Protein AF-0000000078951665 (afdb_homodimer)

Secondary structure (DSSP, 8-state):
-PPPPPHHHHHHHHHHH-TTTEE--HHHHHHHHB-TTS--B---SEEE--SSHHHHHHHHHHHHHHT--EEEESS---SS-TTPPPTTS-SEEEE-TT---EEEEETTTTEEEEETT-BHHHHHHHHHTTTEE-----TTTTT-BHHHHHHTT---TTHHHH-SGGGGEEEEEEE-TTS-EEEE----S---SSS-HHHHHTT-TTSS-EEEEEEEE-EEPPSEEEEEEEEES-HHHHHHHHHHHHHHHTT-EEEEEEEEHHHHHHHHHHSTT---SSSS--SEEEEEEEEE--TT--HHHHHHHHHHHHHHTTS-SEEEE--SHHHHHHHHHHHHTHHHHHHHH---B--EEE--GGGHHHIIIIIHHHHHHHSTT-EEEEEEEGGGTEEEEEEEPPTT-S-HHHHHHHHHHHHHHHHHHHHHHTT-BS-SSS--TTTTHHHHHHHS-HHHHHHHHHHHHHH-TT--BSTTSSS------/-PPPPPHHHHHHHHHHH-TTTEE--HHHHHHHHB-TTS--B---SEEE--SSHHHHHHHHHHHHHHT--EEEESS---SS-TTPPPTTS-SEEEE-TT---EEEEETTTTEEEEETT-BHHHHHHHHHTTTEE-----TTTTT-BHHHHHHTT---TTHHHH-SGGGGEEEEEEE-TTS-EEEE----S---SSS-HHHHHTT-TTSS-EEEEEEEE-EEPPSEEEEEEEEES-HHHHHHHHHHHHHHHTT-EEEEEEEEHHHHHHHHHHSTT---SSSS--SEEEEEEEEE--TT--HHHHHHHHHHHHHHTTS-SEEEE--SHHHHHHHHHHHHTHHHHHHHH---B--EEE--GGGHHHIIIIIHHHHHHHSTT-EEEEEEEGGGTEEEEEEEPPTT-S-HHHHHHHHHHHHHHHHHHHHHHTT-BS-SSS--TTTTHHHHHHHS-HHHHHHHHHHHHHH-TT--BSTTSSS------

Solvent-accessible surface area (backbone atoms only — not comparable to full-atom values): 47412 Å² total; per-residue (Å²): 116,63,32,68,70,49,69,69,57,55,51,51,48,37,67,72,44,34,79,86,12,34,44,71,51,63,79,77,44,47,73,64,22,35,26,57,80,66,82,47,70,29,31,50,57,30,46,35,33,40,71,45,65,67,51,47,26,53,49,28,34,54,28,46,75,63,39,23,22,37,30,52,29,43,44,58,66,45,82,25,40,47,49,39,45,58,69,80,27,34,29,37,34,36,36,35,54,57,26,43,50,73,78,44,75,36,78,79,58,31,31,33,33,30,22,12,19,26,32,42,46,57,50,40,57,58,30,45,78,69,54,25,29,56,75,79,49,53,93,55,27,85,48,33,8,45,33,40,36,34,18,26,27,30,53,42,60,30,28,57,62,59,44,37,40,56,66,34,56,42,16,36,23,34,29,32,43,73,24,52,63,36,84,39,50,49,57,39,75,31,67,17,78,36,60,38,61,65,47,35,47,25,18,33,51,37,35,63,36,48,56,45,28,33,11,31,50,38,42,72,47,59,63,42,76,46,38,35,43,30,28,19,81,40,57,58,31,46,51,52,44,52,53,51,45,40,52,48,53,38,79,27,55,33,31,44,34,37,35,37,34,70,54,51,51,37,25,50,72,66,37,82,98,52,75,77,88,57,96,64,90,46,62,19,38,34,44,35,33,34,47,36,35,24,84,84,53,64,59,64,60,52,50,51,53,52,51,52,51,33,41,74,70,64,36,39,73,47,78,46,71,43,86,46,68,67,50,31,49,53,57,47,46,58,62,71,39,30,67,59,20,48,54,71,75,46,59,56,38,75,37,50,24,14,26,26,46,62,46,38,36,59,44,56,57,53,48,42,50,50,50,31,67,77,40,70,62,34,46,70,50,54,34,32,37,54,69,35,13,32,36,38,49,27,40,27,62,33,81,82,51,83,59,46,64,60,42,41,70,53,59,25,52,60,50,48,52,51,50,46,51,52,35,51,73,59,52,29,35,78,19,26,36,66,30,32,13,44,73,36,30,68,58,43,70,69,71,44,60,65,54,53,53,52,50,50,50,35,42,41,43,49,60,28,72,77,55,26,38,24,66,44,32,66,45,76,61,70,70,80,126,117,65,32,68,71,49,70,68,57,53,51,50,48,37,67,72,46,35,81,87,12,32,45,74,50,64,79,78,44,47,76,63,22,36,26,57,80,66,81,47,69,28,32,52,56,31,44,36,34,40,71,43,66,67,51,48,26,52,50,28,34,53,27,47,75,63,40,22,21,36,29,53,28,44,44,58,68,44,83,24,41,47,50,39,45,57,72,81,26,34,28,37,33,36,35,34,55,57,26,43,52,75,76,43,75,35,79,79,59,32,31,34,34,32,21,14,19,26,34,44,47,58,52,41,55,59,31,44,77,69,55,25,30,54,74,80,49,54,93,54,29,84,46,33,9,45,33,39,36,34,18,25,28,30,53,41,61,32,27,58,62,60,43,38,39,56,67,35,55,41,17,36,23,34,29,32,42,71,24,52,63,38,84,39,49,49,58,39,75,31,66,17,77,36,59,38,61,64,46,36,46,26,18,32,51,37,34,64,36,47,56,45,29,34,12,32,53,38,43,72,48,60,64,42,76,45,37,34,44,31,30,19,80,37,57,58,30,47,52,52,44,51,53,50,46,40,52,50,53,37,78,27,54,34,31,45,35,38,37,37,36,70,54,52,52,38,24,50,71,66,38,83,97,53,74,77,87,57,97,63,91,48,63,20,37,35,44,36,33,34,48,35,34,24,84,86,55,61,57,65,63,51,50,52,52,51,50,51,51,33,41,74,70,63,36,38,75,47,76,46,70,42,86,46,68,67,51,33,49,53,57,47,47,58,63,71,39,32,65,58,20,48,54,72,74,45,61,55,39,76,37,50,24,14,26,25,46,61,47,37,36,58,45,56,59,52,48,44,51,51,49,31,67,75,42,72,62,35,45,71,51,52,33,32,36,54,70,36,13,32,36,37,48,27,40,27,62,32,81,83,52,82,58,44,62,62,41,39,71,52,58,26,51,60,50,50,52,52,50,45,50,52,33,51,75,58,52,30,34,80,18,24,39,68,29,30,13,43,73,36,29,67,57,43,71,70,70,43,60,65,56,54,52,53,49,51,51,35,42,42,42,47,60,29,73,77,55,26,37,22,65,44,32,66,44,76,63,70,70,80,125

Sequence (962 aa):
MSRQPEKALLDALKALLGPKGFTQDPVVMAPYLEDWRGKLKGEAAALLSPASTQEVVAIMKMASEAKVAVVPQGGNSSTVGGATPSKDGAALLLSTKRLNAIRAISPEESCATVEAGVILSALHEAADKYNLRFPLNIASKDMATIGGLISTNAGGSHVLRFGQMRASVLGIEVVFPDGSLLENLRPLRKDNQGYDLRQLLAGAEGSLGVITAASLRLIPKPHSKIVIWVGVESPSAALALLRHLEKESGEAVEVFELMESSLIELVLKHIPDTEIPTEKAYPWYVLIEATAFSEDFDLEALMVNILADATEKKEILEAVIAQNETQAGKLWRLRETIPLAERSEGFAVKHDISVPVSAMPSFIEQESRAIQEKFPGTTVLAFGHLGDGNVHFNVCPPKEVTDQLGWVENEGIAVSHFVYERVMANGGAISAEHGIGQTKLADFMRFGNKTKIQTLKAIKKAIDPQSIMNPGKLLPVEQAEMSRQPEKALLDALKALLGPKGFTQDPVVMAPYLEDWRGKLKGEAAALLSPASTQEVVAIMKMASEAKVAVVPQGGNSSTVGGATPSKDGAALLLSTKRLNAIRAISPEESCATVEAGVILSALHEAADKYNLRFPLNIASKDMATIGGLISTNAGGSHVLRFGQMRASVLGIEVVFPDGSLLENLRPLRKDNQGYDLRQLLAGAEGSLGVITAASLRLIPKPHSKIVIWVGVESPSAALALLRHLEKESGEAVEVFELMESSLIELVLKHIPDTEIPTEKAYPWYVLIEATAFSEDFDLEALMVNILADATEKKEILEAVIAQNETQAGKLWRLRETIPLAERSEGFAVKHDISVPVSAMPSFIEQESRAIQEKFPGTTVLAFGHLGDGNVHFNVCPPKEVTDQLGWVENEGIAVSHFVYERVMANGGAISAEHGIGQTKLADFMRFGNKTKIQTLKAIKKAIDPQSIMNPGKLLPVEQAE

InterPro domains:
  IPR004113 FAD-binding oxidoreductase/transferase, type 4, C-terminal [PF02913] (222-474)
  IPR006094 FAD linked oxidase, N-terminal [PF01565] (45-183)
  IPR016164 FAD-linked oxidase-like, C-terminal [SSF55103] (225-476)
  IPR016166 FAD-binding domain, PCMH-type [PS51387] (40-221)
  IPR016167 FAD-binding, type PCMH, subdomain 1 [G3DSA:3.30.43.10] (1-98)
  IPR016169 FAD-binding, type PCMH, subdomain 2 [G3DSA:3.30.465.10] (101-221)
  IPR016171 Vanillyl-alcohol oxidase, C-terminal subdomain 2 [G3DSA:1.10.45.10] (435-474)
  IPR036318 FAD-binding, type PCMH-like superfamily [SSF56176] (8-222)
  IPR051264 FAD-binding Oxidoreductase/Transferase Type 4 [PTHR43716] (6-477)

Radius of gyration: 28.36 Å; Cα contacts (8 Å, |Δi|>4): 2301; chains: 2; bounding box: 69×92×73 Å

Nearest PDB structures (foldseek):
  3pm9-assembly3_F  TM=9.786E-01  e=6.378E-61  Rhodopseudomonas palustris
  7qh2-assembly1_F  TM=9.419E-01  e=6.951E-43  Acetobacterium woodii
  5adz-assembly1_A  TM=8.041E-01  e=5.682E-31  Cavia porcellus
  5ae2-assembly1_A  TM=8.094E-01  e=3.726E-29  Cavia porcellus
  4bc9-assembly2_A  TM=8.095E-01  e=3.509E-29  Cavia porcellus

Structure (mmCIF, N/CA/C/O backbone):
data_AF-0000000078951665-model_v1
#
loop_
_entity.id
_entity.type
_entity.pdbx_description
1 polymer 'FAD linked oxidase domain protein'
#
loop_
_atom_site.group_PDB
_atom_site.id
_atom_site.type_symbol
_atom_site.label_atom_id
_atom_site.label_alt_id
_atom_site.label_comp_id
_atom_site.label_asym_id
_atom_site.label_entity_id
_atom_site.label_seq_id
_atom_site.pdbx_PDB_ins_code
_atom_site.Cartn_x
_atom_site.Cartn_y
_atom_site.Cartn_z
_atom_site.occupancy
_atom_site.B_iso_or_equiv
_atom_site.auth_seq_id
_atom_site.auth_comp_id
_atom_site.auth_asym_id
_atom_site.auth_atom_id
_atom_site.pdbx_PDB_model_num
ATOM 1 N N . MET A 1 1 ? -28.406 -16.109 -9.641 1 57.12 1 MET A N 1
ATOM 2 C CA . MET A 1 1 ? -27.828 -16.531 -10.906 1 57.12 1 MET A CA 1
ATOM 3 C C . MET A 1 1 ? -28.031 -15.469 -11.984 1 57.12 1 MET A C 1
ATOM 5 O O . MET A 1 1 ? -29.016 -14.727 -11.953 1 57.12 1 MET A O 1
ATOM 9 N N . SER A 1 2 ? -26.875 -15.172 -12.664 1 72.44 2 SER A N 1
ATOM 10 C CA . SER A 1 2 ? -26.938 -14.156 -13.711 1 72.44 2 SER A CA 1
ATOM 11 C C . SER A 1 2 ? -27.938 -14.531 -14.789 1 72.44 2 SER A C 1
ATOM 13 O O . SER A 1 2 ? -28.188 -15.711 -15.039 1 72.44 2 SER A O 1
ATOM 15 N N . ARG A 1 3 ? -28.75 -13.555 -15.219 1 87.06 3 ARG A N 1
ATOM 16 C CA . ARG A 1 3 ? -29.766 -13.719 -16.25 1 87.06 3 ARG A CA 1
ATOM 17 C C . ARG A 1 3 ? -29.141 -13.875 -17.625 1 87.06 3 ARG A C 1
ATOM 19 O O . ARG A 1 3 ? -28.062 -13.328 -17.891 1 87.06 3 ARG A O 1
ATOM 26 N N . GLN A 1 4 ? -29.766 -14.68 -18.375 1 93.69 4 GLN A N 1
ATOM 27 C CA . GLN A 1 4 ? -29.406 -14.727 -19.797 1 93.69 4 GLN A CA 1
ATOM 28 C C . GLN A 1 4 ? -29.688 -13.398 -20.484 1 93.69 4 GLN A C 1
ATOM 30 O O . GLN A 1 4 ? -30.766 -12.812 -20.297 1 93.69 4 GLN A O 1
ATOM 35 N N . PRO A 1 5 ? -28.734 -12.898 -21.219 1 96.62 5 PRO A N 1
ATOM 36 C CA . PRO A 1 5 ? -29 -11.633 -21.906 1 96.62 5 PRO A CA 1
ATOM 37 C C . PRO A 1 5 ? -30.094 -11.75 -22.953 1 96.62 5 PRO A C 1
ATOM 39 O O . PRO A 1 5 ? -30.062 -12.664 -23.781 1 96.62 5 PRO A O 1
ATOM 42 N N . GLU A 1 6 ? -30.984 -10.828 -22.906 1 96.69 6 GLU A N 1
ATOM 43 C CA . GLU A 1 6 ? -32.031 -10.75 -23.938 1 96.69 6 GLU A CA 1
ATOM 44 C C . GLU A 1 6 ? -31.469 -10.203 -25.25 1 96.69 6 GLU A C 1
ATOM 46 O O . GLU A 1 6 ? -30.438 -9.539 -25.266 1 96.69 6 GLU A O 1
ATOM 51 N N . LYS A 1 7 ? -32.219 -10.516 -26.281 1 97.25 7 LYS A N 1
ATOM 52 C CA . LYS A 1 7 ? -31.812 -10.062 -27.609 1 97.25 7 LYS A CA 1
ATOM 53 C C . LYS A 1 7 ? -31.672 -8.547 -27.656 1 97.25 7 LYS A C 1
ATOM 55 O O . LYS A 1 7 ? -30.766 -8.023 -28.312 1 97.25 7 LYS A O 1
ATOM 60 N N . ALA A 1 8 ? -32.531 -7.875 -26.922 1 97.69 8 ALA A N 1
ATOM 61 C CA . ALA A 1 8 ? -32.531 -6.414 -26.906 1 97.69 8 ALA A CA 1
ATOM 62 C C . ALA A 1 8 ? -31.203 -5.883 -26.344 1 97.69 8 ALA A C 1
ATOM 64 O O . ALA A 1 8 ? -30.672 -4.891 -26.844 1 97.69 8 ALA A O 1
ATOM 65 N N . LEU A 1 9 ? -30.75 -6.496 -25.297 1 98.25 9 LEU A N 1
ATOM 66 C CA . LEU A 1 9 ? -29.469 -6.094 -24.703 1 98.25 9 LEU A CA 1
ATOM 67 C C . LEU A 1 9 ? -28.328 -6.336 -25.672 1 98.25 9 LEU A C 1
ATOM 69 O O . LEU A 1 9 ? -27.484 -5.457 -25.859 1 98.25 9 LEU A O 1
ATOM 73 N N . LEU A 1 10 ? -28.281 -7.512 -26.297 1 98.5 10 LEU A N 1
ATOM 74 C CA . LEU A 1 10 ? -27.219 -7.863 -27.234 1 98.5 10 LEU A CA 1
ATOM 75 C C . LEU A 1 10 ? -27.203 -6.926 -28.438 1 98.5 10 LEU A C 1
ATOM 77 O O . LEU A 1 10 ? -26.141 -6.496 -28.891 1 98.5 10 LEU A O 1
ATOM 81 N N . ASP A 1 11 ? -28.422 -6.586 -28.906 1 98.5 11 ASP A N 1
ATOM 82 C CA . ASP A 1 11 ? -28.531 -5.652 -30.016 1 98.5 11 ASP A CA 1
ATOM 83 C C . ASP A 1 11 ? -28.016 -4.27 -29.625 1 98.5 11 ASP A C 1
ATOM 85 O O . ASP A 1 11 ? -27.328 -3.615 -30.422 1 98.5 11 ASP A O 1
ATOM 89 N N . ALA A 1 12 ? -28.344 -3.848 -28.453 1 98.62 12 ALA A N 1
ATOM 90 C CA . ALA A 1 12 ? -27.906 -2.543 -27.969 1 98.62 12 ALA A CA 1
ATOM 91 C C . ALA A 1 12 ? -26.391 -2.498 -27.828 1 98.62 12 ALA A C 1
ATOM 93 O O . ALA A 1 12 ? -25.75 -1.493 -28.172 1 98.62 12 ALA A O 1
ATOM 94 N N . LEU A 1 13 ? -25.828 -3.551 -27.344 1 98.81 13 LEU A N 1
ATOM 95 C CA . LEU A 1 13 ? -24.391 -3.631 -27.172 1 98.81 13 LEU A CA 1
ATOM 96 C C . LEU A 1 13 ? -23.688 -3.662 -28.531 1 98.81 13 LEU A C 1
ATOM 98 O O . LEU A 1 13 ? -22.641 -3.025 -28.703 1 98.81 13 LEU A O 1
ATOM 102 N N . LYS A 1 14 ? -24.234 -4.434 -29.438 1 98.56 14 LYS A N 1
ATOM 103 C CA . LYS A 1 14 ? -23.703 -4.48 -30.797 1 98.56 14 LYS A CA 1
ATOM 104 C C . LYS A 1 14 ? -23.719 -3.098 -31.438 1 98.56 14 LYS A C 1
ATOM 106 O O . LYS A 1 14 ? -22.75 -2.705 -32.094 1 98.56 14 LYS A O 1
ATOM 111 N N . ALA A 1 15 ? -24.781 -2.371 -31.234 1 98.56 15 ALA A N 1
ATOM 112 C CA . ALA A 1 15 ? -24.906 -1.022 -31.781 1 98.56 15 ALA A CA 1
ATOM 113 C C . ALA A 1 15 ? -23.906 -0.072 -31.125 1 98.56 15 ALA A C 1
ATOM 115 O O . ALA A 1 15 ? -23.328 0.781 -31.797 1 98.56 15 ALA A O 1
ATOM 116 N N . LEU A 1 16 ? -23.703 -0.204 -29.844 1 98.5 16 LEU A N 1
ATOM 117 C CA . LEU A 1 16 ? -22.812 0.656 -29.078 1 98.5 16 LEU A CA 1
ATOM 118 C C . LEU A 1 16 ? -21.359 0.459 -29.5 1 98.5 16 LEU A C 1
ATOM 120 O O . LEU A 1 16 ? -20.625 1.432 -29.672 1 98.5 16 LEU A O 1
ATOM 124 N N . LEU A 1 17 ? -20.891 -0.776 -29.703 1 98.62 17 LEU A N 1
ATOM 125 C CA . LEU A 1 17 ? -19.484 -1.095 -29.797 1 98.62 17 LEU A CA 1
ATOM 126 C C . LEU A 1 17 ? -19.047 -1.255 -31.25 1 98.62 17 LEU A C 1
ATOM 128 O O . LEU A 1 17 ? -17.859 -1.155 -31.578 1 98.62 17 LEU A O 1
ATOM 132 N N . GLY A 1 18 ? -20.031 -1.587 -32.156 1 98.19 18 GLY A N 1
ATOM 133 C CA . GLY A 1 18 ? -19.688 -1.827 -33.562 1 98.19 18 GLY A CA 1
ATOM 134 C C . GLY A 1 18 ? -19.016 -3.164 -33.812 1 98.19 18 GLY A C 1
ATOM 135 O O . GLY A 1 18 ? -18.828 -3.938 -32.844 1 98.19 18 GLY A O 1
ATOM 136 N N . PRO A 1 19 ? -18.641 -3.494 -35 1 96.81 19 PRO A N 1
ATOM 137 C CA . PRO A 1 19 ? -18.125 -4.812 -35.375 1 96.81 19 PRO A CA 1
ATOM 138 C C . PRO A 1 19 ? -16.766 -5.121 -34.75 1 96.81 19 PRO A C 1
ATOM 140 O O . PRO A 1 19 ? -16.438 -6.289 -34.562 1 96.81 19 PRO A O 1
ATOM 143 N N . LYS A 1 20 ? -16.078 -4.086 -34.438 1 97.06 20 LYS A N 1
ATOM 144 C CA . LYS A 1 20 ? -14.766 -4.301 -33.812 1 97.06 20 LYS A CA 1
ATOM 145 C C . LYS A 1 20 ? -14.891 -4.582 -32.312 1 97.06 20 LYS A C 1
ATOM 147 O O . LYS A 1 20 ? -13.984 -5.156 -31.719 1 97.06 20 LYS A O 1
ATOM 152 N N . GLY A 1 21 ? -16 -4.18 -31.766 1 98.56 21 GLY A N 1
ATOM 153 C CA . GLY A 1 21 ? -16.125 -4.215 -30.312 1 98.56 21 GLY A CA 1
ATOM 154 C C . GLY A 1 21 ? -17.125 -5.246 -29.828 1 98.56 21 GLY A C 1
ATOM 155 O O . GLY A 1 21 ? -17.25 -5.469 -28.625 1 98.56 21 GLY A O 1
ATOM 156 N N . PHE A 1 22 ? -17.828 -5.879 -30.781 1 98.75 22 PHE A N 1
ATOM 157 C CA . PHE A 1 22 ? -18.844 -6.863 -30.438 1 98.75 22 PHE A CA 1
ATOM 158 C C . PHE A 1 22 ? -18.75 -8.086 -31.344 1 98.75 22 PHE A C 1
ATOM 160 O O . PHE A 1 22 ? -18.641 -7.953 -32.562 1 98.75 22 PHE A O 1
ATOM 167 N N . THR A 1 23 ? -18.766 -9.281 -30.719 1 98.69 23 THR A N 1
ATOM 168 C CA . THR A 1 23 ? -18.859 -10.477 -31.547 1 98.69 23 THR A CA 1
ATOM 169 C C . THR A 1 23 ? -19.547 -11.609 -30.781 1 98.69 23 THR A C 1
ATOM 171 O O . THR A 1 23 ? -19.484 -11.648 -29.547 1 98.69 23 THR A O 1
ATOM 174 N N . GLN A 1 24 ? -20.234 -12.445 -31.469 1 98.12 24 GLN A N 1
ATOM 175 C CA . GLN A 1 24 ? -20.781 -13.703 -30.969 1 98.12 24 GLN A CA 1
ATOM 176 C C . GLN A 1 24 ? -20.234 -14.883 -31.781 1 98.12 24 GLN A C 1
ATOM 178 O O . GLN A 1 24 ? -20.75 -16 -31.688 1 98.12 24 GLN A O 1
ATOM 183 N N . ASP A 1 25 ? -19.188 -14.586 -32.594 1 98.06 25 ASP A N 1
ATOM 184 C CA . ASP A 1 25 ? -18.578 -15.617 -33.406 1 98.06 25 ASP A CA 1
ATOM 185 C C . ASP A 1 25 ? -17.797 -16.609 -32.562 1 98.06 25 ASP A C 1
ATOM 187 O O . ASP A 1 25 ? -16.797 -16.234 -31.906 1 98.06 25 ASP A O 1
ATOM 191 N N . PRO A 1 26 ? -18.125 -17.828 -32.594 1 97.06 26 PRO A N 1
ATOM 192 C CA . PRO A 1 26 ? -17.469 -18.812 -31.734 1 97.06 26 PRO A CA 1
ATOM 193 C C . PRO A 1 26 ? -15.984 -18.953 -32.031 1 97.06 26 PRO A C 1
ATOM 195 O O . PRO A 1 26 ? -15.195 -19.234 -31.109 1 97.06 26 PRO A O 1
ATOM 198 N N . VAL A 1 27 ? -15.57 -18.734 -33.25 1 97.56 27 VAL A N 1
ATOM 199 C CA . VAL A 1 27 ? -14.172 -18.875 -33.594 1 97.56 27 VAL A CA 1
ATOM 200 C C . VAL A 1 27 ? -13.352 -17.766 -32.969 1 97.56 27 VAL A C 1
ATOM 202 O O . VAL A 1 27 ? -12.266 -18 -32.438 1 97.56 27 VAL A O 1
ATOM 205 N N . VAL A 1 28 ? -13.914 -16.594 -33.031 1 97.69 28 VAL A N 1
ATOM 206 C CA . VAL A 1 28 ? -13.234 -15.438 -32.469 1 97.69 28 VAL A CA 1
ATOM 207 C C . VAL A 1 28 ? -13.227 -15.531 -30.953 1 97.69 28 VAL A C 1
ATOM 209 O O . VAL A 1 28 ? -12.25 -15.156 -30.297 1 97.69 28 VAL A O 1
ATOM 212 N N . MET A 1 29 ? -14.266 -16.078 -30.359 1 98.19 29 MET A N 1
ATOM 213 C CA . MET A 1 29 ? -14.438 -16.094 -28.906 1 98.19 29 MET A CA 1
ATOM 214 C C . MET A 1 29 ? -13.625 -17.219 -28.266 1 98.19 29 MET A C 1
ATOM 216 O O . MET A 1 29 ? -13.258 -17.141 -27.094 1 98.19 29 MET A O 1
ATOM 220 N N . ALA A 1 30 ? -13.266 -18.219 -28.953 1 97.5 30 ALA A N 1
ATOM 221 C CA . ALA A 1 30 ? -12.734 -19.469 -28.422 1 97.5 30 ALA A CA 1
ATOM 222 C C . ALA A 1 30 ? -11.5 -19.219 -27.562 1 97.5 30 ALA A C 1
ATOM 224 O O . ALA A 1 30 ? -11.414 -19.719 -26.438 1 97.5 30 ALA A O 1
ATOM 225 N N . PRO A 1 31 ? -10.516 -18.422 -28 1 96.44 31 PRO A N 1
ATOM 226 C CA . PRO A 1 31 ? -9.312 -18.219 -27.188 1 96.44 31 PRO A CA 1
ATOM 227 C C . PRO A 1 31 ? -9.602 -17.5 -25.875 1 96.44 31 PRO A C 1
ATOM 229 O O . PRO A 1 31 ? -8.805 -17.594 -24.938 1 96.44 31 PRO A O 1
ATOM 232 N N . TYR A 1 32 ? -10.688 -16.797 -25.828 1 97.94 32 TYR A N 1
ATOM 233 C CA . TYR A 1 32 ? -11.039 -16.031 -24.641 1 97.94 32 TYR A CA 1
ATOM 234 C C . TYR A 1 32 ? -11.766 -16.922 -23.625 1 97.94 32 TYR A C 1
ATOM 236 O O . TYR A 1 32 ? -11.906 -16.547 -22.453 1 97.94 32 TYR A O 1
ATOM 244 N N . LEU A 1 33 ? -12.266 -18.031 -24.062 1 98.12 33 LEU A N 1
ATOM 245 C CA . LEU A 1 33 ? -13.164 -18.844 -23.25 1 98.12 33 LEU A CA 1
ATOM 246 C C . LEU A 1 33 ? -12.406 -19.953 -22.531 1 98.12 33 LEU A C 1
ATOM 248 O O . LEU A 1 33 ? -12.969 -20.672 -21.703 1 98.12 33 LEU A O 1
ATOM 252 N N . GLU A 1 34 ? -11.133 -20.062 -22.828 1 96.5 34 GLU A N 1
ATOM 253 C CA . GLU A 1 34 ? -10.266 -21.062 -22.203 1 96.5 34 GLU A CA 1
ATOM 254 C C . GLU A 1 34 ? -9.18 -20.406 -21.344 1 96.5 34 GLU A C 1
ATOM 256 O O . GLU A 1 34 ? -8.594 -19.406 -21.766 1 96.5 34 GLU A O 1
ATOM 261 N N . ASP A 1 35 ? -9.016 -20.953 -20.172 1 93.62 35 ASP A N 1
ATOM 262 C CA . ASP A 1 35 ? -7.996 -20.359 -19.312 1 93.62 35 ASP A CA 1
ATOM 263 C C . ASP A 1 35 ? -6.598 -20.641 -19.859 1 93.62 35 ASP A C 1
ATOM 265 O O . ASP A 1 35 ? -6.422 -21.5 -20.719 1 93.62 35 ASP A O 1
ATOM 269 N N . TRP A 1 36 ? -5.641 -19.969 -19.344 1 89.44 36 TRP A N 1
ATOM 270 C CA . TRP A 1 36 ? -4.27 -20.016 -19.828 1 89.44 36 TRP A CA 1
ATOM 271 C C . TRP A 1 36 ? -3.709 -21.422 -19.75 1 89.44 36 TRP A C 1
ATOM 273 O O . TRP A 1 36 ? -2.971 -21.859 -20.625 1 89.44 36 TRP A O 1
ATOM 283 N N . ARG A 1 37 ? -4.07 -22.172 -18.703 1 85.38 37 ARG A N 1
ATOM 284 C CA . ARG A 1 37 ? -3.549 -23.516 -18.484 1 85.38 37 ARG A CA 1
ATOM 285 C C . ARG A 1 37 ? -4.289 -24.547 -19.328 1 85.38 37 ARG A C 1
ATOM 287 O O . ARG A 1 37 ? -3.883 -25.703 -19.406 1 85.38 37 ARG A O 1
ATOM 294 N N . GLY A 1 38 ? -5.426 -24.156 -19.922 1 87.19 38 GLY A N 1
ATOM 295 C CA . GLY A 1 38 ? -6.238 -25.078 -20.703 1 87.19 38 GLY A CA 1
ATOM 296 C C . GLY A 1 38 ? -7.047 -26.031 -19.859 1 87.19 38 GLY A C 1
ATOM 297 O O . GLY A 1 38 ? -7.512 -27.062 -20.344 1 87.19 38 GLY A O 1
ATOM 298 N N . LYS A 1 39 ? -7.23 -25.719 -18.625 1 85.5 39 LYS A N 1
ATOM 299 C CA . LYS A 1 39 ? -7.926 -26.594 -17.688 1 85.5 39 LYS A CA 1
ATOM 300 C C . LYS A 1 39 ? -9.406 -26.234 -17.594 1 85.5 39 LYS A C 1
ATOM 302 O O . LYS A 1 39 ? -10.242 -27.094 -17.297 1 85.5 39 LYS A O 1
ATOM 307 N N . LEU A 1 40 ? -9.656 -24.953 -17.781 1 93.06 40 LEU A N 1
ATOM 308 C CA . LEU A 1 40 ? -11.031 -24.469 -17.656 1 93.06 40 LEU A CA 1
ATOM 309 C C . LEU A 1 40 ? -11.531 -23.891 -18.969 1 93.06 40 LEU A C 1
ATOM 311 O O . LEU A 1 40 ? -10.812 -23.156 -19.641 1 93.06 40 LEU A O 1
ATOM 315 N N . LYS A 1 41 ? -12.641 -24.328 -19.328 1 96 41 LYS A N 1
ATOM 316 C CA . LYS A 1 41 ? -13.336 -23.797 -20.5 1 96 41 LYS A CA 1
ATOM 317 C C . LYS A 1 41 ? -14.734 -23.312 -20.141 1 96 41 LYS A C 1
ATOM 319 O O . LYS A 1 41 ? -15.5 -24.031 -19.5 1 96 41 LYS A O 1
ATOM 324 N N . GLY A 1 42 ? -14.984 -22.062 -20.469 1 96.62 42 GLY A N 1
ATOM 325 C CA . GLY A 1 42 ? -16.297 -21.484 -20.234 1 96.62 42 GLY A CA 1
ATOM 326 C C . GLY A 1 42 ? -17.016 -21.062 -21.5 1 96.62 42 GLY A C 1
ATOM 327 O O . GLY A 1 42 ? -16.625 -21.484 -22.594 1 96.62 42 GLY A O 1
ATOM 328 N N . GLU A 1 43 ? -18.172 -20.531 -21.312 1 97.06 43 GLU A N 1
ATOM 329 C CA . GLU A 1 43 ? -18.969 -19.969 -22.391 1 97.06 43 GLU A CA 1
ATOM 330 C C . GLU A 1 43 ? -19.438 -18.547 -22.047 1 97.06 43 GLU A C 1
ATOM 332 O O . GLU A 1 43 ? -19.453 -18.172 -20.875 1 97.06 43 GLU A O 1
ATOM 337 N N . ALA A 1 44 ? -19.734 -17.75 -23.078 1 98 44 ALA A N 1
ATOM 338 C CA . ALA A 1 44 ? -20.234 -16.391 -22.906 1 98 44 ALA A CA 1
ATOM 339 C C . ALA A 1 44 ? -21.234 -16.031 -24 1 98 44 ALA A C 1
ATOM 341 O O . ALA A 1 44 ? -21.156 -16.562 -25.109 1 98 44 ALA A O 1
ATOM 342 N N . ALA A 1 45 ? -22.078 -15.156 -23.625 1 98.19 45 ALA A N 1
ATOM 343 C CA . ALA A 1 45 ? -23.094 -14.742 -24.578 1 98.19 45 ALA A CA 1
ATOM 344 C C . ALA A 1 45 ? -22.5 -13.914 -25.719 1 98.19 45 ALA A C 1
ATOM 346 O O . ALA A 1 45 ? -22.969 -13.953 -26.844 1 98.19 45 ALA A O 1
ATOM 347 N N . ALA A 1 46 ? -21.562 -13.141 -25.391 1 98.69 46 ALA A N 1
ATOM 348 C CA . ALA A 1 46 ? -20.859 -12.281 -26.344 1 98.69 46 ALA A CA 1
ATOM 349 C C . ALA A 1 46 ? -19.5 -11.852 -25.797 1 98.69 46 ALA A C 1
ATOM 351 O O . ALA A 1 46 ? -19.25 -11.93 -24.594 1 98.69 46 ALA A O 1
ATOM 352 N N . LEU A 1 47 ? -18.609 -11.57 -26.656 1 98.81 47 LEU A N 1
ATOM 353 C CA . LEU A 1 47 ? -17.344 -10.898 -26.344 1 98.81 47 LEU A CA 1
ATOM 354 C C . LEU A 1 47 ? -17.453 -9.406 -26.625 1 98.81 47 LEU A C 1
ATOM 356 O O . LEU A 1 47 ? -17.781 -9.008 -27.75 1 98.81 47 LEU A O 1
ATOM 360 N N . LEU A 1 48 ? -17.312 -8.641 -25.625 1 98.94 48 LEU A N 1
ATOM 361 C CA . LEU A 1 48 ? -17.297 -7.184 -25.734 1 98.94 48 LEU A CA 1
ATOM 362 C C . LEU A 1 48 ? -15.867 -6.648 -25.656 1 98.94 48 LEU A C 1
ATOM 364 O O . LEU A 1 48 ? -15.086 -7.066 -24.797 1 98.94 48 LEU A O 1
ATOM 368 N N . SER A 1 49 ? -15.469 -5.777 -26.562 1 98.88 49 SER A N 1
ATOM 369 C CA . SER A 1 49 ? -14.148 -5.168 -26.609 1 98.88 49 SER A CA 1
ATOM 370 C C . SER A 1 49 ? -14.242 -3.65 -26.734 1 98.88 49 SER A C 1
ATOM 372 O O . SER A 1 49 ? -13.977 -3.094 -27.797 1 98.88 49 SER A O 1
ATOM 374 N N . PRO A 1 50 ? -14.531 -2.982 -25.641 1 98.88 50 PRO A N 1
ATOM 375 C CA . PRO A 1 50 ? -14.648 -1.523 -25.672 1 98.88 50 PRO A CA 1
ATOM 376 C C . PRO A 1 50 ? -13.328 -0.834 -26.016 1 98.88 50 PRO A C 1
ATOM 378 O O . PRO A 1 50 ? -12.258 -1.35 -25.688 1 98.88 50 PRO A O 1
ATOM 381 N N . ALA A 1 51 ? -13.461 0.357 -26.609 1 98.5 51 ALA A N 1
ATOM 382 C CA . ALA A 1 51 ? -12.281 1.118 -27.016 1 98.5 51 ALA A CA 1
ATOM 383 C C . ALA A 1 51 ? -12.117 2.373 -26.156 1 98.5 51 ALA A C 1
ATOM 385 O O . ALA A 1 51 ? -11.156 3.127 -26.328 1 98.5 51 ALA A O 1
ATOM 386 N N . SER A 1 52 ? -13.039 2.578 -25.25 1 98.62 52 SER A N 1
ATOM 387 C CA . SER A 1 52 ? -12.969 3.744 -24.375 1 98.62 52 SER A CA 1
ATOM 388 C C . SER A 1 52 ? -13.609 3.465 -23.031 1 98.62 52 SER A C 1
ATOM 390 O O . SER A 1 52 ? -14.414 2.539 -22.891 1 98.62 52 SER A O 1
ATOM 392 N N . THR A 1 53 ? -13.203 4.258 -22.078 1 98.75 53 THR A N 1
ATOM 393 C CA . THR A 1 53 ? -13.797 4.172 -20.75 1 98.75 53 THR A CA 1
ATOM 394 C C . THR A 1 53 ? -15.297 4.414 -20.812 1 98.75 53 THR A C 1
ATOM 396 O O . THR A 1 53 ? -16.062 3.758 -20.109 1 98.75 53 THR A O 1
ATOM 399 N N . GLN A 1 54 ? -15.742 5.32 -21.641 1 98.75 54 GLN A N 1
ATOM 400 C CA . GLN A 1 54 ? -17.156 5.648 -21.766 1 98.75 54 GLN A CA 1
ATOM 401 C C . GLN A 1 54 ? -17.953 4.449 -22.266 1 98.75 54 GLN A C 1
ATOM 403 O O . GLN A 1 54 ? -19.109 4.246 -21.875 1 98.75 54 GLN A O 1
ATOM 408 N N . GLU A 1 55 ? -17.359 3.691 -23.172 1 98.88 55 GLU A N 1
ATOM 409 C CA . GLU A 1 55 ? -18.016 2.469 -23.625 1 98.88 55 GLU A CA 1
ATOM 410 C C . GLU A 1 55 ? -18.156 1.466 -22.484 1 98.88 55 GLU A C 1
ATOM 412 O O . GLU A 1 55 ? -19.172 0.786 -22.359 1 98.88 55 GLU A O 1
ATOM 417 N N . VAL A 1 56 ? -17.141 1.363 -21.609 1 98.94 56 VAL A N 1
ATOM 418 C CA . VAL A 1 56 ? -17.219 0.474 -20.469 1 98.94 56 VAL A CA 1
ATOM 419 C C . VAL A 1 56 ? -18.344 0.932 -19.531 1 98.94 56 VAL A C 1
ATOM 421 O O . VAL A 1 56 ? -19.125 0.111 -19.031 1 98.94 56 VAL A O 1
ATOM 424 N N . VAL A 1 57 ? -18.422 2.246 -19.312 1 98.94 57 VAL A N 1
ATOM 425 C CA . VAL A 1 57 ? -19.484 2.816 -18.484 1 98.94 57 VAL A CA 1
ATOM 426 C C . VAL A 1 57 ? -20.844 2.395 -19.031 1 98.94 57 VAL A C 1
ATOM 428 O O . VAL A 1 57 ? -21.688 1.912 -18.281 1 98.94 57 VAL A O 1
ATOM 431 N N . ALA A 1 58 ? -21.047 2.549 -20.312 1 98.88 58 ALA A N 1
ATOM 432 C CA . ALA A 1 58 ? -22.312 2.215 -20.953 1 98.88 58 ALA A CA 1
ATOM 433 C C . ALA A 1 58 ? -22.625 0.725 -20.828 1 98.88 58 ALA A C 1
ATOM 435 O O . ALA A 1 58 ? -23.75 0.336 -20.547 1 98.88 58 ALA A O 1
ATOM 436 N N . ILE A 1 59 ? -21.625 -0.087 -21.062 1 98.88 59 ILE A N 1
ATOM 437 C CA . ILE A 1 59 ? -21.781 -1.533 -20.953 1 98.88 59 ILE A CA 1
ATOM 438 C C . ILE A 1 59 ? -22.266 -1.893 -19.547 1 98.88 59 ILE A C 1
ATOM 440 O O . ILE A 1 59 ? -23.219 -2.646 -19.391 1 98.88 59 ILE A O 1
ATOM 444 N N . MET A 1 60 ? -21.594 -1.379 -18.516 1 98.81 60 MET A N 1
ATOM 445 C CA . MET A 1 60 ? -21.891 -1.734 -17.141 1 98.81 60 MET A CA 1
ATOM 446 C C . MET A 1 60 ? -23.297 -1.28 -16.75 1 98.81 60 MET A C 1
ATOM 448 O O . MET A 1 60 ? -24.016 -1.995 -16.047 1 98.81 60 MET A O 1
ATOM 452 N N . LYS A 1 61 ? -23.688 -0.098 -17.203 1 98.62 61 LYS A N 1
ATOM 453 C CA . LYS A 1 61 ? -25.047 0.372 -16.953 1 98.62 61 LYS A CA 1
ATOM 454 C C . LYS A 1 61 ? -26.078 -0.591 -17.547 1 98.62 61 LYS A C 1
ATOM 456 O O . LYS A 1 61 ? -27.031 -0.974 -16.859 1 98.62 61 LYS A O 1
ATOM 461 N N . MET A 1 62 ? -25.859 -0.981 -18.781 1 98.44 62 MET A N 1
ATOM 462 C CA . MET A 1 62 ? -26.797 -1.882 -19.469 1 98.44 62 MET A CA 1
ATOM 463 C C . MET A 1 62 ? -26.828 -3.246 -18.781 1 98.44 62 MET A C 1
ATOM 465 O O . MET A 1 62 ? -27.891 -3.818 -18.594 1 98.44 62 MET A O 1
ATOM 469 N N . ALA A 1 63 ? -25.641 -3.746 -18.469 1 98.25 63 ALA A N 1
ATOM 470 C CA . ALA A 1 63 ? -25.562 -5.047 -17.812 1 98.25 63 ALA A CA 1
ATOM 471 C C . ALA A 1 63 ? -26.25 -5.023 -16.438 1 98.25 63 ALA A C 1
ATOM 473 O O . ALA A 1 63 ? -26.938 -5.973 -16.078 1 98.25 63 ALA A O 1
ATOM 474 N N . SER A 1 64 ? -26.016 -3.98 -15.719 1 97.12 64 SER A N 1
ATOM 475 C CA . SER A 1 64 ? -26.625 -3.832 -14.398 1 97.12 64 SER A CA 1
ATOM 476 C C . SER A 1 64 ? -28.141 -3.809 -14.5 1 97.12 64 SER A C 1
ATOM 478 O O . SER A 1 64 ? -28.828 -4.504 -13.75 1 97.12 64 SER A O 1
ATOM 480 N N . GLU A 1 65 ? -28.641 -3.004 -15.406 1 96.56 65 GLU A N 1
ATOM 481 C CA . GLU A 1 65 ? -30.094 -2.912 -15.609 1 96.56 65 GLU A CA 1
ATOM 482 C C . GLU A 1 65 ? -30.688 -4.27 -15.977 1 96.56 65 GLU A C 1
ATOM 484 O O . GLU A 1 65 ? -31.781 -4.621 -15.523 1 96.56 65 GLU A O 1
ATOM 489 N N . ALA A 1 66 ? -29.953 -4.988 -16.734 1 97.5 66 ALA A N 1
ATOM 490 C CA . ALA A 1 66 ? -30.438 -6.277 -17.219 1 97.5 66 ALA A CA 1
ATOM 491 C C . ALA A 1 66 ? -30.094 -7.395 -16.234 1 97.5 66 ALA A C 1
ATOM 493 O O . ALA A 1 66 ? -30.531 -8.531 -16.391 1 97.5 66 ALA A O 1
ATOM 494 N N . LYS A 1 67 ? -29.266 -7.125 -15.227 1 96.94 67 LYS A N 1
ATOM 495 C CA . LYS A 1 67 ? -28.797 -8.094 -14.242 1 96.94 67 LYS A CA 1
ATOM 496 C C . LYS A 1 67 ? -28.062 -9.242 -14.914 1 96.94 67 LYS A C 1
ATOM 498 O O . LYS A 1 67 ? -28.312 -10.414 -14.617 1 96.94 67 LYS A O 1
ATOM 503 N N . VAL A 1 68 ? -27.219 -8.906 -15.883 1 97.88 68 VAL A N 1
ATOM 504 C CA . VAL A 1 68 ? -26.406 -9.875 -16.609 1 97.88 68 VAL A CA 1
ATOM 505 C C . VAL A 1 68 ? -24.953 -9.789 -16.125 1 97.88 68 VAL A C 1
ATOM 507 O O . VAL A 1 68 ? -24.406 -8.695 -15.977 1 97.88 68 VAL A O 1
ATOM 510 N N . ALA A 1 69 ? -24.391 -10.93 -15.914 1 97.88 69 ALA A N 1
ATOM 511 C CA . ALA A 1 69 ? -23.031 -11 -15.391 1 97.88 69 ALA A CA 1
ATOM 512 C C . ALA A 1 69 ? -22.016 -10.484 -16.406 1 97.88 69 ALA A C 1
ATOM 514 O O . ALA A 1 69 ? -22.188 -10.695 -17.609 1 97.88 69 ALA A O 1
ATOM 515 N N . VAL A 1 70 ? -21.031 -9.812 -15.914 1 98.69 70 VAL A N 1
ATOM 516 C CA . VAL A 1 70 ? -19.906 -9.352 -16.719 1 98.69 70 VAL A CA 1
ATOM 517 C C . VAL A 1 70 ? -18.609 -9.953 -16.172 1 98.69 70 VAL A C 1
ATOM 519 O O . VAL A 1 70 ? -18.344 -9.906 -14.977 1 98.69 70 VAL A O 1
ATOM 522 N N . VAL A 1 71 ? -17.828 -10.57 -17.031 1 98.62 71 VAL A N 1
ATOM 523 C CA . VAL A 1 71 ? -16.531 -11.133 -16.688 1 98.62 71 VAL A CA 1
ATOM 524 C C . VAL A 1 71 ? -15.422 -10.312 -17.344 1 98.62 71 VAL A C 1
ATOM 526 O O . VAL A 1 71 ? -15.18 -10.438 -18.547 1 98.62 71 VAL A O 1
ATOM 529 N N . PRO A 1 72 ? -14.734 -9.469 -16.562 1 98.75 72 PRO A N 1
ATOM 530 C CA . PRO A 1 72 ? -13.617 -8.719 -17.141 1 98.75 72 PRO A CA 1
ATOM 531 C C . PRO A 1 72 ? -12.406 -9.602 -17.422 1 98.75 72 PRO A C 1
ATOM 533 O O . PRO A 1 72 ? -12.117 -10.531 -16.656 1 98.75 72 PRO A O 1
ATOM 536 N N . GLN A 1 73 ? -11.742 -9.312 -18.516 1 98.69 73 GLN A N 1
ATOM 537 C CA . GLN A 1 73 ? -10.578 -10.102 -18.906 1 98.69 73 GLN A CA 1
ATOM 538 C C . GLN A 1 73 ? -9.492 -9.211 -19.516 1 98.69 73 GLN A C 1
ATOM 540 O O . GLN A 1 73 ? -9.773 -8.367 -20.375 1 98.69 73 GLN A O 1
ATOM 545 N N . GLY A 1 74 ? -8.289 -9.281 -18.953 1 98.06 74 GLY A N 1
ATOM 546 C CA . GLY A 1 74 ? -7.129 -8.641 -19.531 1 98.06 74 GLY A CA 1
ATOM 547 C C . GLY A 1 74 ? -6.375 -9.531 -20.516 1 98.06 74 GLY A C 1
ATOM 548 O O . GLY A 1 74 ? -6.945 -9.992 -21.5 1 98.06 74 GLY A O 1
ATOM 549 N N . GLY A 1 75 ? -5.219 -9.938 -20.141 1 96.94 75 GLY A N 1
ATOM 550 C CA . GLY A 1 75 ? -4.371 -10.742 -21 1 96.94 75 GLY A CA 1
ATOM 551 C C . GLY A 1 75 ? -4.688 -12.219 -20.953 1 96.94 75 GLY A C 1
ATOM 552 O O . GLY A 1 75 ? -4.098 -13.016 -21.688 1 96.94 75 GLY A O 1
ATOM 553 N N . ASN A 1 76 ? -5.613 -12.633 -20.109 1 96.62 76 ASN A N 1
ATOM 554 C CA . ASN A 1 76 ? -6.031 -14.023 -19.953 1 96.62 76 ASN A CA 1
ATOM 555 C C . ASN A 1 76 ? -4.848 -14.922 -19.625 1 96.62 76 ASN A C 1
ATOM 557 O O . ASN A 1 76 ? -4.73 -16.031 -20.172 1 96.62 76 ASN A O 1
ATOM 561 N N . SER A 1 77 ? -3.994 -14.453 -18.75 1 92.94 77 SER A N 1
ATOM 562 C CA . SER A 1 77 ? -2.791 -15.188 -18.375 1 92.94 77 SER A CA 1
ATOM 563 C C . SER A 1 77 ? -2.932 -15.773 -16.969 1 92.94 77 SER A C 1
ATOM 565 O O . SER A 1 77 ? -1.968 -16.312 -16.422 1 92.94 77 SER A O 1
ATOM 567 N N . SER A 1 78 ? -4.102 -15.68 -16.391 1 92.94 78 SER A N 1
ATOM 568 C CA . SER A 1 78 ? -4.336 -16.172 -15.039 1 92.94 78 SER A CA 1
ATOM 569 C C . SER A 1 78 ? -4.152 -17.688 -14.969 1 92.94 78 SER A C 1
ATOM 571 O O . SER A 1 78 ? -4.566 -18.406 -15.875 1 92.94 78 SER A O 1
ATOM 573 N N . THR A 1 79 ? -3.576 -18.125 -13.859 1 91.06 79 THR A N 1
ATOM 574 C CA . THR A 1 79 ? -3.379 -19.562 -13.672 1 91.06 79 THR A CA 1
ATOM 575 C C . THR A 1 79 ? -4.434 -20.141 -12.734 1 91.06 79 THR A C 1
ATOM 577 O O . THR A 1 79 ? -4.422 -21.328 -12.438 1 91.06 79 THR A O 1
ATOM 580 N N . VAL A 1 80 ? -5.359 -19.297 -12.328 1 95 80 VAL A N 1
ATOM 581 C CA . VAL A 1 80 ? -6.348 -19.766 -11.359 1 95 80 VAL A CA 1
ATOM 582 C C . VAL A 1 80 ? -7.754 -19.594 -11.93 1 95 80 VAL A C 1
ATOM 584 O O . VAL A 1 80 ? -8.734 -19.578 -11.18 1 95 80 VAL A O 1
ATOM 587 N N . GLY A 1 81 ? -7.867 -19.344 -13.188 1 96 81 GLY A N 1
ATOM 588 C CA . GLY A 1 81 ? -9.164 -19.234 -13.844 1 96 81 GLY A CA 1
ATOM 589 C C . GLY A 1 81 ? -9.938 -18 -13.43 1 96 81 GLY A C 1
ATOM 590 O O . GLY A 1 81 ? -11.164 -18.031 -13.344 1 96 81 GLY A O 1
ATOM 591 N N . GLY A 1 82 ? -9.25 -16.953 -13.148 1 96 82 GLY A N 1
ATOM 592 C CA . GLY A 1 82 ? -9.891 -15.75 -12.625 1 96 82 GLY A CA 1
ATOM 593 C C . GLY A 1 82 ? -10.703 -15 -13.664 1 96 82 GLY A C 1
ATOM 594 O O . GLY A 1 82 ? -11.586 -14.211 -13.32 1 96 82 GLY A O 1
ATOM 595 N N . ALA A 1 83 ? -10.445 -15.281 -14.93 1 96.94 83 ALA A N 1
ATOM 596 C CA . ALA A 1 83 ? -11.086 -14.492 -15.984 1 96.94 83 ALA A CA 1
ATOM 597 C C . ALA A 1 83 ? -11.852 -15.398 -16.953 1 96.94 83 ALA A C 1
ATOM 599 O O . ALA A 1 83 ? -12.188 -14.984 -18.062 1 96.94 83 ALA A O 1
ATOM 600 N N . THR A 1 84 ? -12.094 -16.625 -16.578 1 97.25 84 THR A N 1
ATOM 601 C CA . THR A 1 84 ? -12.836 -17.562 -17.406 1 97.25 84 THR A CA 1
ATOM 602 C C . THR A 1 84 ? -14.312 -17.594 -16.984 1 97.25 84 THR A C 1
ATOM 604 O O . THR A 1 84 ? -14.633 -17.828 -15.828 1 97.25 84 THR A O 1
ATOM 607 N N . PRO A 1 85 ? -15.18 -17.344 -17.922 1 96.75 85 PRO A N 1
ATOM 608 C CA . PRO A 1 85 ? -16.594 -17.359 -17.562 1 96.75 85 PRO A CA 1
ATOM 609 C C . PRO A 1 85 ? -17.109 -18.75 -17.219 1 96.75 85 PRO A C 1
ATOM 611 O O . PRO A 1 85 ? -16.422 -19.75 -17.469 1 96.75 85 PRO A O 1
ATOM 614 N N . SER A 1 86 ? -18.297 -18.797 -16.609 1 93.75 86 SER A N 1
ATOM 615 C CA . SER A 1 86 ? -18.938 -20.078 -16.297 1 93.75 86 SER A CA 1
ATOM 616 C C . SER A 1 86 ? -19.422 -20.766 -17.578 1 93.75 86 SER A C 1
ATOM 618 O O . SER A 1 86 ? -19.391 -20.172 -18.656 1 93.75 86 SER A O 1
ATOM 620 N N . LYS A 1 87 ? -19.859 -21.938 -17.375 1 94.12 87 LYS A N 1
ATOM 621 C CA . LYS A 1 87 ? -20.219 -22.781 -18.516 1 94.12 87 LYS A CA 1
ATOM 622 C C . LYS A 1 87 ? -21.641 -22.469 -18.984 1 94.12 87 LYS A C 1
ATOM 624 O O . LYS A 1 87 ? -22.047 -22.891 -20.078 1 94.12 87 LYS A O 1
ATOM 629 N N . ASP A 1 88 ? -22.344 -21.688 -18.312 1 92.25 88 ASP A N 1
ATOM 630 C CA . ASP A 1 88 ? -23.766 -21.484 -18.625 1 92.25 88 ASP A CA 1
ATOM 631 C C . ASP A 1 88 ? -23.953 -20.531 -19.797 1 92.25 88 ASP A C 1
ATOM 633 O O . ASP A 1 88 ? -25.031 -20.438 -20.359 1 92.25 88 ASP A O 1
ATOM 637 N N . GLY A 1 89 ? -22.938 -19.828 -20.141 1 94.44 89 GLY A N 1
ATOM 638 C CA . GLY A 1 89 ? -22.953 -19.016 -21.344 1 94.44 89 GLY A CA 1
ATOM 639 C C . GLY A 1 89 ? -23.75 -17.734 -21.203 1 94.44 89 GLY A C 1
ATOM 640 O O . GLY A 1 89 ? -24.016 -17.047 -22.203 1 94.44 89 GLY A O 1
ATOM 641 N N . ALA A 1 90 ? -24.062 -17.375 -20 1 95.44 90 ALA A N 1
ATOM 642 C CA . ALA A 1 90 ? -24.969 -16.25 -19.766 1 95.44 90 ALA A CA 1
ATOM 643 C C . ALA A 1 90 ? -24.172 -14.945 -19.609 1 95.44 90 ALA A C 1
ATOM 645 O O . ALA A 1 90 ? -24.719 -13.859 -19.812 1 95.44 90 ALA A O 1
ATOM 646 N N . ALA A 1 91 ? -22.922 -15.047 -19.328 1 97.62 91 ALA A N 1
ATOM 647 C CA . ALA A 1 91 ? -22.141 -13.867 -18.984 1 97.62 91 ALA A CA 1
ATOM 648 C C . ALA A 1 91 ? -21.672 -13.133 -20.234 1 97.62 91 ALA A C 1
ATOM 650 O O . ALA A 1 91 ? -21.594 -13.727 -21.312 1 97.62 91 ALA A O 1
ATOM 651 N N . LEU A 1 92 ? -21.547 -11.82 -20.094 1 98.69 92 LEU A N 1
ATOM 652 C CA . LEU A 1 92 ? -20.812 -11.016 -21.062 1 98.69 92 L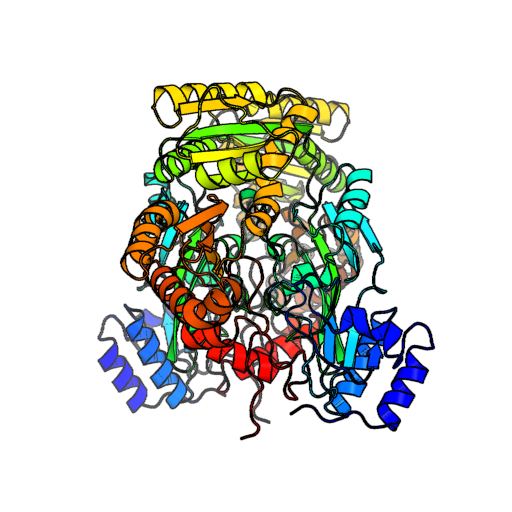EU A CA 1
ATOM 653 C C . LEU A 1 92 ? -19.328 -10.984 -20.75 1 98.69 92 LEU A C 1
ATOM 655 O O . LEU A 1 92 ? -18.938 -10.609 -19.641 1 98.69 92 LEU A O 1
ATOM 659 N N . LEU A 1 93 ? -18.531 -11.477 -21.672 1 98.75 93 LEU A N 1
ATOM 660 C CA . LEU A 1 93 ? -17.078 -11.383 -21.516 1 98.75 93 LEU A CA 1
ATOM 661 C C . LEU A 1 93 ? -16.562 -10.023 -21.984 1 98.75 93 LEU A C 1
ATOM 663 O O . LEU A 1 93 ? -16.781 -9.641 -23.141 1 98.75 93 LEU A O 1
ATOM 667 N N . LEU A 1 94 ? -15.953 -9.273 -21.109 1 98.88 94 LEU A N 1
ATOM 668 C CA . LEU A 1 94 ? -15.484 -7.926 -21.422 1 98.88 94 LEU A CA 1
ATOM 669 C C . LEU A 1 94 ? -13.961 -7.879 -21.453 1 98.88 94 LEU A C 1
ATOM 671 O O . LEU A 1 94 ? -13.305 -7.879 -20.422 1 98.88 94 LEU A O 1
ATOM 675 N N . SER A 1 95 ? -13.391 -7.812 -22.656 1 98.81 95 SER A N 1
ATOM 676 C CA . SER A 1 95 ? -11.945 -7.715 -22.844 1 98.81 95 SER A CA 1
ATOM 677 C C . SER A 1 95 ? -11.484 -6.262 -22.797 1 98.81 95 SER A C 1
ATOM 679 O O . SER A 1 95 ? -12.023 -5.41 -23.5 1 98.81 95 SER A O 1
ATOM 681 N N . THR A 1 96 ? -10.469 -5.977 -22.016 1 98.75 96 THR A N 1
ATOM 682 C CA . THR A 1 96 ? -9.961 -4.617 -21.906 1 98.75 96 THR A CA 1
ATOM 683 C C . THR A 1 96 ? -8.789 -4.395 -22.859 1 98.75 96 THR A C 1
ATOM 685 O O . THR A 1 96 ? -8.133 -3.354 -22.812 1 98.75 96 THR A O 1
ATOM 688 N N . LYS A 1 97 ? -8.5 -5.266 -23.75 1 98.31 97 LYS A N 1
ATOM 689 C CA . LYS A 1 97 ? -7.297 -5.273 -24.578 1 98.31 97 LYS A CA 1
ATOM 690 C C . LYS A 1 97 ? -7.246 -4.051 -25.484 1 98.31 97 LYS A C 1
ATOM 692 O O . LYS A 1 97 ? -6.16 -3.59 -25.844 1 98.31 97 LYS A O 1
ATOM 697 N N . ARG A 1 98 ? -8.398 -3.504 -25.812 1 98.56 98 ARG A N 1
ATOM 698 C CA . ARG A 1 98 ? -8.398 -2.367 -26.719 1 98.56 98 ARG A CA 1
ATOM 699 C C . ARG A 1 98 ? -8.188 -1.058 -25.969 1 98.56 98 ARG A C 1
ATOM 701 O O . ARG A 1 98 ? -7.988 -0.009 -26.594 1 98.56 98 ARG A O 1
ATOM 708 N N . LEU A 1 99 ? -8.297 -1.083 -24.656 1 98.81 99 LEU A N 1
ATOM 709 C CA . LEU A 1 99 ? -7.883 0.042 -23.828 1 98.81 99 LEU A CA 1
ATOM 710 C C . LEU A 1 99 ? -6.379 0.016 -23.578 1 98.81 99 LEU A C 1
ATOM 712 O O . LEU A 1 99 ? -5.934 -0.228 -22.453 1 98.81 99 LEU A O 1
ATOM 716 N N . ASN A 1 100 ? -5.566 0.307 -24.547 1 98.56 100 ASN A N 1
ATOM 717 C CA . ASN A 1 100 ? -4.148 -0.017 -24.453 1 98.56 100 ASN A CA 1
ATOM 718 C C . ASN A 1 100 ? -3.275 1.208 -24.719 1 98.56 100 ASN A C 1
ATOM 720 O O . ASN A 1 100 ? -2.127 1.078 -25.141 1 98.56 100 ASN A O 1
ATOM 724 N N . ALA A 1 101 ? -3.783 2.354 -24.453 1 98.75 101 ALA A N 1
ATOM 725 C CA . ALA A 1 101 ? -2.982 3.561 -24.641 1 98.75 101 ALA A CA 1
ATOM 726 C C . ALA A 1 101 ? -2.107 3.832 -23.422 1 98.75 101 ALA A C 1
ATOM 728 O O . ALA A 1 101 ? -2.545 3.656 -22.281 1 98.75 101 ALA A O 1
ATOM 729 N N . ILE A 1 102 ? -0.872 4.18 -23.688 1 98.75 102 ILE A N 1
ATOM 730 C CA . ILE A 1 102 ? -0.058 4.875 -22.688 1 98.75 102 ILE A CA 1
ATOM 731 C C . ILE A 1 102 ? -0.334 6.375 -22.75 1 98.75 102 ILE A C 1
ATOM 733 O O . ILE A 1 102 ? 0.18 7.07 -23.641 1 98.75 102 ILE A O 1
ATOM 737 N N . ARG A 1 103 ? -1.167 6.863 -21.859 1 98.38 103 ARG A N 1
ATOM 738 C CA . ARG A 1 103 ? -1.685 8.227 -21.938 1 98.38 103 ARG A CA 1
ATOM 739 C C . ARG A 1 103 ? -0.583 9.25 -21.656 1 98.38 103 ARG A C 1
ATOM 741 O O . ARG A 1 103 ? -0.572 10.328 -22.25 1 98.38 103 ARG A O 1
ATOM 748 N N . ALA A 1 104 ? 0.317 8.914 -20.703 1 97.5 104 ALA A N 1
ATOM 749 C CA . ALA A 1 104 ? 1.393 9.836 -20.359 1 97.5 104 ALA A CA 1
ATOM 750 C C . ALA A 1 104 ? 2.518 9.117 -19.609 1 97.5 104 ALA A C 1
ATOM 752 O O . ALA A 1 104 ? 2.27 8.172 -18.859 1 97.5 104 ALA A O 1
ATOM 753 N N . ILE A 1 105 ? 3.705 9.539 -19.844 1 97.62 105 ILE A N 1
ATOM 754 C CA . ILE A 1 105 ? 4.875 9.242 -19.031 1 97.62 105 ILE A CA 1
ATOM 755 C C . ILE A 1 105 ? 5.555 10.539 -18.609 1 97.62 105 ILE A C 1
ATOM 757 O O . ILE A 1 105 ? 5.875 11.383 -19.453 1 97.62 105 ILE A O 1
ATOM 761 N N . SER A 1 106 ? 5.699 10.727 -17.328 1 94.5 106 SER A N 1
ATOM 762 C CA . SER A 1 106 ? 6.277 11.953 -16.797 1 94.5 106 SER A CA 1
ATOM 763 C C . SER A 1 106 ? 7.531 11.672 -15.977 1 94.5 106 SER A C 1
ATOM 765 O O . SER A 1 106 ? 7.441 11.258 -14.82 1 94.5 106 SER A O 1
ATOM 767 N N . PRO A 1 107 ? 8.688 12 -16.516 1 92.44 107 PRO A N 1
ATOM 768 C CA . PRO A 1 107 ? 9.914 11.852 -15.734 1 92.44 107 PRO A CA 1
ATOM 769 C C . PRO A 1 107 ? 9.938 12.75 -14.5 1 92.44 107 PRO A C 1
ATOM 771 O O . PRO A 1 107 ? 10.445 12.352 -13.445 1 92.44 107 PRO A O 1
ATOM 774 N N . GLU A 1 108 ? 9.328 13.961 -14.594 1 90 108 GLU A N 1
ATOM 775 C CA . GLU A 1 108 ? 9.305 14.898 -13.484 1 90 108 GLU A CA 1
ATOM 776 C C . GLU A 1 108 ? 8.469 14.367 -12.32 1 90 108 GLU A C 1
ATOM 778 O O . GLU A 1 108 ? 8.781 14.625 -11.156 1 90 108 GLU A O 1
ATOM 783 N N . GLU A 1 109 ? 7.402 13.648 -12.68 1 92.75 109 GLU A N 1
ATOM 784 C CA . GLU A 1 109 ? 6.531 13.039 -11.68 1 92.75 109 GLU A CA 1
ATOM 785 C C . GLU A 1 109 ? 6.98 11.625 -11.336 1 92.75 109 GLU A C 1
ATOM 787 O O . GLU A 1 109 ? 6.527 11.039 -10.352 1 92.75 109 GLU A O 1
ATOM 792 N N . SER A 1 110 ? 7.875 11.031 -12.172 1 92.62 110 SER A N 1
ATOM 793 C CA . SER A 1 110 ? 8.258 9.625 -12.078 1 92.62 110 SER A CA 1
ATOM 794 C C . SER A 1 110 ? 7.031 8.719 -12.07 1 92.62 110 SER A C 1
ATOM 796 O O . SER A 1 110 ? 6.879 7.883 -11.18 1 92.62 110 SER A O 1
ATOM 798 N N . CYS A 1 111 ? 6.191 8.867 -13.086 1 96.44 111 CYS A N 1
ATOM 799 C CA . CYS A 1 111 ? 4.934 8.133 -13.148 1 96.44 111 CYS A CA 1
ATOM 800 C C . CYS A 1 111 ? 4.492 7.934 -14.594 1 96.44 111 CYS A C 1
ATOM 802 O O . CYS A 1 111 ? 4.941 8.656 -15.492 1 96.44 111 CYS A O 1
ATOM 804 N N . ALA A 1 112 ? 3.758 6.902 -14.82 1 98.5 112 ALA A N 1
ATOM 805 C CA . ALA A 1 112 ? 3.068 6.656 -16.078 1 98.5 112 ALA A CA 1
ATOM 806 C C . ALA A 1 112 ? 1.563 6.527 -15.867 1 98.5 112 ALA A C 1
ATOM 808 O O . ALA A 1 112 ? 1.116 5.941 -14.883 1 98.5 112 ALA A O 1
ATOM 809 N N . THR A 1 113 ? 0.78 7.141 -16.688 1 98.62 113 THR A N 1
ATOM 810 C CA . THR A 1 113 ? -0.657 6.902 -16.766 1 98.62 113 THR A CA 1
ATOM 811 C C . THR A 1 113 ? -1 6.035 -17.969 1 98.62 113 THR A C 1
ATOM 813 O O . THR A 1 113 ? -0.759 6.426 -19.109 1 98.62 113 THR A O 1
ATOM 816 N N . VAL A 1 114 ? -1.526 4.867 -17.703 1 98.88 114 VAL A N 1
ATOM 817 C 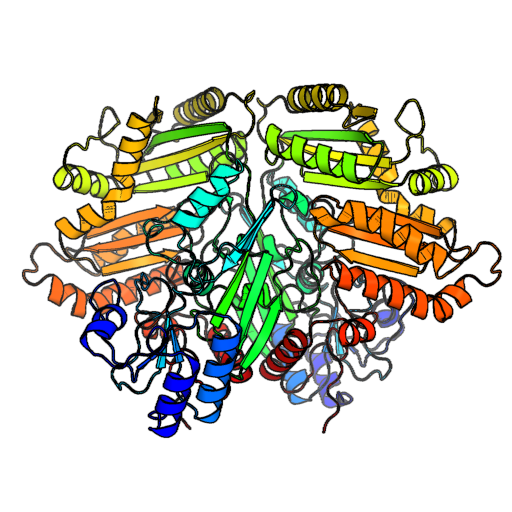CA . VAL A 1 114 ? -1.709 3.881 -18.75 1 98.88 114 VAL A CA 1
ATOM 818 C C . VAL A 1 114 ? -3.098 3.258 -18.641 1 98.88 114 VAL A C 1
ATOM 820 O O . VAL A 1 114 ? -3.672 3.189 -17.562 1 98.88 114 VAL A O 1
ATOM 823 N N . GLU A 1 115 ? -3.607 2.818 -19.75 1 98.94 115 GLU A N 1
ATOM 824 C CA . GLU A 1 115 ? -4.891 2.119 -19.781 1 98.94 115 GLU A CA 1
ATOM 825 C C . GLU A 1 115 ? -4.723 0.651 -19.391 1 98.94 115 GLU A C 1
ATOM 827 O O . GLU A 1 115 ? -3.607 0.127 -19.391 1 98.94 115 GLU A O 1
ATOM 832 N N . ALA A 1 116 ? -5.809 0.03 -19.062 1 98.81 116 ALA A N 1
ATOM 833 C CA . ALA A 1 116 ? -5.852 -1.303 -18.469 1 98.81 116 ALA A CA 1
ATOM 834 C C . ALA A 1 116 ? -5.316 -2.354 -19.438 1 98.81 116 ALA A C 1
ATOM 836 O O . ALA A 1 116 ? -4.758 -3.369 -19 1 98.81 116 ALA A O 1
ATOM 837 N N . GLY A 1 117 ? -5.43 -2.152 -20.672 1 98.88 117 GLY A N 1
ATOM 838 C CA . GLY A 1 117 ? -5.078 -3.162 -21.656 1 98.88 117 GLY A CA 1
ATOM 839 C C . GLY A 1 117 ? -3.613 -3.123 -22.062 1 98.88 117 GLY A C 1
ATOM 840 O O . GLY A 1 117 ? -3.154 -3.957 -22.844 1 98.88 117 GLY A O 1
ATOM 841 N N . VAL A 1 118 ? -2.857 -2.211 -21.516 1 98.88 118 VAL A N 1
ATOM 842 C CA . VAL A 1 118 ? -1.437 -2.113 -21.828 1 98.88 118 VAL A CA 1
ATOM 843 C C . VAL A 1 118 ? -0.711 -3.365 -21.344 1 98.88 118 VAL A C 1
ATOM 845 O O . VAL A 1 118 ? -0.899 -3.795 -20.203 1 98.88 118 VAL A O 1
ATOM 848 N N . ILE A 1 119 ? 0.05 -3.922 -22.25 1 98.81 119 ILE A N 1
ATOM 849 C CA . ILE A 1 119 ? 0.858 -5.094 -21.938 1 98.81 119 ILE A CA 1
ATOM 850 C C . ILE A 1 119 ? 2.076 -4.676 -21.109 1 98.81 119 ILE A C 1
ATOM 852 O O . ILE A 1 119 ? 2.686 -3.637 -21.391 1 98.81 119 ILE A O 1
ATOM 856 N N . LEU A 1 120 ? 2.453 -5.469 -20.172 1 98.38 120 LEU A N 1
ATOM 857 C CA . LEU A 1 120 ? 3.518 -5.113 -19.234 1 98.38 120 LEU A CA 1
ATOM 858 C C . LEU A 1 120 ? 4.812 -4.809 -19.969 1 98.38 120 LEU A C 1
ATOM 860 O O . LEU A 1 120 ? 5.473 -3.805 -19.703 1 98.38 120 LEU A O 1
ATOM 864 N N . SER A 1 121 ? 5.215 -5.641 -20.938 1 98.31 121 SER A N 1
ATOM 865 C CA . SER A 1 121 ? 6.461 -5.418 -21.672 1 98.31 121 SER A CA 1
ATOM 866 C C . SER A 1 121 ? 6.43 -4.102 -22.438 1 98.31 121 SER A C 1
ATOM 868 O O . SER A 1 121 ? 7.457 -3.436 -22.578 1 98.31 121 SER A O 1
ATOM 870 N N . ALA A 1 122 ? 5.262 -3.758 -22.891 1 98.75 122 ALA A N 1
ATOM 871 C CA . ALA A 1 122 ? 5.125 -2.477 -23.578 1 98.75 122 ALA A CA 1
ATOM 872 C C . ALA A 1 122 ? 5.387 -1.312 -22.625 1 98.75 122 ALA A C 1
ATOM 874 O O . ALA A 1 122 ? 5.996 -0.312 -23.016 1 98.75 122 ALA A O 1
ATOM 875 N N . LEU A 1 123 ? 4.898 -1.43 -21.438 1 98.75 123 LEU A N 1
ATOM 876 C CA . LEU A 1 123 ? 5.172 -0.402 -20.438 1 98.75 123 LEU A CA 1
ATOM 877 C C . LEU A 1 123 ? 6.664 -0.331 -20.125 1 98.75 123 LEU A C 1
ATOM 879 O O . LEU A 1 123 ? 7.219 0.76 -19.984 1 98.75 123 LEU A O 1
ATOM 883 N N . HIS A 1 124 ? 7.324 -1.486 -20.016 1 98.19 124 HIS A N 1
ATOM 884 C CA . HIS A 1 124 ? 8.766 -1.514 -19.797 1 98.19 124 HIS A CA 1
ATOM 885 C C . HIS A 1 124 ? 9.5 -0.746 -20.891 1 98.19 124 HIS A C 1
ATOM 887 O O . HIS A 1 124 ? 10.336 0.108 -20.609 1 98.19 124 HIS A O 1
ATOM 893 N N . GLU A 1 125 ? 9.172 -1.048 -22.078 1 98.31 125 GLU A N 1
ATOM 894 C CA . GLU A 1 125 ? 9.828 -0.424 -23.219 1 98.31 125 GLU A CA 1
ATOM 895 C C . GLU A 1 125 ? 9.594 1.084 -23.234 1 98.31 125 GLU A C 1
ATOM 897 O O . GLU A 1 125 ? 10.523 1.858 -23.484 1 98.31 125 GLU A O 1
ATOM 902 N N . ALA A 1 126 ? 8.375 1.457 -22.953 1 98.56 126 ALA A N 1
ATOM 903 C CA . ALA A 1 126 ? 8.023 2.875 -22.953 1 98.56 126 ALA A CA 1
ATOM 904 C C . ALA A 1 126 ? 8.797 3.631 -21.875 1 98.56 126 ALA A C 1
ATOM 906 O O . ALA A 1 126 ? 9.297 4.73 -22.125 1 98.56 126 ALA A O 1
ATOM 907 N N . ALA A 1 127 ? 8.82 3.088 -20.703 1 98.12 127 ALA A N 1
ATOM 908 C CA . ALA A 1 127 ? 9.523 3.717 -19.578 1 98.12 127 ALA A CA 1
ATOM 909 C C . ALA A 1 127 ? 11.016 3.826 -19.859 1 98.12 127 ALA A C 1
ATOM 911 O O . ALA A 1 127 ? 11.656 4.82 -19.5 1 98.12 127 ALA A O 1
ATOM 912 N N . ASP A 1 128 ? 11.578 2.865 -20.5 1 97.25 128 ASP A N 1
ATOM 913 C CA . ASP A 1 128 ? 13.008 2.787 -20.797 1 97.25 128 ASP A CA 1
ATOM 914 C C . ASP A 1 128 ? 13.461 3.975 -21.641 1 97.25 128 ASP A C 1
ATOM 916 O O . ASP A 1 128 ? 14.594 4.438 -21.516 1 97.25 128 ASP A O 1
ATOM 920 N N . LYS A 1 129 ? 12.617 4.457 -22.484 1 97.44 129 LYS A N 1
ATOM 921 C CA . LYS A 1 129 ? 12.922 5.59 -23.359 1 97.44 129 LYS A CA 1
ATOM 922 C C . LYS A 1 129 ? 13.203 6.848 -22.531 1 97.44 129 LYS A C 1
ATOM 924 O O . LYS A 1 129 ? 13.836 7.785 -23.031 1 97.44 129 LYS A O 1
ATOM 929 N N . TYR A 1 130 ? 12.742 6.859 -21.312 1 95.5 130 TYR A N 1
ATOM 930 C CA . TYR A 1 130 ? 12.938 8.008 -20.438 1 95.5 130 TYR A CA 1
ATOM 931 C C . TYR A 1 130 ? 13.945 7.691 -19.344 1 95.5 130 TYR A C 1
ATOM 933 O O . TYR A 1 130 ? 14.008 8.398 -18.328 1 95.5 130 TYR A O 1
ATOM 941 N N . ASN A 1 131 ? 14.656 6.617 -19.438 1 93.69 131 ASN A N 1
ATOM 942 C CA . ASN A 1 131 ? 15.594 6.148 -18.422 1 93.69 131 ASN A CA 1
ATOM 943 C C . ASN A 1 131 ? 14.891 5.855 -17.094 1 93.69 131 ASN A C 1
ATOM 945 O O . ASN A 1 131 ? 15.43 6.145 -16.031 1 93.69 131 ASN A O 1
ATOM 949 N N . LEU A 1 132 ? 13.664 5.43 -17.188 1 95.5 132 LEU A N 1
ATOM 950 C CA . LEU A 1 132 ? 12.859 4.965 -16.062 1 95.5 132 LEU A CA 1
ATOM 951 C C . LEU A 1 132 ? 12.531 3.482 -16.203 1 95.5 132 LEU A C 1
ATOM 953 O O . LEU A 1 132 ? 12.797 2.879 -17.25 1 95.5 132 LEU A O 1
ATOM 957 N N . ARG A 1 133 ? 12.078 2.979 -15.117 1 95.25 133 ARG A N 1
ATOM 958 C CA . ARG A 1 133 ? 11.742 1.558 -15.062 1 95.25 133 ARG A CA 1
ATOM 959 C C . ARG A 1 133 ? 10.492 1.317 -14.234 1 95.25 133 ARG A C 1
ATOM 961 O O . ARG A 1 133 ? 10.281 1.976 -13.211 1 95.25 133 ARG A O 1
ATOM 968 N N . PHE A 1 134 ? 9.586 0.471 -14.789 1 97.38 134 PHE A N 1
ATOM 969 C CA . PHE A 1 134 ? 8.531 -0.081 -13.945 1 97.38 134 PHE A CA 1
ATOM 970 C C . PHE A 1 134 ? 9.031 -1.307 -13.188 1 97.38 134 PHE A C 1
ATOM 972 O O . PHE A 1 134 ? 9.57 -2.238 -13.797 1 97.38 134 PHE A O 1
ATOM 979 N N . PRO A 1 135 ? 8.797 -1.378 -11.906 1 94.88 135 PRO A N 1
ATOM 980 C CA . PRO A 1 135 ? 9.562 -2.332 -11.102 1 94.88 135 PRO A CA 1
ATOM 981 C C . PRO A 1 135 ? 9 -3.748 -11.172 1 94.88 135 PRO A C 1
ATOM 983 O O . PRO A 1 135 ? 9.68 -4.707 -10.805 1 94.88 135 PRO A O 1
ATOM 986 N N . LEU A 1 136 ? 7.801 -3.949 -11.57 1 96.06 136 LEU A N 1
ATOM 987 C CA . LEU A 1 136 ? 7.207 -5.281 -11.617 1 96.06 136 LEU A CA 1
ATOM 988 C C . LEU A 1 136 ? 7.719 -6.066 -12.82 1 96.06 136 LEU A C 1
ATOM 990 O O . LEU A 1 136 ? 7.715 -5.555 -13.945 1 96.06 136 LEU A O 1
ATOM 994 N N . ASN A 1 137 ? 8.156 -7.238 -12.562 1 92.12 137 ASN A N 1
ATOM 995 C CA . ASN A 1 137 ? 8.586 -8.156 -13.609 1 92.12 137 ASN A CA 1
ATOM 996 C C . ASN A 1 137 ? 8.109 -9.586 -13.336 1 92.12 137 ASN A C 1
ATOM 998 O O . ASN A 1 137 ? 8.305 -10.109 -12.234 1 92.12 137 ASN A O 1
ATOM 1002 N N . ILE A 1 138 ? 7.469 -10.102 -14.328 1 90.62 138 ILE A N 1
ATOM 1003 C CA . ILE A 1 138 ? 6.949 -11.453 -14.188 1 90.62 138 ILE A CA 1
ATOM 1004 C C . ILE A 1 138 ? 7.188 -12.227 -15.484 1 90.62 138 ILE A C 1
ATOM 1006 O O . ILE A 1 138 ? 7.504 -11.641 -16.516 1 90.62 138 ILE A O 1
ATOM 1010 N N . ALA A 1 139 ? 7.008 -13.5 -15.414 1 84.5 139 ALA A N 1
ATOM 1011 C CA . ALA A 1 139 ? 7.258 -14.375 -16.562 1 84.5 139 ALA A CA 1
ATOM 1012 C C . ALA A 1 139 ? 6.281 -14.078 -17.688 1 84.5 139 ALA A C 1
ATOM 1014 O O . ALA A 1 139 ? 6.641 -14.172 -18.875 1 84.5 139 ALA A O 1
ATOM 1015 N N . SER A 1 140 ? 5.07 -13.664 -17.375 1 89.88 140 SER A N 1
ATOM 1016 C CA . SER A 1 140 ? 4.027 -13.445 -18.375 1 89.88 140 SER A CA 1
ATOM 1017 C C . SER A 1 140 ? 4.004 -11.992 -18.844 1 89.88 140 SER A C 1
ATOM 1019 O O . SER A 1 140 ? 2.973 -11.5 -19.312 1 89.88 140 SER A O 1
ATOM 1021 N N . LYS A 1 141 ? 5.098 -11.297 -18.75 1 93.94 141 LYS A N 1
ATOM 1022 C CA . LYS A 1 141 ? 5.152 -9.859 -19.016 1 93.94 141 LYS A CA 1
ATOM 1023 C C . LYS A 1 141 ? 4.754 -9.539 -20.453 1 93.94 141 LYS A C 1
ATOM 1025 O O . LYS A 1 141 ? 4.348 -8.414 -20.75 1 93.94 141 LYS A O 1
ATOM 1030 N N . ASP A 1 142 ? 4.781 -10.484 -21.406 1 95.75 142 ASP A N 1
ATOM 1031 C CA . ASP A 1 142 ? 4.504 -10.211 -22.812 1 95.75 142 ASP A CA 1
ATOM 1032 C C . ASP A 1 142 ? 3.025 -10.414 -23.141 1 95.75 142 ASP A C 1
ATOM 1034 O O . ASP A 1 142 ? 2.58 -10.125 -24.25 1 95.75 142 ASP A O 1
ATOM 1038 N N . MET A 1 143 ? 2.246 -10.82 -22.141 1 95.81 143 MET A N 1
ATOM 1039 C CA . MET A 1 143 ? 0.823 -11.023 -22.391 1 95.81 143 MET A CA 1
ATOM 1040 C C . MET A 1 143 ? -0.023 -10.398 -21.297 1 95.81 143 MET A C 1
ATOM 1042 O O . MET A 1 143 ? -1.149 -9.961 -21.531 1 95.81 143 MET A O 1
ATOM 1046 N N . ALA A 1 144 ? 0.479 -10.359 -20.062 1 97.12 144 ALA A N 1
ATOM 1047 C CA . ALA A 1 144 ? -0.263 -9.789 -18.938 1 97.12 144 ALA A CA 1
ATOM 1048 C C . ALA A 1 144 ? -0.508 -8.297 -19.141 1 97.12 144 ALA A C 1
ATOM 1050 O O . ALA A 1 144 ? 0.365 -7.582 -19.641 1 97.12 144 ALA A O 1
ATOM 1051 N N . THR A 1 145 ? -1.679 -7.852 -18.844 1 98.69 145 THR A N 1
ATOM 1052 C CA . THR A 1 145 ? -2.045 -6.449 -19.016 1 98.69 145 THR A CA 1
ATOM 1053 C C . THR A 1 145 ? -2.115 -5.738 -17.656 1 98.69 145 THR A C 1
ATOM 1055 O O . THR A 1 145 ? -2.254 -6.387 -16.625 1 98.69 145 THR A O 1
ATOM 1058 N N . ILE A 1 146 ? -2.023 -4.445 -17.688 1 98.81 146 ILE A N 1
ATOM 1059 C CA . ILE A 1 146 ? -1.972 -3.623 -16.484 1 98.81 146 ILE A CA 1
ATOM 1060 C C . ILE A 1 146 ? -3.225 -3.859 -15.641 1 98.81 146 ILE A C 1
ATOM 1062 O O . ILE A 1 146 ? -3.137 -4.043 -14.422 1 98.81 146 ILE A O 1
ATOM 1066 N N . GLY A 1 147 ? -4.383 -3.857 -16.25 1 98.75 147 GLY A N 1
ATOM 1067 C CA . GLY A 1 147 ? -5.602 -4.113 -15.5 1 98.75 147 GLY A CA 1
ATOM 1068 C C . GLY A 1 147 ? -5.594 -5.453 -14.789 1 98.75 147 GLY A C 1
ATOM 1069 O O . GLY A 1 147 ? -5.996 -5.551 -13.633 1 98.75 147 GLY A O 1
ATOM 1070 N N . GLY A 1 148 ? -5.164 -6.477 -15.531 1 98.12 148 GLY A N 1
ATOM 1071 C CA . GLY A 1 148 ? -5.055 -7.793 -14.922 1 98.12 148 GLY A CA 1
ATOM 1072 C C . GLY A 1 148 ? -4.047 -7.844 -13.789 1 98.12 148 GLY A C 1
ATOM 1073 O O . GLY A 1 148 ? -4.305 -8.461 -12.75 1 98.12 148 GLY A O 1
ATOM 1074 N N . LEU A 1 149 ? -2.922 -7.203 -14 1 98.25 149 LEU A N 1
ATOM 1075 C CA . LEU A 1 149 ? -1.868 -7.176 -12.992 1 98.25 149 LEU A CA 1
ATOM 1076 C C . LEU A 1 149 ? -2.363 -6.516 -11.703 1 98.25 149 LEU A C 1
ATOM 1078 O O . LEU A 1 149 ? -2.072 -6.992 -10.609 1 98.25 149 LEU A O 1
ATOM 1082 N N . ILE A 1 150 ? -3.125 -5.406 -11.82 1 98.5 150 ILE A N 1
ATOM 1083 C CA . ILE A 1 150 ? -3.672 -4.734 -10.648 1 98.5 150 ILE A CA 1
ATOM 1084 C C . ILE A 1 150 ? -4.734 -5.617 -10 1 98.5 150 ILE A C 1
ATOM 1086 O O . ILE A 1 150 ? -4.711 -5.832 -8.781 1 98.5 150 ILE A O 1
ATOM 1090 N N . SER A 1 151 ? -5.621 -6.234 -10.781 1 98 151 SER A N 1
ATOM 1091 C CA . SER A 1 151 ? -6.758 -7 -10.273 1 98 151 SER A CA 1
ATOM 1092 C C . SER A 1 151 ? -6.297 -8.242 -9.516 1 98 151 SER A C 1
ATOM 1094 O O . SER A 1 151 ? -7 -8.734 -8.633 1 98 151 SER A O 1
ATOM 1096 N N . THR A 1 152 ? -5.125 -8.719 -9.836 1 96.88 152 THR A N 1
ATOM 1097 C CA . THR A 1 152 ? -4.625 -9.906 -9.156 1 96.88 152 THR A CA 1
ATOM 1098 C C . THR A 1 152 ? -3.539 -9.547 -8.148 1 96.88 152 THR A C 1
ATOM 1100 O O . THR A 1 152 ? -2.984 -10.422 -7.484 1 96.88 152 THR A O 1
ATOM 1103 N N . ASN A 1 153 ? -3.242 -8.234 -8.062 1 97.44 153 ASN A N 1
ATOM 1104 C CA . ASN A 1 153 ? -2.119 -7.793 -7.242 1 97.44 153 ASN A CA 1
ATOM 1105 C C . ASN A 1 153 ? -0.869 -8.625 -7.508 1 97.44 153 ASN A C 1
ATOM 1107 O O . ASN A 1 153 ? -0.289 -9.195 -6.578 1 97.44 153 ASN A O 1
ATOM 1111 N N . ALA A 1 154 ? -0.497 -8.641 -8.719 1 95.88 154 ALA A N 1
ATOM 1112 C CA . ALA A 1 154 ? 0.59 -9.5 -9.172 1 95.88 154 ALA A CA 1
ATOM 1113 C C . ALA A 1 154 ? 1.894 -9.164 -8.453 1 95.88 154 ALA A C 1
ATOM 1115 O O . ALA A 1 154 ? 2.1 -8.023 -8.023 1 95.88 154 ALA A O 1
ATOM 1116 N N . GLY A 1 155 ? 2.646 -10.172 -8.25 1 91.94 155 GLY A N 1
ATOM 1117 C CA . GLY A 1 155 ? 3.984 -10.062 -7.691 1 91.94 155 GLY A CA 1
ATOM 1118 C C . GLY A 1 155 ? 5.012 -10.906 -8.422 1 91.94 155 GLY A C 1
ATOM 1119 O O . GLY A 1 155 ? 4.691 -11.984 -8.922 1 91.94 155 GLY A O 1
ATOM 1120 N N . GLY A 1 156 ? 6.148 -10.555 -8.516 1 86.44 156 GLY A N 1
ATOM 1121 C CA . GLY A 1 156 ? 7.246 -11.242 -9.172 1 86.44 156 GLY A CA 1
ATOM 1122 C C . GLY A 1 156 ? 8.516 -11.273 -8.336 1 86.44 156 GLY A C 1
ATOM 1123 O O . GLY A 1 156 ? 8.453 -11.273 -7.109 1 86.44 156 GLY A O 1
ATOM 1124 N N . SER A 1 157 ? 9.602 -11.336 -9.008 1 86.62 157 SER A N 1
ATOM 1125 C CA . SER A 1 157 ? 10.898 -11.547 -8.375 1 86.62 157 SER A CA 1
ATOM 1126 C C . SER A 1 157 ? 11.383 -10.297 -7.652 1 86.62 157 SER A C 1
ATOM 1128 O O . SER A 1 157 ? 12.219 -10.375 -6.75 1 86.62 157 SER A O 1
ATOM 1130 N N . HIS A 1 158 ? 10.781 -9.172 -7.965 1 90.75 158 HIS A N 1
ATOM 1131 C CA . HIS A 1 158 ? 11.32 -7.922 -7.441 1 90.75 158 HIS A CA 1
ATOM 1132 C C . HIS A 1 158 ? 10.492 -7.414 -6.266 1 90.75 158 HIS A C 1
ATOM 1134 O O . HIS A 1 158 ? 10.695 -6.293 -5.797 1 90.75 158 HIS A O 1
ATOM 1140 N N . VAL A 1 159 ? 9.602 -8.266 -5.785 1 90.69 159 VAL A N 1
ATOM 1141 C CA . VAL A 1 159 ? 8.719 -7.879 -4.688 1 90.69 159 VAL A CA 1
ATOM 1142 C C . VAL A 1 159 ? 9.547 -7.578 -3.439 1 90.69 159 VAL A C 1
ATOM 1144 O O . VAL A 1 159 ? 9.188 -6.711 -2.641 1 90.69 159 VAL A O 1
ATOM 1147 N N . LEU A 1 160 ? 10.664 -8.258 -3.359 1 91.56 160 LEU A N 1
ATOM 1148 C CA . LEU A 1 160 ? 11.539 -8.047 -2.213 1 91.56 160 LEU A CA 1
ATOM 1149 C C . LEU A 1 160 ? 11.812 -6.562 -1.998 1 91.56 160 LEU A C 1
ATOM 1151 O O . LEU A 1 160 ? 11.719 -6.066 -0.873 1 91.56 160 LEU A O 1
ATOM 1155 N N . ARG A 1 161 ? 12 -5.891 -3.043 1 91.75 161 ARG A N 1
ATOM 1156 C CA . ARG A 1 161 ? 12.422 -4.496 -2.936 1 91.75 161 ARG A CA 1
ATOM 1157 C C . ARG A 1 161 ? 11.25 -3.549 -3.189 1 91.75 161 ARG A C 1
ATOM 1159 O O . ARG A 1 161 ? 11.109 -2.533 -2.506 1 91.75 161 ARG A O 1
ATOM 1166 N N . PHE A 1 162 ? 10.344 -3.889 -4.098 1 93.06 162 PHE A N 1
ATOM 1167 C CA . PHE A 1 162 ? 9.438 -2.863 -4.598 1 93.06 162 PHE A CA 1
ATOM 1168 C C . PHE A 1 162 ? 7.992 -3.203 -4.258 1 93.06 162 PHE A C 1
ATOM 1170 O O . PHE A 1 162 ? 7.086 -2.416 -4.527 1 93.06 162 PHE A O 1
ATOM 1177 N N . GLY A 1 163 ? 7.773 -4.379 -3.65 1 93.69 163 GLY A N 1
ATOM 1178 C CA . GLY A 1 163 ? 6.418 -4.789 -3.316 1 93.69 163 GLY A CA 1
ATOM 1179 C C . GLY A 1 163 ? 5.652 -5.34 -4.504 1 93.69 163 GLY A C 1
ATOM 1180 O O . GLY A 1 163 ? 6.188 -5.43 -5.609 1 93.69 163 GLY A O 1
ATOM 1181 N N . GLN A 1 164 ? 4.445 -5.762 -4.23 1 96.44 164 GLN A N 1
ATOM 1182 C CA . GLN A 1 164 ? 3.557 -6.273 -5.266 1 96.44 164 GLN A CA 1
ATOM 1183 C C . GLN A 1 164 ? 2.969 -5.133 -6.098 1 96.44 164 GLN A C 1
ATOM 1185 O O . GLN A 1 164 ? 3.285 -3.965 -5.871 1 96.44 164 GLN A O 1
ATOM 1190 N N . MET A 1 165 ? 2.154 -5.457 -7.055 1 97.5 165 MET A N 1
ATOM 1191 C CA . MET A 1 165 ? 1.575 -4.488 -7.98 1 97.5 165 MET A CA 1
ATOM 1192 C C . MET A 1 165 ? 0.953 -3.318 -7.227 1 97.5 165 MET A C 1
ATOM 1194 O O . MET A 1 165 ? 1.099 -2.164 -7.633 1 97.5 165 MET A O 1
ATOM 1198 N N . ARG A 1 166 ? 0.257 -3.533 -6.113 1 97.06 166 ARG A N 1
ATOM 1199 C CA . ARG A 1 166 ? -0.46 -2.494 -5.383 1 97.06 166 ARG A CA 1
ATOM 1200 C C . ARG A 1 166 ? 0.492 -1.404 -4.906 1 97.06 166 ARG A C 1
ATOM 1202 O O . ARG A 1 166 ? 0.093 -0.249 -4.746 1 97.06 166 ARG A O 1
ATOM 1209 N N . ALA A 1 167 ? 1.733 -1.736 -4.699 1 95.81 167 ALA A N 1
ATOM 1210 C CA . ALA A 1 167 ? 2.711 -0.782 -4.18 1 95.81 167 ALA A CA 1
ATOM 1211 C C . ALA A 1 167 ? 3.025 0.296 -5.215 1 95.81 167 ALA A C 1
ATOM 1213 O O . ALA A 1 167 ? 3.51 1.375 -4.867 1 95.81 167 ALA A O 1
ATOM 1214 N N . SER A 1 168 ? 2.709 0.005 -6.477 1 96.94 168 SER A N 1
ATOM 1215 C CA . SER A 1 168 ? 3.094 0.921 -7.547 1 96.94 168 SER A CA 1
ATOM 1216 C C . SER A 1 168 ? 1.889 1.695 -8.07 1 96.94 168 SER A C 1
ATOM 1218 O O . SER A 1 168 ? 2.027 2.541 -8.953 1 96.94 168 SER A O 1
ATOM 1220 N N . VAL A 1 169 ? 0.71 1.454 -7.527 1 97.94 169 VAL A N 1
ATOM 1221 C CA . VAL A 1 169 ? -0.494 2.105 -8.031 1 97.94 169 VAL A CA 1
ATOM 1222 C C . VAL A 1 169 ? -0.703 3.436 -7.312 1 97.94 169 VAL A C 1
ATOM 1224 O O . VAL A 1 169 ? -0.962 3.461 -6.105 1 97.94 169 VAL A O 1
ATOM 1227 N N . LEU A 1 170 ? -0.639 4.547 -8.023 1 97.19 170 LEU A N 1
ATOM 1228 C CA . LEU A 1 170 ? -0.81 5.887 -7.465 1 97.19 170 LEU A CA 1
ATOM 1229 C C . LEU A 1 170 ? -2.244 6.367 -7.645 1 97.19 170 LEU A C 1
ATOM 1231 O O . LEU A 1 170 ? -2.75 7.145 -6.828 1 97.19 170 LEU A O 1
ATOM 1235 N N . GLY A 1 171 ? -2.811 6.027 -8.719 1 97.5 171 GLY A N 1
ATOM 1236 C CA . GLY A 1 171 ? -4.184 6.363 -9.07 1 97.5 171 GLY A CA 1
ATOM 1237 C C . GLY A 1 171 ? -4.871 5.281 -9.883 1 97.5 171 GLY A C 1
ATOM 1238 O O . GLY A 1 171 ? -4.211 4.438 -10.492 1 97.5 171 GLY A O 1
ATOM 1239 N N . ILE A 1 172 ? -6.188 5.301 -9.883 1 98.38 172 ILE A N 1
ATOM 1240 C CA . ILE A 1 172 ? -6.918 4.25 -10.586 1 98.38 172 ILE A CA 1
ATOM 1241 C C . ILE A 1 172 ? -8.211 4.82 -11.164 1 98.38 172 ILE A C 1
ATOM 1243 O O . ILE A 1 172 ? -8.812 5.73 -10.586 1 98.38 172 ILE A O 1
ATOM 1247 N N . GLU A 1 173 ? -8.547 4.422 -12.289 1 98.75 173 GLU A N 1
ATOM 1248 C CA . GLU A 1 173 ? -9.844 4.656 -12.922 1 98.75 173 GLU A CA 1
ATOM 1249 C C . GLU A 1 173 ? -10.648 3.365 -13.023 1 98.75 173 GLU A C 1
ATOM 1251 O O . GLU A 1 173 ? -10.141 2.344 -13.484 1 98.75 173 GLU A O 1
ATOM 1256 N N . VAL A 1 174 ? -11.844 3.396 -12.508 1 98.81 174 VAL A N 1
ATOM 1257 C CA . VAL A 1 174 ? -12.633 2.17 -12.461 1 98.81 174 VAL A CA 1
ATOM 1258 C C . VAL A 1 174 ? -14.102 2.49 -12.75 1 98.81 174 VAL A C 1
ATOM 1260 O O . VAL A 1 174 ? -14.594 3.557 -12.375 1 98.81 174 VAL A O 1
ATOM 1263 N N . VAL A 1 175 ? -14.742 1.622 -13.469 1 98.94 175 VAL A N 1
ATOM 1264 C CA . VAL A 1 175 ? -16.188 1.643 -13.625 1 98.94 175 VAL A CA 1
ATOM 1265 C C . VAL A 1 175 ? -16.828 0.607 -12.703 1 98.94 175 VAL A C 1
ATOM 1267 O O . VAL A 1 175 ? -16.547 -0.589 -12.812 1 98.94 175 VAL A O 1
ATOM 1270 N N . PHE A 1 176 ? -17.656 1.065 -11.789 1 98.75 176 PHE A N 1
ATOM 1271 C CA . PHE A 1 176 ? -18.328 0.186 -10.844 1 98.75 176 PHE A CA 1
ATOM 1272 C C . PHE A 1 176 ? -19.516 -0.518 -11.508 1 98.75 176 PHE A C 1
ATOM 1274 O O . PHE A 1 176 ? -19.875 -0.197 -12.633 1 98.75 176 PHE A O 1
ATOM 1281 N N . PRO A 1 177 ? -20.062 -1.533 -10.828 1 98.06 177 PRO A N 1
ATOM 1282 C CA . PRO A 1 177 ? -21.109 -2.355 -11.445 1 98.06 177 PRO A CA 1
ATOM 1283 C C . PRO A 1 177 ? -22.328 -1.539 -11.875 1 98.06 177 PRO A C 1
ATOM 1285 O O . PRO A 1 177 ? -22.984 -1.882 -12.859 1 98.06 177 PRO A O 1
ATOM 1288 N N . ASP A 1 178 ? -22.609 -0.45 -11.258 1 97.62 178 ASP A N 1
ATOM 1289 C CA . ASP A 1 178 ? -23.781 0.349 -11.578 1 97.62 178 ASP A CA 1
ATOM 1290 C C . ASP A 1 178 ? -23.484 1.353 -12.688 1 97.62 178 ASP A C 1
ATOM 1292 O O . ASP A 1 178 ? -24.328 2.174 -13.039 1 97.62 178 ASP A O 1
ATOM 1296 N N . GLY A 1 179 ? -22.297 1.365 -13.141 1 98.44 179 GLY A N 1
ATOM 1297 C CA . GLY A 1 179 ? -21.906 2.254 -14.227 1 98.44 179 GLY A CA 1
ATOM 1298 C C . GLY A 1 179 ? -21.25 3.535 -13.742 1 98.44 179 GLY A C 1
ATOM 1299 O O . GLY A 1 179 ? -20.766 4.332 -14.539 1 98.44 179 GLY A O 1
ATOM 1300 N N . SER A 1 180 ? -21.219 3.752 -12.461 1 98.5 180 SER A N 1
ATOM 1301 C CA . SER A 1 180 ? -20.531 4.934 -11.961 1 98.5 180 SER A CA 1
ATOM 1302 C C . SER A 1 180 ? -19.031 4.863 -12.242 1 98.5 180 SER A C 1
ATOM 1304 O O . SER A 1 180 ? -18.438 3.791 -12.148 1 98.5 180 SER A O 1
ATOM 1306 N N . LEU A 1 181 ? -18.469 6.008 -12.609 1 98.62 181 LEU A N 1
ATOM 1307 C CA . LEU A 1 181 ? -17.062 6.102 -12.977 1 98.62 181 LEU A CA 1
ATOM 1308 C C . LEU A 1 181 ? -16.266 6.789 -11.867 1 98.62 181 LEU A C 1
ATOM 1310 O O . LEU A 1 181 ? -16.594 7.91 -11.469 1 98.62 181 LEU A O 1
ATOM 1314 N N . LEU A 1 182 ? -15.305 6.105 -11.281 1 98.25 182 LEU A N 1
ATOM 1315 C CA . LEU A 1 182 ? -14.312 6.723 -10.414 1 98.25 182 LEU A CA 1
ATOM 1316 C C . LEU A 1 182 ? -13.109 7.195 -11.211 1 98.25 182 LEU A C 1
ATOM 1318 O O . LEU A 1 182 ? -12.305 6.383 -11.68 1 98.25 182 LEU A O 1
ATOM 1322 N N . GLU A 1 183 ? -12.992 8.43 -11.359 1 96.56 183 GLU A N 1
ATOM 1323 C CA . GLU A 1 183 ? -11.844 9.039 -12.023 1 96.56 183 GLU A CA 1
ATOM 1324 C C . GLU A 1 183 ? -10.82 9.531 -11 1 96.56 183 GLU A C 1
ATOM 1326 O O . GLU A 1 183 ? -10.852 10.688 -10.586 1 96.56 183 GLU A O 1
ATOM 1331 N N . ASN A 1 184 ? -9.914 8.688 -10.688 1 94.75 184 ASN A N 1
ATOM 1332 C CA . ASN A 1 184 ? -8.867 8.992 -9.719 1 94.75 184 ASN A CA 1
ATOM 1333 C C . ASN A 1 184 ? -7.488 8.609 -10.25 1 94.75 184 ASN A C 1
ATOM 1335 O O . ASN A 1 184 ? -6.812 7.754 -9.672 1 94.75 184 ASN A O 1
ATOM 1339 N N . LEU A 1 185 ? -7.062 9.297 -11.32 1 96.81 185 LEU A N 1
ATOM 1340 C CA . LEU A 1 185 ? -5.805 8.953 -11.977 1 96.81 185 LEU A CA 1
ATOM 1341 C C . LEU A 1 185 ? -4.684 9.875 -11.516 1 96.81 185 LEU A C 1
ATOM 1343 O O . LEU A 1 185 ? -3.535 9.727 -11.938 1 96.81 185 LEU A O 1
ATOM 1347 N N . ARG A 1 186 ? -5.016 10.844 -10.688 1 92.31 186 ARG A N 1
ATOM 1348 C CA . ARG A 1 186 ? -3.994 11.773 -10.219 1 92.31 186 ARG A CA 1
ATOM 1349 C C . ARG A 1 186 ? -2.912 11.039 -9.43 1 92.31 186 ARG A C 1
ATOM 1351 O O . ARG A 1 186 ? -3.213 10.281 -8.508 1 92.31 186 ARG A O 1
ATOM 1358 N N . PRO A 1 187 ? -1.679 11.281 -9.789 1 94.69 187 PRO A N 1
ATOM 1359 C CA . PRO A 1 187 ? -0.588 10.539 -9.148 1 94.69 187 PRO A CA 1
ATOM 1360 C C . PRO A 1 187 ? -0.163 11.156 -7.812 1 94.69 187 PRO A C 1
ATOM 1362 O O . PRO A 1 187 ? 0.984 11.578 -7.664 1 94.69 187 PRO A O 1
ATOM 1365 N N . LEU A 1 188 ? -1.018 11.109 -6.832 1 94.25 188 LEU A N 1
ATOM 1366 C CA . LEU A 1 188 ? -0.723 11.68 -5.523 1 94.25 188 LEU A CA 1
ATOM 1367 C C . LEU A 1 188 ? -0.007 10.672 -4.633 1 94.25 188 LEU A C 1
ATOM 1369 O O . LEU A 1 188 ? -0.468 9.539 -4.477 1 94.25 188 LEU A O 1
ATOM 1373 N N . ARG A 1 189 ? 1.061 11.125 -4.09 1 93.06 189 ARG A N 1
ATOM 1374 C CA . ARG A 1 189 ? 1.798 10.281 -3.154 1 93.06 189 ARG A CA 1
ATOM 1375 C C . ARG A 1 189 ? 1.15 10.297 -1.772 1 93.06 189 ARG A C 1
ATOM 1377 O O . ARG A 1 189 ? 1.22 9.312 -1.035 1 93.06 189 ARG A O 1
ATOM 1384 N N . LYS A 1 190 ? 0.572 11.43 -1.435 1 94.5 190 LYS A N 1
ATOM 1385 C CA . LYS A 1 190 ? -0.182 11.578 -0.193 1 94.5 190 LYS A CA 1
ATOM 1386 C C . LYS A 1 190 ? -1.63 11.969 -0.473 1 94.5 190 LYS A C 1
ATOM 1388 O O . LYS A 1 190 ? -1.888 12.984 -1.132 1 94.5 190 LYS A O 1
ATOM 1393 N N . ASP A 1 191 ? -2.512 11.188 -0.069 1 93.75 191 ASP A N 1
ATOM 1394 C CA . ASP A 1 191 ? -3.953 11.406 -0.124 1 93.75 191 ASP A CA 1
ATOM 1395 C C . ASP A 1 191 ? -4.66 10.727 1.045 1 93.75 191 ASP A C 1
ATOM 1397 O O . ASP A 1 191 ? -4.871 9.508 1.024 1 93.75 191 ASP A O 1
ATOM 1401 N N . ASN A 1 192 ? -5.039 11.508 2.021 1 95.19 192 ASN A N 1
ATOM 1402 C CA . ASN A 1 192 ? -5.645 10.945 3.223 1 95.19 192 ASN A CA 1
ATOM 1403 C C . ASN A 1 192 ? -7.137 11.266 3.297 1 95.19 192 ASN A C 1
ATOM 1405 O O . ASN A 1 192 ? -7.641 11.648 4.352 1 95.19 192 ASN A O 1
ATOM 1409 N N . GLN A 1 193 ? -7.777 11.109 2.168 1 94.25 193 GLN A N 1
ATOM 1410 C CA . GLN A 1 193 ? -9.211 11.383 2.109 1 94.25 193 GLN A CA 1
ATOM 1411 C C . GLN A 1 193 ? -10.023 10.094 2.238 1 94.25 193 GLN A C 1
ATOM 1413 O O . GLN A 1 193 ? -10.844 9.781 1.37 1 94.25 193 GLN A O 1
ATOM 1418 N N . GLY A 1 194 ? -9.797 9.375 3.312 1 93.94 194 GLY A N 1
ATOM 1419 C CA . GLY A 1 194 ? -10.656 8.25 3.641 1 93.94 194 GLY A CA 1
ATOM 1420 C C . GLY A 1 194 ? -10.109 6.922 3.146 1 93.94 194 GLY A C 1
ATOM 1421 O O . GLY A 1 194 ? -8.891 6.723 3.109 1 93.94 194 GLY A O 1
ATOM 1422 N N . TYR A 1 195 ? -11.078 5.898 2.916 1 96.94 195 TYR A N 1
ATOM 1423 C CA . TYR A 1 195 ? -10.695 4.551 2.508 1 96.94 195 TYR A CA 1
ATOM 1424 C C . TYR A 1 195 ? -9.938 4.578 1.188 1 96.94 195 TYR A C 1
ATOM 1426 O O . TYR A 1 195 ? -10.273 5.348 0.285 1 96.94 195 TYR A O 1
ATOM 1434 N N . ASP A 1 196 ? -8.93 3.812 1.097 1 96.62 196 ASP A N 1
ATOM 1435 C CA . ASP A 1 196 ? -8.164 3.762 -0.145 1 96.62 196 ASP A CA 1
ATOM 1436 C C . ASP A 1 196 ? -8.773 2.766 -1.128 1 96.62 196 ASP A C 1
ATOM 1438 O O . ASP A 1 196 ? -8.477 1.572 -1.077 1 96.62 196 ASP A 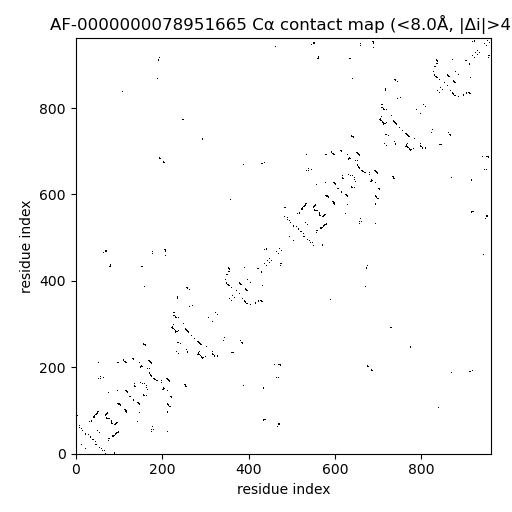O 1
ATOM 1442 N N . LEU A 1 197 ? -9.539 3.252 -2.076 1 97.56 197 LEU A N 1
ATOM 1443 C CA . LEU A 1 197 ? -10.234 2.393 -3.027 1 97.56 197 LEU A CA 1
ATOM 1444 C C . LEU A 1 197 ? -9.25 1.77 -4.016 1 97.56 197 LEU A C 1
ATOM 1446 O O . LEU A 1 197 ? -9.5 0.683 -4.543 1 97.56 197 LEU A O 1
ATOM 1450 N N . ARG A 1 198 ? -8.109 2.479 -4.312 1 96.19 198 ARG A N 1
ATOM 1451 C CA . ARG A 1 198 ? -7.074 1.877 -5.152 1 96.19 198 ARG A CA 1
ATOM 1452 C C . ARG A 1 198 ? -6.605 0.548 -4.57 1 96.19 198 ARG A C 1
ATOM 1454 O O . ARG A 1 198 ? -6.547 -0.459 -5.277 1 96.19 198 ARG A O 1
ATOM 1461 N N . GLN A 1 199 ? -6.391 0.566 -3.285 1 96.94 199 GLN A N 1
ATOM 1462 C CA . GLN A 1 199 ? -5.883 -0.613 -2.594 1 96.94 199 GLN A CA 1
ATOM 1463 C C . GLN A 1 199 ? -6.965 -1.681 -2.457 1 96.94 199 GLN A C 1
ATOM 1465 O O . GLN A 1 199 ? -6.668 -2.877 -2.486 1 96.94 199 GLN A O 1
ATOM 1470 N N . LEU A 1 200 ? -8.195 -1.254 -2.316 1 97.88 200 LEU A N 1
ATOM 1471 C CA . LEU A 1 200 ? -9.312 -2.188 -2.262 1 97.88 200 LEU A CA 1
ATOM 1472 C C . LEU A 1 200 ? -9.445 -2.953 -3.574 1 97.88 200 LEU A C 1
ATOM 1474 O O . LEU A 1 200 ? -9.727 -4.156 -3.57 1 97.88 200 LEU A O 1
ATOM 1478 N N . LEU A 1 201 ? -9.25 -2.281 -4.668 1 98.12 201 LEU A N 1
ATOM 1479 C CA . LEU A 1 201 ? -9.453 -2.857 -5.996 1 98.12 201 LEU A CA 1
ATOM 1480 C C . LEU A 1 201 ? -8.273 -3.734 -6.395 1 98.12 201 LEU A C 1
ATOM 1482 O O . LEU A 1 201 ? -8.422 -4.664 -7.188 1 98.12 201 LEU A O 1
ATOM 1486 N N . ALA A 1 202 ? -7.098 -3.418 -5.859 1 97.94 202 ALA A N 1
ATOM 1487 C CA . ALA A 1 202 ? -5.93 -4.258 -6.117 1 97.94 202 ALA A CA 1
ATOM 1488 C C . ALA A 1 202 ? -6.078 -5.621 -5.449 1 97.94 202 ALA A C 1
ATOM 1490 O O . ALA A 1 202 ? -6.121 -5.719 -4.223 1 97.94 202 ALA A O 1
ATOM 1491 N N . GLY A 1 203 ? -6.203 -6.652 -6.25 1 97.56 203 GLY A N 1
ATOM 1492 C CA . GLY A 1 203 ? -6.418 -7.988 -5.723 1 97.56 203 GLY A CA 1
ATOM 1493 C C . GLY A 1 203 ? -7.879 -8.391 -5.68 1 97.56 203 GLY A C 1
ATOM 1494 O O . GLY A 1 203 ? -8.219 -9.477 -5.203 1 97.56 203 GLY A O 1
ATOM 1495 N N . ALA A 1 204 ? -8.75 -7.555 -6.27 1 98.19 204 ALA A N 1
ATOM 1496 C CA . ALA A 1 204 ? -10.18 -7.824 -6.191 1 98.19 204 ALA A CA 1
ATOM 1497 C C . ALA A 1 204 ? -10.625 -8.773 -7.301 1 98.19 204 ALA A C 1
ATOM 1499 O O . ALA A 1 204 ? -11.773 -9.211 -7.332 1 98.19 204 ALA A O 1
ATOM 1500 N N . GLU A 1 205 ? -9.758 -9.086 -8.242 1 98.12 205 GLU A N 1
ATOM 1501 C CA . GLU A 1 205 ? -9.945 -10.078 -9.305 1 98.12 205 GLU A CA 1
ATOM 1502 C C . GLU A 1 205 ? -11.18 -9.766 -10.141 1 98.12 205 GLU A C 1
ATOM 1504 O O . GLU A 1 205 ? -11.93 -10.672 -10.508 1 98.12 205 GLU A O 1
ATOM 1509 N N . GLY A 1 206 ? -11.438 -8.453 -10.336 1 97.88 206 GLY A N 1
ATOM 1510 C CA . GLY A 1 206 ? -12.531 -8.047 -11.195 1 97.88 206 GLY A CA 1
ATOM 1511 C C . GLY A 1 206 ? -13.898 -8.203 -10.547 1 97.88 206 GLY A C 1
ATOM 1512 O O . GLY A 1 206 ? -14.922 -8.062 -11.211 1 97.88 206 GLY A O 1
ATOM 1513 N N . SER A 1 207 ? -13.945 -8.461 -9.297 1 98.12 207 SER A N 1
ATOM 1514 C CA . SER A 1 207 ? -15.203 -8.742 -8.617 1 98.12 207 SER A CA 1
ATOM 1515 C C . SER A 1 207 ? -15.883 -7.457 -8.156 1 98.12 207 SER A C 1
ATOM 1517 O O . SER A 1 207 ? -17.047 -7.473 -7.754 1 98.12 207 SER A O 1
ATOM 1519 N N . LEU A 1 208 ? -15.18 -6.27 -8.266 1 98.5 208 LEU A N 1
ATOM 1520 C CA . LEU A 1 208 ? -15.758 -5.051 -7.711 1 98.5 208 LEU A CA 1
ATOM 1521 C C . LEU A 1 208 ? -15.961 -4.004 -8.797 1 98.5 208 LEU A C 1
ATOM 1523 O O . LEU A 1 208 ? -16.688 -3.023 -8.602 1 98.5 208 LEU A O 1
ATOM 1527 N N . GLY A 1 209 ? -15.367 -4.137 -9.906 1 98.56 209 GLY A N 1
ATOM 1528 C CA . GLY A 1 209 ? -15.453 -3.178 -10.992 1 98.56 209 GLY A CA 1
ATOM 1529 C C . GLY A 1 209 ? -14.453 -3.449 -12.102 1 98.56 209 GLY A C 1
ATOM 1530 O O . GLY A 1 209 ? -13.641 -4.363 -12 1 98.56 209 GLY A O 1
ATOM 1531 N N . VAL A 1 210 ? -14.539 -2.686 -13.18 1 98.88 210 VAL A N 1
ATOM 1532 C CA . VAL A 1 210 ? -13.641 -2.807 -14.312 1 98.88 210 VAL A CA 1
ATOM 1533 C C . VAL A 1 210 ? -12.617 -1.667 -14.289 1 98.88 210 VAL A C 1
ATOM 1535 O O . VAL A 1 210 ? -12.984 -0.5 -14.453 1 98.88 210 VAL A O 1
ATOM 1538 N N . ILE A 1 211 ? -11.375 -2.006 -14.062 1 98.94 211 ILE A N 1
ATOM 1539 C CA . ILE A 1 211 ? -10.297 -1.021 -14.141 1 98.94 211 ILE A CA 1
ATOM 1540 C C . ILE A 1 211 ? -10.07 -0.625 -15.602 1 98.94 211 ILE A C 1
ATOM 1542 O O . ILE A 1 211 ? -9.922 -1.487 -16.469 1 98.94 211 ILE A O 1
ATOM 1546 N N . THR A 1 212 ? -10.062 0.671 -15.867 1 98.94 212 THR A N 1
ATOM 1547 C CA . THR A 1 212 ? -9.891 1.099 -17.25 1 98.94 212 THR A CA 1
ATOM 1548 C C . THR A 1 212 ? -8.531 1.775 -17.438 1 98.94 212 THR A C 1
ATOM 1550 O O . THR A 1 212 ? -8 1.821 -18.547 1 98.94 212 THR A O 1
ATOM 1553 N N . ALA A 1 213 ? -7.984 2.309 -16.344 1 98.88 213 ALA A N 1
ATOM 1554 C CA . ALA A 1 213 ? -6.68 2.955 -16.391 1 98.88 213 ALA A CA 1
ATOM 1555 C C . ALA A 1 213 ? -6.078 3.092 -14.992 1 98.88 213 ALA A C 1
ATOM 1557 O O . ALA A 1 213 ? -6.773 2.902 -13.992 1 98.88 213 ALA A O 1
ATOM 1558 N N . ALA A 1 214 ? -4.777 3.383 -14.961 1 98.81 214 ALA A N 1
ATOM 1559 C CA . ALA A 1 214 ? -4.09 3.592 -13.688 1 98.81 214 ALA A CA 1
ATOM 1560 C C . ALA A 1 214 ? -2.883 4.512 -13.859 1 98.81 214 ALA A C 1
ATOM 1562 O O . ALA A 1 214 ? -2.316 4.602 -14.953 1 98.81 214 ALA A O 1
ATOM 1563 N N . SER A 1 215 ? -2.574 5.289 -12.859 1 98.56 215 SER A N 1
ATOM 1564 C CA . SER A 1 215 ? -1.276 5.941 -12.719 1 98.56 215 SER A CA 1
ATOM 1565 C C . SER A 1 215 ? -0.315 5.09 -11.898 1 98.56 215 SER A C 1
ATOM 1567 O O . SER A 1 215 ? -0.667 4.621 -10.812 1 98.56 215 SER A O 1
ATOM 1569 N N . LEU A 1 216 ? 0.869 4.887 -12.453 1 98.56 216 LEU A N 1
ATOM 1570 C CA . LEU A 1 216 ? 1.818 3.943 -11.875 1 98.56 216 LEU A CA 1
ATOM 1571 C C . LEU A 1 216 ? 3.146 4.625 -11.57 1 98.56 216 LEU A C 1
ATOM 1573 O O . LEU A 1 216 ? 3.625 5.441 -12.359 1 98.56 216 LEU A O 1
ATOM 1577 N N . ARG A 1 217 ? 3.68 4.285 -10.453 1 96.81 217 ARG A N 1
ATOM 1578 C CA . ARG A 1 217 ? 4.988 4.793 -10.055 1 96.81 217 ARG A CA 1
ATOM 1579 C C . ARG A 1 217 ? 6.098 4.156 -10.891 1 96.81 217 ARG A C 1
ATOM 1581 O O . ARG A 1 217 ? 6.121 2.938 -11.07 1 96.81 217 ARG A O 1
ATOM 1588 N N . LEU A 1 218 ? 6.934 5 -11.422 1 96.31 218 LEU A N 1
ATOM 1589 C CA . LEU A 1 218 ? 8.164 4.559 -12.078 1 96.31 218 LEU A CA 1
ATOM 1590 C C . LEU A 1 218 ? 9.383 4.875 -11.211 1 96.31 218 LEU A C 1
ATOM 1592 O O . LEU A 1 218 ? 9.312 5.73 -10.328 1 96.31 218 LEU A O 1
ATOM 1596 N N . ILE A 1 219 ? 10.453 4.156 -11.367 1 92.88 219 ILE A N 1
ATOM 1597 C CA . ILE A 1 219 ? 11.703 4.391 -10.656 1 92.88 219 ILE A CA 1
ATOM 1598 C C . ILE A 1 219 ? 12.844 4.586 -11.656 1 92.88 219 ILE A C 1
ATOM 1600 O O . ILE A 1 219 ? 12.711 4.242 -12.828 1 92.88 219 ILE A O 1
ATOM 1604 N N . PRO A 1 220 ? 13.93 5.133 -11.227 1 92.12 220 PRO A N 1
ATOM 1605 C CA . PRO A 1 220 ? 15.062 5.293 -12.141 1 92.12 220 PRO A CA 1
ATOM 1606 C C . PRO A 1 220 ? 15.617 3.957 -12.625 1 92.12 220 PRO A C 1
ATOM 1608 O O . PRO A 1 220 ? 15.633 2.98 -11.867 1 92.12 220 PRO A O 1
ATOM 1611 N N . LYS A 1 221 ? 16.031 3.984 -13.836 1 92.88 221 LYS A N 1
ATOM 1612 C CA . LYS A 1 221 ? 16.812 2.846 -14.336 1 92.88 221 LYS A CA 1
ATOM 1613 C C . LYS A 1 221 ? 18.156 2.738 -13.617 1 92.88 221 LYS A C 1
ATOM 1615 O O . LYS A 1 221 ? 18.859 3.736 -13.453 1 92.88 221 LYS A O 1
ATOM 1620 N N . PRO A 1 222 ? 18.5 1.587 -13.109 1 91.69 222 PRO A N 1
ATOM 1621 C CA . PRO A 1 222 ? 19.797 1.462 -12.438 1 91.69 222 PRO A CA 1
ATOM 1622 C C . PRO A 1 222 ? 20.984 1.628 -13.391 1 91.69 222 PRO A C 1
ATOM 1624 O O . PRO A 1 222 ? 20.891 1.263 -14.562 1 91.69 222 PRO A O 1
ATOM 1627 N N . HIS A 1 223 ? 22.047 2.113 -12.883 1 90 223 HIS A N 1
ATOM 1628 C CA . HIS A 1 223 ? 23.266 2.277 -13.648 1 90 223 HIS A CA 1
ATOM 1629 C C . HIS A 1 223 ? 23.984 0.944 -13.828 1 90 223 HIS A C 1
ATOM 1631 O O . HIS A 1 223 ? 24.594 0.697 -14.875 1 90 223 HIS A O 1
ATOM 1637 N N . SER A 1 224 ? 23.969 0.16 -12.742 1 92.56 224 SER A N 1
ATOM 1638 C CA . SER A 1 224 ? 24.641 -1.136 -12.797 1 92.56 224 SER A CA 1
ATOM 1639 C C . SER A 1 224 ? 23.781 -2.229 -12.172 1 92.56 224 SER A C 1
ATOM 1641 O O . SER A 1 224 ? 22.922 -1.946 -11.328 1 92.56 224 SER A O 1
ATOM 1643 N N . LYS A 1 225 ? 23.984 -3.381 -12.648 1 94.81 225 LYS A N 1
ATOM 1644 C CA . LYS A 1 225 ? 23.297 -4.59 -12.203 1 94.81 225 LYS A CA 1
ATOM 1645 C C . LYS A 1 225 ? 24.266 -5.766 -12.109 1 94.81 225 LYS A C 1
ATOM 1647 O O . LYS A 1 225 ? 25.125 -5.934 -12.969 1 94.81 225 LYS A O 1
ATOM 1652 N N . ILE A 1 226 ? 24.156 -6.508 -11.031 1 96.25 226 ILE A N 1
ATOM 1653 C CA . ILE A 1 226 ? 24.984 -7.703 -10.859 1 96.25 226 ILE A CA 1
ATOM 1654 C C . ILE A 1 226 ? 24.094 -8.898 -10.547 1 96.25 226 ILE A C 1
ATOM 1656 O O . ILE A 1 226 ? 23.109 -8.773 -9.82 1 96.25 226 ILE A O 1
ATOM 1660 N N . VAL A 1 227 ? 24.375 -10.008 -11.195 1 98.12 227 VAL A N 1
ATOM 1661 C CA . VAL A 1 227 ? 23.688 -11.266 -10.938 1 98.12 227 VAL A CA 1
ATOM 1662 C C . VAL A 1 227 ? 24.656 -12.273 -10.32 1 98.12 227 VAL A C 1
ATOM 1664 O O . VAL A 1 227 ? 25.781 -12.438 -10.797 1 98.12 227 VAL A O 1
ATOM 1667 N N . ILE A 1 228 ? 24.234 -12.875 -9.258 1 98.56 228 ILE A N 1
ATOM 1668 C CA . ILE A 1 228 ? 25.109 -13.75 -8.484 1 98.56 228 ILE A CA 1
ATOM 1669 C C . ILE A 1 228 ? 24.406 -15.086 -8.242 1 98.56 228 ILE A C 1
ATOM 1671 O O . ILE A 1 228 ? 23.219 -15.125 -7.949 1 98.56 228 ILE A O 1
ATOM 1675 N N . TRP A 1 229 ? 25.156 -16.156 -8.461 1 98.69 229 TRP A N 1
ATOM 1676 C CA . TRP A 1 229 ? 24.734 -17.5 -8.125 1 98.69 229 TRP A CA 1
ATOM 1677 C C . TRP A 1 229 ? 25.484 -18.016 -6.902 1 98.69 229 TRP A C 1
ATOM 1679 O O . TRP A 1 229 ? 26.719 -18.016 -6.879 1 98.69 229 TRP A O 1
ATOM 1689 N N . VAL A 1 230 ? 24.766 -18.469 -5.867 1 98.69 230 VAL A N 1
ATOM 1690 C CA . VAL A 1 230 ? 25.422 -18.859 -4.621 1 98.69 230 VAL A CA 1
ATOM 1691 C C . VAL A 1 230 ? 24.969 -20.25 -4.203 1 98.69 230 VAL A C 1
ATOM 1693 O O . VAL A 1 230 ? 23.781 -20.531 -4.145 1 98.69 230 VAL A O 1
ATOM 1696 N N . GLY A 1 231 ? 25.922 -21.172 -3.951 1 98.44 231 GLY A N 1
ATOM 1697 C CA . GLY A 1 231 ? 25.641 -22.422 -3.279 1 98.44 231 GLY A CA 1
ATOM 1698 C C . GLY A 1 231 ? 25.578 -22.297 -1.769 1 98.44 231 GLY A C 1
ATOM 1699 O O . GLY A 1 231 ? 26.438 -21.656 -1.157 1 98.44 231 GLY A O 1
ATOM 1700 N N . VAL A 1 232 ? 24.516 -22.781 -1.149 1 98.12 232 VAL A N 1
ATOM 1701 C CA . VAL A 1 232 ? 24.375 -22.734 0.301 1 98.12 232 VAL A CA 1
ATOM 1702 C C . VAL A 1 232 ? 24.016 -24.125 0.822 1 98.12 232 VAL A C 1
ATOM 1704 O O . VAL A 1 232 ? 23.531 -24.984 0.065 1 98.12 232 VAL A O 1
ATOM 1707 N N . GLU A 1 233 ? 24.172 -24.328 2.131 1 97.44 233 GLU A N 1
ATOM 1708 C CA . GLU A 1 233 ? 23.969 -25.641 2.732 1 97.44 233 GLU A CA 1
ATOM 1709 C C . GLU A 1 233 ? 22.484 -25.922 2.975 1 97.44 233 GLU A C 1
ATOM 1711 O O . GLU A 1 233 ? 22.047 -27.078 2.918 1 97.44 233 GLU A O 1
ATOM 1716 N N . SER A 1 234 ? 21.766 -24.859 3.271 1 96.75 234 SER A N 1
ATOM 1717 C CA . SER A 1 234 ? 20.391 -25.016 3.699 1 96.75 234 SER A CA 1
ATOM 1718 C C . SER A 1 234 ? 19.578 -23.75 3.461 1 96.75 234 SER A C 1
ATOM 1720 O O . SER A 1 234 ? 20.156 -22.672 3.236 1 96.75 234 SER A O 1
ATOM 1722 N N . PRO A 1 235 ? 18.219 -23.906 3.467 1 97 235 PRO A N 1
ATOM 1723 C CA . PRO A 1 235 ? 17.406 -22.703 3.406 1 97 235 PRO A CA 1
ATOM 1724 C C . PRO A 1 235 ? 17.703 -21.719 4.535 1 97 235 PRO A C 1
ATOM 1726 O O . PRO A 1 235 ? 17.656 -20.5 4.332 1 97 235 PRO A O 1
ATOM 1729 N N . SER A 1 236 ? 18 -22.203 5.746 1 96.38 236 SER A N 1
ATOM 1730 C CA . SER A 1 236 ? 18.344 -21.328 6.867 1 96.38 236 SER A CA 1
ATOM 1731 C C . SER A 1 236 ? 19.609 -20.531 6.57 1 96.38 236 SER A C 1
ATOM 1733 O O . SER A 1 236 ? 19.703 -19.359 6.934 1 96.38 236 SER A O 1
ATOM 1735 N N . ALA A 1 237 ? 20.578 -21.188 5.945 1 96.88 237 ALA A N 1
ATOM 1736 C CA . ALA A 1 237 ? 21.797 -20.484 5.539 1 96.88 237 ALA A CA 1
ATOM 1737 C C . ALA A 1 237 ? 21.484 -19.391 4.523 1 96.88 237 ALA A C 1
ATOM 1739 O O . ALA A 1 237 ? 22.078 -18.312 4.559 1 96.88 237 ALA A O 1
ATOM 1740 N N . ALA A 1 238 ? 20.578 -19.703 3.615 1 97.31 238 ALA A N 1
ATOM 1741 C CA . ALA A 1 238 ? 20.156 -18.703 2.631 1 97.31 238 ALA A CA 1
ATOM 1742 C C . ALA A 1 238 ? 19.531 -17.484 3.309 1 97.31 238 ALA A C 1
ATOM 1744 O O . ALA A 1 238 ? 19.797 -16.359 2.912 1 97.31 238 ALA A O 1
ATOM 1745 N N . LEU A 1 239 ? 18.672 -17.703 4.297 1 95.88 239 LEU A N 1
ATOM 1746 C CA . LEU A 1 239 ? 18.062 -16.609 5.023 1 95.88 239 LEU A CA 1
ATOM 1747 C C . LEU A 1 239 ? 19.109 -15.766 5.738 1 95.88 239 LEU A C 1
ATOM 1749 O O . LEU A 1 239 ? 19.031 -14.539 5.746 1 95.88 239 LEU A O 1
ATOM 1753 N N . ALA A 1 240 ? 20.047 -16.422 6.352 1 95.06 240 ALA A N 1
ATOM 1754 C CA . ALA A 1 240 ? 21.141 -15.695 7 1 95.06 240 ALA A CA 1
ATOM 1755 C C . ALA A 1 240 ? 21.891 -14.812 6 1 95.06 240 ALA A C 1
ATOM 1757 O O . ALA A 1 240 ? 22.234 -13.672 6.312 1 95.06 240 ALA A O 1
ATOM 1758 N N . LEU A 1 241 ? 22.141 -15.352 4.836 1 96.75 241 LEU A N 1
ATOM 1759 C CA . LEU A 1 241 ? 22.797 -14.586 3.781 1 96.75 241 LEU A CA 1
ATOM 1760 C C . LEU A 1 241 ? 21.953 -13.359 3.402 1 96.75 241 LEU A C 1
ATOM 1762 O O . LEU A 1 241 ? 22.5 -12.266 3.23 1 96.75 241 LEU A O 1
ATOM 1766 N N . LEU A 1 242 ? 20.656 -13.57 3.215 1 95.31 242 LEU A N 1
ATOM 1767 C CA . LEU A 1 242 ? 19.781 -12.461 2.861 1 95.31 242 LEU A CA 1
ATOM 1768 C C . LEU A 1 242 ? 19.875 -11.344 3.896 1 95.31 242 LEU A C 1
ATOM 1770 O O . LEU A 1 242 ? 20 -10.172 3.539 1 95.31 242 LEU A O 1
ATOM 1774 N N . ARG A 1 243 ? 19.797 -11.68 5.191 1 92.31 243 ARG A N 1
ATOM 1775 C CA . ARG A 1 243 ? 19.875 -10.688 6.262 1 92.31 243 ARG A CA 1
ATOM 1776 C C . ARG A 1 243 ? 21.234 -9.977 6.25 1 92.31 243 ARG A C 1
ATOM 1778 O O . ARG A 1 243 ? 21.297 -8.766 6.48 1 92.31 243 ARG A O 1
ATOM 1785 N N . HIS A 1 244 ? 22.219 -10.766 5.98 1 93.12 244 HIS A N 1
ATOM 1786 C CA . HIS A 1 244 ? 23.562 -10.203 5.871 1 93.12 244 HIS A CA 1
ATOM 1787 C C . HIS A 1 244 ? 23.656 -9.195 4.73 1 93.12 244 HIS A C 1
ATOM 1789 O O . HIS A 1 244 ? 24.188 -8.102 4.906 1 93.12 244 HIS A O 1
ATOM 1795 N N . LEU A 1 245 ? 23.156 -9.57 3.627 1 93.69 245 LEU A N 1
ATOM 1796 C CA . LEU A 1 245 ? 23.125 -8.695 2.461 1 93.69 245 LEU A CA 1
ATOM 1797 C C . LEU A 1 245 ? 22.344 -7.422 2.754 1 93.69 245 LEU A C 1
ATOM 1799 O O . LEU A 1 245 ? 22.781 -6.32 2.418 1 93.69 245 LEU A O 1
ATOM 1803 N N . GLU A 1 246 ? 21.156 -7.594 3.342 1 89.81 246 GLU A N 1
ATOM 1804 C CA . GLU A 1 246 ? 20.312 -6.445 3.648 1 89.81 246 GLU A CA 1
ATOM 1805 C C . GLU A 1 246 ? 21 -5.488 4.613 1 89.81 246 GLU A C 1
ATOM 1807 O O . GLU A 1 246 ? 20.922 -4.27 4.457 1 89.81 246 GLU A O 1
ATOM 1812 N N . LYS A 1 247 ? 21.656 -6.035 5.547 1 87.62 247 LYS A N 1
ATOM 1813 C CA . LYS A 1 247 ? 22.359 -5.234 6.539 1 87.62 247 LYS A CA 1
ATOM 1814 C C . LYS A 1 247 ? 23.484 -4.418 5.891 1 87.62 247 LYS A C 1
ATOM 1816 O O . LYS A 1 247 ? 23.672 -3.25 6.23 1 87.62 247 LYS A O 1
ATOM 1821 N N . GLU A 1 248 ? 24.172 -5 4.949 1 88.62 248 GLU A N 1
ATOM 1822 C CA . GLU A 1 248 ? 25.406 -4.398 4.457 1 88.62 248 GLU A CA 1
ATOM 1823 C C . GLU A 1 248 ? 25.156 -3.59 3.186 1 88.62 248 GLU A C 1
ATOM 1825 O O . GLU A 1 248 ? 25.891 -2.635 2.898 1 88.62 248 GLU A O 1
ATOM 1830 N N . SER A 1 249 ? 24.188 -3.979 2.443 1 87.44 249 SER A N 1
ATOM 1831 C CA . SER A 1 249 ? 24 -3.336 1.147 1 87.44 249 SER A CA 1
ATOM 1832 C C . SER A 1 249 ? 22.719 -2.51 1.122 1 87.44 249 SER A C 1
ATOM 1834 O O . SER A 1 249 ? 22.422 -1.839 0.13 1 87.44 249 SER A O 1
ATOM 1836 N N . GLY A 1 250 ? 21.969 -2.549 2.205 1 79.5 250 GLY A N 1
ATOM 1837 C CA . GLY A 1 250 ? 20.688 -1.857 2.209 1 79.5 250 GLY A CA 1
ATOM 1838 C C . GLY A 1 250 ? 19.703 -2.441 1.225 1 79.5 250 GLY A C 1
ATOM 1839 O O . GLY A 1 250 ? 19.406 -3.641 1.262 1 79.5 250 GLY A O 1
ATOM 1840 N N . GLU A 1 251 ? 19.328 -1.557 0.327 1 79.12 251 GLU A N 1
ATOM 1841 C CA . GLU A 1 251 ? 18.266 -1.995 -0.584 1 79.12 251 GLU A CA 1
ATOM 1842 C C . GLU A 1 251 ? 18.828 -2.291 -1.973 1 79.12 251 GLU A C 1
ATOM 1844 O O . GLU A 1 251 ? 18.109 -2.215 -2.969 1 79.12 251 GLU A O 1
ATOM 1849 N N . ALA A 1 252 ? 20.031 -2.699 -2.012 1 88.38 252 ALA A N 1
ATOM 1850 C CA . ALA A 1 252 ? 20.641 -2.98 -3.311 1 88.38 252 ALA A CA 1
ATOM 1851 C C . ALA A 1 252 ? 20.094 -4.281 -3.896 1 88.38 252 ALA A C 1
ATOM 1853 O O . ALA A 1 252 ? 20 -4.426 -5.117 1 88.38 252 ALA A O 1
ATOM 1854 N N . VAL A 1 253 ? 19.75 -5.238 -3.018 1 94.56 253 VAL A N 1
ATOM 1855 C CA . VAL A 1 253 ? 19.281 -6.543 -3.469 1 94.56 253 VAL A CA 1
ATOM 1856 C C . VAL A 1 253 ? 17.828 -6.441 -3.918 1 94.56 253 VAL A C 1
ATOM 1858 O O . VAL A 1 253 ? 16.953 -6.066 -3.133 1 94.56 253 VAL A O 1
ATOM 1861 N N . GLU A 1 254 ? 17.547 -6.793 -5.191 1 94.81 254 GLU A N 1
ATOM 1862 C CA . GLU A 1 254 ? 16.188 -6.711 -5.73 1 94.81 254 GLU A CA 1
ATOM 1863 C C . GLU A 1 254 ? 15.57 -8.102 -5.871 1 94.81 254 GLU A C 1
ATOM 1865 O O . GLU A 1 254 ? 14.344 -8.242 -5.898 1 94.81 254 GLU A O 1
ATOM 1870 N N . VAL A 1 255 ? 16.422 -9.086 -6.035 1 96.69 255 VAL A N 1
ATOM 1871 C CA . VAL A 1 255 ? 15.961 -10.453 -6.242 1 96.69 255 VAL A CA 1
ATOM 1872 C C . VAL A 1 255 ? 16.75 -11.406 -5.344 1 96.69 255 VAL A C 1
ATOM 1874 O O . VAL A 1 255 ? 17.969 -11.266 -5.191 1 96.69 255 VAL A O 1
ATOM 1877 N N . PHE A 1 256 ? 16.109 -12.312 -4.762 1 97.62 256 PHE A N 1
ATOM 1878 C CA . PHE A 1 256 ? 16.688 -13.367 -3.934 1 97.62 256 PHE A CA 1
ATOM 1879 C C . PHE A 1 256 ? 15.867 -14.648 -4.047 1 97.62 256 PHE A C 1
ATOM 1881 O O . PHE A 1 256 ? 14.922 -14.859 -3.287 1 97.62 256 PHE A O 1
ATOM 1888 N N . GLU A 1 257 ? 16.312 -15.539 -4.945 1 97.62 257 GLU A N 1
ATOM 1889 C CA . GLU A 1 257 ? 15.57 -16.75 -5.289 1 97.62 257 GLU A CA 1
ATOM 1890 C C . GLU A 1 257 ? 16.219 -17.984 -4.68 1 97.62 257 GLU A C 1
ATOM 1892 O O . GLU A 1 257 ? 17.391 -18.266 -4.941 1 97.62 257 GLU A O 1
ATOM 1897 N N . LEU A 1 258 ? 15.445 -18.688 -3.924 1 98 258 LEU A N 1
ATOM 1898 C CA . LEU A 1 258 ? 15.914 -19.922 -3.312 1 98 258 LEU A CA 1
ATOM 1899 C C . LEU A 1 258 ? 15.469 -21.125 -4.121 1 98 258 LEU A C 1
ATOM 1901 O O . LEU A 1 258 ? 14.289 -21.25 -4.453 1 98 258 LEU A O 1
ATOM 1905 N N . MET A 1 259 ? 16.422 -22.031 -4.441 1 97.44 259 MET A N 1
ATOM 1906 C CA . MET A 1 259 ? 16.125 -23.203 -5.25 1 97.44 259 MET A CA 1
ATOM 1907 C C . MET A 1 259 ? 16.797 -24.453 -4.672 1 97.44 259 MET A C 1
ATOM 1909 O O . MET A 1 259 ? 17.984 -24.406 -4.332 1 97.44 259 MET A O 1
ATOM 1913 N N . GLU A 1 260 ? 16.078 -25.469 -4.637 1 96.19 260 GLU A N 1
ATOM 1914 C CA . GLU A 1 260 ? 16.656 -26.75 -4.227 1 96.19 260 GLU A CA 1
ATOM 1915 C C . GLU A 1 260 ? 17.469 -27.375 -5.359 1 96.19 260 GLU A C 1
ATOM 1917 O O . GLU A 1 260 ? 17.156 -27.172 -6.535 1 96.19 260 GLU A O 1
ATOM 1922 N N . SER A 1 261 ? 18.469 -28.172 -5.023 1 96 261 SER A N 1
ATOM 1923 C CA . SER A 1 261 ? 19.359 -28.781 -5.992 1 96 261 SER A CA 1
ATOM 1924 C C . SER A 1 261 ? 18.609 -29.672 -6.965 1 96 261 SER A C 1
ATOM 1926 O O . SER A 1 261 ? 18.969 -29.781 -8.141 1 96 261 SER A O 1
ATOM 1928 N N . SER A 1 262 ? 17.609 -30.375 -6.5 1 94.56 262 SER A N 1
ATOM 1929 C CA . SER A 1 262 ? 16.844 -31.281 -7.344 1 94.56 262 SER A CA 1
ATOM 1930 C C . SER A 1 262 ? 16.203 -30.547 -8.516 1 94.56 262 SER A C 1
ATOM 1932 O O . SER A 1 262 ? 16.047 -31.109 -9.594 1 94.56 262 SER A O 1
ATOM 1934 N N . LEU A 1 263 ? 15.789 -29.344 -8.336 1 96.25 263 LEU A N 1
ATOM 1935 C CA . LEU A 1 263 ? 15.203 -28.531 -9.398 1 96.25 263 LEU A CA 1
ATOM 1936 C C . LEU A 1 263 ? 16.234 -28.219 -10.477 1 96.25 263 LEU A C 1
ATOM 1938 O O . LEU A 1 263 ? 15.93 -28.266 -11.672 1 96.25 263 LEU A O 1
ATOM 1942 N N . ILE A 1 264 ? 17.406 -27.906 -10 1 97.06 264 ILE A N 1
ATOM 1943 C CA . ILE A 1 264 ? 18.484 -27.594 -10.93 1 97.06 264 ILE A CA 1
ATOM 1944 C C . ILE A 1 264 ? 18.859 -28.828 -11.727 1 97.06 264 ILE A C 1
ATOM 1946 O O . ILE A 1 264 ? 19.125 -28.75 -12.922 1 97.06 264 ILE A O 1
ATOM 1950 N N . GLU A 1 265 ? 18.859 -29.938 -11.055 1 96.12 265 GLU A N 1
ATOM 1951 C CA . GLU A 1 265 ? 19.109 -31.203 -11.742 1 96.12 265 GLU A CA 1
ATOM 1952 C C . GLU A 1 265 ? 18.078 -31.438 -12.852 1 96.12 265 GLU A C 1
ATOM 1954 O O . GLU A 1 265 ? 18.438 -31.906 -13.938 1 96.12 265 GLU A O 1
ATOM 1959 N N . LEU A 1 266 ? 16.875 -31.141 -12.586 1 96 266 LEU A N 1
ATOM 1960 C CA . LEU A 1 266 ? 15.828 -31.266 -13.602 1 96 266 LEU A CA 1
ATOM 1961 C C . LEU A 1 266 ? 16.094 -30.328 -14.773 1 96 266 LEU A C 1
ATOM 1963 O O . LEU A 1 266 ? 15.898 -30.703 -15.93 1 96 266 LEU A O 1
ATOM 1967 N N . VAL A 1 267 ? 16.484 -29.109 -14.484 1 97.44 267 VAL A N 1
ATOM 1968 C CA . VAL A 1 267 ? 16.797 -28.141 -15.531 1 97.44 267 VAL A CA 1
ATOM 1969 C C . VAL A 1 267 ? 17.938 -28.656 -16.406 1 97.44 267 VAL A C 1
ATOM 1971 O O . VAL A 1 267 ? 17.844 -28.641 -17.625 1 97.44 267 VAL A O 1
ATOM 1974 N N . LEU A 1 268 ? 18.969 -29.203 -15.758 1 97.31 268 LEU A N 1
ATOM 1975 C CA . LEU A 1 268 ? 20.109 -29.719 -16.5 1 97.31 268 LEU A CA 1
ATOM 1976 C C . LEU A 1 268 ? 19.719 -30.906 -17.359 1 97.31 268 LEU A C 1
ATOM 1978 O O . LEU A 1 268 ? 20.281 -31.109 -18.438 1 97.31 268 LEU A O 1
ATOM 1982 N N . LYS A 1 269 ? 18.781 -31.625 -16.906 1 96.88 269 LYS A N 1
ATOM 1983 C CA . LYS A 1 269 ? 18.312 -32.812 -17.609 1 96.88 269 LYS A CA 1
ATOM 1984 C C . LYS A 1 269 ? 17.453 -32.438 -18.812 1 96.88 269 LYS A C 1
ATOM 1986 O O . LYS A 1 269 ? 17.562 -33.062 -19.875 1 96.88 269 LYS A O 1
ATOM 1991 N N . HIS A 1 270 ? 16.594 -31.422 -18.703 1 96.75 270 HIS A N 1
ATOM 1992 C CA . HIS A 1 270 ? 15.523 -31.234 -19.672 1 96.75 270 HIS A CA 1
ATOM 1993 C C . HIS A 1 270 ? 15.766 -29.984 -20.516 1 96.75 270 HIS A C 1
ATOM 1995 O O . HIS A 1 270 ? 15.141 -29.812 -21.562 1 96.75 270 HIS A O 1
ATOM 2001 N N . ILE A 1 271 ? 16.547 -29.078 -20.047 1 96.38 271 ILE A N 1
ATOM 2002 C CA . ILE A 1 271 ? 16.781 -27.828 -20.75 1 96.38 271 ILE A CA 1
ATOM 2003 C C . ILE A 1 271 ? 18.172 -27.844 -21.406 1 96.38 271 ILE A C 1
ATOM 2005 O O . ILE A 1 271 ? 19.188 -27.875 -20.719 1 96.38 271 ILE A O 1
ATOM 2009 N N . PRO A 1 272 ? 18.25 -27.734 -22.672 1 96.25 272 PRO A N 1
ATOM 2010 C CA . PRO A 1 272 ? 19.531 -27.812 -23.344 1 96.25 272 PRO A CA 1
ATOM 2011 C C . PRO A 1 272 ? 20.453 -26.625 -23.016 1 96.25 272 PRO A C 1
ATOM 2013 O O . PRO A 1 272 ? 19.969 -25.547 -22.656 1 96.25 272 PRO A O 1
ATOM 2016 N N . ASP A 1 273 ? 21.734 -26.844 -23.078 1 94.69 273 ASP A N 1
ATOM 2017 C CA . ASP A 1 273 ? 22.766 -25.812 -22.984 1 94.69 273 ASP A CA 1
ATOM 2018 C C . ASP A 1 273 ? 22.766 -25.141 -21.609 1 94.69 273 ASP A C 1
ATOM 2020 O O . ASP A 1 273 ? 22.922 -23.922 -21.5 1 94.69 273 ASP A O 1
ATOM 2024 N N . THR A 1 274 ? 22.344 -25.906 -20.625 1 97 274 THR A N 1
ATOM 2025 C CA . THR A 1 274 ? 22.438 -25.438 -19.25 1 97 274 THR A CA 1
ATOM 2026 C C . THR A 1 274 ? 23.516 -26.188 -18.484 1 97 274 THR A C 1
ATOM 2028 O O . THR A 1 274 ? 23.812 -27.344 -18.781 1 97 274 THR A O 1
ATOM 2031 N N . GLU A 1 275 ? 24.188 -25.516 -17.641 1 96.19 275 GLU A N 1
ATOM 2032 C CA . GLU A 1 275 ? 25.219 -26.109 -16.781 1 96.19 275 GLU A CA 1
ATOM 2033 C C . GLU A 1 275 ? 25.219 -25.469 -15.398 1 96.19 275 GLU A C 1
ATOM 2035 O O . GLU A 1 275 ? 24.781 -24.328 -15.227 1 96.19 275 GLU A O 1
ATOM 2040 N N . ILE A 1 276 ? 25.594 -26.203 -14.469 1 95.38 276 ILE A N 1
ATOM 2041 C CA . ILE A 1 276 ? 25.734 -25.641 -13.125 1 95.38 276 ILE A CA 1
ATOM 2042 C C . ILE A 1 276 ? 26.891 -24.656 -13.094 1 95.38 276 ILE A C 1
ATOM 2044 O O . ILE A 1 276 ? 27.969 -24.922 -13.625 1 95.38 276 ILE A O 1
ATOM 2048 N N . PRO A 1 277 ? 26.672 -23.516 -12.57 1 96.25 277 PRO A N 1
ATOM 2049 C CA . PRO A 1 277 ? 27.703 -22.484 -12.594 1 96.25 277 PRO A CA 1
ATOM 2050 C C . PRO A 1 277 ? 28.828 -22.734 -11.594 1 96.25 277 PRO A C 1
ATOM 2052 O O . PRO A 1 277 ? 29.953 -22.266 -11.773 1 96.25 277 PRO A O 1
ATOM 2055 N N . THR A 1 278 ? 28.578 -23.484 -10.547 1 96.75 278 THR A N 1
ATOM 2056 C CA . THR A 1 278 ? 29.547 -23.734 -9.484 1 96.75 278 THR A CA 1
ATOM 2057 C C . THR A 1 278 ? 30.469 -24.906 -9.844 1 96.75 278 THR A C 1
ATOM 2059 O O . THR A 1 278 ? 30.188 -25.656 -10.773 1 96.75 278 THR A O 1
ATOM 2062 N N . GLU A 1 279 ? 31.547 -25 -9.086 1 95.56 279 GLU A N 1
ATOM 2063 C CA . GLU A 1 279 ? 32.5 -26.062 -9.32 1 95.56 279 GLU A CA 1
ATOM 2064 C C . GLU A 1 279 ? 31.922 -27.422 -9.016 1 95.56 279 GLU A C 1
ATOM 2066 O O . GLU A 1 279 ? 32.281 -28.422 -9.656 1 95.56 279 GLU A O 1
ATOM 2071 N N . LYS A 1 280 ? 31.109 -27.469 -8.07 1 94.38 280 LYS A N 1
ATOM 2072 C CA . LYS A 1 280 ? 30.391 -28.688 -7.707 1 94.38 280 LYS A CA 1
ATOM 2073 C C . LYS A 1 280 ? 28.938 -28.406 -7.387 1 94.38 280 LYS A C 1
ATOM 2075 O O . LYS A 1 280 ? 28.5 -27.25 -7.438 1 94.38 280 LYS A O 1
ATOM 2080 N N . ALA A 1 281 ? 28.25 -29.531 -7.199 1 95.94 281 ALA A N 1
ATOM 2081 C CA . ALA A 1 281 ? 26.844 -29.406 -6.844 1 95.94 281 ALA A CA 1
ATOM 2082 C C . ALA A 1 281 ? 26.672 -29.156 -5.352 1 95.94 281 ALA A C 1
ATOM 2084 O O . ALA A 1 281 ? 27.422 -29.703 -4.531 1 95.94 281 ALA A O 1
ATOM 2085 N N . TYR A 1 282 ? 25.766 -28.312 -5.02 1 97.62 282 TYR A N 1
ATOM 2086 C CA . TYR A 1 282 ? 25.438 -28.016 -3.631 1 97.62 282 TYR A CA 1
ATOM 2087 C C . TYR A 1 282 ? 23.969 -28.328 -3.342 1 97.62 282 TYR A C 1
ATOM 2089 O O . TYR A 1 282 ? 23.156 -28.438 -4.266 1 97.62 282 TYR A O 1
ATOM 2097 N N . PRO A 1 283 ? 23.641 -28.484 -2.045 1 96.94 283 PRO A N 1
ATOM 2098 C CA . PRO A 1 283 ? 22.266 -28.891 -1.716 1 96.94 283 PRO A CA 1
ATOM 2099 C C . PRO A 1 283 ? 21.234 -27.828 -2.104 1 96.94 283 PRO A C 1
ATOM 2101 O O . PRO A 1 283 ? 20.109 -28.156 -2.502 1 96.94 283 PRO A O 1
ATOM 2104 N N . TRP A 1 284 ? 21.578 -26.562 -1.951 1 97.88 284 TRP A N 1
ATOM 2105 C CA . TRP A 1 284 ? 20.688 -25.453 -2.275 1 97.88 284 TRP A CA 1
ATOM 2106 C C . TRP A 1 284 ? 21.438 -24.359 -3.025 1 97.88 284 TRP A C 1
ATOM 2108 O O . TRP A 1 284 ? 22.672 -24.266 -2.922 1 97.88 284 TRP A O 1
ATOM 2118 N N . TYR A 1 285 ? 20.672 -23.562 -3.762 1 98.38 285 TYR A N 1
ATOM 2119 C CA . TYR A 1 285 ? 21.219 -22.438 -4.504 1 98.38 285 TYR A CA 1
ATOM 2120 C C . TYR A 1 285 ? 20.391 -21.172 -4.301 1 98.38 285 TYR A C 1
ATOM 2122 O O . TYR A 1 285 ? 19.188 -21.25 -4.023 1 98.38 285 TYR A O 1
ATOM 2130 N N . VAL A 1 286 ? 21.047 -20.031 -4.402 1 98.44 286 VAL A N 1
ATOM 2131 C CA . VAL A 1 286 ? 20.375 -18.734 -4.375 1 98.44 286 VAL A CA 1
ATOM 2132 C C . VAL A 1 286 ? 20.781 -17.922 -5.605 1 98.44 286 VAL A C 1
ATOM 2134 O O . VAL A 1 286 ? 21.969 -17.828 -5.941 1 98.44 286 VAL A O 1
ATOM 2137 N N . LEU A 1 287 ? 19.828 -17.453 -6.34 1 98.38 287 LEU A N 1
ATOM 2138 C CA . LEU A 1 287 ? 20.062 -16.438 -7.363 1 98.38 287 LEU A CA 1
ATOM 2139 C C . LEU A 1 287 ? 19.812 -15.039 -6.809 1 98.38 287 LEU A C 1
ATOM 2141 O O . LEU A 1 287 ? 18.734 -14.758 -6.289 1 98.38 287 LEU A O 1
ATOM 2145 N N . ILE A 1 288 ? 20.781 -14.164 -6.852 1 98.19 288 ILE A N 1
ATOM 2146 C CA . ILE A 1 288 ? 20.719 -12.805 -6.332 1 98.19 288 ILE A CA 1
ATOM 2147 C C . ILE A 1 288 ? 20.875 -11.805 -7.477 1 98.19 288 ILE A C 1
ATOM 2149 O O . ILE A 1 288 ? 21.734 -11.984 -8.352 1 98.19 288 ILE A O 1
ATOM 2153 N N . GLU A 1 289 ? 20.016 -10.875 -7.562 1 97.5 289 GLU A N 1
ATOM 2154 C CA . GLU A 1 289 ? 20.219 -9.695 -8.398 1 97.5 289 GLU A CA 1
ATOM 2155 C C . GLU A 1 289 ? 20.281 -8.422 -7.555 1 97.5 289 GLU A C 1
ATOM 2157 O O . GLU A 1 289 ? 19.406 -8.18 -6.727 1 97.5 289 GLU A O 1
ATOM 2162 N N . ALA A 1 290 ? 21.328 -7.652 -7.668 1 95.94 290 ALA A N 1
ATOM 2163 C CA . ALA A 1 290 ? 21.516 -6.371 -6.992 1 95.94 290 ALA A CA 1
ATOM 2164 C C . ALA A 1 290 ? 21.766 -5.25 -8 1 95.94 290 ALA A C 1
ATOM 2166 O O . ALA A 1 290 ? 22.297 -5.488 -9.078 1 95.94 290 ALA A O 1
ATOM 2167 N N . THR A 1 291 ? 21.281 -4.066 -7.617 1 93.12 291 THR A N 1
ATOM 2168 C CA . THR A 1 291 ? 21.438 -2.934 -8.523 1 93.12 291 THR A CA 1
ATOM 2169 C C . THR A 1 291 ? 21.953 -1.709 -7.785 1 93.12 291 THR A C 1
ATOM 2171 O O . THR A 1 291 ? 21.906 -1.651 -6.555 1 93.12 291 THR A O 1
ATOM 2174 N N . ALA A 1 292 ? 22.594 -0.813 -8.531 1 89.12 292 ALA A N 1
ATOM 2175 C CA . ALA A 1 292 ? 23.016 0.503 -8.055 1 89.12 292 ALA A CA 1
ATOM 2176 C C . ALA A 1 292 ? 22.625 1.594 -9.055 1 89.12 292 ALA A C 1
ATOM 2178 O O . ALA A 1 292 ? 22.688 1.389 -10.266 1 89.12 292 ALA A O 1
ATOM 2179 N N . PHE A 1 293 ? 22.281 2.742 -8.508 1 82.56 293 PHE A N 1
ATOM 2180 C CA . PHE A 1 293 ? 21.797 3.824 -9.352 1 82.56 293 PHE A CA 1
ATOM 2181 C C . PHE A 1 293 ? 22.906 4.812 -9.664 1 82.56 293 PHE A C 1
ATOM 2183 O O . PHE A 1 293 ? 22.859 5.512 -10.68 1 82.56 293 PHE A O 1
ATOM 2190 N N . SER A 1 294 ? 23.891 4.852 -8.812 1 78.25 294 SER A N 1
ATOM 2191 C CA . SER A 1 294 ? 24.984 5.801 -9.008 1 78.25 294 SER A CA 1
ATOM 2192 C C . SER A 1 294 ? 26.109 5.184 -9.828 1 78.25 294 SER A C 1
ATOM 2194 O O . SER A 1 294 ? 26.5 4.031 -9.602 1 78.25 294 SER A O 1
ATOM 2196 N N . GLU A 1 295 ? 26.656 5.973 -10.711 1 77.19 295 GLU A N 1
ATOM 2197 C CA . GLU A 1 295 ? 27.812 5.547 -11.5 1 77.19 295 GLU A CA 1
ATOM 2198 C C . GLU A 1 295 ? 29.047 5.402 -10.625 1 77.19 295 GLU A C 1
ATOM 2200 O O . GLU A 1 295 ? 29.922 4.574 -10.898 1 77.19 295 GLU A O 1
ATOM 2205 N N . ASP A 1 296 ? 29.094 6.098 -9.609 1 74.44 296 ASP A N 1
ATOM 2206 C CA . ASP A 1 296 ? 30.281 6.156 -8.766 1 74.44 296 ASP A CA 1
ATOM 2207 C C . ASP A 1 296 ? 30.266 5.055 -7.711 1 74.44 296 ASP A C 1
ATOM 2209 O O . ASP A 1 296 ? 31.25 4.871 -6.984 1 74.44 296 ASP A O 1
ATOM 2213 N N . PHE A 1 297 ? 29.203 4.379 -7.684 1 78.75 297 PHE A N 1
ATOM 2214 C CA . PHE A 1 297 ? 29.078 3.312 -6.695 1 78.75 297 PHE A CA 1
ATOM 2215 C C . PHE A 1 297 ? 29.578 1.99 -7.266 1 78.75 297 PHE A C 1
ATOM 2217 O O . PHE A 1 297 ? 29.031 1.486 -8.25 1 78.75 297 PHE A O 1
ATOM 2224 N N . ASP A 1 298 ? 30.609 1.468 -6.699 1 86.19 298 ASP A N 1
ATOM 2225 C CA . ASP A 1 298 ? 31.156 0.187 -7.148 1 86.19 298 ASP A CA 1
ATOM 2226 C C . ASP A 1 298 ? 30.375 -0.978 -6.535 1 86.19 298 ASP A C 1
ATOM 2228 O O . ASP A 1 298 ? 30.828 -1.588 -5.562 1 86.19 298 ASP A O 1
ATOM 2232 N N . LEU A 1 299 ? 29.297 -1.324 -7.125 1 89.88 299 LEU A N 1
ATOM 2233 C CA . LEU A 1 299 ? 28.406 -2.377 -6.668 1 89.88 299 LEU A CA 1
ATOM 2234 C C . LEU A 1 299 ? 29.109 -3.723 -6.621 1 89.88 299 LEU A C 1
ATOM 2236 O O . LEU A 1 299 ? 28.906 -4.508 -5.691 1 89.88 299 LEU A O 1
ATOM 2240 N N . GLU A 1 300 ? 29.922 -4 -7.586 1 92.69 300 GLU A N 1
ATOM 2241 C CA . GLU A 1 300 ? 30.625 -5.273 -7.645 1 92.69 300 GLU A CA 1
ATOM 2242 C C . GLU A 1 300 ? 31.578 -5.434 -6.453 1 92.69 300 GLU A C 1
ATOM 2244 O O . GLU A 1 300 ? 31.594 -6.488 -5.812 1 92.69 300 GLU A O 1
ATOM 2249 N N . ALA A 1 301 ? 32.312 -4.402 -6.219 1 91.75 301 ALA A N 1
ATOM 2250 C CA . ALA A 1 301 ? 33.219 -4.453 -5.086 1 91.75 301 ALA A CA 1
ATOM 2251 C C . ALA A 1 301 ? 32.469 -4.676 -3.775 1 91.75 301 ALA A C 1
ATOM 2253 O O . ALA A 1 301 ? 32.938 -5.449 -2.922 1 91.75 301 ALA A O 1
ATOM 2254 N N . LEU A 1 302 ? 31.422 -4.023 -3.605 1 90 302 LEU A N 1
ATOM 2255 C CA . LEU A 1 302 ? 30.609 -4.188 -2.41 1 90 302 LEU A CA 1
ATOM 2256 C C . LEU A 1 302 ? 30.141 -5.629 -2.264 1 90 302 LEU A C 1
ATOM 2258 O O . LEU A 1 302 ? 30.266 -6.223 -1.191 1 90 302 LEU A O 1
ATOM 2262 N N . MET A 1 303 ? 29.625 -6.18 -3.322 1 94.44 303 MET A N 1
ATOM 2263 C CA . MET A 1 303 ? 29.078 -7.531 -3.279 1 94.44 303 MET A CA 1
ATOM 2264 C C . MET A 1 303 ? 30.188 -8.555 -3.033 1 94.44 303 MET A C 1
ATOM 2266 O O . MET A 1 303 ? 30 -9.508 -2.277 1 94.44 303 MET A O 1
ATOM 2270 N N . VAL A 1 304 ? 31.281 -8.336 -3.674 1 95.19 304 VAL A N 1
ATOM 2271 C CA . VAL A 1 304 ? 32.406 -9.234 -3.479 1 95.19 304 VAL A CA 1
ATOM 2272 C C . VAL A 1 304 ? 32.812 -9.242 -2.006 1 95.19 304 VAL A C 1
ATOM 2274 O O . VAL A 1 304 ? 33.062 -10.305 -1.427 1 95.19 304 VAL A O 1
ATOM 2277 N N . ASN A 1 305 ? 32.875 -8.094 -1.417 1 93.88 305 ASN A N 1
ATOM 2278 C CA . ASN A 1 305 ? 33.25 -7.98 -0.012 1 93.88 305 ASN A CA 1
ATOM 2279 C C . ASN A 1 305 ? 32.219 -8.672 0.896 1 93.88 305 ASN A C 1
ATOM 2281 O O . ASN A 1 305 ? 32.594 -9.375 1.836 1 93.88 305 ASN A O 1
ATOM 2285 N N . ILE A 1 306 ? 31.016 -8.477 0.604 1 94.31 306 ILE A N 1
ATOM 2286 C CA . ILE A 1 306 ? 29.969 -9.07 1.414 1 94.31 306 ILE A CA 1
ATOM 2287 C C . ILE A 1 306 ? 30.016 -10.594 1.3 1 94.31 306 ILE A C 1
ATOM 2289 O O . ILE A 1 306 ? 29.922 -11.305 2.305 1 94.31 306 ILE A O 1
ATOM 2293 N N . LEU A 1 307 ? 30.219 -11.094 0.106 1 96.75 307 LEU A N 1
ATOM 2294 C CA . LEU A 1 307 ? 30.25 -12.531 -0.126 1 96.75 307 LEU A CA 1
ATOM 2295 C C . LEU A 1 307 ? 31.5 -13.156 0.492 1 96.75 307 LEU A C 1
ATOM 2297 O O . LEU A 1 307 ? 31.469 -14.297 0.96 1 96.75 307 LEU A O 1
ATOM 2301 N N . ALA A 1 308 ? 32.594 -12.391 0.435 1 96.38 308 ALA A N 1
ATOM 2302 C CA . ALA A 1 308 ? 33.812 -12.859 1.109 1 96.38 308 ALA A CA 1
ATOM 2303 C C . ALA A 1 308 ? 33.562 -13.023 2.607 1 96.38 308 ALA A C 1
ATOM 2305 O O . ALA A 1 308 ? 33.938 -14.039 3.195 1 96.38 308 ALA A O 1
ATOM 2306 N N . ASP A 1 309 ? 32.969 -12.086 3.162 1 95.25 309 ASP A N 1
ATOM 2307 C CA . ASP A 1 309 ? 32.625 -12.148 4.582 1 95.25 309 ASP A CA 1
ATOM 2308 C C . ASP A 1 309 ? 31.688 -13.305 4.875 1 95.25 309 ASP A C 1
ATOM 2310 O O . ASP A 1 309 ? 31.859 -14.016 5.867 1 95.25 309 ASP A O 1
ATOM 2314 N N . ALA A 1 310 ? 30.719 -13.469 4.027 1 96.56 310 ALA A N 1
ATOM 2315 C CA . ALA A 1 310 ? 29.75 -14.555 4.18 1 96.56 310 ALA A CA 1
ATOM 2316 C C . ALA A 1 310 ? 30.438 -15.914 4.09 1 96.56 310 ALA A C 1
ATOM 2318 O O . ALA A 1 310 ? 30.031 -16.875 4.766 1 96.56 310 ALA A O 1
ATOM 2319 N N . THR A 1 311 ? 31.391 -16 3.264 1 96.06 311 THR A N 1
ATOM 2320 C CA . THR A 1 311 ? 32.156 -17.234 3.137 1 96.06 311 THR A CA 1
ATOM 2321 C C . THR A 1 311 ? 32.938 -17.516 4.422 1 96.06 311 THR A C 1
ATOM 2323 O O . THR A 1 311 ? 32.969 -18.656 4.898 1 96.06 311 THR A O 1
ATOM 2326 N N . GLU A 1 312 ? 33.5 -16.516 4.938 1 95.31 312 GLU A N 1
ATOM 2327 C CA . GLU A 1 312 ? 34.25 -16.641 6.18 1 95.31 312 GLU A CA 1
ATOM 2328 C C . GLU A 1 312 ? 33.344 -17.094 7.332 1 95.31 312 GLU A C 1
ATOM 2330 O O . GLU A 1 312 ? 33.781 -17.875 8.18 1 95.31 312 GLU A O 1
ATOM 2335 N N . LYS A 1 313 ? 32.188 -16.609 7.316 1 93.81 313 LYS A N 1
ATOM 2336 C CA . LYS A 1 313 ? 31.234 -16.938 8.359 1 93.81 313 LYS A CA 1
ATOM 2337 C C . LYS A 1 313 ? 30.531 -18.266 8.078 1 93.81 313 LYS A C 1
ATOM 2339 O O . LYS A 1 313 ? 29.641 -18.672 8.82 1 93.81 313 LYS A O 1
ATOM 2344 N N . LYS A 1 314 ? 30.859 -18.891 7.012 1 92.62 314 LYS A N 1
ATOM 2345 C CA . LYS A 1 314 ? 30.328 -20.188 6.598 1 92.62 314 LYS A CA 1
ATOM 2346 C C . LYS A 1 314 ? 28.828 -20.094 6.312 1 92.62 314 LYS A C 1
ATOM 2348 O O . LYS A 1 314 ? 28.094 -21.047 6.566 1 92.62 314 LYS A O 1
ATOM 2353 N N . GLU A 1 315 ? 28.406 -18.922 5.852 1 94.31 315 GLU A N 1
ATOM 2354 C CA . GLU A 1 315 ? 27.016 -18.719 5.434 1 94.31 315 GLU A CA 1
ATOM 2355 C C . GLU A 1 315 ? 26.797 -19.25 4.023 1 94.31 315 GLU A C 1
ATOM 2357 O O . GLU A 1 315 ? 25.672 -19.625 3.672 1 94.31 315 GLU A O 1
ATOM 2362 N N . ILE A 1 316 ? 27.844 -19.219 3.227 1 97.88 316 ILE A N 1
ATOM 2363 C CA . ILE A 1 316 ? 27.719 -19.688 1.849 1 97.88 316 ILE A CA 1
ATOM 2364 C C . ILE A 1 316 ? 28.844 -20.672 1.535 1 97.88 316 ILE A C 1
ATOM 2366 O O . ILE A 1 316 ? 29.844 -20.75 2.262 1 97.88 316 ILE A O 1
ATOM 2370 N N . LEU A 1 317 ? 28.641 -21.453 0.571 1 97.88 317 LEU A N 1
ATOM 2371 C CA . LEU A 1 317 ? 29.594 -22.484 0.182 1 97.88 317 LEU A CA 1
ATOM 2372 C C . LEU A 1 317 ? 30.422 -22.031 -1.015 1 97.88 317 LEU A C 1
ATOM 2374 O O . LEU A 1 317 ? 31.641 -22.234 -1.044 1 97.88 317 LEU A O 1
ATOM 2378 N N . GLU A 1 318 ? 29.812 -21.453 -2.039 1 97.94 318 GLU A N 1
ATOM 2379 C CA . GLU A 1 318 ? 30.453 -20.938 -3.24 1 97.94 318 GLU A CA 1
ATOM 2380 C C . GLU A 1 318 ? 29.594 -19.844 -3.885 1 97.94 318 GLU A C 1
ATOM 2382 O O . GLU A 1 318 ? 28.359 -19.906 -3.848 1 97.94 318 GLU A O 1
ATOM 2387 N N . ALA A 1 319 ? 30.266 -18.828 -4.371 1 98.25 319 ALA A N 1
ATOM 2388 C CA . ALA A 1 319 ? 29.562 -17.766 -5.078 1 98.25 319 ALA A CA 1
ATOM 2389 C C . ALA A 1 319 ? 30.188 -17.531 -6.453 1 98.25 319 ALA A C 1
ATOM 2391 O O . ALA A 1 319 ? 31.406 -17.547 -6.609 1 98.25 319 ALA A O 1
ATOM 2392 N N . VAL A 1 320 ? 29.312 -17.422 -7.414 1 98.12 320 VAL A N 1
ATOM 2393 C CA . VAL A 1 320 ? 29.719 -17.078 -8.773 1 98.12 320 VAL A CA 1
ATOM 2394 C C . VAL A 1 320 ? 29.062 -15.773 -9.203 1 98.12 320 VAL A C 1
ATOM 2396 O O . VAL A 1 320 ? 27.828 -15.664 -9.219 1 98.12 320 VAL A O 1
ATOM 2399 N N . ILE A 1 321 ? 29.828 -14.781 -9.555 1 97.94 321 ILE A N 1
ATOM 2400 C CA . ILE A 1 321 ? 29.344 -13.484 -10.008 1 97.94 321 ILE A CA 1
ATOM 2401 C C . ILE A 1 321 ? 29.438 -13.406 -11.531 1 97.94 321 ILE A C 1
ATOM 2403 O O . ILE A 1 321 ? 30.5 -13.602 -12.102 1 97.94 321 ILE A O 1
ATOM 2407 N N . ALA A 1 322 ? 28.25 -13.141 -12.156 1 98 322 ALA A N 1
ATOM 2408 C CA . ALA A 1 322 ? 28.266 -12.977 -13.609 1 98 322 ALA A CA 1
ATOM 2409 C C . ALA A 1 322 ? 29.156 -11.82 -14.031 1 98 322 ALA A C 1
ATOM 2411 O O . ALA A 1 322 ? 29.109 -10.742 -13.438 1 98 322 ALA A O 1
ATOM 2412 N N . GLN A 1 323 ? 29.906 -12.016 -15.055 1 95.06 323 GLN A N 1
ATOM 2413 C CA . GLN A 1 323 ? 30.875 -11.023 -15.477 1 95.06 323 GLN A CA 1
ATOM 2414 C C . GLN A 1 323 ? 30.328 -10.18 -16.641 1 95.06 323 GLN A C 1
ATOM 2416 O O . GLN A 1 323 ? 30.906 -9.141 -16.969 1 95.06 323 GLN A O 1
ATOM 2421 N N . ASN A 1 324 ? 29.391 -10.656 -17.312 1 94.88 324 ASN A N 1
ATOM 2422 C CA . ASN A 1 324 ? 28.734 -9.953 -18.406 1 94.88 324 ASN A CA 1
ATOM 2423 C C . ASN A 1 324 ? 27.266 -10.359 -18.547 1 94.88 324 ASN A C 1
ATOM 2425 O O . ASN A 1 324 ? 26.781 -11.211 -17.797 1 94.88 324 ASN A O 1
ATOM 2429 N N . GLU A 1 325 ? 26.625 -9.75 -19.422 1 94.75 325 GLU A N 1
ATOM 2430 C CA . GLU A 1 325 ? 25.188 -9.945 -19.609 1 94.75 325 GLU A CA 1
ATOM 2431 C C . GLU A 1 325 ? 24.891 -11.375 -20.047 1 94.75 325 GLU A C 1
ATOM 2433 O O . GLU A 1 325 ? 23.844 -11.938 -19.688 1 94.75 325 GLU A O 1
ATOM 2438 N N . THR A 1 326 ? 25.719 -11.922 -20.812 1 96.12 326 THR A N 1
ATOM 2439 C CA . THR A 1 326 ? 25.531 -13.289 -21.281 1 96.12 326 THR A CA 1
ATOM 2440 C C . THR A 1 326 ? 25.547 -14.273 -20.125 1 96.12 326 THR A C 1
ATOM 2442 O O . THR A 1 326 ? 24.688 -15.141 -20.016 1 96.12 326 THR A O 1
ATOM 2445 N N . GLN A 1 327 ? 26.562 -14.133 -19.266 1 96.94 327 GLN A N 1
ATOM 2446 C CA . GLN A 1 327 ? 26.641 -14.984 -18.094 1 96.94 327 GLN A CA 1
ATOM 2447 C C . GLN A 1 327 ? 25.438 -14.773 -17.172 1 96.94 327 GLN A C 1
ATOM 2449 O O . GLN A 1 327 ? 24.906 -15.734 -16.609 1 96.94 327 GLN A O 1
ATOM 2454 N N . ALA A 1 328 ? 25.094 -13.5 -17.016 1 97.44 328 ALA A N 1
ATOM 2455 C CA . ALA A 1 328 ? 23.906 -13.195 -16.219 1 97.44 328 ALA A CA 1
ATOM 2456 C C . ALA A 1 328 ? 22.672 -13.891 -16.766 1 97.44 328 ALA A C 1
ATOM 2458 O O . ALA A 1 328 ? 21.875 -14.453 -16 1 97.44 328 ALA A O 1
ATOM 2459 N N . GLY A 1 329 ? 22.5 -13.836 -18.031 1 96.5 329 GLY A N 1
ATOM 2460 C CA . GLY A 1 329 ? 21.391 -14.508 -18.688 1 96.5 329 GLY A CA 1
ATOM 2461 C C . GLY A 1 329 ? 21.375 -16 -18.453 1 96.5 329 GLY A C 1
ATOM 2462 O O . GLY A 1 329 ? 20.312 -16.594 -18.281 1 96.5 329 GLY A O 1
ATOM 2463 N N . LYS A 1 330 ? 22.516 -16.609 -18.469 1 97.06 330 LYS A N 1
ATOM 2464 C CA . LYS A 1 330 ? 22.625 -18.047 -18.219 1 97.06 330 LYS A CA 1
ATOM 2465 C C . LYS A 1 330 ? 22.188 -18.406 -16.812 1 97.06 330 LYS A C 1
ATOM 2467 O O . LYS A 1 330 ? 21.531 -19.422 -16.594 1 97.06 330 LYS A O 1
ATOM 2472 N N . LEU A 1 331 ? 22.625 -17.578 -15.891 1 97.88 331 LEU A N 1
ATOM 2473 C CA . LEU A 1 331 ? 22.219 -17.812 -14.508 1 97.88 331 LEU A CA 1
ATOM 2474 C C . LEU A 1 331 ? 20.703 -17.688 -14.367 1 97.88 331 LEU A C 1
ATOM 2476 O O . LEU A 1 331 ? 20.062 -18.547 -13.75 1 97.88 331 LEU A O 1
ATOM 2480 N N . TRP A 1 332 ? 20.141 -16.672 -14.977 1 96.31 332 TRP A N 1
ATOM 2481 C CA . TRP A 1 332 ? 18.703 -16.469 -14.93 1 96.31 332 TRP A CA 1
ATOM 2482 C C . TRP A 1 332 ? 17.953 -17.609 -15.617 1 96.31 332 TRP A C 1
ATOM 2484 O O . TRP A 1 332 ? 16.875 -18.016 -15.164 1 96.31 332 TRP A O 1
ATOM 2494 N N . ARG A 1 333 ? 18.484 -18.047 -16.656 1 96 333 ARG A N 1
ATOM 2495 C CA . ARG A 1 333 ? 17.859 -19.125 -17.422 1 96 333 ARG A CA 1
ATOM 2496 C C . ARG A 1 333 ? 17.656 -20.359 -16.547 1 96 333 ARG A C 1
ATOM 2498 O O . ARG A 1 333 ? 16.625 -21.031 -16.656 1 96 333 ARG A O 1
ATOM 2505 N N . LEU A 1 334 ? 18.641 -20.672 -15.68 1 97.12 334 LEU A N 1
ATOM 2506 C CA . LEU A 1 334 ? 18.516 -21.812 -14.766 1 97.12 334 LEU A CA 1
ATOM 2507 C C . LEU A 1 334 ? 17.266 -21.672 -13.891 1 97.12 334 LEU A C 1
ATOM 2509 O O . LEU A 1 334 ? 16.516 -22.625 -13.711 1 97.12 334 LEU A O 1
ATOM 2513 N N . ARG A 1 335 ? 17.062 -20.469 -13.43 1 95.94 335 ARG A N 1
ATOM 2514 C CA . ARG A 1 335 ? 15.922 -20.203 -12.555 1 95.94 335 ARG A CA 1
ATOM 2515 C C . ARG A 1 335 ? 14.625 -20.141 -13.352 1 95.94 335 ARG A C 1
ATOM 2517 O O . ARG A 1 335 ? 13.617 -20.734 -12.953 1 95.94 335 ARG A O 1
ATOM 2524 N N . GLU A 1 336 ? 14.578 -19.484 -14.453 1 92.56 336 GLU A N 1
ATOM 2525 C CA . GLU A 1 336 ? 13.367 -19.156 -15.195 1 92.56 336 GLU A CA 1
ATOM 2526 C C . GLU A 1 336 ? 12.812 -20.375 -15.914 1 92.56 336 GLU A C 1
ATOM 2528 O O . GLU A 1 336 ? 11.617 -20.422 -16.219 1 92.56 336 GLU A O 1
ATOM 2533 N N . THR A 1 337 ? 13.625 -21.391 -16.156 1 93.94 337 THR A N 1
ATOM 2534 C CA . THR A 1 337 ? 13.18 -22.547 -16.922 1 93.94 337 THR A CA 1
ATOM 2535 C C . THR A 1 337 ? 12.766 -23.688 -15.984 1 93.94 337 THR A C 1
ATOM 2537 O O . THR A 1 337 ? 12.391 -24.766 -16.453 1 93.94 337 THR A O 1
ATOM 2540 N N . ILE A 1 338 ? 12.82 -23.453 -14.688 1 94.31 338 ILE A N 1
ATOM 2541 C CA . ILE A 1 338 ? 12.453 -24.469 -13.719 1 94.31 338 ILE A CA 1
ATOM 2542 C C . ILE A 1 338 ? 11.039 -24.969 -14 1 94.31 338 ILE A C 1
ATOM 2544 O O . ILE A 1 338 ? 10.797 -26.172 -14.094 1 94.31 338 ILE A O 1
ATOM 2548 N N . PRO A 1 339 ? 10.039 -24.078 -14.18 1 88.38 339 PRO A N 1
ATOM 2549 C CA . PRO A 1 339 ? 8.688 -24.578 -14.445 1 88.38 339 PRO A CA 1
ATOM 2550 C C . PRO A 1 339 ? 8.617 -25.453 -15.695 1 88.38 339 PRO A C 1
ATOM 2552 O O . PRO A 1 339 ? 7.902 -26.453 -15.711 1 88.38 339 PRO A O 1
ATOM 2555 N N . LEU A 1 340 ? 9.344 -25.078 -16.703 1 89.56 340 LEU A N 1
ATOM 2556 C CA . LEU A 1 340 ? 9.391 -25.875 -17.938 1 89.56 340 LEU A CA 1
ATOM 2557 C C . LEU A 1 340 ? 10.023 -27.234 -17.688 1 89.56 340 LEU A C 1
ATOM 2559 O O . LEU A 1 340 ? 9.547 -28.25 -18.188 1 89.56 340 LEU A O 1
ATOM 2563 N N . ALA A 1 341 ? 11.102 -27.219 -16.969 1 94 341 ALA A N 1
ATOM 2564 C CA . ALA A 1 341 ? 11.789 -28.469 -16.625 1 94 341 ALA A CA 1
ATOM 2565 C C . ALA A 1 341 ? 10.875 -29.391 -15.805 1 94 341 ALA A C 1
ATOM 2567 O O . ALA A 1 341 ? 10.82 -30.594 -16.047 1 94 341 ALA A O 1
ATOM 2568 N N . GLU A 1 342 ? 10.156 -28.812 -14.859 1 90.75 342 GLU A N 1
ATOM 2569 C CA . GLU A 1 342 ? 9.219 -29.578 -14.039 1 90.75 342 GLU A CA 1
ATOM 2570 C C . GLU A 1 342 ? 8.125 -30.203 -14.898 1 90.75 342 GLU A C 1
ATOM 2572 O O . GLU A 1 342 ? 7.77 -31.375 -14.695 1 90.75 342 GLU A O 1
ATOM 2577 N N . ARG A 1 343 ? 7.637 -29.469 -15.773 1 86.44 343 ARG A N 1
ATOM 2578 C CA . ARG A 1 343 ? 6.586 -29.953 -16.656 1 86.44 343 ARG A CA 1
ATOM 2579 C C . ARG A 1 343 ? 7.082 -31.125 -17.5 1 86.44 343 ARG A C 1
ATOM 2581 O O . ARG A 1 343 ? 6.328 -32.062 -17.766 1 86.44 343 ARG A O 1
ATOM 2588 N N . SER A 1 344 ? 8.266 -31 -17.906 1 89.25 344 SER A N 1
ATOM 2589 C CA . SER A 1 344 ? 8.867 -32.062 -18.734 1 89.25 344 SER A CA 1
ATOM 2590 C C . SER A 1 344 ? 9.055 -33.344 -17.922 1 89.25 344 SER A C 1
ATOM 2592 O O . SER A 1 344 ? 9.016 -34.438 -18.484 1 89.25 344 SER A O 1
ATOM 2594 N N . GLU A 1 345 ? 9.281 -33.188 -16.719 1 86.38 345 GLU A N 1
ATOM 2595 C CA . GLU A 1 345 ? 9.492 -34.375 -15.852 1 86.38 345 GLU A CA 1
ATOM 2596 C C . GLU A 1 345 ? 8.188 -35.094 -15.602 1 86.38 345 GLU A C 1
ATOM 2598 O O . GLU A 1 345 ? 8.156 -36.344 -15.57 1 86.38 345 GLU A O 1
ATOM 2603 N N . GLY A 1 346 ? 7.141 -34.312 -15.438 1 87.06 346 GLY A N 1
ATOM 2604 C CA . GLY A 1 346 ? 5.848 -34.938 -15.188 1 87.06 346 GLY A CA 1
ATOM 2605 C C . GLY A 1 346 ? 4.863 -34 -14.508 1 87.06 346 GLY A C 1
ATOM 2606 O O . GLY A 1 346 ? 4.941 -32.781 -14.656 1 87.06 346 GLY A O 1
ATOM 2607 N N . PHE A 1 347 ? 3.883 -34.625 -13.883 1 89.62 347 PHE A N 1
ATOM 2608 C CA . PHE A 1 347 ? 2.807 -33.875 -13.266 1 89.62 347 PHE A CA 1
ATOM 2609 C C . PHE A 1 347 ? 3.086 -33.656 -11.781 1 89.62 347 PHE A C 1
ATOM 2611 O O . PHE A 1 347 ? 3.84 -34.406 -11.164 1 89.62 347 PHE A O 1
ATOM 2618 N N . ALA A 1 348 ? 2.605 -32.594 -11.266 1 93.69 348 ALA A N 1
ATOM 2619 C CA . ALA A 1 348 ? 2.746 -32.281 -9.844 1 93.69 348 ALA A CA 1
ATOM 2620 C C . ALA A 1 348 ? 1.526 -31.531 -9.32 1 93.69 348 ALA A C 1
ATOM 2622 O O . ALA A 1 348 ? 0.833 -30.844 -10.078 1 93.69 348 ALA A O 1
ATOM 2623 N N . VAL A 1 349 ? 1.224 -31.766 -8.07 1 95.06 349 VAL A N 1
ATOM 2624 C CA . VAL A 1 349 ? 0.298 -30.875 -7.371 1 95.06 349 VAL A CA 1
ATOM 2625 C C . VAL A 1 349 ? 1.002 -29.578 -7.012 1 95.06 349 VAL A C 1
ATOM 2627 O O . VAL A 1 349 ? 1.889 -29.547 -6.156 1 95.06 349 VAL A O 1
ATOM 2630 N N . LYS A 1 350 ? 0.631 -28.531 -7.645 1 93.44 350 LYS A N 1
ATOM 2631 C CA . LYS A 1 350 ? 1.356 -27.266 -7.535 1 93.44 350 LYS A CA 1
ATOM 2632 C C . LYS A 1 350 ? 0.716 -26.359 -6.492 1 93.44 350 LYS A C 1
ATOM 2634 O O . LYS A 1 350 ? -0.51 -26.234 -6.434 1 93.44 350 LYS A O 1
ATOM 2639 N N . HIS A 1 351 ? 1.557 -25.75 -5.68 1 96.12 351 HIS A N 1
ATOM 2640 C CA . HIS A 1 351 ? 1.105 -24.797 -4.668 1 96.12 351 HIS A CA 1
ATOM 2641 C C . HIS A 1 351 ? 1.918 -23.5 -4.723 1 96.12 351 HIS A C 1
ATOM 2643 O O . HIS A 1 351 ? 3.15 -23.547 -4.672 1 96.12 351 HIS A O 1
ATOM 2649 N N . ASP A 1 352 ? 1.256 -22.422 -4.934 1 95.94 352 ASP A N 1
ATOM 2650 C CA . ASP A 1 352 ? 1.785 -21.078 -4.758 1 95.94 352 ASP A CA 1
ATOM 2651 C C . ASP A 1 352 ? 1.363 -20.5 -3.41 1 95.94 352 ASP A C 1
ATOM 2653 O O . ASP A 1 352 ? 0.281 -19.922 -3.291 1 95.94 352 ASP A O 1
ATOM 2657 N N . ILE A 1 353 ? 2.26 -20.625 -2.393 1 97.5 353 ILE A N 1
ATOM 2658 C CA . ILE A 1 353 ? 1.889 -20.297 -1.022 1 97.5 353 ILE A CA 1
ATOM 2659 C C . ILE A 1 353 ? 2.879 -19.281 -0.45 1 97.5 353 ILE A C 1
ATOM 2661 O O . ILE A 1 353 ? 3.912 -19 -1.062 1 97.5 353 ILE A O 1
ATOM 2665 N N . SER A 1 354 ? 2.51 -18.703 0.617 1 97.44 354 SER A N 1
ATOM 2666 C CA . SER A 1 354 ? 3.422 -17.844 1.359 1 97.44 354 SER A CA 1
ATOM 2667 C C . SER A 1 354 ? 3.406 -18.172 2.848 1 97.44 354 SER A C 1
ATOM 2669 O O . SER A 1 354 ? 2.398 -18.641 3.373 1 97.44 354 SER A O 1
ATOM 2671 N N . VAL A 1 355 ? 4.504 -18.016 3.461 1 97.06 355 VAL A N 1
ATOM 2672 C CA . VAL A 1 355 ? 4.699 -18.094 4.906 1 97.06 355 VAL A CA 1
ATOM 2673 C C . VAL A 1 355 ? 5.555 -16.906 5.367 1 97.06 355 VAL A C 1
ATOM 2675 O O . VAL A 1 355 ? 6.172 -16.219 4.551 1 97.06 355 VAL A O 1
ATOM 2678 N N . PRO A 1 356 ? 5.484 -16.578 6.691 1 96.44 356 PRO A N 1
ATOM 2679 C CA . PRO A 1 356 ? 6.438 -15.57 7.152 1 96.44 356 PRO A CA 1
ATOM 2680 C C . PRO A 1 356 ? 7.875 -15.891 6.75 1 96.44 356 PRO A C 1
ATOM 2682 O O . PRO A 1 356 ? 8.281 -17.062 6.766 1 96.44 356 PRO A O 1
ATOM 2685 N N . VAL A 1 357 ? 8.602 -14.883 6.398 1 95.69 357 VAL A N 1
ATOM 2686 C CA . VAL A 1 357 ? 9.945 -15.047 5.859 1 95.69 357 VAL A CA 1
ATOM 2687 C C . VAL A 1 357 ? 10.805 -15.852 6.832 1 95.69 357 VAL A C 1
ATOM 2689 O O . VAL A 1 357 ? 11.516 -16.766 6.426 1 95.69 357 VAL A O 1
ATOM 2692 N N . SER A 1 358 ? 10.68 -15.578 8.094 1 94.62 358 SER A N 1
ATOM 2693 C CA . SER A 1 358 ? 11.492 -16.234 9.109 1 94.62 358 SER A CA 1
ATOM 2694 C C . SER A 1 358 ? 11.125 -17.703 9.25 1 94.62 358 SER A C 1
ATOM 2696 O O . SER A 1 358 ? 11.945 -18.516 9.703 1 94.62 358 SER A O 1
ATOM 2698 N N . ALA A 1 359 ? 9.945 -18.078 8.828 1 95.75 359 ALA A N 1
ATOM 2699 C CA . ALA A 1 359 ? 9.461 -19.453 8.969 1 95.75 359 ALA A CA 1
ATOM 2700 C C . ALA A 1 359 ? 9.719 -20.25 7.703 1 95.75 359 ALA A C 1
ATOM 2702 O O . ALA A 1 359 ? 9.656 -21.484 7.719 1 95.75 359 ALA A O 1
ATOM 2703 N N . MET A 1 360 ? 10.047 -19.609 6.617 1 96.56 360 MET A N 1
ATOM 2704 C CA . MET A 1 360 ? 10.094 -20.25 5.309 1 96.56 360 MET A CA 1
ATOM 2705 C C . MET A 1 360 ? 11.117 -21.375 5.293 1 96.56 360 MET A C 1
ATOM 2707 O O . MET A 1 360 ? 10.82 -22.469 4.812 1 96.56 360 MET A O 1
ATOM 2711 N N . PRO A 1 361 ? 12.352 -21.188 5.867 1 96.56 361 PRO A N 1
ATOM 2712 C CA . PRO A 1 361 ? 13.336 -22.266 5.844 1 96.56 361 PRO A CA 1
ATOM 2713 C C . PRO A 1 361 ? 12.844 -23.531 6.555 1 96.56 361 PRO A C 1
ATOM 2715 O O . PRO A 1 361 ? 12.875 -24.625 5.984 1 96.56 361 PRO A O 1
ATOM 2718 N N . SER A 1 362 ? 12.375 -23.359 7.754 1 96.44 362 SER A N 1
ATOM 2719 C CA . SER A 1 362 ? 11.875 -24.5 8.508 1 96.44 362 SER A CA 1
ATOM 2720 C C . SER A 1 362 ? 10.656 -25.125 7.836 1 96.44 362 SER A C 1
ATOM 2722 O O . SER A 1 362 ? 10.477 -26.344 7.863 1 96.44 362 SER A O 1
ATOM 2724 N N . PHE A 1 363 ? 9.82 -24.297 7.266 1 97.69 363 PHE A N 1
ATOM 2725 C CA . PHE A 1 363 ? 8.656 -24.812 6.551 1 97.69 363 PHE A CA 1
ATOM 2726 C C . PHE A 1 363 ? 9.07 -25.734 5.418 1 97.69 363 PHE A C 1
ATOM 2728 O O . PHE A 1 363 ? 8.57 -26.859 5.305 1 97.69 363 PHE A O 1
ATOM 2735 N N . ILE A 1 364 ? 9.977 -25.266 4.598 1 97 364 ILE A N 1
ATOM 2736 C CA . ILE A 1 364 ? 10.406 -26.031 3.439 1 97 364 ILE A CA 1
ATOM 2737 C C . ILE A 1 364 ? 10.961 -27.375 3.898 1 97 364 ILE A C 1
ATOM 2739 O O . ILE A 1 364 ? 10.57 -28.422 3.385 1 97 364 ILE A O 1
ATOM 2743 N N . GLU A 1 365 ? 11.812 -27.375 4.887 1 95 365 GLU A N 1
ATOM 2744 C CA . GLU A 1 365 ? 12.492 -28.594 5.316 1 95 365 GLU A CA 1
ATOM 2745 C C . GLU A 1 365 ? 11.539 -29.531 6.062 1 95 365 GLU A C 1
ATOM 2747 O O . GLU A 1 365 ? 11.391 -30.703 5.699 1 95 365 GLU A O 1
ATOM 2752 N N . GLN A 1 366 ? 10.844 -29.016 7.012 1 96.38 366 GLN A N 1
ATOM 2753 C CA . GLN A 1 366 ? 10.023 -29.828 7.895 1 96.38 366 GLN A CA 1
ATOM 2754 C C . GLN A 1 366 ? 8.75 -30.297 7.188 1 96.38 366 GLN A C 1
ATOM 2756 O O . GLN A 1 366 ? 8.336 -31.453 7.344 1 96.38 366 GLN A O 1
ATOM 2761 N N . GLU A 1 367 ? 8.164 -29.391 6.445 1 96.69 367 GLU A N 1
ATOM 2762 C CA . GLU A 1 367 ? 6.887 -29.75 5.848 1 96.69 367 GLU A CA 1
ATOM 2763 C C . GLU A 1 367 ? 7.082 -30.641 4.621 1 96.69 367 GLU A C 1
ATOM 2765 O O . GLU A 1 367 ? 6.203 -31.438 4.273 1 96.69 367 GLU A O 1
ATOM 2770 N N . SER A 1 368 ? 8.234 -30.516 3.934 1 96.25 368 SER A N 1
ATOM 2771 C CA . SER A 1 368 ? 8.547 -31.484 2.896 1 96.25 368 SER A CA 1
ATOM 2772 C C . SER A 1 368 ? 8.602 -32.906 3.463 1 96.25 368 SER A C 1
ATOM 2774 O O . SER A 1 368 ? 8.039 -33.844 2.879 1 96.25 368 SER A O 1
ATOM 2776 N N . ARG A 1 369 ? 9.234 -33.062 4.594 1 96.19 369 ARG A N 1
ATOM 2777 C CA . ARG A 1 369 ? 9.336 -34.344 5.246 1 96.19 369 ARG A CA 1
ATOM 2778 C C . ARG A 1 369 ? 7.961 -34.844 5.676 1 96.19 369 ARG A C 1
ATOM 2780 O O . ARG A 1 369 ? 7.645 -36.031 5.5 1 96.19 369 ARG A O 1
ATOM 2787 N N . ALA A 1 370 ? 7.188 -33.969 6.207 1 97.44 370 ALA A N 1
ATOM 2788 C CA . ALA A 1 370 ? 5.855 -34.344 6.676 1 97.44 370 ALA A CA 1
ATOM 2789 C C . ALA A 1 370 ? 4.988 -34.844 5.523 1 97.44 370 ALA A C 1
ATOM 2791 O O . ALA A 1 370 ? 4.234 -35.812 5.68 1 97.44 370 ALA A O 1
ATOM 2792 N N . ILE A 1 371 ? 5.051 -34.188 4.379 1 97 371 ILE A N 1
ATOM 2793 C CA . ILE A 1 371 ? 4.277 -34.562 3.201 1 97 371 ILE A CA 1
ATOM 2794 C C . ILE A 1 371 ? 4.715 -35.938 2.709 1 97 371 ILE A C 1
ATOM 2796 O O . ILE A 1 371 ? 3.877 -36.812 2.418 1 97 371 ILE A O 1
ATOM 2800 N N . GLN A 1 372 ? 6.02 -36.125 2.674 1 95.81 372 GLN A N 1
ATOM 2801 C CA . GLN A 1 372 ? 6.559 -37.406 2.174 1 95.81 372 GLN A CA 1
ATOM 2802 C C . GLN A 1 372 ? 6.254 -38.531 3.135 1 95.81 372 GLN A C 1
ATOM 2804 O O . GLN A 1 372 ? 6.055 -39.688 2.705 1 95.81 372 GLN A O 1
ATOM 2809 N N . GLU A 1 373 ? 6.176 -38.25 4.414 1 97.12 373 GLU A N 1
ATOM 2810 C CA . GLU A 1 373 ? 5.793 -39.25 5.402 1 97.12 373 GLU A CA 1
ATOM 2811 C C . GLU A 1 373 ? 4.32 -39.625 5.277 1 97.12 373 GLU A C 1
ATOM 2813 O O . GLU A 1 373 ? 3.957 -40.812 5.352 1 97.12 373 GLU A O 1
ATOM 2818 N N . LYS A 1 374 ? 3.465 -38.656 5.078 1 97.06 374 LYS A N 1
ATOM 2819 C CA . LYS A 1 374 ? 2.023 -38.875 5.008 1 97.06 374 LYS A CA 1
ATOM 2820 C C . LYS A 1 374 ? 1.631 -39.531 3.672 1 97.06 374 LYS A C 1
ATOM 2822 O O . LYS A 1 374 ? 0.692 -40.312 3.607 1 97.06 374 LYS A O 1
ATOM 2827 N N . PHE A 1 375 ? 2.318 -39.094 2.65 1 96.88 375 PHE A N 1
ATOM 2828 C CA . PHE A 1 375 ? 2.074 -39.625 1.304 1 96.88 375 PHE A CA 1
ATOM 2829 C C . PHE A 1 375 ? 3.326 -40.281 0.74 1 96.88 375 PHE A C 1
ATOM 2831 O O . PHE A 1 375 ? 4.02 -39.688 -0.097 1 96.88 375 PHE A O 1
ATOM 2838 N N . PRO A 1 376 ? 3.537 -41.562 1.078 1 95.75 376 PRO A N 1
ATOM 2839 C CA . PRO A 1 376 ? 4.785 -42.219 0.713 1 95.75 376 PRO A CA 1
ATOM 2840 C C . PRO A 1 376 ? 5.012 -42.281 -0.796 1 95.75 376 PRO A C 1
ATOM 2842 O O . PRO A 1 376 ? 4.066 -42.5 -1.557 1 95.75 376 PRO A O 1
ATOM 2845 N N . GLY A 1 377 ? 6.328 -42.031 -1.169 1 95.06 377 GLY A N 1
ATOM 2846 C CA . GLY A 1 377 ? 6.715 -42.062 -2.568 1 95.06 377 GLY A CA 1
ATOM 2847 C C . GLY A 1 377 ? 6.676 -40.719 -3.25 1 95.06 377 GLY A C 1
ATOM 2848 O O . GLY A 1 377 ? 7.262 -40.531 -4.32 1 95.06 377 GLY A O 1
ATOM 2849 N N . THR A 1 378 ? 5.945 -39.75 -2.682 1 96.12 378 THR A N 1
ATOM 2850 C CA . THR A 1 378 ? 5.91 -38.406 -3.25 1 96.12 378 THR A CA 1
ATOM 2851 C C . THR A 1 378 ? 7.254 -37.719 -3.074 1 96.12 378 THR A C 1
ATOM 2853 O O . THR A 1 378 ? 8.062 -38.125 -2.236 1 96.12 378 THR A O 1
ATOM 2856 N N . THR A 1 379 ? 7.543 -36.844 -3.893 1 94.56 379 THR A N 1
ATOM 2857 C CA . THR A 1 379 ? 8.703 -35.969 -3.795 1 94.56 379 THR A CA 1
ATOM 2858 C C . THR A 1 379 ? 8.281 -34.5 -3.812 1 94.56 379 THR A C 1
ATOM 2860 O O . THR A 1 379 ? 7.43 -34.094 -4.609 1 94.56 379 THR A O 1
ATOM 2863 N N . VAL A 1 380 ? 8.844 -33.75 -2.918 1 95.88 380 VAL A N 1
ATOM 2864 C CA . VAL A 1 380 ? 8.531 -32.312 -2.861 1 95.88 380 VAL A CA 1
ATOM 2865 C C . VAL A 1 380 ? 9.633 -31.531 -3.557 1 95.88 380 VAL A C 1
ATOM 2867 O O . VAL A 1 380 ? 10.82 -31.75 -3.312 1 95.88 380 VAL A O 1
ATOM 2870 N N . LEU A 1 381 ? 9.266 -30.719 -4.469 1 94.94 381 LEU A N 1
ATOM 2871 C CA . LEU A 1 381 ? 10.141 -29.75 -5.125 1 94.94 381 LEU A CA 1
ATOM 2872 C C . LEU A 1 381 ? 9.773 -28.328 -4.723 1 94.94 381 LEU A C 1
ATOM 2874 O O . LEU A 1 381 ? 8.68 -27.859 -5.023 1 94.94 381 LEU A O 1
ATOM 2878 N N . ALA A 1 382 ? 10.719 -27.656 -4.051 1 95.25 382 ALA A N 1
ATOM 2879 C CA . ALA A 1 382 ? 10.422 -26.344 -3.5 1 95.25 382 ALA A CA 1
ATOM 2880 C C . ALA A 1 382 ? 11.398 -25.297 -4.02 1 95.25 382 ALA A C 1
ATOM 2882 O O . ALA A 1 382 ? 12.594 -25.562 -4.156 1 95.25 382 ALA A O 1
ATOM 2883 N N . PHE A 1 383 ? 10.914 -24.172 -4.449 1 94.88 383 PHE A N 1
ATOM 2884 C CA . PHE A 1 383 ? 11.672 -22.969 -4.785 1 94.88 383 PHE A CA 1
ATOM 2885 C C . PHE A 1 383 ? 10.828 -21.719 -4.586 1 94.88 383 PHE A C 1
ATOM 2887 O O . PHE A 1 383 ? 9.609 -21.797 -4.477 1 94.88 383 PHE A O 1
ATOM 2894 N N . GLY A 1 384 ? 11.516 -20.625 -4.453 1 93.5 384 GLY A N 1
ATOM 2895 C CA . GLY A 1 384 ? 10.68 -19.453 -4.273 1 93.5 384 GLY A CA 1
ATOM 2896 C C . GLY A 1 384 ? 11.469 -18.188 -3.977 1 93.5 384 GLY A C 1
ATOM 2897 O O . GLY A 1 384 ? 12.688 -18.156 -4.176 1 93.5 384 GLY A O 1
ATOM 2898 N N . HIS A 1 385 ? 10.703 -17.203 -3.609 1 94 385 HIS A N 1
ATOM 2899 C CA . HIS A 1 385 ? 11.211 -15.875 -3.279 1 94 385 HIS A CA 1
ATOM 2900 C C . HIS A 1 385 ? 11.445 -15.734 -1.78 1 94 385 HIS A C 1
ATOM 2902 O O . HIS A 1 385 ? 10.57 -15.273 -1.05 1 94 385 HIS A O 1
ATOM 2908 N N . LEU A 1 386 ? 12.609 -16.062 -1.324 1 93.69 386 LEU A N 1
ATOM 2909 C CA . LEU A 1 386 ? 12.859 -16.094 0.112 1 93.69 386 LEU A CA 1
ATOM 2910 C C . LEU A 1 386 ? 12.695 -14.711 0.729 1 93.69 386 LEU A C 1
ATOM 2912 O O . LEU A 1 386 ? 12.227 -14.586 1.864 1 93.69 386 LEU A O 1
ATOM 2916 N N . GLY A 1 387 ? 12.875 -13.688 0.027 1 90.94 387 GLY A N 1
ATOM 2917 C CA . GLY A 1 387 ? 12.797 -12.344 0.577 1 90.94 387 GLY A CA 1
ATOM 2918 C C . GLY A 1 387 ? 11.375 -11.898 0.864 1 90.94 387 GLY A C 1
ATOM 2919 O O . GLY A 1 387 ? 11.156 -10.945 1.608 1 90.94 387 GLY A O 1
ATOM 2920 N N . ASP A 1 388 ? 10.422 -12.641 0.322 1 93.38 388 ASP A N 1
ATOM 2921 C CA . ASP A 1 388 ? 9.039 -12.219 0.543 1 93.38 388 ASP A CA 1
ATOM 2922 C C . ASP A 1 388 ? 8.172 -13.391 0.978 1 93.38 388 ASP A C 1
ATOM 2924 O O . ASP A 1 388 ? 6.945 -13.289 0.997 1 93.38 388 ASP A O 1
ATOM 2928 N N . GLY A 1 389 ? 8.758 -14.484 1.311 1 95.75 389 GLY A N 1
ATOM 2929 C CA . GLY A 1 389 ? 8.07 -15.602 1.942 1 95.75 389 GLY A CA 1
ATOM 2930 C C . GLY A 1 389 ? 7.266 -16.438 0.967 1 95.75 389 GLY A C 1
ATOM 2931 O O . GLY A 1 389 ? 6.469 -17.281 1.377 1 95.75 389 GLY A O 1
ATOM 2932 N N . ASN A 1 390 ? 7.438 -16.25 -0.312 1 97.06 390 ASN A N 1
ATOM 2933 C CA . ASN A 1 390 ? 6.711 -16.984 -1.342 1 97.06 390 ASN A CA 1
ATOM 2934 C C . ASN A 1 390 ? 7.414 -18.297 -1.698 1 97.06 390 ASN A C 1
ATOM 2936 O O . ASN A 1 390 ? 8.602 -18.297 -2.041 1 97.06 390 ASN A O 1
ATOM 2940 N N . VAL A 1 391 ? 6.684 -19.391 -1.638 1 96.44 391 VAL A N 1
ATOM 2941 C CA . VAL A 1 391 ? 7.238 -20.703 -1.948 1 96.44 391 VAL A CA 1
ATOM 2942 C C . VAL A 1 391 ? 6.367 -21.391 -2.994 1 96.44 391 VAL A C 1
ATOM 2944 O O . VAL A 1 391 ? 5.152 -21.516 -2.814 1 96.44 391 VAL A O 1
ATOM 2947 N N . HIS A 1 392 ? 6.973 -21.672 -4.07 1 95.75 392 HIS A N 1
ATOM 2948 C CA . HIS A 1 392 ? 6.395 -22.719 -4.922 1 95.75 392 HIS A CA 1
ATOM 2949 C C . HIS A 1 392 ? 6.68 -24.109 -4.371 1 95.75 392 HIS A C 1
ATOM 2951 O O . HIS A 1 392 ? 7.828 -24.547 -4.352 1 95.75 392 HIS A O 1
ATOM 2957 N N . PHE A 1 393 ? 5.664 -24.703 -3.902 1 96.69 393 PHE A N 1
ATOM 2958 C CA . PHE A 1 393 ? 5.734 -25.984 -3.195 1 96.69 393 PHE A CA 1
ATOM 2959 C C . PHE A 1 393 ? 5.008 -27.078 -3.973 1 96.69 393 PHE A C 1
ATOM 2961 O O . PHE A 1 393 ? 3.803 -27.266 -3.799 1 96.69 393 PHE A O 1
ATOM 2968 N N . ASN A 1 394 ? 5.73 -27.812 -4.789 1 95.81 394 ASN A N 1
ATOM 2969 C CA . ASN A 1 394 ? 5.156 -28.781 -5.715 1 95.81 394 ASN A CA 1
ATOM 2970 C C . ASN A 1 394 ? 5.367 -30.203 -5.23 1 95.81 394 ASN A C 1
ATOM 2972 O O . ASN A 1 394 ? 6.477 -30.578 -4.848 1 95.81 394 ASN A O 1
ATOM 2976 N N . VAL A 1 395 ? 4.312 -30.969 -5.199 1 96.75 395 VAL A N 1
ATOM 2977 C CA . VAL A 1 395 ? 4.383 -32.375 -4.762 1 96.75 395 VAL A CA 1
ATOM 2978 C C . VAL A 1 395 ? 4.219 -33.281 -5.961 1 96.75 395 VAL A C 1
ATOM 2980 O O . VAL A 1 395 ? 3.141 -33.375 -6.555 1 96.75 395 VAL A O 1
ATOM 2983 N N . CYS A 1 396 ? 5.266 -33.969 -6.246 1 95.06 396 CYS A N 1
ATOM 2984 C CA . CYS A 1 396 ? 5.258 -34.906 -7.355 1 95.06 396 CYS A CA 1
ATOM 2985 C C . CYS A 1 396 ? 4.711 -36.25 -6.914 1 95.06 396 CYS A C 1
ATOM 2987 O O . CYS A 1 396 ? 5 -36.719 -5.809 1 95.06 396 CYS A O 1
ATOM 2989 N N . PRO A 1 397 ? 3.918 -36.875 -7.781 1 95.5 397 PRO A N 1
ATOM 2990 C CA . PRO A 1 397 ? 3.406 -38.219 -7.461 1 95.5 397 PRO A CA 1
ATOM 2991 C C . PRO A 1 397 ? 4.52 -39.25 -7.305 1 95.5 397 PRO A C 1
ATOM 2993 O O . PRO A 1 397 ? 5.633 -39.031 -7.789 1 95.5 397 PRO A O 1
ATOM 2996 N N . PRO A 1 398 ? 4.152 -40.344 -6.617 1 94.12 398 PRO A N 1
ATOM 2997 C CA . PRO A 1 398 ? 5.102 -41.438 -6.602 1 94.12 398 PRO A CA 1
ATOM 2998 C C . PRO A 1 398 ? 5.461 -41.938 -8 1 94.12 398 PRO A C 1
ATOM 3000 O O . PRO A 1 398 ? 4.602 -42 -8.883 1 94.12 398 PRO A O 1
ATOM 3003 N N . LYS A 1 399 ? 6.684 -42.281 -8.156 1 88.25 399 LYS A N 1
ATOM 3004 C CA . LYS A 1 399 ? 7.188 -42.688 -9.469 1 88.25 399 LYS A CA 1
ATOM 3005 C C . LYS A 1 399 ? 6.473 -43.938 -9.969 1 88.25 399 LYS A C 1
ATOM 3007 O O . LYS A 1 399 ? 6.328 -44.156 -11.172 1 88.25 399 LYS A O 1
ATOM 3012 N N . GLU A 1 400 ? 5.969 -44.656 -9.086 1 90.38 400 GLU A N 1
ATOM 3013 C CA . GLU A 1 400 ? 5.371 -45.938 -9.43 1 90.38 400 GLU A CA 1
ATOM 3014 C C . GLU A 1 400 ? 3.963 -45.781 -9.992 1 90.38 400 GLU A C 1
ATOM 3016 O O . GLU A 1 400 ? 3.408 -46.688 -10.602 1 90.38 400 GLU A O 1
ATOM 3021 N N . VAL A 1 401 ? 3.443 -44.625 -9.758 1 91.62 401 VAL A N 1
ATOM 3022 C CA . VAL A 1 401 ? 2.094 -44.375 -10.258 1 91.62 401 VAL A CA 1
ATOM 3023 C C . VAL A 1 401 ? 2.121 -44.188 -11.773 1 91.62 401 VAL A C 1
ATOM 3025 O O . VAL A 1 401 ? 2.83 -43.344 -12.297 1 91.62 401 VAL A O 1
ATOM 3028 N N . THR A 1 402 ? 1.427 -45 -12.508 1 90.62 402 THR A N 1
ATOM 3029 C CA . THR A 1 402 ? 1.4 -44.969 -13.961 1 90.62 402 THR A CA 1
ATOM 3030 C C . THR A 1 402 ? 0.556 -43.812 -14.477 1 90.62 402 THR A C 1
ATOM 3032 O O . THR A 1 402 ? 0.968 -43.094 -15.391 1 90.62 402 THR A O 1
ATOM 3035 N N . ASP A 1 403 ? -0.592 -43.625 -13.867 1 93.25 403 ASP A N 1
ATOM 3036 C CA . ASP A 1 403 ? -1.466 -42.531 -14.242 1 93.25 403 ASP A CA 1
ATOM 3037 C C . ASP A 1 403 ? -1.212 -41.312 -13.367 1 93.25 403 ASP A C 1
ATOM 3039 O O . ASP A 1 403 ? -2.01 -41 -12.484 1 93.25 403 ASP A O 1
ATOM 3043 N N . GLN A 1 404 ? -0.207 -40.625 -13.727 1 91.31 404 GLN A N 1
ATOM 3044 C CA . GLN A 1 404 ? 0.224 -39.469 -12.93 1 91.31 404 GLN A CA 1
ATOM 3045 C C . GLN A 1 404 ? -0.832 -38.375 -12.93 1 91.31 404 GLN A C 1
ATOM 3047 O O . GLN A 1 404 ? -1.07 -37.719 -11.906 1 91.31 404 GLN A O 1
ATOM 3052 N N . LEU A 1 405 ? -1.412 -38.125 -14.023 1 89.81 405 LEU A N 1
ATOM 3053 C CA . LEU A 1 405 ? -2.443 -37.125 -14.125 1 89.81 405 LEU A CA 1
ATOM 3054 C C . LEU A 1 405 ? -3.643 -37.469 -13.25 1 89.81 405 LEU A C 1
ATOM 3056 O O . LEU A 1 405 ? -4.168 -36.594 -12.547 1 89.81 405 LEU A O 1
ATOM 3060 N N . GLY A 1 406 ? -4.094 -38.656 -13.398 1 91.44 406 GLY A N 1
ATOM 3061 C CA . GLY A 1 406 ? -5.184 -39.094 -12.547 1 91.44 406 GLY A CA 1
ATOM 3062 C C . GLY A 1 406 ? -4.875 -38.969 -11.062 1 91.44 406 GLY A C 1
ATOM 3063 O O . GLY A 1 406 ? -5.75 -38.625 -10.273 1 91.44 406 GLY A O 1
ATOM 3064 N N . TRP A 1 407 ? -3.67 -39.281 -10.719 1 93.69 407 TRP A N 1
ATOM 3065 C CA . TRP A 1 407 ? -3.242 -39.156 -9.328 1 93.69 407 TRP A CA 1
ATOM 3066 C C . TRP A 1 407 ? -3.344 -37.688 -8.859 1 93.69 407 TRP A C 1
ATOM 3068 O O . TRP A 1 407 ? -3.846 -37.438 -7.766 1 93.69 407 TRP A O 1
ATOM 3078 N N . VAL A 1 408 ? -2.895 -36.75 -9.641 1 92.12 408 VAL A N 1
ATOM 3079 C CA . VAL A 1 408 ? -2.902 -35.344 -9.305 1 92.12 408 VAL A CA 1
ATOM 3080 C C . VAL A 1 408 ? -4.34 -34.844 -9.148 1 92.12 408 VAL A C 1
ATOM 3082 O O . VAL A 1 408 ? -4.645 -34.062 -8.25 1 92.12 408 VAL A O 1
ATOM 3085 N N . GLU A 1 409 ? -5.199 -35.344 -9.93 1 88.81 409 GLU A N 1
ATOM 3086 C CA . GLU A 1 409 ? -6.59 -34.875 -9.938 1 88.81 409 GLU A CA 1
ATOM 3087 C C . GLU A 1 409 ? -7.367 -35.469 -8.766 1 88.81 409 GLU A C 1
ATOM 3089 O O . GLU A 1 409 ? -8.312 -34.844 -8.273 1 88.81 409 GLU A O 1
ATOM 3094 N N . ASN A 1 410 ? -6.953 -36.594 -8.305 1 90.31 410 ASN A N 1
ATOM 3095 C CA . ASN A 1 410 ? -7.723 -37.281 -7.266 1 90.31 410 ASN A CA 1
ATOM 3096 C C . ASN A 1 410 ? -7.016 -37.219 -5.914 1 90.31 410 ASN A C 1
ATOM 3098 O O . ASN A 1 410 ? -7.398 -36.438 -5.035 1 90.31 410 ASN A O 1
ATOM 3102 N N . GLU A 1 411 ? -5.859 -37.875 -5.859 1 92 411 GLU A N 1
ATOM 3103 C CA . GLU A 1 411 ? -5.09 -37.906 -4.621 1 92 411 GLU A CA 1
ATOM 3104 C C . GLU A 1 411 ? -4.504 -36.531 -4.32 1 92 411 GLU A C 1
ATOM 3106 O O . GLU A 1 411 ? -4.23 -36.188 -3.164 1 92 411 GLU A O 1
ATOM 3111 N N . GLY A 1 412 ? -4.352 -35.781 -5.367 1 94.38 412 GLY A N 1
ATOM 3112 C CA . GLY A 1 412 ? -3.787 -34.438 -5.23 1 94.38 412 GLY A CA 1
ATOM 3113 C C . GLY A 1 412 ? -4.613 -33.531 -4.348 1 94.38 412 GLY A C 1
ATOM 3114 O O . GLY A 1 412 ? -4.078 -32.625 -3.701 1 94.38 412 GLY A O 1
ATOM 3115 N N . ILE A 1 413 ? -5.871 -33.812 -4.27 1 94 413 ILE A N 1
ATOM 3116 C CA . ILE A 1 413 ? -6.762 -33 -3.439 1 94 413 ILE A CA 1
ATOM 3117 C C . ILE A 1 413 ? -6.383 -33.156 -1.969 1 94 413 ILE A C 1
ATOM 3119 O O . ILE A 1 413 ? -6.254 -32.188 -1.243 1 94 413 ILE A O 1
ATOM 3123 N N . ALA A 1 414 ? -6.242 -34.375 -1.59 1 96.06 414 ALA A N 1
ATOM 3124 C CA . ALA A 1 414 ? -5.844 -34.656 -0.211 1 96.06 414 ALA A CA 1
ATOM 3125 C C . ALA A 1 414 ? -4.461 -34.062 0.086 1 96.06 414 ALA A C 1
ATOM 3127 O O . ALA A 1 414 ? -4.211 -33.594 1.19 1 96.06 414 ALA A O 1
ATOM 3128 N N . VAL A 1 415 ? -3.568 -34.188 -0.896 1 97.38 415 VAL A N 1
ATOM 3129 C CA . VAL A 1 415 ? -2.229 -33.656 -0.758 1 97.38 415 VAL A CA 1
ATOM 3130 C C . VAL A 1 415 ? -2.314 -32.125 -0.555 1 97.38 415 VAL A C 1
ATOM 3132 O O . VAL A 1 415 ? -1.706 -31.594 0.37 1 97.38 415 VAL A O 1
ATOM 3135 N N . SER A 1 416 ? -3.082 -31.484 -1.368 1 97.31 416 SER A N 1
ATOM 3136 C CA . SER A 1 416 ? -3.227 -30.031 -1.279 1 97.31 416 SER A CA 1
ATOM 3137 C C . SER A 1 416 ? -3.816 -29.609 0.064 1 97.31 416 SER A C 1
ATOM 3139 O O . SER A 1 416 ? -3.361 -28.641 0.674 1 97.31 416 SER A O 1
ATOM 3141 N N . HIS A 1 417 ? -4.824 -30.328 0.502 1 97.62 417 HIS A N 1
ATOM 3142 C CA . HIS A 1 417 ? -5.434 -30.016 1.792 1 97.62 417 HIS A CA 1
ATOM 3143 C C . HIS A 1 417 ? -4.414 -30.109 2.922 1 97.62 417 HIS A C 1
ATOM 3145 O O . HIS A 1 417 ? -4.371 -29.25 3.803 1 97.62 417 HIS A O 1
ATOM 3151 N N . PHE A 1 418 ? -3.623 -31.172 2.846 1 98 418 PHE A N 1
ATOM 3152 C CA . PHE A 1 418 ? -2.6 -31.344 3.869 1 98 418 PHE A CA 1
ATOM 3153 C C . PHE A 1 418 ? -1.569 -30.219 3.803 1 98 418 PHE A C 1
ATOM 3155 O O . PHE A 1 418 ? -1.187 -29.656 4.832 1 98 418 PHE A O 1
ATOM 3162 N N . VAL A 1 419 ? -1.14 -29.875 2.6 1 98.12 419 VAL A N 1
ATOM 3163 C CA . VAL A 1 419 ? -0.193 -28.781 2.42 1 98.12 419 VAL A CA 1
ATOM 3164 C C . VAL A 1 419 ? -0.774 -27.5 3.002 1 98.12 419 VAL A C 1
ATOM 3166 O O . VAL A 1 419 ? -0.105 -26.797 3.766 1 98.12 419 VAL A O 1
ATOM 3169 N N . TYR A 1 420 ? -2.008 -27.172 2.668 1 98.06 420 TYR A N 1
ATOM 3170 C CA . TYR A 1 420 ? -2.635 -25.938 3.125 1 98.06 420 TYR A CA 1
ATOM 3171 C C . TYR A 1 420 ? -2.795 -25.938 4.641 1 98.06 420 TYR A C 1
ATOM 3173 O O . TYR A 1 420 ? -2.652 -24.891 5.285 1 98.06 420 TYR A O 1
ATOM 3181 N N . GLU A 1 421 ? -3.105 -27.078 5.203 1 97.75 421 GLU A N 1
ATOM 3182 C CA . GLU A 1 421 ? -3.143 -27.188 6.656 1 97.75 421 GLU A CA 1
ATOM 3183 C C . GLU A 1 421 ? -1.8 -26.797 7.273 1 97.75 421 GLU A C 1
ATOM 3185 O O . GLU A 1 421 ? -1.754 -26.094 8.281 1 97.75 421 GLU A O 1
ATOM 3190 N N . ARG A 1 422 ? -0.745 -27.312 6.672 1 97.62 422 ARG A N 1
ATOM 3191 C CA . ARG A 1 422 ? 0.594 -27 7.156 1 97.62 422 ARG A CA 1
ATOM 3192 C C . ARG A 1 422 ? 0.911 -25.516 6.98 1 97.62 422 ARG A C 1
ATOM 3194 O O . ARG A 1 422 ? 1.52 -24.891 7.855 1 97.62 422 ARG A O 1
ATOM 3201 N N . VAL A 1 423 ? 0.521 -24.969 5.855 1 97.94 423 VAL A N 1
ATOM 3202 C CA . VAL A 1 423 ? 0.723 -23.562 5.57 1 97.94 423 VAL A CA 1
ATOM 3203 C C . VAL A 1 423 ? 0.031 -22.719 6.637 1 97.94 423 VAL A C 1
ATOM 3205 O O . VAL A 1 423 ? 0.637 -21.797 7.207 1 97.94 423 VAL A O 1
ATOM 3208 N N . MET A 1 424 ? -1.194 -23.031 6.941 1 96.56 424 MET A N 1
ATOM 3209 C CA . MET A 1 424 ? -1.972 -22.297 7.93 1 96.56 424 MET A CA 1
ATOM 3210 C C . MET A 1 424 ? -1.359 -22.438 9.32 1 96.56 424 MET A C 1
ATOM 3212 O O . MET A 1 424 ? -1.316 -21.469 10.078 1 96.56 424 MET A O 1
ATOM 3216 N N . ALA A 1 425 ? -0.879 -23.594 9.625 1 96.25 425 ALA A N 1
ATOM 3217 C CA . ALA A 1 425 ? -0.265 -23.844 10.93 1 96.25 425 ALA A CA 1
ATOM 3218 C C . ALA A 1 425 ? 0.994 -23 11.109 1 96.25 425 ALA A C 1
ATOM 3220 O O . ALA A 1 425 ? 1.381 -22.688 12.242 1 96.25 425 ALA A O 1
ATOM 3221 N N . ASN A 1 426 ? 1.583 -22.641 10 1 96.19 426 ASN A N 1
ATOM 3222 C CA . ASN A 1 426 ? 2.801 -21.844 10.047 1 96.19 426 ASN A CA 1
ATOM 3223 C C . ASN A 1 426 ? 2.512 -20.375 9.781 1 96.19 426 ASN A C 1
ATOM 3225 O O . ASN A 1 426 ? 3.426 -19.594 9.484 1 96.19 426 ASN A O 1
ATOM 3229 N N . GLY A 1 427 ? 1.268 -20 9.852 1 95 427 GLY A N 1
ATOM 3230 C CA . GLY A 1 427 ? 0.882 -18.609 9.711 1 95 427 GLY A CA 1
ATOM 3231 C C . GLY A 1 427 ? 0.963 -18.094 8.281 1 95 427 GLY A C 1
ATOM 3232 O O . GLY A 1 427 ? 1.229 -16.922 8.047 1 95 427 GLY A O 1
ATOM 3233 N N . GLY A 1 428 ? 0.79 -18.984 7.324 1 97 428 GLY A N 1
ATOM 3234 C CA . GLY A 1 428 ? 0.945 -18.609 5.926 1 97 428 GLY A CA 1
ATOM 3235 C C . GLY A 1 428 ? -0.376 -18.359 5.223 1 97 428 GLY A C 1
ATOM 3236 O O . GLY A 1 428 ? -1.396 -18.125 5.875 1 97 428 GLY A O 1
ATOM 3237 N N . ALA A 1 429 ? -0.284 -18.219 3.896 1 97 429 ALA A N 1
ATOM 3238 C CA . ALA A 1 429 ? -1.434 -18.031 3.018 1 97 429 ALA A CA 1
ATOM 3239 C C . ALA A 1 429 ? -1.41 -19.016 1.856 1 97 429 ALA A C 1
ATOM 3241 O O . ALA A 1 429 ? -0.34 -19.375 1.357 1 97 429 ALA A O 1
ATOM 3242 N N . ILE A 1 430 ? -2.578 -19.359 1.406 1 97.44 430 ILE A N 1
ATOM 3243 C CA . ILE A 1 430 ? -2.674 -20.406 0.405 1 97.44 430 ILE A CA 1
ATOM 3244 C C . ILE A 1 430 ? -2.451 -19.828 -0.987 1 97.44 430 ILE A C 1
ATOM 3246 O O . ILE A 1 430 ? -2.361 -20.562 -1.971 1 97.44 430 ILE A O 1
ATOM 3250 N N . SER A 1 431 ? -2.41 -18.516 -1.062 1 96.81 431 SER A N 1
ATOM 3251 C CA . SER A 1 431 ? -2.137 -17.859 -2.33 1 96.81 431 SER A CA 1
ATOM 3252 C C . SER A 1 431 ? -1.16 -16.703 -2.146 1 96.81 431 SER A C 1
ATOM 3254 O O . SER A 1 431 ? -1.435 -15.758 -1.396 1 96.81 431 SER A O 1
ATOM 3256 N N . ALA A 1 432 ? -0.073 -16.719 -2.932 1 95.19 432 ALA A N 1
ATOM 3257 C CA . ALA A 1 432 ? 0.967 -15.711 -2.803 1 95.19 432 ALA A CA 1
ATOM 3258 C C . ALA A 1 432 ? 0.935 -14.742 -3.982 1 95.19 432 ALA A C 1
ATOM 3260 O O . ALA A 1 432 ? 1.162 -13.539 -3.814 1 95.19 432 ALA A O 1
ATOM 3261 N N . GLU A 1 433 ? 0.618 -15.227 -5.184 1 91.75 433 GLU A N 1
ATOM 3262 C CA . GLU A 1 433 ? 0.868 -14.391 -6.355 1 91.75 433 GLU A CA 1
ATOM 3263 C C . GLU A 1 433 ? -0.35 -14.352 -7.277 1 91.75 433 GLU A C 1
ATOM 3265 O O . GLU A 1 433 ? -0.624 -13.336 -7.91 1 91.75 433 GLU A O 1
ATOM 3270 N N . HIS A 1 434 ? -1.135 -15.414 -7.305 1 91.56 434 HIS A N 1
ATOM 3271 C CA . HIS A 1 434 ? -2.021 -15.602 -8.445 1 91.56 434 HIS A CA 1
ATOM 3272 C C . HIS A 1 434 ? -3.471 -15.312 -8.078 1 91.56 434 HIS A C 1
ATOM 3274 O O . HIS A 1 434 ? -4.355 -15.344 -8.938 1 91.56 434 HIS A O 1
ATOM 3280 N N . GLY A 1 435 ? -3.682 -15.078 -6.832 1 95.88 435 GLY A N 1
ATOM 3281 C CA . GLY A 1 435 ? -5.051 -14.859 -6.402 1 95.88 435 GLY A CA 1
ATOM 3282 C C . GLY A 1 435 ? -5.805 -16.141 -6.125 1 95.88 435 GLY A C 1
ATOM 3283 O O . GLY A 1 435 ? -5.191 -17.203 -5.941 1 95.88 435 GLY A O 1
ATOM 3284 N N . ILE A 1 436 ? -7.105 -16.078 -6.031 1 97.75 436 ILE A N 1
ATOM 3285 C CA . ILE A 1 436 ? -7.957 -17.203 -5.684 1 97.75 436 ILE A CA 1
ATOM 3286 C C . ILE A 1 436 ? -8.625 -17.75 -6.945 1 97.75 436 ILE A C 1
ATOM 3288 O O . ILE A 1 436 ? -8.57 -18.953 -7.219 1 97.75 436 ILE A O 1
ATOM 3292 N N . GLY A 1 437 ? -9.141 -16.781 -7.754 1 96.75 437 GLY A N 1
ATOM 3293 C CA . GLY A 1 437 ? -9.883 -17.203 -8.938 1 96.75 437 GLY A CA 1
ATOM 3294 C C . GLY A 1 437 ? -11 -18.172 -8.633 1 96.75 437 GLY A C 1
ATOM 3295 O O . GLY A 1 437 ? -11.766 -17.984 -7.684 1 96.75 437 GLY A O 1
ATOM 3296 N N . GLN A 1 438 ? -11.227 -19.094 -9.508 1 95.44 438 GLN A N 1
ATOM 3297 C CA . GLN A 1 438 ? -12.25 -20.094 -9.273 1 95.44 438 GLN A CA 1
ATOM 3298 C C . GLN A 1 438 ? -11.625 -21.422 -8.82 1 95.44 438 GLN A C 1
ATOM 3300 O O . GLN A 1 438 ? -12.25 -22.188 -8.078 1 95.44 438 GLN A O 1
ATOM 3305 N N . THR A 1 439 ? -10.352 -21.625 -9.102 1 93.38 439 THR A N 1
ATOM 3306 C CA . THR A 1 439 ? -9.734 -22.922 -8.836 1 93.38 439 THR A CA 1
ATOM 3307 C C . THR A 1 439 ? -9.367 -23.047 -7.359 1 93.38 439 THR A C 1
ATOM 3309 O O . THR A 1 439 ? -9.258 -24.156 -6.84 1 93.38 439 THR A O 1
ATOM 3312 N N . LYS A 1 440 ? -9.133 -21.922 -6.684 1 95.75 440 LYS A N 1
ATOM 3313 C CA . LYS A 1 440 ? -8.773 -21.984 -5.27 1 95.75 440 LYS A CA 1
ATOM 3314 C C . LYS A 1 440 ? -9.945 -21.562 -4.383 1 95.75 440 LYS A C 1
ATOM 3316 O O . LYS A 1 440 ? -9.773 -21.359 -3.18 1 95.75 440 LYS A O 1
ATOM 3321 N N . LEU A 1 441 ? -11.078 -21.406 -4.98 1 96.81 441 LEU A N 1
ATOM 3322 C CA . LEU A 1 441 ? -12.219 -20.859 -4.254 1 96.81 441 LEU A CA 1
ATOM 3323 C C . LEU A 1 441 ? -12.609 -21.781 -3.098 1 96.81 441 LEU A C 1
ATOM 3325 O O . LEU A 1 441 ? -12.773 -21.328 -1.964 1 96.81 441 LEU A O 1
ATOM 3329 N N . ALA A 1 442 ? -12.75 -23.094 -3.34 1 96.12 442 ALA A N 1
ATOM 3330 C CA . ALA A 1 442 ? -13.125 -24.047 -2.299 1 96.12 442 ALA A CA 1
ATOM 3331 C C . ALA A 1 442 ? -12.102 -24.047 -1.167 1 96.12 442 ALA A C 1
ATOM 3333 O O . ALA A 1 442 ? -12.469 -24.094 0.009 1 96.12 442 ALA A O 1
ATOM 3334 N N . ASP A 1 443 ? -10.805 -24.062 -1.53 1 96.56 443 ASP A N 1
ATOM 3335 C CA . ASP A 1 443 ? -9.742 -24.031 -0.534 1 96.56 443 ASP A CA 1
ATOM 3336 C C . ASP A 1 443 ? -9.781 -22.734 0.281 1 96.56 443 ASP A C 1
ATOM 3338 O O . ASP A 1 443 ? -9.578 -22.766 1.497 1 96.56 443 ASP A O 1
ATOM 3342 N N . PHE A 1 444 ? -10.055 -21.672 -0.385 1 97.81 444 PHE A N 1
ATOM 3343 C CA . PHE A 1 444 ? -10.141 -20.391 0.303 1 97.81 444 PHE A CA 1
ATOM 3344 C C . PHE A 1 444 ? -11.297 -20.391 1.301 1 97.81 444 PHE A C 1
ATOM 3346 O O . PHE A 1 444 ? -11.156 -19.891 2.422 1 97.81 444 PHE A O 1
ATOM 3353 N N . MET A 1 445 ? -12.414 -20.891 0.955 1 97.12 445 MET A N 1
ATOM 3354 C CA . MET A 1 445 ? -13.555 -20.984 1.864 1 97.12 445 MET A CA 1
ATOM 3355 C C . MET A 1 445 ? -13.227 -21.891 3.049 1 97.12 445 MET A C 1
ATOM 3357 O O . MET A 1 445 ? -13.688 -21.656 4.164 1 97.12 445 MET A O 1
ATOM 3361 N N . ARG A 1 446 ? -12.453 -22.859 2.787 1 96.62 446 ARG A N 1
ATOM 3362 C CA . ARG A 1 446 ? -12.133 -23.859 3.811 1 96.62 446 ARG A CA 1
ATOM 3363 C C . ARG A 1 446 ? -11.07 -23.328 4.77 1 96.62 446 ARG A C 1
ATOM 3365 O O . ARG A 1 446 ? -11.219 -23.453 5.988 1 96.62 446 ARG A O 1
ATOM 3372 N N . PHE A 1 447 ? -10.008 -22.703 4.23 1 96.56 447 PHE A N 1
ATOM 3373 C CA . PHE A 1 447 ? -8.82 -22.422 5.027 1 96.56 447 PHE A CA 1
ATOM 3374 C C . PHE A 1 447 ? -8.727 -20.938 5.344 1 96.56 447 PHE A C 1
ATOM 3376 O O . PHE A 1 447 ? -7.965 -20.531 6.223 1 96.56 447 PHE A O 1
ATOM 3383 N N . GLY A 1 448 ? -9.477 -20.109 4.629 1 94.81 448 GLY A N 1
ATOM 3384 C CA . GLY A 1 448 ? -9.398 -18.672 4.832 1 94.81 448 GLY A CA 1
ATOM 3385 C C . GLY A 1 448 ? -9.984 -18.219 6.16 1 94.81 448 GLY A C 1
ATOM 3386 O O . GLY A 1 448 ? -10.758 -18.953 6.777 1 94.81 448 GLY A O 1
ATOM 3387 N N . ASN A 1 449 ? -9.578 -17.031 6.602 1 95.12 449 ASN A N 1
ATOM 3388 C CA . ASN A 1 449 ? -10.141 -16.422 7.805 1 95.12 449 ASN A CA 1
ATOM 3389 C C . ASN A 1 449 ? -11.625 -16.125 7.637 1 95.12 449 ASN A C 1
ATOM 3391 O O . ASN A 1 449 ? -12.023 -15.391 6.727 1 95.12 449 ASN A O 1
ATOM 3395 N N . LYS A 1 450 ? -12.461 -16.641 8.508 1 96.81 450 LYS A N 1
ATOM 3396 C CA . LYS A 1 450 ? -13.906 -16.562 8.367 1 96.81 450 LYS A CA 1
ATOM 3397 C C . LYS A 1 450 ? -14.383 -15.109 8.477 1 96.81 450 LYS A C 1
ATOM 3399 O O . LYS A 1 450 ? -15.266 -14.688 7.727 1 96.81 450 LYS A O 1
ATOM 3404 N N . THR A 1 451 ? -13.828 -14.367 9.414 1 97.88 451 THR A N 1
ATOM 3405 C CA . THR A 1 451 ? -14.195 -12.969 9.57 1 97.88 451 THR A CA 1
ATOM 3406 C C . THR A 1 451 ? -13.828 -12.164 8.328 1 97.88 451 THR A C 1
ATOM 3408 O O . THR A 1 451 ? -14.602 -11.32 7.875 1 97.88 451 THR A O 1
ATOM 3411 N N . LYS A 1 452 ? -12.641 -12.43 7.777 1 97.38 452 LYS A N 1
ATOM 3412 C CA . LYS A 1 452 ? -12.234 -11.773 6.535 1 97.38 452 LYS A CA 1
ATOM 3413 C C . LYS A 1 452 ? -13.211 -12.07 5.406 1 97.38 452 LYS A C 1
ATOM 3415 O O . LYS A 1 452 ? -13.688 -11.156 4.734 1 97.38 452 LYS A O 1
ATOM 3420 N N . ILE A 1 453 ? -13.516 -13.336 5.246 1 97.75 453 ILE A N 1
ATOM 3421 C CA . ILE A 1 453 ? -14.383 -13.766 4.156 1 97.75 453 ILE A CA 1
ATOM 3422 C C . ILE A 1 453 ? -15.75 -13.102 4.293 1 97.75 453 ILE A C 1
ATOM 3424 O O . ILE A 1 453 ? -16.297 -12.602 3.312 1 97.75 453 ILE A O 1
ATOM 3428 N N . GLN A 1 454 ? -16.281 -13.016 5.488 1 97.75 454 GLN A N 1
ATOM 3429 C CA . GLN A 1 454 ? -17.578 -12.383 5.723 1 97.75 454 GLN A CA 1
ATOM 3430 C C . GLN A 1 454 ? -17.516 -10.891 5.387 1 97.75 454 GLN A C 1
ATOM 3432 O O . GLN A 1 454 ? -18.469 -10.344 4.824 1 97.75 454 GLN A O 1
ATOM 3437 N N . THR A 1 455 ? -16.453 -10.297 5.738 1 98.19 455 THR A N 1
ATOM 3438 C CA . THR A 1 455 ? -16.281 -8.875 5.453 1 98.19 455 THR A CA 1
ATOM 3439 C C . THR A 1 455 ? -16.172 -8.641 3.949 1 98.19 455 THR A C 1
ATOM 3441 O O . THR A 1 455 ? -16.766 -7.691 3.424 1 98.19 455 THR A O 1
ATOM 3444 N N . LEU A 1 456 ? -15.414 -9.508 3.225 1 98.31 456 LEU A N 1
ATOM 3445 C CA . LEU A 1 456 ? -15.32 -9.414 1.773 1 98.31 456 LEU A CA 1
ATOM 3446 C C . LEU A 1 456 ? -16.688 -9.539 1.126 1 98.31 456 LEU A C 1
ATOM 3448 O O . LEU A 1 456 ? -17.031 -8.766 0.228 1 98.31 456 LEU A O 1
ATOM 3452 N N . LYS A 1 457 ? -17.453 -10.5 1.626 1 98 457 LYS A N 1
ATOM 3453 C CA . LYS A 1 457 ? -18.797 -10.695 1.104 1 98 457 LYS A CA 1
ATOM 3454 C C . LYS A 1 457 ? -19.656 -9.453 1.308 1 98 457 LYS A C 1
ATOM 3456 O O . LYS A 1 457 ? -20.391 -9.047 0.409 1 98 457 LYS A O 1
ATOM 3461 N N . ALA A 1 458 ? -19.531 -8.844 2.477 1 97.94 458 ALA A N 1
ATOM 3462 C CA . ALA A 1 458 ? -20.312 -7.641 2.783 1 97.94 458 ALA A CA 1
ATOM 3463 C C . ALA A 1 458 ? -19.953 -6.496 1.846 1 97.94 458 ALA A C 1
ATOM 3465 O O . ALA A 1 458 ? -20.828 -5.801 1.335 1 97.94 458 ALA A O 1
ATOM 3466 N N . ILE A 1 459 ? -18.703 -6.312 1.615 1 98.31 459 ILE A N 1
ATOM 3467 C CA . ILE A 1 459 ? -18.219 -5.246 0.737 1 98.31 459 ILE A CA 1
ATOM 3468 C C . ILE A 1 459 ? -18.688 -5.512 -0.693 1 98.31 459 ILE A C 1
ATOM 3470 O O . ILE A 1 459 ? -19.172 -4.605 -1.374 1 98.31 459 ILE A O 1
ATOM 3474 N N . LYS A 1 460 ? -18.516 -6.777 -1.125 1 98.25 460 LYS A N 1
ATOM 3475 C CA . LYS A 1 460 ? -18.969 -7.164 -2.459 1 98.25 460 LYS A CA 1
ATOM 3476 C C . LYS A 1 460 ? -20.453 -6.859 -2.646 1 98.25 460 LYS A C 1
ATOM 3478 O O . LYS A 1 460 ? -20.844 -6.277 -3.66 1 98.25 460 LYS A O 1
ATOM 3483 N N . LYS A 1 461 ? -21.219 -7.203 -1.709 1 97.25 461 LYS A N 1
ATOM 3484 C CA . LYS A 1 461 ? -22.656 -6.98 -1.792 1 97.25 461 LYS A CA 1
ATOM 3485 C C . LYS A 1 461 ? -22.984 -5.488 -1.834 1 97.25 461 LYS A C 1
ATOM 3487 O O . LYS A 1 461 ? -23.906 -5.07 -2.527 1 97.25 461 LYS A O 1
ATOM 3492 N N . ALA A 1 462 ? -22.25 -4.734 -1.15 1 97.62 462 ALA A N 1
ATOM 3493 C CA . ALA A 1 462 ? -22.484 -3.291 -1.092 1 97.62 462 ALA A CA 1
ATOM 3494 C C . ALA A 1 462 ? -22.172 -2.633 -2.432 1 97.62 462 ALA A C 1
ATOM 3496 O O . ALA A 1 462 ? -22.891 -1.732 -2.871 1 97.62 462 ALA A O 1
ATOM 3497 N N . ILE A 1 463 ? -21.141 -3.025 -3.086 1 98.19 463 ILE A N 1
ATOM 3498 C CA . ILE A 1 463 ? -20.656 -2.398 -4.316 1 98.19 463 ILE A CA 1
ATOM 3499 C C . ILE A 1 463 ? -21.375 -3.01 -5.516 1 98.19 463 ILE A C 1
ATOM 3501 O O . ILE A 1 463 ? -21.656 -2.318 -6.5 1 98.19 463 ILE A O 1
ATOM 3505 N N . ASP A 1 464 ? -21.672 -4.258 -5.391 1 97.44 464 ASP A N 1
ATOM 3506 C CA . ASP A 1 464 ? -22.297 -5.027 -6.469 1 97.44 464 ASP A CA 1
ATOM 3507 C C . ASP A 1 464 ? -23.531 -5.766 -5.977 1 97.44 464 ASP A C 1
ATOM 3509 O O . ASP A 1 464 ? -23.578 -6.996 -5.992 1 97.44 464 ASP A O 1
ATOM 3513 N N . PRO A 1 465 ? -24.547 -5.051 -5.668 1 95.5 465 PRO A N 1
ATOM 3514 C CA . PRO A 1 465 ? -25.734 -5.672 -5.066 1 95.5 465 PRO A CA 1
ATOM 3515 C C . PRO A 1 465 ? -26.391 -6.688 -5.992 1 95.5 465 PRO A C 1
ATOM 3517 O O . PRO A 1 465 ? -27.062 -7.613 -5.52 1 95.5 465 PRO A O 1
ATOM 3520 N N . GLN A 1 466 ? -26.219 -6.547 -7.258 1 94.38 466 GLN A N 1
ATOM 3521 C CA . GLN A 1 466 ? -26.844 -7.473 -8.195 1 94.38 466 GLN A CA 1
ATOM 3522 C C . GLN A 1 466 ? -25.906 -8.641 -8.523 1 94.38 466 GLN A C 1
ATOM 3524 O O . GLN A 1 466 ? -26.281 -9.539 -9.273 1 94.38 466 GLN A O 1
ATOM 3529 N N . SER A 1 467 ? -24.672 -8.625 -8.039 1 95.62 467 SER A N 1
ATOM 3530 C CA . SER A 1 467 ? -23.672 -9.68 -8.188 1 95.62 467 SER A CA 1
ATOM 3531 C C . SER A 1 467 ? -23.344 -9.938 -9.656 1 95.62 467 SER A C 1
ATOM 3533 O O . SER A 1 467 ? -23.281 -11.086 -10.086 1 95.62 467 SER A O 1
ATOM 3535 N N . ILE A 1 468 ? -23.234 -8.883 -10.359 1 97.06 468 ILE A N 1
ATOM 3536 C CA . ILE A 1 468 ? -23.016 -9.062 -11.789 1 97.06 468 ILE A CA 1
ATOM 3537 C C . ILE A 1 468 ? -21.516 -9.086 -12.078 1 97.06 468 ILE A C 1
ATOM 3539 O O . ILE A 1 468 ? -21.094 -9.508 -13.156 1 97.06 468 ILE A O 1
ATOM 3543 N N . MET A 1 469 ? -20.688 -8.688 -11.164 1 97.62 469 MET A N 1
ATOM 3544 C CA . MET A 1 469 ? -19.266 -8.547 -11.453 1 97.62 469 MET A CA 1
ATOM 3545 C C . MET A 1 469 ? -18.531 -9.859 -11.195 1 97.62 469 MET A C 1
ATOM 3547 O O . MET A 1 469 ? -18.391 -10.273 -10.039 1 97.62 469 MET A O 1
ATOM 3551 N N . ASN A 1 470 ? -18.078 -10.508 -12.156 1 97.75 470 ASN A N 1
ATOM 3552 C CA . ASN A 1 470 ? -17.234 -11.695 -12.156 1 97.75 470 ASN A CA 1
ATOM 3553 C C . ASN A 1 470 ? -17.703 -12.711 -11.117 1 97.75 470 ASN A C 1
ATOM 3555 O O . ASN A 1 470 ? -16.922 -13.156 -10.281 1 97.75 470 ASN A O 1
ATOM 3559 N N . PRO A 1 471 ? -18.891 -13.141 -11.242 1 96.69 471 PRO A N 1
ATOM 3560 C CA . PRO A 1 471 ? -19.438 -14.062 -10.242 1 96.69 471 PRO A CA 1
ATOM 3561 C C . PRO A 1 471 ? -18.688 -15.391 -10.18 1 96.69 471 PRO A C 1
ATOM 3563 O O . PRO A 1 471 ? -18.266 -15.914 -11.211 1 96.69 471 PRO A O 1
ATOM 3566 N N . GLY A 1 472 ? -18.531 -15.883 -9 1 95.81 472 GLY A N 1
ATOM 3567 C CA . GLY A 1 472 ? -17.938 -17.188 -8.797 1 95.81 472 GLY A CA 1
ATOM 3568 C C . GLY A 1 472 ? -16.422 -17.141 -8.703 1 95.81 472 GLY A C 1
ATOM 3569 O O . GLY A 1 472 ? -15.766 -18.172 -8.602 1 95.81 472 GLY A O 1
ATOM 3570 N N . LYS A 1 473 ? -15.891 -15.984 -8.797 1 97 473 LYS A N 1
ATOM 3571 C CA . LYS A 1 473 ? -14.453 -15.781 -8.617 1 97 473 LYS A CA 1
ATOM 3572 C C . LYS A 1 473 ? -14.164 -15.086 -7.289 1 97 473 LYS A C 1
ATOM 3574 O O . LYS A 1 473 ? -14.836 -14.117 -6.922 1 97 473 LYS A O 1
ATOM 3579 N N . LEU A 1 474 ? -13.125 -15.562 -6.48 1 97.38 474 LEU A N 1
ATOM 3580 C CA . LEU A 1 474 ? -12.734 -15.039 -5.176 1 97.38 474 LEU A CA 1
ATOM 3581 C C . LEU A 1 474 ? -13.797 -15.359 -4.125 1 97.38 474 LEU A C 1
ATOM 3583 O O . LEU A 1 474 ? -13.461 -15.797 -3.02 1 97.38 474 LEU A O 1
ATOM 3587 N N . LEU A 1 475 ? -15.047 -15.117 -4.465 1 97.44 475 LEU A N 1
ATOM 3588 C CA . LEU A 1 475 ? -16.188 -15.414 -3.607 1 97.44 475 LEU A CA 1
ATOM 3589 C C . LEU A 1 475 ? -17.203 -16.281 -4.34 1 97.44 475 LEU A C 1
ATOM 3591 O O . LEU A 1 475 ? -17.344 -16.188 -5.562 1 97.44 475 LEU A O 1
ATOM 3595 N N . PRO A 1 476 ? -17.906 -17.125 -3.604 1 95 476 PRO A N 1
ATOM 3596 C CA . PRO A 1 476 ? -18.922 -17.953 -4.246 1 95 476 PRO A CA 1
ATOM 3597 C C . PRO A 1 476 ? -20.094 -17.125 -4.781 1 95 476 PRO A C 1
ATOM 3599 O O . PRO A 1 476 ? -20.312 -16 -4.348 1 95 476 PRO A O 1
ATOM 3602 N N . VAL A 1 477 ? -20.766 -17.734 -5.75 1 90.12 477 VAL A N 1
ATOM 3603 C CA . VAL A 1 477 ? -21.984 -17.125 -6.246 1 90.12 477 VAL A CA 1
ATOM 3604 C C . VAL A 1 477 ? -23.062 -17.156 -5.164 1 90.12 477 VAL A C 1
ATOM 3606 O O . VAL A 1 477 ? -23.266 -18.188 -4.512 1 90.12 477 VAL A O 1
ATOM 3609 N N . GLU A 1 478 ? -23.516 -15.953 -4.742 1 75.19 478 GLU A N 1
ATOM 3610 C CA . GLU A 1 478 ? -24.562 -15.93 -3.73 1 75.19 478 GLU A CA 1
ATOM 3611 C C . GLU A 1 478 ? -25.797 -16.672 -4.203 1 75.19 478 GLU A C 1
ATOM 3613 O O . GLU A 1 478 ? -26.203 -16.547 -5.359 1 75.19 478 GLU A O 1
ATOM 3618 N N . GLN A 1 479 ? -26.141 -17.766 -3.57 1 59.22 479 GLN A N 1
ATOM 3619 C CA . GLN A 1 479 ? -27.406 -18.438 -3.873 1 59.22 479 GLN A CA 1
ATOM 3620 C C . GLN A 1 479 ? -28.594 -17.594 -3.398 1 59.22 479 GLN A C 1
ATOM 3622 O O . GLN A 1 479 ? -28.531 -16.969 -2.342 1 59.22 479 GLN A O 1
ATOM 3627 N N . ALA A 1 480 ? -29.391 -17.016 -4.273 1 46.19 480 ALA A N 1
ATOM 3628 C CA . ALA A 1 480 ? -30.625 -16.359 -3.852 1 46.19 480 ALA A CA 1
ATOM 3629 C C . ALA A 1 480 ? -31.297 -17.141 -2.719 1 46.19 480 ALA A C 1
ATOM 3631 O O . ALA A 1 480 ? -31.5 -18.344 -2.812 1 46.19 480 ALA A O 1
ATOM 3632 N N . GLU A 1 481 ? -30.953 -16.609 -1.335 1 37.41 481 GLU A N 1
ATOM 3633 C CA . GLU A 1 481 ? -31.953 -17.172 -0.443 1 37.41 481 GLU A CA 1
ATOM 3634 C C . GLU A 1 481 ? -33.375 -16.938 -0.979 1 37.41 481 GLU A C 1
ATOM 3636 O O . GLU A 1 481 ? -33.656 -15.859 -1.505 1 37.41 481 GLU A O 1
ATOM 3641 N N . MET B 1 1 ? -29.375 8.578 14.555 1 57.22 1 MET B N 1
ATOM 3642 C CA . MET B 1 1 ? -28.703 9.133 15.727 1 57.22 1 MET B CA 1
ATOM 3643 C C . MET B 1 1 ? -28.469 8.062 16.781 1 57.22 1 MET B C 1
ATOM 3645 O O . MET B 1 1 ? -29.25 7.117 16.891 1 57.22 1 MET B O 1
ATOM 3649 N N . SER B 1 2 ? -27.188 8.031 17.25 1 72.62 2 SER B N 1
ATOM 3650 C CA . SER B 1 2 ? -26.844 7.039 18.266 1 72.62 2 SER B CA 1
ATOM 3651 C C . SER B 1 2 ? -27.703 7.18 19.516 1 72.62 2 SER B C 1
ATOM 3653 O O . SER B 1 2 ? -28.172 8.281 19.828 1 72.62 2 SER B O 1
ATOM 3655 N N . ARG B 1 3 ? -28.156 6.059 20.047 1 87.25 3 ARG B N 1
ATOM 3656 C CA . ARG B 1 3 ? -29 5.992 21.234 1 87.25 3 ARG B CA 1
ATOM 3657 C C . ARG B 1 3 ? -28.203 6.32 22.484 1 87.25 3 ARG B C 1
ATOM 3659 O O . ARG B 1 3 ? -27 6.055 22.562 1 87.25 3 ARG B O 1
ATOM 3666 N N . GLN B 1 4 ? -28.875 6.965 23.359 1 93.62 4 GLN B N 1
ATOM 3667 C CA . GLN B 1 4 ? -28.297 7.125 24.688 1 93.62 4 GLN B CA 1
ATOM 3668 C C . GLN B 1 4 ? -28.125 5.781 25.391 1 93.62 4 GLN B C 1
ATOM 3670 O O . GLN B 1 4 ? -29.047 4.949 25.359 1 93.62 4 GLN B O 1
ATOM 3675 N N . PRO B 1 5 ? -26.969 5.543 25.938 1 96.62 5 PRO B N 1
ATOM 3676 C CA . PRO B 1 5 ? -26.797 4.262 26.625 1 96.62 5 PRO B CA 1
ATOM 3677 C C . PRO B 1 5 ? -27.703 4.133 27.859 1 96.62 5 PRO B C 1
ATOM 3679 O O . PRO B 1 5 ? -27.766 5.047 28.688 1 96.62 5 PRO B O 1
ATOM 3682 N N . GLU B 1 6 ? -28.328 3.025 27.953 1 96.62 6 GLU B N 1
ATOM 3683 C CA . GLU B 1 6 ? -29.125 2.717 29.125 1 96.62 6 GLU B CA 1
ATOM 3684 C C . GLU B 1 6 ? -28.25 2.348 30.312 1 96.62 6 GLU B C 1
ATOM 3686 O O . GLU B 1 6 ? -27.094 1.949 30.141 1 96.62 6 GLU B O 1
ATOM 3691 N N . LYS B 1 7 ? -28.875 2.486 31.469 1 97.25 7 LYS B N 1
ATOM 3692 C CA . LYS B 1 7 ? -28.156 2.172 32.688 1 97.25 7 LYS B CA 1
ATOM 3693 C C . LYS B 1 7 ? -27.656 0.734 32.688 1 97.25 7 LYS B C 1
ATOM 3695 O O . LYS B 1 7 ? -26.547 0.456 33.188 1 97.25 7 LYS B O 1
ATOM 3700 N N . ALA B 1 8 ? -28.422 -0.137 32.094 1 97.69 8 ALA B N 1
ATOM 3701 C CA . ALA B 1 8 ? -28.062 -1.551 32.062 1 97.69 8 ALA B CA 1
ATOM 3702 C C . ALA B 1 8 ? -26.766 -1.761 31.266 1 97.69 8 ALA B C 1
ATOM 3704 O O . ALA B 1 8 ? -25.938 -2.582 31.656 1 97.69 8 ALA B O 1
ATOM 3705 N N . LEU B 1 9 ? -26.656 -1.077 30.172 1 98.19 9 LEU B N 1
ATOM 3706 C CA . LEU B 1 9 ? -25.438 -1.172 29.359 1 98.19 9 LEU B CA 1
ATOM 3707 C C . LEU B 1 9 ? -24.234 -0.639 30.125 1 98.19 9 LEU B C 1
ATOM 3709 O O . LEU B 1 9 ? -23.188 -1.281 30.156 1 98.19 9 LEU B O 1
ATOM 3713 N N . LEU B 1 10 ? -24.375 0.525 30.766 1 98.5 10 LEU B N 1
ATOM 3714 C CA . LEU B 1 10 ? -23.281 1.144 31.516 1 98.5 10 LEU B CA 1
ATOM 3715 C C . LEU B 1 10 ? -22.859 0.26 32.688 1 98.5 10 LEU B C 1
ATOM 3717 O O . LEU B 1 10 ? -21.656 0.108 32.938 1 98.5 10 LEU B O 1
ATOM 3721 N N . ASP B 1 11 ? -23.844 -0.343 33.344 1 98.44 11 ASP B N 1
ATOM 3722 C CA . ASP B 1 11 ? -23.547 -1.252 34.438 1 98.44 11 ASP B CA 1
ATOM 3723 C C . ASP B 1 11 ? -22.781 -2.479 33.938 1 98.44 11 ASP B C 1
ATOM 3725 O O . ASP B 1 11 ? -21.828 -2.93 34.594 1 98.44 11 ASP B O 1
ATOM 3729 N N . ALA B 1 12 ? -23.188 -2.998 32.812 1 98.62 12 ALA B N 1
ATOM 3730 C CA . ALA B 1 12 ? -22.531 -4.164 32.25 1 98.62 12 ALA B CA 1
ATOM 3731 C C . ALA B 1 12 ? -21.094 -3.844 31.859 1 98.62 12 ALA B C 1
ATOM 3733 O O . ALA B 1 12 ? -20.188 -4.656 32.062 1 98.62 12 ALA B O 1
ATOM 3734 N N . LEU B 1 13 ? -20.906 -2.699 31.297 1 98.81 13 LEU B N 1
ATOM 3735 C CA . LEU B 1 13 ? -19.562 -2.273 30.906 1 98.81 13 LEU B CA 1
ATOM 3736 C C . LEU B 1 13 ? -18.672 -2.045 32.125 1 98.81 13 LEU B C 1
ATOM 3738 O O . LEU B 1 13 ? -17.5 -2.408 32.125 1 98.81 13 LEU B O 1
ATOM 3742 N N . LYS B 1 14 ? -19.234 -1.413 33.125 1 98.56 14 LYS B N 1
ATOM 3743 C CA . LYS B 1 14 ? -18.516 -1.209 34.375 1 98.56 14 LYS B CA 1
ATOM 3744 C C . LYS B 1 14 ? -18.078 -2.539 34.969 1 98.56 14 LYS B C 1
ATOM 3746 O O . LYS B 1 14 ? -16.953 -2.672 35.469 1 98.56 14 LYS B O 1
ATOM 3751 N N . ALA B 1 15 ? -18.969 -3.506 34.938 1 98.5 15 ALA B N 1
ATOM 3752 C CA . ALA B 1 15 ? -18.672 -4.832 35.469 1 98.5 15 ALA B CA 1
ATOM 3753 C C . ALA B 1 15 ? -17.594 -5.527 34.656 1 98.5 15 ALA B C 1
ATOM 3755 O O . ALA B 1 15 ? -16.703 -6.199 35.188 1 98.5 15 ALA B O 1
ATOM 3756 N N . LEU B 1 16 ? -17.641 -5.379 33.344 1 98.44 16 LEU B N 1
ATOM 3757 C CA . LEU B 1 16 ? -16.703 -6.012 32.438 1 98.44 16 LEU B CA 1
ATOM 3758 C C . LEU B 1 16 ? -15.297 -5.465 32.594 1 98.44 16 LEU B C 1
ATOM 3760 O O . LEU B 1 16 ? -14.328 -6.227 32.625 1 98.44 16 LEU B O 1
ATOM 3764 N N . LEU B 1 17 ? -15.117 -4.145 32.75 1 98.62 17 LEU B N 1
ATOM 3765 C CA . LEU B 1 17 ? -13.82 -3.492 32.625 1 98.62 17 LEU B CA 1
ATOM 3766 C C . LEU B 1 17 ? -13.203 -3.203 34 1 98.62 17 LEU B C 1
ATOM 3768 O O . LEU B 1 17 ? -11.992 -3.006 34.094 1 98.62 17 LEU B O 1
ATOM 3772 N N . GLY B 1 18 ? -14.062 -3.098 35.062 1 98.12 18 GLY B N 1
ATOM 3773 C CA . GLY B 1 18 ? -13.57 -2.756 36.375 1 98.12 18 GLY B CA 1
ATOM 3774 C C . GLY B 1 18 ? -13.203 -1.29 36.531 1 98.12 18 GLY B C 1
ATOM 3775 O O . GLY B 1 18 ? -13.359 -0.514 35.594 1 98.12 18 GLY B O 1
ATOM 3776 N N . PRO B 1 19 ? -12.727 -0.855 37.656 1 96.69 19 PRO B N 1
ATOM 3777 C CA . PRO B 1 19 ? -12.484 0.555 37.969 1 96.69 19 PRO B CA 1
ATOM 3778 C C . PRO B 1 19 ? -11.367 1.166 37.125 1 96.69 19 PRO B C 1
ATOM 3780 O O . PRO B 1 19 ? -11.359 2.379 36.906 1 96.69 19 PRO B O 1
ATOM 3783 N N . LYS B 1 20 ? -10.516 0.326 36.656 1 97.06 20 LYS B N 1
ATOM 3784 C CA . LYS B 1 20 ? -9.414 0.836 35.844 1 97.06 20 LYS B CA 1
ATOM 3785 C C . LYS B 1 20 ? -9.852 1.046 34.406 1 97.06 20 LYS B C 1
ATOM 3787 O O . LYS B 1 20 ? -9.219 1.804 33.656 1 97.06 20 LYS B O 1
ATOM 3792 N N . GLY B 1 21 ? -10.906 0.376 34.031 1 98.56 21 GLY B N 1
ATOM 3793 C CA . GLY B 1 21 ? -11.281 0.351 32.625 1 98.56 21 GLY B CA 1
ATOM 3794 C C . GLY B 1 21 ? -12.57 1.097 32.312 1 98.56 21 GLY B C 1
ATOM 3795 O O . GLY B 1 21 ? -12.953 1.245 31.172 1 98.56 21 GLY B O 1
ATOM 3796 N N . PHE B 1 22 ? -13.227 1.564 33.406 1 98.69 22 PHE B N 1
ATOM 3797 C CA . PHE B 1 22 ? -14.5 2.266 33.25 1 98.69 22 PHE B CA 1
ATOM 3798 C C . PHE B 1 22 ? -14.555 3.492 34.156 1 98.69 22 PHE B C 1
ATOM 3800 O O . PHE B 1 22 ? -14.211 3.416 35.344 1 98.69 22 PHE B O 1
ATOM 3807 N N . THR B 1 23 ? -14.961 4.641 33.562 1 98.69 23 THR B N 1
ATOM 3808 C CA . THR B 1 23 ? -15.211 5.793 34.438 1 98.69 23 THR B CA 1
ATOM 3809 C C . THR B 1 23 ? -16.25 6.715 33.812 1 98.69 23 THR B C 1
ATOM 3811 O O . THR B 1 23 ? -16.422 6.75 32.594 1 98.69 23 THR B O 1
ATOM 3814 N N . GLN B 1 24 ? -17.016 7.355 34.625 1 98.12 24 GLN B N 1
ATOM 3815 C CA . GLN B 1 24 ? -17.922 8.438 34.25 1 98.12 24 GLN B CA 1
ATOM 3816 C C . GLN B 1 24 ? -17.547 9.734 35 1 98.12 24 GLN B C 1
ATOM 3818 O O . GLN B 1 24 ? -18.328 10.688 35 1 98.12 24 GLN B O 1
ATOM 3823 N N . ASP B 1 25 ? -16.344 9.711 35.594 1 98.06 25 ASP B N 1
ATOM 3824 C CA . ASP B 1 25 ? -15.859 10.875 36.344 1 98.06 25 ASP B CA 1
ATOM 3825 C C . ASP B 1 25 ? -15.492 12.008 35.375 1 98.06 25 ASP B C 1
ATOM 3827 O O . ASP B 1 25 ? -14.57 11.883 34.594 1 98.06 25 ASP B O 1
ATOM 3831 N N . PRO B 1 26 ? -16.094 13.102 35.531 1 97 26 PRO B N 1
ATOM 3832 C CA . PRO B 1 26 ? -15.859 14.203 34.594 1 97 26 PRO B CA 1
ATOM 3833 C C . PRO B 1 26 ? -14.414 14.695 34.625 1 97 26 PRO B C 1
ATOM 3835 O O . PRO B 1 26 ? -13.883 15.141 33.594 1 97 26 PRO B O 1
ATOM 3838 N N . VAL B 1 27 ? -13.766 14.617 35.719 1 97.56 27 VAL B N 1
ATOM 3839 C CA . VAL B 1 27 ? -12.391 15.102 35.875 1 97.56 27 VAL B CA 1
ATOM 3840 C C . VAL B 1 27 ? -11.453 14.203 35.062 1 97.56 27 VAL B C 1
ATOM 3842 O O . VAL B 1 27 ? -10.562 14.688 34.375 1 97.56 27 VAL B O 1
ATOM 3845 N N . VAL B 1 28 ? -11.695 12.93 35.219 1 97.69 28 VAL B N 1
ATOM 3846 C CA . VAL B 1 28 ? -10.859 11.961 34.531 1 97.69 28 VAL B CA 1
ATOM 3847 C C . VAL B 1 28 ? -11.141 12.023 33.031 1 97.69 28 VAL B C 1
ATOM 3849 O O . VAL B 1 28 ? -10.227 11.891 32.188 1 97.69 28 VAL B O 1
ATOM 3852 N N . MET B 1 29 ? -12.367 12.305 32.625 1 98.19 29 MET B N 1
ATOM 3853 C CA . MET B 1 29 ? -12.781 12.25 31.219 1 98.19 29 MET B CA 1
ATOM 3854 C C . MET B 1 29 ? -12.383 13.523 30.484 1 98.19 29 MET B C 1
ATOM 3856 O O . MET B 1 29 ? -12.211 13.516 29.266 1 98.19 29 MET B O 1
ATOM 3860 N N . ALA B 1 30 ? -12.164 14.586 31.109 1 97.56 30 ALA B N 1
ATOM 3861 C CA . ALA B 1 30 ? -12.047 15.922 30.531 1 97.56 30 ALA B CA 1
ATOM 3862 C C . ALA B 1 30 ? -10.945 15.961 29.469 1 97.56 30 ALA B C 1
ATOM 3864 O O . ALA B 1 30 ? -11.172 16.438 28.344 1 97.56 30 ALA B O 1
ATOM 3865 N N . PRO B 1 31 ? -9.742 15.43 29.719 1 96.38 31 PRO B N 1
ATOM 3866 C CA . PRO B 1 31 ? -8.68 15.516 28.703 1 96.38 31 PRO B CA 1
ATOM 3867 C C . PRO B 1 31 ? -9 14.719 27.438 1 96.38 31 PRO B C 1
ATOM 3869 O O . PRO B 1 31 ? -8.414 14.969 26.391 1 96.38 31 PRO B O 1
ATOM 3872 N N . TYR B 1 32 ? -9.883 13.766 27.562 1 97.94 32 TYR B N 1
ATOM 3873 C CA . TYR B 1 32 ? -10.242 12.914 26.422 1 97.94 32 TYR B CA 1
ATOM 3874 C C . TYR B 1 32 ? -11.32 13.57 25.578 1 97.94 32 TYR B C 1
ATOM 3876 O O . TYR B 1 32 ? -11.562 13.156 24.438 1 97.94 32 TYR B O 1
ATOM 3884 N N . LEU B 1 33 ? -11.984 14.562 26.109 1 98.12 33 LEU B N 1
ATOM 3885 C CA . LEU B 1 33 ? -13.18 15.102 25.484 1 98.12 33 LEU B CA 1
ATOM 3886 C C . LEU B 1 33 ? -12.844 16.359 24.672 1 98.12 33 LEU B C 1
ATOM 3888 O O . LEU B 1 33 ? -13.695 16.875 23.953 1 98.12 33 LEU B O 1
ATOM 3892 N N . GLU B 1 34 ? -11.602 16.781 24.75 1 96.56 34 GLU B N 1
ATOM 3893 C CA . GLU B 1 34 ? -11.117 17.938 24.016 1 96.56 34 GLU B CA 1
ATOM 3894 C C . GLU B 1 34 ? -10.07 17.547 22.969 1 96.56 34 GLU B C 1
ATOM 3896 O O . GLU B 1 34 ? -9.195 16.734 23.25 1 96.56 34 GLU B O 1
ATOM 3901 N N . ASP B 1 35 ? -10.242 18.094 21.797 1 93.69 35 ASP B N 1
ATOM 3902 C CA . ASP B 1 35 ? -9.266 17.75 20.766 1 93.69 35 ASP B CA 1
ATOM 3903 C C . ASP B 1 35 ? -7.906 18.375 21.062 1 93.69 35 ASP B C 1
ATOM 3905 O O . ASP B 1 35 ? -7.801 19.266 21.906 1 93.69 35 ASP B O 1
ATOM 3909 N N . TRP B 1 36 ? -6.918 17.922 20.391 1 89.56 36 TRP B N 1
ATOM 3910 C CA . TRP B 1 36 ? -5.535 18.312 20.641 1 89.56 36 TRP B CA 1
ATOM 3911 C C . TRP B 1 36 ? -5.355 19.828 20.484 1 89.56 36 TRP B C 1
ATOM 3913 O O . TRP B 1 36 ? -4.602 20.438 21.234 1 89.56 36 TRP B O 1
ATOM 3923 N N . ARG B 1 37 ? -6.062 20.438 19.547 1 85.56 37 ARG B N 1
ATOM 3924 C CA . ARG B 1 37 ? -5.926 21.859 19.25 1 85.56 37 ARG B CA 1
ATOM 3925 C C . ARG B 1 37 ? -6.73 22.703 20.234 1 85.56 37 ARG B C 1
ATOM 3927 O O . ARG B 1 37 ? -6.605 23.922 20.266 1 85.56 37 ARG B O 1
ATOM 3934 N N . GLY B 1 38 ? -7.629 22.078 21 1 87.38 38 GLY B N 1
ATOM 3935 C CA . GLY B 1 38 ? -8.492 22.781 21.938 1 87.38 38 GLY B CA 1
ATOM 3936 C C . GLY B 1 38 ? -9.641 23.5 21.25 1 87.38 38 GLY B C 1
ATOM 3937 O O . GLY B 1 38 ? -10.242 24.406 21.844 1 87.38 38 GLY B O 1
ATOM 3938 N N . LYS B 1 39 ? -9.938 23.125 20.062 1 85.75 39 LYS B N 1
ATOM 3939 C CA . LYS B 1 39 ? -10.977 23.797 19.281 1 85.75 39 LYS B CA 1
ATOM 3940 C C . LYS B 1 39 ? -12.32 23.078 19.422 1 85.75 39 LYS B C 1
ATOM 3942 O O . LYS B 1 39 ? -13.375 23.703 19.297 1 85.75 39 LYS B O 1
ATOM 3947 N N . LEU B 1 40 ? -12.219 21.781 19.625 1 93.19 40 LEU B N 1
ATOM 3948 C CA . LEU B 1 40 ? -13.43 20.969 19.719 1 93.19 40 LEU B CA 1
ATOM 3949 C C . LEU B 1 40 ? -13.547 20.328 21.094 1 93.19 40 LEU B C 1
ATOM 3951 O O . LEU B 1 40 ? -12.562 19.797 21.609 1 93.19 40 LEU B O 1
ATOM 3955 N N . LYS B 1 41 ? -14.656 20.469 21.641 1 96.06 41 LYS B N 1
ATOM 3956 C CA . LYS B 1 41 ? -14.984 19.812 22.906 1 96.06 41 LYS B CA 1
ATOM 3957 C C . LYS B 1 41 ? -16.281 19 22.781 1 96.06 41 LYS B C 1
ATOM 3959 O O . LYS B 1 41 ? -17.281 19.516 22.297 1 96.06 41 LYS B O 1
ATOM 3964 N N . GLY B 1 42 ? -16.156 17.75 23.109 1 96.69 42 GLY B N 1
ATOM 3965 C CA . GLY B 1 42 ? -17.312 16.859 23.078 1 96.69 42 GLY B CA 1
ATOM 3966 C C . GLY B 1 42 ? -17.688 16.312 24.438 1 96.69 42 GLY B C 1
ATOM 3967 O O . GLY B 1 42 ? -17.234 16.828 25.469 1 96.69 42 GLY B O 1
ATOM 3968 N N . GLU B 1 43 ? -18.688 15.508 24.438 1 97.06 43 GLU B N 1
ATOM 3969 C CA . GLU B 1 43 ? -19.141 14.781 25.625 1 97.06 43 GLU B CA 1
ATOM 3970 C C . GLU B 1 43 ? -19.312 13.297 25.328 1 97.06 43 GLU B C 1
ATOM 3972 O O . GLU B 1 43 ? -19.422 12.891 24.172 1 97.06 43 GLU B O 1
ATOM 3977 N N . ALA B 1 44 ? -19.219 12.461 26.375 1 98 44 ALA B N 1
ATOM 3978 C CA . ALA B 1 44 ? -19.406 11.016 26.266 1 98 44 ALA B CA 1
ATOM 3979 C C . ALA B 1 44 ? -20.078 10.453 27.516 1 98 44 ALA B C 1
ATOM 3981 O O . ALA B 1 44 ? -19.969 11.008 28.609 1 98 44 ALA B O 1
ATOM 3982 N N . ALA B 1 45 ? -20.734 9.398 27.25 1 98.19 45 ALA B N 1
ATOM 3983 C CA . ALA B 1 45 ? -21.453 8.766 28.359 1 98.19 45 ALA B CA 1
ATOM 3984 C C . ALA B 1 45 ? -20.5 8.125 29.359 1 98.19 45 ALA B C 1
ATOM 3986 O O . ALA B 1 45 ? -20.766 8.07 30.547 1 98.19 45 ALA B O 1
ATOM 3987 N N . ALA B 1 46 ? -19.469 7.598 28.859 1 98.69 46 ALA B N 1
ATOM 3988 C CA . ALA B 1 46 ? -18.438 6.953 29.672 1 98.69 46 ALA B CA 1
ATOM 3989 C C . ALA B 1 46 ? -17.125 6.855 28.891 1 98.69 46 ALA B C 1
ATOM 3991 O O . ALA B 1 46 ? -17.109 6.969 27.672 1 98.69 46 ALA B O 1
ATOM 3992 N N . LEU B 1 47 ? -16.062 6.812 29.594 1 98.81 47 LEU B N 1
ATOM 3993 C CA . LEU B 1 47 ? -14.742 6.461 29.062 1 98.81 47 LEU B CA 1
ATOM 3994 C C . LEU B 1 47 ? -14.43 4.992 29.328 1 98.81 47 LEU B C 1
ATOM 3996 O O . LEU B 1 47 ? -14.461 4.543 30.484 1 98.81 47 LEU B O 1
ATOM 4000 N N . LEU B 1 48 ? -14.281 4.262 28.297 1 98.94 48 LEU B N 1
ATOM 4001 C CA . LEU B 1 48 ? -13.898 2.855 28.359 1 98.94 48 LEU B CA 1
ATOM 4002 C C . LEU B 1 48 ? -12.414 2.682 28.047 1 98.94 48 LEU B C 1
ATOM 4004 O O . LEU B 1 48 ? -11.914 3.264 27.078 1 98.94 48 LEU B O 1
ATOM 4008 N N . SER B 1 49 ? -11.672 1.946 28.844 1 98.88 49 SER B N 1
ATOM 4009 C CA . SER B 1 49 ? -10.25 1.671 28.656 1 98.88 49 SER B CA 1
ATOM 4010 C C . SER B 1 49 ? -9.961 0.179 28.766 1 98.88 49 SER B C 1
ATOM 4012 O O . SER B 1 49 ? -9.383 -0.272 29.766 1 98.88 49 SER B O 1
ATOM 4014 N N . PRO B 1 50 ? -10.258 -0.554 27.719 1 98.88 50 PRO B N 1
ATOM 4015 C CA . PRO B 1 50 ? -10.008 -1.997 27.734 1 98.88 50 PRO B CA 1
ATOM 4016 C C . PRO B 1 50 ? -8.523 -2.34 27.844 1 98.88 50 PRO B C 1
ATOM 4018 O O . PRO B 1 50 ? -7.676 -1.587 27.359 1 98.88 50 PRO B O 1
ATOM 4021 N N . ALA B 1 51 ? -8.258 -3.523 28.422 1 98.5 51 ALA B N 1
ATOM 4022 C CA . ALA B 1 51 ? -6.875 -3.969 28.609 1 98.5 51 ALA B CA 1
ATOM 4023 C C . ALA B 1 51 ? -6.562 -5.164 27.703 1 98.5 51 ALA B C 1
ATOM 4025 O O . ALA B 1 51 ? -5.434 -5.66 27.703 1 98.5 51 ALA B O 1
ATOM 4026 N N . SER B 1 52 ? -7.551 -5.602 26.969 1 98.62 52 SER B N 1
ATOM 4027 C CA . SER B 1 52 ? -7.348 -6.734 26.062 1 98.62 52 SER B CA 1
ATOM 4028 C C . SER B 1 52 ? -8.258 -6.648 24.844 1 98.62 52 SER B C 1
ATOM 4030 O O . SER B 1 52 ? -9.273 -5.945 24.875 1 98.62 52 SER B O 1
ATOM 4032 N N . THR B 1 53 ? -7.828 -7.34 23.828 1 98.75 53 THR B N 1
ATOM 4033 C CA . THR B 1 53 ? -8.633 -7.426 22.625 1 98.75 53 THR B CA 1
ATOM 4034 C C . THR B 1 53 ? -10.008 -8.031 22.922 1 98.75 53 THR B C 1
ATOM 4036 O O . THR B 1 53 ? -11.016 -7.594 22.375 1 98.75 53 THR B O 1
ATOM 4039 N N . GLN B 1 54 ? -10.07 -8.984 23.797 1 98.75 54 GLN B N 1
ATOM 4040 C CA . GLN B 1 54 ? -11.328 -9.641 24.156 1 98.75 54 GLN B CA 1
ATOM 4041 C C . GLN B 1 54 ? -12.289 -8.664 24.812 1 98.75 54 GLN B C 1
ATOM 4043 O O . GLN B 1 54 ? -13.508 -8.758 24.625 1 98.75 54 GLN B O 1
ATOM 4048 N N . GLU B 1 55 ? -11.75 -7.77 25.625 1 98.88 55 GLU B N 1
ATOM 4049 C CA . GLU B 1 55 ? -12.602 -6.734 26.203 1 98.88 55 GLU B CA 1
ATOM 4050 C C . GLU B 1 55 ? -13.172 -5.816 25.125 1 98.88 55 GLU B C 1
ATOM 4052 O O . GLU B 1 55 ? -14.336 -5.406 25.203 1 98.88 55 GLU B O 1
ATOM 4057 N N . VAL B 1 56 ? -12.367 -5.484 24.109 1 98.94 56 VAL B N 1
ATOM 4058 C CA . VAL B 1 56 ? -12.859 -4.664 23 1 98.94 56 VAL B CA 1
ATOM 4059 C C . VAL B 1 56 ? -13.977 -5.398 22.266 1 98.94 56 VAL B C 1
ATOM 4061 O O . VAL B 1 56 ? -15 -4.801 21.922 1 98.94 56 VAL B O 1
ATOM 4064 N N . VAL B 1 57 ? -13.766 -6.699 22.016 1 98.94 57 VAL B N 1
ATOM 4065 C CA . VAL B 1 57 ? -14.781 -7.523 21.375 1 98.94 57 VAL B CA 1
ATOM 4066 C C . VAL B 1 57 ? -16.094 -7.434 22.156 1 98.94 57 VAL B C 1
ATOM 4068 O O . VAL B 1 57 ? -17.156 -7.184 21.562 1 98.94 57 VAL B O 1
ATOM 4071 N N . ALA B 1 58 ? -16.031 -7.609 23.453 1 98.88 58 ALA B N 1
ATOM 4072 C CA . ALA B 1 58 ? -17.219 -7.578 24.297 1 98.88 58 ALA B CA 1
ATOM 4073 C C . ALA B 1 58 ? -17.891 -6.207 24.266 1 98.88 58 ALA B C 1
ATOM 4075 O O . ALA B 1 58 ? -19.125 -6.109 24.172 1 98.88 58 ALA B O 1
ATOM 4076 N N . ILE B 1 59 ? -17.109 -5.176 24.344 1 98.88 59 ILE B N 1
ATOM 4077 C CA . ILE B 1 59 ? -17.609 -3.811 24.281 1 98.88 59 ILE B CA 1
ATOM 4078 C C . ILE B 1 59 ? -18.391 -3.607 22.984 1 98.88 59 ILE B C 1
ATOM 4080 O O . ILE B 1 59 ? -19.531 -3.113 23.016 1 98.88 59 ILE B O 1
ATOM 4084 N N . MET B 1 60 ? -17.812 -3.969 21.859 1 98.81 60 MET B N 1
ATOM 4085 C CA . MET B 1 60 ? -18.422 -3.725 20.547 1 98.81 60 MET B CA 1
ATOM 4086 C C . MET B 1 60 ? -19.719 -4.512 20.406 1 98.81 60 MET B C 1
ATOM 4088 O O . MET B 1 60 ? -20.688 -4.008 19.844 1 98.81 60 MET B O 1
ATOM 4092 N N . LYS B 1 61 ? -19.719 -5.738 20.891 1 98.62 61 LYS B N 1
ATOM 4093 C CA . LYS B 1 61 ? -20.953 -6.527 20.859 1 98.62 61 LYS B CA 1
ATOM 4094 C C . LYS B 1 61 ? -22.062 -5.828 21.625 1 98.62 61 LYS B C 1
ATOM 4096 O O . LYS B 1 61 ? -23.188 -5.699 21.125 1 98.62 61 LYS B O 1
ATOM 4101 N N . MET B 1 62 ? -21.75 -5.375 22.828 1 98.44 62 MET B N 1
ATOM 4102 C CA . MET B 1 62 ? -22.75 -4.711 23.672 1 98.44 62 MET B CA 1
ATOM 4103 C C . MET B 1 62 ? -23.219 -3.41 23.031 1 98.44 62 MET B C 1
ATOM 4105 O O . MET B 1 62 ? -24.422 -3.119 23.031 1 98.44 62 MET B O 1
ATOM 4109 N N . ALA B 1 63 ? -22.266 -2.646 22.531 1 98.25 63 ALA B N 1
ATOM 4110 C CA . ALA B 1 63 ? -22.609 -1.375 21.906 1 98.25 63 ALA B CA 1
ATOM 4111 C C . ALA B 1 63 ? -23.484 -1.594 20.672 1 98.25 63 ALA B C 1
ATOM 4113 O O . ALA B 1 63 ? -24.422 -0.843 20.438 1 98.25 63 ALA B O 1
ATOM 4114 N N . SER B 1 64 ? -23.125 -2.566 19.891 1 97.06 64 SER B N 1
ATOM 4115 C CA . SER B 1 64 ? -23.906 -2.887 18.688 1 97.06 64 SER B CA 1
ATOM 4116 C C . SER B 1 64 ? -25.328 -3.273 19.047 1 97.06 64 SER B C 1
ATOM 4118 O O . SER B 1 64 ? -26.281 -2.781 18.438 1 97.06 64 SER B O 1
ATOM 4120 N N . GLU B 1 65 ? -25.469 -4.156 20 1 96.56 65 GLU B N 1
ATOM 4121 C CA . GLU B 1 65 ? -26.797 -4.59 20.438 1 96.56 65 GLU B CA 1
ATOM 4122 C C . GLU B 1 65 ? -27.625 -3.406 20.938 1 96.56 65 GLU B C 1
ATOM 4124 O O . GLU B 1 65 ? -28.828 -3.336 20.672 1 96.56 65 GLU B O 1
ATOM 4129 N N . ALA B 1 66 ? -26.984 -2.523 21.562 1 97.5 66 ALA B N 1
ATOM 4130 C CA . ALA B 1 66 ? -27.656 -1.372 22.156 1 97.5 66 ALA B CA 1
ATOM 4131 C C . ALA B 1 66 ? -27.766 -0.23 21.141 1 97.5 66 ALA B C 1
ATOM 4133 O O . ALA B 1 66 ? -28.438 0.773 21.406 1 97.5 66 ALA B O 1
ATOM 4134 N N . LYS B 1 67 ? -27.078 -0.318 20.016 1 96.94 67 LYS B N 1
ATOM 4135 C CA . LYS B 1 67 ? -27.031 0.714 18.984 1 96.94 67 LYS B CA 1
ATOM 4136 C C . LYS B 1 67 ? -26.484 2.025 19.547 1 96.94 67 LYS B C 1
ATOM 4138 O O . LYS B 1 67 ? -27.062 3.09 19.328 1 96.94 67 LYS B O 1
ATOM 4143 N N . VAL B 1 68 ? -25.453 1.929 20.344 1 97.88 68 VAL B N 1
ATOM 4144 C CA . VAL B 1 68 ? -24.781 3.08 20.953 1 97.88 68 VAL B CA 1
ATOM 4145 C C . VAL B 1 68 ? -23.453 3.34 20.234 1 97.88 68 VAL B C 1
ATOM 4147 O O . VAL B 1 68 ? -22.688 2.408 19.969 1 97.88 68 VAL B O 1
ATOM 4150 N N . ALA B 1 69 ? -23.219 4.57 19.953 1 97.88 69 ALA B N 1
ATOM 4151 C CA . ALA B 1 69 ? -22.031 4.961 19.203 1 97.88 69 ALA B CA 1
ATOM 4152 C C . ALA B 1 69 ? -20.766 4.727 20.031 1 97.88 69 ALA B C 1
ATOM 4154 O O . ALA B 1 69 ? -20.781 4.914 21.25 1 97.88 69 ALA B O 1
ATOM 4155 N N . VAL B 1 70 ? -19.734 4.301 19.359 1 98.62 70 VAL B N 1
ATOM 4156 C CA . VAL B 1 70 ? -18.406 4.141 19.953 1 98.62 70 VAL B CA 1
ATOM 4157 C C . VAL B 1 70 ? -17.406 5.035 19.219 1 98.62 70 VAL B C 1
ATOM 4159 O O . VAL B 1 70 ? -17.344 5.027 17.984 1 98.62 70 VAL B O 1
ATOM 4162 N N . VAL B 1 71 ? -16.688 5.836 19.953 1 98.62 71 VAL B N 1
ATOM 4163 C CA . VAL B 1 71 ? -15.633 6.691 19.406 1 98.62 71 VAL B CA 1
ATOM 4164 C C . VAL B 1 71 ? -14.266 6.176 19.859 1 98.62 71 VAL B C 1
ATOM 4166 O O . VAL B 1 71 ? -13.867 6.379 21 1 98.62 71 VAL B O 1
ATOM 4169 N N . PRO B 1 72 ? -13.539 5.516 18.953 1 98.75 72 PRO B N 1
ATOM 4170 C CA . PRO B 1 72 ? -12.188 5.074 19.312 1 98.75 72 PRO B CA 1
ATOM 4171 C C . PRO B 1 72 ? -11.195 6.23 19.422 1 98.75 72 PRO B C 1
ATOM 4173 O O . PRO B 1 72 ? -11.273 7.184 18.641 1 98.75 72 PRO B O 1
ATOM 4176 N N . GLN B 1 73 ? -10.312 6.109 20.359 1 98.69 73 GLN B N 1
ATOM 4177 C CA . GLN B 1 73 ? -9.32 7.16 20.578 1 98.69 73 GLN B CA 1
ATOM 4178 C C . GLN B 1 73 ? -7.973 6.574 20.984 1 98.69 73 GLN B C 1
ATOM 4180 O O . GLN B 1 73 ? -7.898 5.707 21.844 1 98.69 73 GLN B O 1
ATOM 4185 N N . GLY B 1 74 ? -6.93 6.922 20.234 1 98.06 74 GLY B N 1
ATOM 4186 C CA . GLY B 1 74 ? -5.562 6.59 20.594 1 98.06 74 GLY B CA 1
ATOM 4187 C C . GLY B 1 74 ? -4.895 7.656 21.453 1 98.06 74 GLY B C 1
ATOM 4188 O O . GLY B 1 74 ? -5.387 7.988 22.531 1 98.06 74 GLY B O 1
ATOM 4189 N N . GLY B 1 75 ? -3.955 8.336 20.891 1 96.94 75 GLY B N 1
ATOM 4190 C CA . GLY B 1 75 ? -3.191 9.336 21.609 1 96.94 75 GLY B CA 1
ATOM 4191 C C . GLY B 1 75 ? -3.861 10.695 21.641 1 96.94 75 GLY B C 1
ATOM 4192 O O . GLY B 1 75 ? -3.365 11.625 22.281 1 96.94 75 GLY B O 1
ATOM 4193 N N . ASN B 1 76 ? -4.988 10.836 20.984 1 96.69 76 ASN B N 1
ATOM 4194 C CA . ASN B 1 76 ? -5.75 12.086 20.922 1 96.69 76 ASN B CA 1
ATOM 4195 C C . ASN B 1 76 ? -4.891 13.242 20.422 1 96.69 76 ASN B C 1
ATOM 4197 O O . ASN B 1 76 ? -4.953 14.344 20.953 1 96.69 76 ASN B O 1
ATOM 4201 N N . SER B 1 77 ? -4.105 12.977 19.406 1 93 77 SER B N 1
ATOM 4202 C CA . SER B 1 77 ? -3.195 13.961 18.844 1 93 77 SER B CA 1
ATOM 4203 C C . SER B 1 77 ? -3.703 14.477 17.484 1 93 77 SER B C 1
ATOM 4205 O O . SER B 1 77 ? -3.002 15.219 16.797 1 93 77 SER B O 1
ATOM 4207 N N . SER B 1 78 ? -4.902 14.086 17.125 1 93.06 78 SER B N 1
ATOM 4208 C CA . SER B 1 78 ? -5.469 14.484 15.836 1 93.06 78 SER B CA 1
ATOM 4209 C C . SER B 1 78 ? -5.672 15.992 15.766 1 93.06 78 SER B C 1
ATOM 4211 O O . SER B 1 78 ? -6.09 16.609 16.734 1 93.06 78 SER B O 1
ATOM 4213 N N . THR B 1 79 ? -5.406 16.531 14.586 1 91.12 79 THR B N 1
ATOM 4214 C CA . THR B 1 79 ? -5.594 17.969 14.406 1 91.12 79 THR B CA 1
ATOM 4215 C C . THR B 1 79 ? -6.898 18.25 13.664 1 91.12 79 THR B C 1
ATOM 4217 O O . THR B 1 79 ? -7.219 19.406 13.383 1 91.12 79 THR B O 1
ATOM 4220 N N . VAL B 1 80 ? -7.652 17.203 13.398 1 95.06 80 VAL B N 1
ATOM 4221 C CA . VAL B 1 80 ? -8.875 17.422 12.625 1 95.06 80 VAL B CA 1
ATOM 4222 C C . VAL B 1 80 ? -10.078 16.906 13.414 1 95.06 80 VAL B C 1
ATOM 4224 O O . VAL B 1 80 ? -11.141 16.641 12.844 1 95.06 80 VAL B O 1
ATOM 4227 N N . GLY B 1 81 ? -9.922 16.688 14.672 1 96.06 81 GLY B N 1
ATOM 4228 C CA . GLY B 1 81 ? -11.031 16.281 15.523 1 96.06 81 GLY B CA 1
ATOM 4229 C C . GLY B 1 81 ? -11.531 14.883 15.227 1 96.06 81 GLY B C 1
ATOM 4230 O O . GLY B 1 81 ? -12.734 14.609 15.352 1 96.06 81 GLY B O 1
ATOM 4231 N N . GLY B 1 82 ? -10.672 14.016 14.82 1 96 82 GLY B N 1
ATOM 4232 C CA . GLY B 1 82 ? -11.086 12.688 14.391 1 96 82 GLY B CA 1
ATOM 4233 C C . GLY B 1 82 ? -11.508 11.789 15.539 1 96 82 GLY B C 1
ATOM 4234 O O . GLY B 1 82 ? -12.219 10.805 15.328 1 96 82 GLY B O 1
ATOM 4235 N N . ALA B 1 83 ? -11.109 12.148 16.75 1 96.94 83 ALA B N 1
ATOM 4236 C CA . ALA B 1 83 ? -11.359 11.258 17.875 1 96.94 83 ALA B CA 1
ATOM 4237 C C . ALA B 1 83 ? -12.156 11.961 18.969 1 96.94 83 ALA B C 1
ATOM 4239 O O . ALA B 1 83 ? -12.195 11.5 20.109 1 96.94 83 ALA B O 1
ATOM 4240 N N . THR B 1 84 ? -12.742 13.086 18.672 1 97.25 84 THR B N 1
ATOM 4241 C CA . THR B 1 84 ? -13.539 13.836 19.625 1 97.25 84 THR B CA 1
ATOM 4242 C C . THR B 1 84 ? -15.023 13.5 19.469 1 97.25 84 THR B C 1
ATOM 4244 O O . THR B 1 84 ? -15.586 13.617 18.375 1 97.25 84 THR B O 1
ATOM 4247 N N . PRO B 1 85 ? -15.641 13.062 20.531 1 96.69 85 PRO B N 1
ATOM 4248 C CA . PRO B 1 85 ? -17.062 12.727 20.422 1 96.69 85 PRO B CA 1
ATOM 4249 C C . PRO B 1 85 ? -17.938 13.945 20.203 1 96.69 85 PRO B C 1
ATOM 4251 O O . PRO B 1 85 ? -17.484 15.086 20.344 1 96.69 85 PRO B O 1
ATOM 4254 N N . SER B 1 86 ? -19.188 13.688 19.781 1 93.69 86 SER B N 1
ATOM 4255 C CA . SER B 1 86 ? -20.172 14.758 19.625 1 93.69 86 SER B CA 1
ATOM 4256 C C . SER B 1 86 ? -20.578 15.344 20.969 1 93.69 86 SER B C 1
ATOM 4258 O O . SER B 1 86 ? -20.219 14.805 22.016 1 93.69 86 SER B O 1
ATOM 4260 N N . LYS B 1 87 ? -21.312 16.391 20.875 1 94.19 87 LYS B N 1
ATOM 4261 C CA . LYS B 1 87 ? -21.672 17.125 22.078 1 94.19 87 LYS B CA 1
ATOM 4262 C C . LYS B 1 87 ? -22.875 16.5 22.781 1 94.19 87 LYS B C 1
ATOM 4264 O O . LYS B 1 87 ? -23.172 16.828 23.922 1 94.19 87 LYS B O 1
ATOM 4269 N N . ASP B 1 88 ? -23.469 15.531 22.219 1 92.25 88 ASP B N 1
ATOM 4270 C CA . ASP B 1 88 ? -24.719 15.016 22.75 1 92.25 88 ASP B CA 1
ATOM 4271 C C . ASP B 1 88 ? -24.469 14.07 23.938 1 92.25 88 ASP B C 1
ATOM 4273 O O . ASP B 1 88 ? -25.406 13.719 24.656 1 92.25 88 ASP B O 1
ATOM 4277 N N . GLY B 1 89 ? -23.281 13.633 24.094 1 94.44 89 GLY B N 1
ATOM 4278 C CA . GLY B 1 89 ? -22.906 12.875 25.266 1 94.44 89 GLY B CA 1
ATOM 4279 C C . GLY B 1 89 ? -23.375 11.43 25.234 1 94.44 89 GLY B C 1
ATOM 4280 O O . GLY B 1 89 ? -23.312 10.719 26.234 1 94.44 89 GLY B O 1
ATOM 4281 N N . ALA B 1 90 ? -23.781 10.984 24.062 1 95.44 90 ALA B N 1
ATOM 4282 C CA . ALA B 1 90 ? -24.406 9.672 23.969 1 95.44 90 ALA B CA 1
ATOM 4283 C C . ALA B 1 90 ? -23.359 8.602 23.641 1 95.44 90 ALA B C 1
ATOM 4285 O O . ALA B 1 90 ? -23.578 7.418 23.922 1 95.44 90 ALA B O 1
ATOM 4286 N N . ALA B 1 91 ? -22.25 8.992 23.156 1 97.62 91 ALA B N 1
ATOM 4287 C CA . ALA B 1 91 ? -21.266 8.031 22.672 1 97.62 91 ALA B CA 1
ATOM 4288 C C . ALA B 1 91 ? -20.438 7.449 23.812 1 97.62 91 ALA B C 1
ATOM 4290 O O . ALA B 1 91 ? -20.312 8.062 24.875 1 97.62 91 ALA B O 1
ATOM 4291 N N . LEU B 1 92 ? -20.031 6.211 23.625 1 98.69 92 LEU B N 1
ATOM 4292 C CA . LEU B 1 92 ? -18.969 5.625 24.438 1 98.69 92 LEU B CA 1
ATOM 4293 C C . LEU B 1 92 ? -17.594 5.949 23.875 1 98.69 92 LEU B C 1
ATOM 4295 O O . LEU B 1 92 ? -17.312 5.656 22.703 1 98.69 92 LEU B O 1
ATOM 4299 N N . LEU B 1 93 ? -16.797 6.633 24.672 1 98.75 93 LEU B N 1
ATOM 4300 C CA . LEU B 1 93 ? -15.414 6.891 24.266 1 98.75 93 LEU B CA 1
ATOM 4301 C C . LEU B 1 93 ? -14.516 5.711 24.609 1 98.75 93 LEU B C 1
ATOM 4303 O O . LEU B 1 93 ? -14.445 5.301 25.766 1 98.75 93 LEU B O 1
ATOM 4307 N N . LEU B 1 94 ? -13.891 5.113 23.625 1 98.88 94 LEU B N 1
ATOM 4308 C CA . LEU B 1 94 ? -13.062 3.926 23.828 1 98.88 94 LEU B CA 1
ATOM 4309 C C . LEU B 1 94 ? -11.586 4.246 23.609 1 98.88 94 LEU B C 1
ATOM 4311 O O . LEU B 1 94 ? -11.141 4.387 22.469 1 98.88 94 LEU B O 1
ATOM 4315 N N . SER B 1 95 ? -10.836 4.344 24.703 1 98.81 95 SER B N 1
ATOM 4316 C CA . SER B 1 95 ? -9.398 4.598 24.641 1 98.81 95 SER B CA 1
ATOM 4317 C C . SER B 1 95 ? -8.609 3.299 24.484 1 98.81 95 SER B C 1
ATOM 4319 O O . SER B 1 95 ? -8.812 2.354 25.25 1 98.81 95 SER B O 1
ATOM 4321 N N . THR B 1 96 ? -7.695 3.25 23.531 1 98.75 96 THR B N 1
ATOM 4322 C CA . THR B 1 96 ? -6.898 2.047 23.312 1 98.75 96 THR B CA 1
ATOM 4323 C C . THR B 1 96 ? -5.566 2.137 24.047 1 98.75 96 THR B C 1
ATOM 4325 O O . THR B 1 96 ? -4.691 1.286 23.875 1 98.75 96 THR B O 1
ATOM 4328 N N . LYS B 1 97 ? -5.359 3.061 24.906 1 98.25 97 LYS B N 1
ATOM 4329 C CA . LYS B 1 97 ? -4.07 3.379 25.5 1 98.25 97 LYS B CA 1
ATOM 4330 C C . LYS B 1 97 ? -3.57 2.225 26.375 1 98.25 97 LYS B C 1
ATOM 4332 O O . LYS B 1 97 ? -2.361 2.049 26.531 1 98.25 97 LYS B O 1
ATOM 4337 N N . ARG B 1 98 ? -4.488 1.423 26.875 1 98.56 98 ARG B N 1
ATOM 4338 C CA . ARG B 1 98 ? -4.059 0.339 27.75 1 98.56 98 ARG B CA 1
ATOM 4339 C C . ARG B 1 98 ? -3.666 -0.895 26.953 1 98.56 98 ARG B C 1
ATOM 4341 O O . ARG B 1 98 ? -3.111 -1.85 27.5 1 98.56 98 ARG B O 1
ATOM 4348 N N . LEU B 1 99 ? -3.988 -0.932 25.672 1 98.81 99 LEU B N 1
ATOM 4349 C CA . LEU B 1 99 ? -3.463 -1.938 24.75 1 98.81 99 LEU B CA 1
ATOM 4350 C C . LEU B 1 99 ? -2.072 -1.551 24.266 1 98.81 99 LEU B C 1
ATOM 4352 O O . LEU B 1 99 ? -1.897 -1.225 23.078 1 98.81 99 LEU B O 1
ATOM 4356 N N . ASN B 1 100 ? -1.059 -1.61 25.078 1 98.56 100 ASN B N 1
ATOM 4357 C CA . ASN B 1 100 ? 0.202 -0.952 24.75 1 98.56 100 ASN B CA 1
ATOM 4358 C C . ASN B 1 100 ? 1.378 -1.923 24.828 1 98.56 100 ASN B C 1
ATOM 4360 O O . ASN B 1 100 ? 2.516 -1.51 25.062 1 98.56 100 ASN B O 1
ATOM 4364 N N . ALA B 1 101 ? 1.126 -3.16 24.641 1 98.75 101 ALA B N 1
ATOM 4365 C CA . ALA B 1 101 ? 2.217 -4.133 24.656 1 98.75 101 ALA B CA 1
ATOM 4366 C C . ALA B 1 101 ? 2.914 -4.207 23.312 1 98.75 101 ALA B C 1
ATOM 4368 O O . ALA B 1 101 ? 2.262 -4.168 22.266 1 98.75 101 ALA B O 1
ATOM 4369 N N . ILE B 1 102 ? 4.223 -4.246 23.359 1 98.75 102 ILE B N 1
ATOM 4370 C CA . ILE B 1 102 ? 5 -4.742 22.219 1 98.75 102 ILE B CA 1
ATOM 4371 C C . ILE B 1 102 ? 5.109 -6.262 22.297 1 98.75 102 ILE B C 1
ATOM 4373 O O . ILE B 1 102 ? 5.922 -6.797 23.062 1 98.75 102 ILE B O 1
ATOM 4377 N N . ARG B 1 103 ? 4.289 -6.953 21.547 1 98.38 103 ARG B N 1
ATOM 4378 C CA . ARG B 1 103 ? 4.137 -8.398 21.672 1 98.38 103 ARG B CA 1
ATOM 4379 C C . ARG B 1 103 ? 5.391 -9.125 21.203 1 98.38 103 ARG B C 1
ATOM 4381 O O . ARG B 1 103 ? 5.758 -10.164 21.75 1 98.38 103 ARG B O 1
ATOM 4388 N N . ALA B 1 104 ? 5.992 -8.594 20.094 1 97.5 104 ALA B N 1
ATOM 4389 C CA . ALA B 1 104 ? 7.188 -9.242 19.562 1 97.5 104 ALA B CA 1
ATOM 4390 C C . ALA B 1 104 ? 7.961 -8.289 18.656 1 97.5 104 ALA B C 1
ATOM 4392 O O . ALA B 1 104 ? 7.371 -7.441 17.984 1 97.5 104 ALA B O 1
ATOM 4393 N N . ILE B 1 105 ? 9.242 -8.406 18.688 1 97.62 105 ILE B N 1
ATOM 4394 C CA . ILE B 1 105 ? 10.148 -7.852 17.688 1 97.62 105 ILE B CA 1
ATOM 4395 C C . ILE B 1 105 ? 11.039 -8.961 17.125 1 97.62 105 ILE B C 1
ATOM 4397 O O . ILE B 1 105 ? 11.688 -9.68 17.875 1 97.62 105 ILE B O 1
ATOM 4401 N N . SER B 1 106 ? 11 -9.125 15.836 1 94.56 106 SER B N 1
ATOM 4402 C CA . SER B 1 106 ? 11.758 -10.188 15.188 1 94.56 106 SER B CA 1
ATOM 4403 C C . SER B 1 106 ? 12.75 -9.625 14.172 1 94.56 106 SER B C 1
ATOM 4405 O O . SER B 1 106 ? 12.375 -9.273 13.055 1 94.56 106 SER B O 1
ATOM 4407 N N . PRO B 1 107 ? 14.023 -9.672 14.508 1 92.5 107 PRO B N 1
ATOM 4408 C CA . PRO B 1 107 ? 15.031 -9.242 13.531 1 92.5 107 PRO B CA 1
ATOM 4409 C C . PRO B 1 107 ? 15.062 -10.133 12.289 1 92.5 107 PRO B C 1
ATOM 4411 O O . PRO B 1 107 ? 15.273 -9.648 11.18 1 92.5 107 PRO B O 1
ATOM 4414 N N . GLU B 1 108 ? 14.789 -11.445 12.469 1 90.12 108 GLU B N 1
ATOM 4415 C CA . GLU B 1 108 ? 14.805 -12.391 11.352 1 90.12 108 GLU B CA 1
ATOM 4416 C C . GLU B 1 108 ? 13.68 -12.094 10.359 1 90.12 108 GLU B C 1
ATOM 4418 O O . GLU B 1 108 ? 13.844 -12.297 9.156 1 90.12 108 GLU B O 1
ATOM 4423 N N . GLU B 1 109 ? 12.555 -11.641 10.906 1 92.88 109 GLU B N 1
ATOM 4424 C CA . GLU B 1 109 ? 11.406 -11.281 10.078 1 92.88 109 GLU B CA 1
ATOM 4425 C C . GLU B 1 109 ? 11.438 -9.805 9.703 1 92.88 109 GLU B C 1
ATOM 4427 O O . GLU B 1 109 ? 10.688 -9.367 8.828 1 92.88 109 GLU B O 1
ATOM 4432 N N . SER B 1 110 ? 12.289 -9 10.375 1 92.62 110 SER B N 1
ATOM 4433 C CA . SER B 1 110 ? 12.297 -7.543 10.258 1 92.62 110 SER B CA 1
ATOM 4434 C C . SER B 1 110 ? 10.906 -6.965 10.469 1 92.62 110 SER B C 1
ATOM 4436 O O . SER B 1 110 ? 10.406 -6.203 9.641 1 92.62 110 SER B O 1
ATOM 4438 N N . CYS B 1 111 ? 10.312 -7.293 11.609 1 96.44 111 CYS B N 1
ATOM 4439 C CA . CYS B 1 111 ? 8.945 -6.879 11.906 1 96.44 111 CYS B CA 1
ATOM 4440 C C . CYS B 1 111 ? 8.719 -6.766 13.406 1 96.44 111 CYS B C 1
ATOM 4442 O O . CYS B 1 111 ? 9.469 -7.34 14.195 1 96.44 111 CYS B O 1
ATOM 4444 N N . ALA B 1 112 ? 7.801 -5.934 13.773 1 98.5 112 ALA B N 1
ATOM 4445 C CA . ALA B 1 112 ? 7.301 -5.84 15.141 1 98.5 112 ALA B CA 1
ATOM 4446 C C . ALA B 1 112 ? 5.793 -6.082 15.188 1 98.5 112 ALA B C 1
ATOM 4448 O O . ALA B 1 112 ? 5.059 -5.637 14.305 1 98.5 112 ALA B O 1
ATOM 4449 N N . THR B 1 113 ? 5.328 -6.859 16.125 1 98.62 113 THR B N 1
ATOM 4450 C CA . THR B 1 113 ? 3.91 -6.973 16.438 1 98.62 113 THR B CA 1
ATOM 4451 C C . THR B 1 113 ? 3.574 -6.191 17.703 1 98.62 113 THR B C 1
ATOM 4453 O O . THR B 1 113 ? 4.094 -6.488 18.781 1 98.62 113 THR B O 1
ATOM 4456 N N . VAL B 1 114 ? 2.748 -5.191 17.547 1 98.88 114 VAL B N 1
ATOM 4457 C CA . VAL B 1 114 ? 2.512 -4.258 18.641 1 98.88 114 VAL B CA 1
ATOM 4458 C C . VAL B 1 114 ? 1.016 -3.99 18.781 1 98.88 114 VAL B C 1
ATOM 4460 O O . VAL B 1 114 ? 0.269 -4.078 17.797 1 98.88 114 VAL B O 1
ATOM 4463 N N . GLU B 1 115 ? 0.606 -3.668 19.953 1 98.94 115 GLU B N 1
ATOM 4464 C CA . GLU B 1 115 ? -0.782 -3.295 20.219 1 98.94 115 GLU B CA 1
ATOM 4465 C C . GLU B 1 115 ? -1.041 -1.839 19.844 1 98.94 115 GLU B C 1
ATOM 4467 O O . GLU B 1 115 ? -0.101 -1.062 19.656 1 98.94 115 GLU B O 1
ATOM 4472 N N . ALA B 1 116 ? -2.287 -1.511 19.703 1 98.81 116 ALA B N 1
ATOM 4473 C CA . ALA B 1 116 ? -2.748 -0.241 19.156 1 98.81 116 ALA B CA 1
ATOM 4474 C C . ALA B 1 116 ? -2.33 0.928 20.031 1 98.81 116 ALA B C 1
ATOM 4476 O O . ALA B 1 116 ? -2.113 2.041 19.547 1 98.81 116 ALA B O 1
ATOM 4477 N N . GLY B 1 117 ? -2.184 0.73 21.281 1 98.88 117 GLY B N 1
ATOM 4478 C CA . GLY B 1 117 ? -1.926 1.813 22.219 1 98.88 117 GLY B CA 1
ATOM 4479 C C . GLY B 1 117 ? -0.451 2.139 22.359 1 98.88 117 GLY B C 1
ATOM 4480 O O . GLY B 1 117 ? -0.083 3.072 23.078 1 98.88 117 GLY B O 1
ATOM 4481 N N . VAL B 1 118 ? 0.401 1.428 21.672 1 98.88 118 VAL B N 1
ATOM 4482 C CA . VAL B 1 118 ? 1.835 1.685 21.75 1 98.88 118 VAL B CA 1
ATOM 4483 C C . VAL B 1 118 ? 2.143 3.066 21.172 1 98.88 118 VAL B C 1
ATOM 4485 O O . VAL B 1 118 ? 1.664 3.416 20.094 1 98.88 118 VAL B O 1
ATOM 4488 N N . ILE B 1 119 ? 2.889 3.811 21.953 1 98.81 119 ILE B N 1
ATOM 4489 C CA . ILE B 1 119 ? 3.326 5.137 21.531 1 98.81 119 ILE B CA 1
ATOM 4490 C C . ILE B 1 119 ? 4.453 5.008 20.516 1 98.81 119 ILE B C 1
ATOM 4492 O O . ILE B 1 119 ? 5.332 4.152 20.656 1 98.81 119 ILE B O 1
ATOM 4496 N N . LEU B 1 120 ? 4.465 5.844 19.531 1 98.38 120 LEU B N 1
ATOM 4497 C CA . LEU B 1 120 ? 5.41 5.738 18.422 1 98.38 120 LEU B CA 1
ATOM 4498 C C . LEU B 1 120 ? 6.848 5.77 18.938 1 98.38 120 LEU B C 1
ATOM 4500 O O . LEU B 1 120 ? 7.676 4.949 18.531 1 98.38 120 LEU B O 1
ATOM 4504 N N . SER B 1 121 ? 7.191 6.695 19.844 1 98.31 121 SER B N 1
ATOM 4505 C CA . SER B 1 121 ? 8.555 6.797 20.344 1 98.31 121 SER B CA 1
ATOM 4506 C C . SER B 1 121 ? 8.977 5.527 21.078 1 98.31 121 SER B C 1
ATOM 4508 O O . SER B 1 121 ? 10.141 5.133 21.031 1 98.31 121 SER B O 1
ATOM 4510 N N . ALA B 1 122 ? 8.023 4.918 21.703 1 98.75 122 ALA B N 1
ATOM 4511 C CA . ALA B 1 122 ? 8.312 3.656 22.391 1 98.75 122 ALA B CA 1
ATOM 4512 C C . ALA B 1 122 ? 8.688 2.572 21.375 1 98.75 122 ALA B C 1
ATOM 4514 O O . ALA B 1 122 ? 9.578 1.758 21.625 1 98.75 122 ALA B O 1
ATOM 4515 N N . LEU B 1 123 ? 7.996 2.539 20.297 1 98.75 123 LEU B N 1
ATOM 4516 C CA . LEU B 1 123 ? 8.336 1.589 19.234 1 98.75 123 LEU B CA 1
ATOM 4517 C C . LEU B 1 123 ? 9.727 1.874 18.688 1 98.75 123 LEU B C 1
ATOM 4519 O O . LEU B 1 123 ? 10.5 0.948 18.422 1 98.75 123 LEU B O 1
ATOM 4523 N N . HIS B 1 124 ? 10.055 3.154 18.484 1 98.12 124 HIS B N 1
ATOM 4524 C CA . HIS B 1 124 ? 11.391 3.527 18.031 1 98.12 124 HIS B CA 1
ATOM 4525 C C . HIS B 1 124 ? 12.461 2.982 18.969 1 98.12 124 HIS B C 1
ATOM 4527 O O . HIS B 1 124 ? 13.422 2.352 18.516 1 98.12 124 HIS B O 1
ATOM 4533 N N . GLU B 1 125 ? 12.273 3.221 20.188 1 98.31 125 GLU B N 1
ATOM 4534 C CA . GLU B 1 125 ? 13.242 2.797 21.203 1 98.31 125 GLU B CA 1
ATOM 4535 C C . GLU B 1 125 ? 13.391 1.277 21.219 1 98.31 125 GLU B C 1
ATOM 4537 O O . GLU B 1 125 ? 14.508 0.756 21.281 1 98.31 125 GLU B O 1
ATOM 4542 N N . ALA B 1 126 ? 12.273 0.613 21.141 1 98.56 126 ALA B N 1
ATOM 4543 C CA . ALA B 1 126 ? 12.281 -0.847 21.172 1 98.56 126 ALA B CA 1
ATOM 4544 C C . ALA B 1 126 ? 13.016 -1.414 19.953 1 98.56 126 ALA B C 1
ATOM 4546 O O . ALA B 1 126 ? 13.805 -2.354 20.078 1 98.56 126 ALA B O 1
ATOM 4547 N N . ALA B 1 127 ? 12.711 -0.905 18.797 1 98.12 127 ALA B N 1
ATOM 4548 C CA . ALA B 1 127 ? 13.344 -1.367 17.562 1 98.12 127 ALA B CA 1
ATOM 4549 C C . ALA B 1 127 ? 14.844 -1.105 17.578 1 98.12 127 ALA B C 1
ATOM 4551 O O . ALA B 1 127 ? 15.633 -1.923 17.094 1 98.12 127 ALA B O 1
ATOM 4552 N N . ASP B 1 128 ? 15.258 -0.016 18.141 1 97.25 128 ASP B N 1
ATOM 4553 C CA . ASP B 1 128 ? 16.656 0.411 18.188 1 97.25 128 ASP B CA 1
ATOM 4554 C C . ASP B 1 128 ? 17.516 -0.614 18.922 1 97.25 128 ASP B C 1
ATOM 4556 O O . ASP B 1 128 ? 18.688 -0.794 18.594 1 97.25 128 ASP B O 1
ATOM 4560 N N . LYS B 1 129 ? 16.969 -1.273 19.891 1 97.44 129 LYS B N 1
ATOM 4561 C CA . LYS B 1 129 ? 17.688 -2.281 20.672 1 97.44 129 LYS B CA 1
ATOM 4562 C C . LYS B 1 129 ? 18.109 -3.451 19.797 1 97.44 129 LYS B C 1
ATOM 4564 O O . LYS B 1 129 ? 19.031 -4.199 20.141 1 97.44 129 LYS B O 1
ATOM 4569 N N . TYR B 1 130 ? 17.484 -3.598 18.656 1 95.5 130 TYR B N 1
ATOM 4570 C CA . TYR B 1 130 ? 17.781 -4.684 17.734 1 95.5 130 TYR B CA 1
ATOM 4571 C C . TYR B 1 130 ? 18.484 -4.16 16.5 1 95.5 130 TYR B C 1
ATOM 4573 O O . TYR B 1 130 ? 18.547 -4.844 15.469 1 95.5 130 TYR B O 1
ATOM 4581 N N . ASN B 1 131 ? 18.922 -2.934 16.484 1 93.62 131 ASN B N 1
ATOM 4582 C CA . ASN B 1 131 ? 19.547 -2.27 15.336 1 93.62 131 ASN B CA 1
ATOM 4583 C C . ASN B 1 131 ? 18.578 -2.182 14.164 1 93.62 131 ASN B C 1
ATOM 4585 O O . ASN B 1 131 ? 18.969 -2.348 13.008 1 93.62 131 ASN B O 1
ATOM 4589 N N . LEU B 1 132 ? 17.312 -2.076 14.484 1 95.5 132 LEU B N 1
ATOM 4590 C CA . LEU B 1 132 ? 16.234 -1.843 13.516 1 95.5 132 LEU B CA 1
ATOM 4591 C C . LEU B 1 132 ? 15.586 -0.482 13.742 1 95.5 132 LEU B C 1
ATOM 4593 O O . LEU B 1 132 ? 15.867 0.188 14.734 1 95.5 132 LEU B O 1
ATOM 4597 N N . ARG B 1 133 ? 14.852 -0.121 12.75 1 95.19 133 ARG B N 1
ATOM 4598 C CA . ARG B 1 133 ? 14.18 1.177 12.781 1 95.19 133 ARG B CA 1
ATOM 4599 C C . ARG B 1 133 ? 12.781 1.091 12.18 1 95.19 133 ARG B C 1
ATOM 4601 O O . ARG B 1 133 ? 12.57 0.385 11.195 1 95.19 133 ARG B O 1
ATOM 4608 N N . PHE B 1 134 ? 11.805 1.699 12.906 1 97.38 134 PHE B N 1
ATOM 4609 C CA . PHE B 1 134 ? 10.523 1.966 12.258 1 97.38 134 PHE B CA 1
ATOM 4610 C C . PHE B 1 134 ? 10.586 3.26 11.453 1 97.38 134 PHE B C 1
ATOM 4612 O O . PHE B 1 134 ? 10.984 4.305 11.977 1 97.38 134 PHE B O 1
ATOM 4619 N N . PRO B 1 135 ? 10.117 3.252 10.242 1 94.81 135 PRO B N 1
ATOM 4620 C CA . PRO B 1 135 ? 10.484 4.344 9.336 1 94.81 135 PRO B CA 1
ATOM 4621 C C . PRO B 1 135 ? 9.617 5.586 9.523 1 94.81 135 PRO B C 1
ATOM 4623 O O . PRO B 1 135 ? 9.977 6.672 9.07 1 94.81 135 PRO B O 1
ATOM 4626 N N . LEU B 1 136 ? 8.492 5.496 10.133 1 96.06 136 LEU B N 1
ATOM 4627 C CA . LEU B 1 136 ? 7.613 6.648 10.312 1 96.06 136 LEU B CA 1
ATOM 4628 C C . LEU B 1 136 ? 8.117 7.555 11.43 1 96.06 136 LEU B C 1
ATOM 4630 O O . LEU B 1 136 ? 8.43 7.078 12.523 1 96.06 136 LEU B O 1
ATOM 4634 N N . ASN B 1 137 ? 8.211 8.797 11.125 1 91.94 137 ASN B N 1
ATOM 4635 C CA . ASN B 1 137 ? 8.57 9.812 12.109 1 91.94 137 ASN B CA 1
ATOM 4636 C C . ASN B 1 137 ? 7.727 11.07 11.945 1 91.94 137 ASN B C 1
ATOM 4638 O O . ASN B 1 137 ? 7.602 11.602 10.844 1 91.94 137 ASN B O 1
ATOM 4642 N N . ILE B 1 138 ? 7.16 11.438 13.039 1 90.56 138 ILE B N 1
ATOM 4643 C CA . ILE B 1 138 ? 6.312 12.625 13.023 1 90.56 138 ILE B CA 1
ATOM 4644 C C . ILE B 1 138 ? 6.562 13.453 14.281 1 90.56 138 ILE B C 1
ATOM 4646 O O . ILE B 1 138 ? 7.18 12.977 15.234 1 90.56 138 ILE B O 1
ATOM 4650 N N . ALA B 1 139 ? 6.082 14.648 14.266 1 84.19 139 ALA B N 1
ATOM 4651 C CA . ALA B 1 139 ? 6.297 15.57 15.375 1 84.19 139 ALA B CA 1
ATOM 4652 C C . ALA B 1 139 ? 5.625 15.07 16.656 1 84.19 139 ALA B C 1
ATOM 4654 O O . ALA B 1 139 ? 6.141 15.266 17.75 1 84.19 139 ALA B O 1
ATOM 4655 N N . SER B 1 140 ? 4.512 14.367 16.531 1 89.75 140 SER B N 1
ATOM 4656 C CA . SER B 1 140 ? 3.736 13.922 17.688 1 89.75 140 SER B CA 1
ATOM 4657 C C . SER B 1 140 ? 4.148 12.516 18.125 1 89.75 140 SER B C 1
ATOM 4659 O O . SER B 1 140 ? 3.359 11.797 18.734 1 89.75 140 SER B O 1
ATOM 4661 N N . LYS B 1 141 ? 5.348 12.102 17.828 1 93.94 141 LYS B N 1
ATOM 4662 C CA . LYS B 1 141 ? 5.793 10.727 18.047 1 93.94 141 LYS B CA 1
ATOM 4663 C C . LYS B 1 141 ? 5.73 10.352 19.516 1 93.94 141 LYS B C 1
ATOM 4665 O O . LYS B 1 141 ? 5.664 9.172 19.859 1 93.94 141 LYS B O 1
ATOM 4670 N N . ASP B 1 142 ? 5.691 11.305 20.484 1 95.75 142 ASP B N 1
ATOM 4671 C CA . ASP B 1 142 ? 5.727 11 21.906 1 95.75 142 ASP B CA 1
ATOM 4672 C C . ASP B 1 142 ? 4.316 10.852 22.469 1 95.75 142 ASP B C 1
ATOM 4674 O O . ASP B 1 142 ? 4.145 10.492 23.641 1 95.75 142 ASP B O 1
ATOM 4678 N N . MET B 1 143 ? 3.301 11.031 21.625 1 95.75 143 MET B N 1
ATOM 4679 C CA . MET B 1 143 ? 1.933 10.891 22.109 1 95.75 143 MET B CA 1
ATOM 4680 C C . MET B 1 143 ? 1.094 10.055 21.156 1 95.75 143 MET B C 1
ATOM 4682 O O . MET B 1 143 ? 0.161 9.367 21.578 1 95.75 143 MET B O 1
ATOM 4686 N N . ALA B 1 144 ? 1.377 10.109 19.859 1 97.12 144 ALA B N 1
ATOM 4687 C CA . ALA B 1 144 ? 0.618 9.359 18.875 1 97.12 144 ALA B CA 1
ATOM 4688 C C . ALA B 1 144 ? 0.778 7.852 19.078 1 97.12 144 ALA B C 1
ATOM 4690 O O . ALA B 1 144 ? 1.869 7.379 19.406 1 97.12 144 ALA B O 1
ATOM 4691 N N . THR B 1 145 ? -0.28 7.133 18.969 1 98.69 145 THR B N 1
ATOM 4692 C CA . THR B 1 145 ? -0.261 5.688 19.172 1 98.69 145 THR B CA 1
ATOM 4693 C C . THR B 1 145 ? -0.39 4.957 17.828 1 98.69 145 THR B C 1
ATOM 4695 O O . THR B 1 145 ? -0.855 5.531 16.844 1 98.69 145 THR B O 1
ATOM 4698 N N . ILE B 1 146 ? 0.01 3.713 17.812 1 98.81 146 ILE B N 1
ATOM 4699 C CA . ILE B 1 146 ? 0.055 2.902 16.594 1 98.81 146 ILE B CA 1
ATOM 4700 C C . ILE B 1 146 ? -1.34 2.814 15.984 1 98.81 146 ILE B C 1
ATOM 4702 O O . ILE B 1 146 ? -1.505 2.992 14.773 1 98.81 146 ILE B O 1
ATOM 4706 N N . GLY B 1 147 ? -2.344 2.551 16.781 1 98.75 147 GLY B N 1
ATOM 4707 C CA . GLY B 1 147 ? -3.697 2.488 16.25 1 98.75 147 GLY B CA 1
ATOM 4708 C C . GLY B 1 147 ? -4.133 3.775 15.578 1 98.75 147 GLY B C 1
ATOM 4709 O O . GLY B 1 147 ? -4.738 3.748 14.5 1 98.75 147 GLY B O 1
ATOM 4710 N N . GLY B 1 148 ? -3.844 4.887 16.266 1 98.12 148 GLY B N 1
ATOM 4711 C CA . GLY B 1 148 ? -4.16 6.18 15.672 1 98.12 148 GLY B CA 1
ATOM 4712 C C . GLY B 1 148 ? -3.4 6.453 14.391 1 98.12 148 GLY B C 1
ATOM 4713 O O . GLY B 1 148 ? -3.969 6.969 13.422 1 98.12 148 GLY B O 1
ATOM 4714 N N . LEU B 1 149 ? -2.137 6.102 14.391 1 98.25 149 LEU B N 1
ATOM 4715 C CA . LEU B 1 149 ? -1.291 6.309 13.219 1 98.25 149 LEU B CA 1
ATOM 4716 C C . LEU B 1 149 ? -1.818 5.523 12.023 1 98.25 149 LEU B C 1
ATOM 4718 O O . LEU B 1 149 ? -1.836 6.035 10.898 1 98.25 149 LEU B O 1
ATOM 4722 N N . ILE B 1 150 ? -2.26 4.27 12.242 1 98.5 150 ILE B N 1
ATOM 4723 C CA . ILE B 1 150 ? -2.816 3.463 11.156 1 98.5 150 ILE B CA 1
ATOM 4724 C C . ILE B 1 150 ? -4.152 4.051 10.711 1 98.5 150 ILE B C 1
ATOM 4726 O O . ILE B 1 150 ? -4.387 4.242 9.516 1 98.5 150 ILE B O 1
ATOM 4730 N N . SER B 1 151 ? -5.02 4.457 11.648 1 98 151 SER B N 1
ATOM 4731 C CA . SER B 1 151 ? -6.375 4.914 11.359 1 98 151 SER B CA 1
ATOM 4732 C C . SER B 1 151 ? -6.363 6.215 10.562 1 98 151 SER B C 1
ATOM 4734 O O . SER B 1 151 ? -7.305 6.508 9.828 1 98 151 SER B O 1
ATOM 4736 N N . THR B 1 152 ? -5.301 6.965 10.688 1 96.88 152 THR B N 1
ATOM 4737 C CA . THR B 1 152 ? -5.227 8.227 9.961 1 96.88 152 THR B CA 1
ATOM 4738 C C . THR B 1 152 ? -4.273 8.117 8.773 1 96.88 152 THR B C 1
ATOM 4740 O O . THR B 1 152 ? -4.086 9.078 8.031 1 96.88 152 THR B O 1
ATOM 4743 N N . ASN B 1 153 ? -3.68 6.918 8.609 1 97.44 153 ASN B N 1
ATOM 4744 C CA . ASN B 1 153 ? -2.637 6.742 7.605 1 97.44 153 ASN B CA 1
ATOM 4745 C C . ASN B 1 153 ? -1.599 7.859 7.676 1 97.44 153 ASN B C 1
ATOM 4747 O O . ASN B 1 153 ? -1.336 8.531 6.676 1 97.44 153 ASN B O 1
ATOM 4751 N N . ALA B 1 154 ? -1.046 7.988 8.805 1 95.88 154 ALA B N 1
ATOM 4752 C CA . ALA B 1 154 ? -0.138 9.094 9.086 1 95.88 154 ALA B CA 1
ATOM 4753 C C . ALA B 1 154 ? 1.067 9.07 8.148 1 95.88 154 ALA B C 1
ATOM 4755 O O . ALA B 1 154 ? 1.469 8.008 7.676 1 95.88 154 ALA B O 1
ATOM 4756 N N . GLY B 1 155 ? 1.509 10.219 7.855 1 91.88 155 GLY B N 1
ATOM 4757 C CA . GLY B 1 155 ? 2.721 10.43 7.078 1 91.88 155 GLY B CA 1
ATOM 4758 C C . GLY B 1 155 ? 3.619 11.508 7.652 1 91.88 155 GLY B C 1
ATOM 4759 O O . GLY B 1 155 ? 3.137 12.477 8.242 1 91.88 155 GLY B O 1
ATOM 4760 N N . GLY B 1 156 ? 4.812 11.438 7.527 1 86.12 156 GLY B N 1
ATOM 4761 C CA . GLY B 1 156 ? 5.809 12.383 8.008 1 86.12 156 GLY B CA 1
ATOM 4762 C C . GLY B 1 156 ? 6.875 12.703 6.977 1 86.12 156 GLY B C 1
ATOM 4763 O O . GLY B 1 156 ? 6.609 12.68 5.773 1 86.12 156 GLY B O 1
ATOM 4764 N N . SER B 1 157 ? 8.008 13.031 7.461 1 86.25 157 SER B N 1
ATOM 4765 C CA . SER B 1 157 ? 9.086 13.547 6.629 1 86.25 157 SER B CA 1
ATOM 4766 C C . SER B 1 157 ? 9.734 12.43 5.809 1 86.25 157 SER B C 1
ATOM 4768 O O . SER B 1 157 ? 10.367 12.695 4.785 1 86.25 157 SER B O 1
ATOM 4770 N N . HIS B 1 158 ? 9.484 11.203 6.188 1 90.44 158 HIS B N 1
ATOM 4771 C CA . HIS B 1 158 ? 10.219 10.117 5.551 1 90.44 158 HIS B CA 1
ATOM 4772 C C . HIS B 1 158 ? 9.352 9.398 4.52 1 90.44 158 HIS B C 1
ATOM 4774 O O . HIS B 1 158 ? 9.734 8.344 4.008 1 90.44 158 HIS B O 1
ATOM 4780 N N . VAL B 1 159 ? 8.219 10 4.215 1 90.56 159 VAL B N 1
ATOM 4781 C CA . VAL B 1 159 ? 7.281 9.383 3.275 1 90.56 159 VAL B CA 1
ATOM 4782 C C . VAL B 1 159 ? 7.934 9.266 1.899 1 90.56 159 VAL B C 1
ATOM 4784 O O . VAL B 1 159 ? 7.656 8.328 1.153 1 90.56 159 VAL B O 1
ATOM 4787 N N . LEU B 1 160 ? 8.82 10.195 1.647 1 91.5 160 LEU B N 1
ATOM 4788 C CA . LEU B 1 160 ? 9.516 10.18 0.364 1 91.5 160 LEU B CA 1
ATOM 4789 C C . LEU B 1 160 ? 10.094 8.797 0.074 1 91.5 160 LEU B C 1
ATOM 4791 O O . LEU B 1 160 ? 9.93 8.273 -1.029 1 91.5 160 LEU B O 1
ATOM 4795 N N . ARG B 1 161 ? 10.617 8.219 1.054 1 91.75 161 ARG B N 1
ATOM 4796 C CA . ARG B 1 161 ? 11.336 6.965 0.845 1 91.75 161 ARG B CA 1
ATOM 4797 C C . ARG B 1 161 ? 10.484 5.77 1.269 1 91.75 161 ARG B C 1
ATOM 4799 O O . ARG B 1 161 ? 10.484 4.738 0.595 1 91.75 161 ARG B O 1
ATOM 4806 N N . PHE B 1 162 ? 9.688 5.895 2.324 1 92.94 162 PHE B N 1
ATOM 4807 C CA . PHE B 1 162 ? 9.148 4.691 2.949 1 92.94 162 PHE B CA 1
ATOM 4808 C C . PHE B 1 162 ? 7.629 4.668 2.861 1 92.94 162 PHE B C 1
ATOM 4810 O O . PHE B 1 162 ? 6.996 3.691 3.264 1 92.94 162 PHE B O 1
ATOM 4817 N N . GLY B 1 163 ? 7.031 5.738 2.326 1 93.69 163 GLY B N 1
ATOM 4818 C CA . GLY B 1 163 ? 5.582 5.805 2.232 1 93.69 163 GLY B CA 1
ATOM 4819 C C . GLY B 1 163 ? 4.914 6.176 3.543 1 93.69 163 GLY B C 1
ATOM 4820 O O . GLY B 1 163 ? 5.594 6.414 4.547 1 93.69 163 GLY B O 1
ATOM 4821 N N . GLN B 1 164 ? 3.623 6.293 3.484 1 96.44 164 GLN B N 1
ATOM 4822 C CA . GLN B 1 164 ? 2.826 6.594 4.668 1 96.44 164 GLN B CA 1
ATOM 4823 C C . GLN B 1 164 ? 2.674 5.367 5.559 1 96.44 164 GLN B C 1
ATOM 4825 O O . GLN B 1 164 ? 3.219 4.301 5.258 1 96.44 164 GLN B O 1
ATOM 4830 N N . MET B 1 165 ? 1.979 5.504 6.648 1 97.5 165 MET B N 1
ATOM 4831 C CA . MET B 1 165 ? 1.812 4.445 7.637 1 97.5 165 MET B CA 1
ATOM 4832 C C . MET B 1 165 ? 1.37 3.145 6.973 1 97.5 165 MET B C 1
ATOM 4834 O O . MET B 1 165 ? 1.853 2.066 7.328 1 97.5 165 MET B O 1
ATOM 4838 N N . ARG B 1 166 ? 0.468 3.162 6 1 97.06 166 ARG B N 1
ATOM 4839 C CA . ARG B 1 166 ? -0.09 1.965 5.379 1 97.06 166 ARG B CA 1
ATOM 4840 C C . ARG B 1 166 ? 1.003 1.126 4.727 1 97.06 166 ARG B C 1
ATOM 4842 O O . ARG B 1 166 ? 0.873 -0.094 4.613 1 97.06 166 ARG B O 1
ATOM 4849 N N . ALA B 1 167 ? 2.068 1.736 4.32 1 95.81 167 ALA B N 1
ATOM 4850 C CA . ALA B 1 167 ? 3.146 1.034 3.625 1 95.81 167 ALA B CA 1
ATOM 4851 C C . ALA B 1 167 ? 3.879 0.086 4.57 1 95.81 167 ALA B C 1
ATOM 4853 O O . ALA B 1 167 ? 4.543 -0.854 4.125 1 95.81 167 ALA B O 1
ATOM 4854 N N . SER B 1 168 ? 3.727 0.325 5.871 1 96.94 168 SER B N 1
ATOM 4855 C CA . SER B 1 168 ? 4.496 -0.45 6.84 1 96.94 168 SER B CA 1
ATOM 4856 C C . SER B 1 168 ? 3.617 -1.48 7.547 1 96.94 168 SER B C 1
ATOM 4858 O O . SER B 1 168 ? 4.102 -2.246 8.383 1 96.94 168 SER B O 1
ATOM 4860 N N . VAL B 1 169 ? 2.346 -1.554 7.207 1 97.94 169 VAL B N 1
ATOM 4861 C CA . VAL B 1 169 ? 1.436 -2.467 7.895 1 97.94 169 VAL B CA 1
ATOM 4862 C C . VAL B 1 169 ? 1.438 -3.822 7.191 1 97.94 169 VAL B C 1
ATOM 4864 O O . VAL B 1 169 ? 0.995 -3.938 6.047 1 97.94 169 VAL B O 1
ATOM 4867 N N . LEU B 1 170 ? 1.885 -4.871 7.867 1 97.12 170 LEU B N 1
ATOM 4868 C CA . LEU B 1 170 ? 1.955 -6.223 7.324 1 97.12 170 LEU B CA 1
ATOM 4869 C C . LEU B 1 170 ? 0.733 -7.035 7.734 1 97.12 170 LEU B C 1
ATOM 4871 O O . LEU B 1 170 ? 0.309 -7.938 7.008 1 97.12 170 LEU B O 1
ATOM 4875 N N . GLY B 1 171 ? 0.285 -6.809 8.891 1 97.56 171 GLY B N 1
ATOM 4876 C CA . GLY B 1 171 ? -0.882 -7.457 9.461 1 97.56 171 GLY B CA 1
ATOM 4877 C C . GLY B 1 171 ? -1.669 -6.555 10.398 1 97.56 171 GLY B C 1
ATOM 4878 O O . GLY B 1 171 ? -1.142 -5.562 10.898 1 97.56 171 GLY B O 1
ATOM 4879 N N . ILE B 1 172 ? -2.916 -6.906 10.633 1 98.38 172 ILE B N 1
ATOM 4880 C CA . ILE B 1 172 ? -3.752 -6.047 11.469 1 98.38 172 ILE B CA 1
ATOM 4881 C C . ILE B 1 172 ? -4.758 -6.902 12.234 1 98.38 172 ILE B C 1
ATOM 4883 O O . ILE B 1 172 ? -5.199 -7.945 11.75 1 98.38 172 ILE B O 1
ATOM 4887 N N . GLU B 1 173 ? -4.984 -6.574 13.414 1 98.75 173 GLU B N 1
ATOM 4888 C CA . GLU B 1 173 ? -6.062 -7.098 14.242 1 98.75 173 GLU B CA 1
ATOM 4889 C C . GLU B 1 173 ? -7.125 -6.035 14.5 1 98.75 173 GLU B C 1
ATOM 4891 O O . GLU B 1 173 ? -6.805 -4.91 14.898 1 98.75 173 GLU B O 1
ATOM 4896 N N . VAL B 1 174 ? -8.344 -6.363 14.195 1 98.81 174 VAL B N 1
ATOM 4897 C CA . VAL B 1 174 ? -9.406 -5.367 14.312 1 98.81 174 VAL B CA 1
ATOM 4898 C C . VAL B 1 174 ? -10.68 -6.023 14.836 1 98.81 174 VAL B C 1
ATOM 4900 O O . VAL B 1 174 ? -10.953 -7.188 14.531 1 98.81 174 VAL B O 1
ATOM 4903 N N . VAL B 1 175 ? -11.391 -5.32 15.656 1 98.94 175 VAL B N 1
ATOM 4904 C CA . VAL B 1 175 ? -12.742 -5.688 16.062 1 98.94 175 VAL B CA 1
ATOM 4905 C C . VAL B 1 175 ? -13.758 -4.855 15.281 1 98.94 175 VAL B C 1
ATOM 4907 O O . VAL B 1 175 ? -13.758 -3.625 15.367 1 98.94 175 VAL B O 1
ATOM 4910 N N . PHE B 1 176 ? -14.586 -5.52 14.523 1 98.75 176 PHE B N 1
ATOM 4911 C CA . PHE B 1 176 ? -15.602 -4.852 13.719 1 98.75 176 PHE B CA 1
ATOM 4912 C C . PHE B 1 176 ? -16.781 -4.441 14.578 1 98.75 176 PHE B C 1
ATOM 4914 O O . PHE B 1 176 ? -16.875 -4.812 15.75 1 98.75 176 PHE B O 1
ATOM 4921 N N . PRO B 1 177 ? -17.688 -3.605 14.023 1 98.06 177 PRO B N 1
ATOM 4922 C CA . PRO B 1 177 ? -18.781 -3.049 14.828 1 98.06 177 PRO B CA 1
ATOM 4923 C C . PRO B 1 177 ? -19.672 -4.125 15.438 1 98.06 177 PRO B C 1
ATOM 4925 O O . PRO B 1 177 ? -20.219 -3.932 16.516 1 98.06 177 PRO B O 1
ATOM 4928 N N . ASP B 1 178 ? -19.766 -5.262 14.844 1 97.62 178 ASP B N 1
ATOM 4929 C CA . ASP B 1 178 ? -20.656 -6.316 15.344 1 97.62 178 ASP B CA 1
ATOM 4930 C C . ASP B 1 178 ? -19.938 -7.195 16.359 1 97.62 178 ASP B C 1
ATOM 4932 O O . ASP B 1 178 ? -20.484 -8.188 16.828 1 97.62 178 ASP B O 1
ATOM 4936 N N . GLY B 1 179 ? -18.719 -6.902 16.609 1 98.44 179 GLY B N 1
ATOM 4937 C CA . GLY B 1 179 ? -17.953 -7.648 17.594 1 98.44 179 GLY B CA 1
ATOM 4938 C C . GLY B 1 179 ? -17.109 -8.742 16.984 1 98.44 179 GLY B C 1
ATOM 4939 O O . GLY B 1 179 ? -16.312 -9.383 17.688 1 98.44 179 GLY B O 1
ATOM 4940 N N . SER B 1 180 ? -17.234 -8.977 15.719 1 98.5 180 SER B N 1
ATOM 4941 C CA . SER B 1 180 ? -16.375 -9.969 15.086 1 98.5 180 SER B CA 1
ATOM 4942 C C . SER B 1 180 ? -14.906 -9.531 15.117 1 98.5 180 SER B C 1
ATOM 4944 O O . SER B 1 180 ? -14.609 -8.344 14.945 1 98.5 180 SER B O 1
ATOM 4946 N N . LEU B 1 181 ? -14.039 -10.5 15.359 1 98.62 181 LEU B N 1
ATOM 4947 C CA . LEU B 1 181 ? -12.609 -10.242 15.477 1 98.62 181 LEU B CA 1
ATOM 4948 C C . LEU B 1 181 ? -11.859 -10.734 14.242 1 98.62 181 LEU B C 1
ATOM 4950 O O . LEU B 1 181 ? -11.961 -11.914 13.883 1 98.62 181 LEU B O 1
ATOM 4954 N N . LEU B 1 182 ? -11.219 -9.859 13.516 1 98.31 182 LEU B N 1
ATOM 4955 C CA . LEU B 1 182 ? -10.266 -10.234 12.477 1 98.31 182 LEU B CA 1
ATOM 4956 C C . LEU B 1 182 ? -8.859 -10.391 13.055 1 98.31 182 LEU B C 1
ATOM 4958 O O . LEU B 1 182 ? -8.211 -9.398 13.391 1 98.31 182 LEU B O 1
ATOM 4962 N N . GLU B 1 183 ? -8.422 -11.555 13.156 1 96.62 183 GLU B N 1
ATOM 4963 C CA . GLU B 1 183 ? -7.066 -11.859 13.602 1 96.62 183 GLU B CA 1
ATOM 4964 C C . GLU B 1 183 ? -6.137 -12.102 12.422 1 96.62 183 GLU B C 1
ATOM 4966 O O . GLU B 1 183 ? -5.957 -13.242 11.992 1 96.62 183 GLU B O 1
ATOM 4971 N N . ASN B 1 184 ? -5.535 -11.078 11.977 1 94.81 184 ASN B N 1
ATOM 4972 C CA . ASN B 1 184 ? -4.625 -11.141 10.836 1 94.81 184 ASN B CA 1
ATOM 4973 C C . ASN B 1 184 ? -3.311 -10.422 11.133 1 94.81 184 ASN B C 1
ATOM 4975 O O . ASN B 1 184 ? -2.967 -9.445 10.461 1 94.81 184 ASN B O 1
ATOM 4979 N N . LEU B 1 185 ? -2.551 -10.953 12.102 1 96.81 185 LEU B N 1
ATOM 4980 C CA . LEU B 1 185 ? -1.32 -10.305 12.539 1 96.81 185 LEU B CA 1
ATOM 4981 C C . LEU B 1 185 ? -0.103 -10.945 11.875 1 96.81 185 LEU B C 1
ATOM 4983 O O . LEU B 1 185 ? 1.028 -10.5 12.094 1 96.81 185 LEU B O 1
ATOM 4987 N N . ARG B 1 186 ? -0.342 -11.984 11.109 1 92.44 186 ARG B N 1
ATOM 4988 C CA . ARG B 1 186 ? 0.779 -12.648 10.445 1 92.44 186 ARG B CA 1
ATOM 4989 C C . ARG B 1 186 ? 1.504 -11.688 9.508 1 92.44 186 ARG B C 1
ATOM 4991 O O . ARG B 1 186 ? 0.876 -11.047 8.664 1 92.44 186 ARG B O 1
ATOM 4998 N N . PRO B 1 187 ? 2.805 -11.617 9.656 1 94.75 187 PRO B N 1
ATOM 4999 C CA . PRO B 1 187 ? 3.559 -10.648 8.852 1 94.75 187 PRO B CA 1
ATOM 5000 C C . PRO B 1 187 ? 3.893 -11.172 7.457 1 94.75 187 PRO B C 1
ATOM 5002 O O . PRO B 1 187 ? 5.07 -11.32 7.117 1 94.75 187 PRO B O 1
ATOM 5005 N N . LEU B 1 188 ? 2.902 -11.344 6.629 1 94.31 188 LEU B N 1
ATOM 5006 C CA . LEU B 1 188 ? 3.104 -11.859 5.277 1 94.31 188 LEU B CA 1
ATOM 5007 C C . LEU B 1 188 ? 3.4 -10.719 4.301 1 94.31 188 LEU B C 1
ATOM 5009 O O . LEU B 1 188 ? 2.664 -9.734 4.254 1 94.31 188 LEU B O 1
ATOM 5013 N N . ARG B 1 189 ? 4.441 -10.922 3.578 1 93.12 189 ARG B N 1
ATOM 5014 C CA . ARG B 1 189 ? 4.789 -9.945 2.551 1 93.12 189 ARG B CA 1
ATOM 5015 C C . ARG B 1 189 ? 3.947 -10.141 1.296 1 93.12 189 ARG B C 1
ATOM 5017 O O . ARG B 1 189 ? 3.648 -9.18 0.584 1 93.12 189 ARG B O 1
ATOM 5024 N N . LYS B 1 190 ? 3.605 -11.383 1.035 1 94.5 190 LYS B N 1
ATOM 5025 C CA . LYS B 1 190 ? 2.713 -11.727 -0.067 1 94.5 190 LYS B CA 1
ATOM 5026 C C . LYS B 1 190 ? 1.47 -12.453 0.438 1 94.5 190 LYS B C 1
ATOM 5028 O O . LYS B 1 190 ? 1.575 -13.484 1.106 1 94.5 190 LYS B O 1
ATOM 5033 N N . ASP B 1 191 ? 0.375 -11.906 0.209 1 93.88 191 ASP B N 1
ATOM 5034 C CA . ASP B 1 191 ? -0.94 -12.469 0.498 1 93.88 191 ASP B CA 1
ATOM 5035 C C . ASP B 1 191 ? -1.975 -12 -0.523 1 93.88 191 ASP B C 1
ATOM 5037 O O . ASP B 1 191 ? -2.461 -10.875 -0.449 1 93.88 191 ASP B O 1
ATOM 5041 N N . ASN B 1 192 ? -2.326 -12.875 -1.432 1 95.19 192 ASN B N 1
ATOM 5042 C CA . ASN B 1 192 ? -3.242 -12.508 -2.504 1 95.19 192 ASN B CA 1
ATOM 5043 C C . ASN B 1 192 ? -4.605 -13.172 -2.332 1 95.19 192 ASN B C 1
ATOM 5045 O O . ASN B 1 192 ? -5.176 -13.688 -3.297 1 95.19 192 ASN B O 1
ATOM 5049 N N . GLN B 1 193 ? -5.055 -13.164 -1.11 1 94.25 193 GLN B N 1
ATOM 5050 C CA . GLN B 1 193 ? -6.348 -13.773 -0.815 1 94.25 193 GLN B CA 1
ATOM 5051 C C . GLN B 1 193 ? -7.457 -12.727 -0.778 1 94.25 193 GLN B C 1
ATOM 5053 O O . GLN B 1 193 ? -8.172 -12.609 0.22 1 94.25 193 GLN B O 1
ATOM 5058 N N . GLY B 1 194 ? -7.605 -12.008 -1.864 1 93.81 194 GLY B N 1
ATOM 5059 C CA . GLY B 1 194 ? -8.75 -11.117 -2.018 1 93.81 194 GLY B CA 1
ATOM 5060 C C . GLY B 1 194 ? -8.461 -9.695 -1.592 1 93.81 194 GLY B C 1
ATOM 5061 O O . GLY B 1 194 ? -7.344 -9.203 -1.758 1 93.81 194 GLY B O 1
ATOM 5062 N N . TYR B 1 195 ? -9.602 -8.938 -1.171 1 97 195 TYR B N 1
ATOM 5063 C CA . TYR B 1 195 ? -9.492 -7.527 -0.808 1 97 195 TYR B CA 1
ATOM 5064 C C . TYR B 1 195 ? -8.539 -7.34 0.366 1 97 195 TYR B C 1
ATOM 5066 O O . TYR B 1 195 ? -8.531 -8.141 1.302 1 97 195 TYR B O 1
ATOM 5074 N N . ASP B 1 196 ? -7.746 -6.359 0.293 1 96.69 196 ASP B N 1
ATOM 5075 C CA . ASP B 1 196 ? -6.816 -6.102 1.387 1 96.69 196 ASP B CA 1
ATOM 5076 C C . ASP B 1 196 ? -7.473 -5.258 2.479 1 96.69 196 ASP B C 1
ATOM 5078 O O . ASP B 1 196 ? -7.48 -4.027 2.398 1 96.69 196 ASP B O 1
ATOM 5082 N N . LEU B 1 197 ? -7.93 -5.883 3.539 1 97.62 197 LEU B N 1
ATOM 5083 C CA . LEU B 1 197 ? -8.641 -5.195 4.609 1 97.62 197 LEU B CA 1
ATOM 5084 C C . LEU B 1 197 ? -7.691 -4.332 5.43 1 97.62 197 LEU B C 1
ATOM 5086 O O . LEU B 1 197 ? -8.102 -3.332 6.02 1 97.62 197 LEU B O 1
ATOM 5090 N N . ARG B 1 198 ? -6.367 -4.73 5.5 1 96.31 198 ARG B N 1
ATOM 5091 C CA . ARG B 1 198 ? -5.387 -3.877 6.16 1 96.31 198 ARG B CA 1
ATOM 5092 C C . ARG B 1 198 ? -5.363 -2.484 5.539 1 96.31 198 ARG B C 1
ATOM 5094 O O . ARG B 1 198 ? -5.422 -1.479 6.25 1 96.31 198 ARG B O 1
ATOM 5101 N N . GLN B 1 199 ? -5.375 -2.482 4.242 1 97 199 GLN B N 1
ATOM 5102 C CA . GLN B 1 199 ? -5.293 -1.232 3.496 1 97 199 GLN B CA 1
ATOM 5103 C C . GLN B 1 199 ? -6.609 -0.461 3.566 1 97 199 GLN B C 1
ATOM 5105 O O . GLN B 1 199 ? -6.613 0.771 3.568 1 97 199 GLN B O 1
ATOM 5110 N N . LEU B 1 200 ? -7.703 -1.173 3.635 1 97.88 200 LEU B N 1
ATOM 5111 C CA . LEU B 1 200 ? -9.008 -0.542 3.793 1 97.88 200 LEU B CA 1
ATOM 5112 C C . LEU B 1 200 ? -9.094 0.195 5.125 1 97.88 200 LEU B C 1
ATOM 5114 O O . LEU B 1 200 ? -9.648 1.295 5.195 1 97.88 200 LEU B O 1
ATOM 5118 N N . LEU B 1 201 ? -8.547 -0.384 6.148 1 98.19 201 LEU B N 1
ATOM 5119 C CA . LEU B 1 201 ? -8.664 0.151 7.5 1 98.19 201 LEU B CA 1
ATOM 5120 C C . LEU B 1 201 ? -7.676 1.296 7.715 1 98.19 201 LEU B C 1
ATOM 5122 O O . LEU B 1 201 ? -7.914 2.176 8.547 1 98.19 201 LEU B O 1
ATOM 5126 N N . ALA B 1 202 ? -6.578 1.265 6.984 1 97.94 202 ALA B N 1
ATOM 5127 C CA . ALA B 1 202 ? -5.625 2.367 7.055 1 97.94 202 ALA B CA 1
ATOM 5128 C C . ALA B 1 202 ? -6.215 3.641 6.453 1 97.94 202 ALA B C 1
ATOM 5130 O O . ALA B 1 202 ? -6.504 3.695 5.258 1 97.94 202 ALA B O 1
ATOM 5131 N N . GLY B 1 203 ? -6.441 4.629 7.293 1 97.56 203 GLY B N 1
ATOM 5132 C CA . GLY B 1 203 ? -7.059 5.867 6.836 1 97.56 203 GLY B CA 1
ATOM 5133 C C . GLY B 1 203 ? -8.555 5.898 7.055 1 97.56 203 GLY B C 1
ATOM 5134 O O . GLY B 1 203 ? -9.227 6.859 6.668 1 97.56 203 GLY B O 1
ATOM 5135 N N . ALA B 1 204 ? -9.086 4.883 7.754 1 98.19 204 ALA B N 1
ATOM 5136 C CA . ALA B 1 204 ? -10.531 4.797 7.926 1 98.19 204 ALA B CA 1
ATOM 5137 C C . ALA B 1 204 ? -10.992 5.637 9.109 1 98.19 204 ALA B C 1
ATOM 5139 O O . ALA B 1 204 ? -12.195 5.785 9.344 1 98.19 204 ALA B O 1
ATOM 5140 N N . GLU B 1 205 ? -10.094 6.176 9.906 1 98.12 205 GLU B N 1
ATOM 5141 C CA . GLU B 1 205 ? -10.32 7.109 11 1 98.12 205 GLU B CA 1
ATOM 5142 C C . GLU B 1 205 ? -11.297 6.527 12.023 1 98.12 205 GLU B C 1
ATOM 5144 O O . GLU B 1 205 ? -12.164 7.234 12.531 1 98.12 205 GLU B O 1
ATOM 5149 N N . GLY B 1 206 ? -11.188 5.195 12.234 1 97.88 206 GLY B N 1
ATOM 5150 C CA . GLY B 1 206 ? -11.992 4.555 13.258 1 97.88 206 GLY B CA 1
ATOM 5151 C C . GLY B 1 206 ? -13.438 4.363 12.852 1 97.88 206 GLY B C 1
ATOM 5152 O O . GLY B 1 206 ? -14.281 3.996 13.672 1 97.88 206 GLY B O 1
ATOM 5153 N N . SER B 1 207 ? -13.758 4.578 11.633 1 98.12 207 SER B N 1
ATOM 5154 C CA . SER B 1 207 ? -15.148 4.535 11.18 1 98.12 207 SER B CA 1
ATOM 5155 C C . SER B 1 207 ? -15.562 3.115 10.82 1 98.12 207 SER B C 1
ATOM 5157 O O . SER B 1 207 ? -16.75 2.842 10.625 1 98.12 207 SER B O 1
ATOM 5159 N N . LEU B 1 208 ? -14.586 2.131 10.781 1 98.5 208 LEU B N 1
ATOM 5160 C CA . LEU B 1 208 ? -14.945 0.797 10.312 1 98.5 208 LEU B CA 1
ATOM 5161 C C . LEU B 1 208 ? -14.703 -0.246 11.398 1 98.5 208 LEU B C 1
ATOM 5163 O O . LEU B 1 208 ? -15.195 -1.372 11.305 1 98.5 208 LEU B O 1
ATOM 5167 N N . GLY B 1 209 ? -13.984 0.05 12.383 1 98.56 209 GLY B N 1
ATOM 5168 C CA . GLY B 1 209 ? -13.648 -0.878 13.453 1 98.56 209 GLY B CA 1
ATOM 5169 C C . GLY B 1 209 ? -12.578 -0.352 14.391 1 98.56 209 GLY B C 1
ATOM 5170 O O . GLY B 1 209 ? -12.039 0.737 14.172 1 98.56 209 GLY B O 1
ATOM 5171 N N . VAL B 1 210 ? -12.289 -1.1 15.438 1 98.88 210 VAL B N 1
ATOM 5172 C CA . VAL B 1 210 ? -11.258 -0.742 16.406 1 98.88 210 VAL B CA 1
ATOM 5173 C C . VAL B 1 210 ? -10.016 -1.604 16.188 1 98.88 210 VAL B C 1
ATOM 5175 O O . VAL B 1 210 ? -10.055 -2.82 16.391 1 98.88 210 VAL B O 1
ATOM 5178 N N . ILE B 1 211 ? -8.945 -0.983 15.766 1 98.94 211 ILE B N 1
ATOM 5179 C CA . ILE B 1 211 ? -7.664 -1.679 15.641 1 98.94 211 ILE B CA 1
ATOM 5180 C C . ILE B 1 211 ? -7.105 -1.977 17.031 1 98.94 211 ILE B C 1
ATOM 5182 O O . ILE B 1 211 ? -7.023 -1.085 17.875 1 98.94 211 ILE B O 1
ATOM 5186 N N . THR B 1 212 ? -6.742 -3.221 17.266 1 98.94 212 THR B N 1
ATOM 5187 C CA . THR B 1 212 ? -6.234 -3.566 18.594 1 98.94 212 THR B CA 1
ATOM 5188 C C . THR B 1 212 ? -4.742 -3.889 18.531 1 98.94 212 THR B C 1
ATOM 5190 O O . THR B 1 212 ? -4.039 -3.779 19.547 1 98.94 212 THR B O 1
ATOM 5193 N N . ALA B 1 213 ? -4.281 -4.297 17.344 1 98.88 213 ALA B N 1
ATOM 5194 C CA . ALA B 1 213 ? -2.865 -4.609 17.172 1 98.88 213 ALA B CA 1
ATOM 5195 C C . ALA B 1 213 ? -2.492 -4.621 15.688 1 98.88 213 ALA B C 1
ATOM 5197 O O . ALA B 1 213 ? -3.369 -4.629 14.82 1 98.88 213 ALA B O 1
ATOM 5198 N N . ALA B 1 214 ? -1.182 -4.598 15.43 1 98.81 214 ALA B N 1
ATOM 5199 C CA . ALA B 1 214 ? -0.687 -4.66 14.055 1 98.81 214 ALA B CA 1
ATOM 5200 C C . ALA B 1 214 ? 0.717 -5.254 14.008 1 98.81 214 ALA B C 1
ATOM 5202 O O . ALA B 1 214 ? 1.463 -5.188 14.984 1 98.81 214 ALA B O 1
ATOM 5203 N N . SER B 1 215 ? 1.029 -5.949 12.945 1 98.56 215 SER B N 1
ATOM 5204 C CA . SER B 1 215 ? 2.404 -6.27 12.578 1 98.56 215 SER B CA 1
ATOM 5205 C C . SER B 1 215 ? 2.977 -5.227 11.625 1 98.56 215 SER B C 1
ATOM 5207 O O . SER B 1 215 ? 2.346 -4.879 10.625 1 98.56 215 SER B O 1
ATOM 5209 N N . LEU B 1 216 ? 4.152 -4.734 11.969 1 98.56 216 LEU B N 1
ATOM 5210 C CA . LEU B 1 216 ? 4.73 -3.6 11.258 1 98.56 216 LEU B CA 1
ATOM 5211 C C . LEU B 1 216 ? 6.113 -3.945 10.719 1 98.56 216 LEU B C 1
ATOM 5213 O O . LEU B 1 216 ? 6.902 -4.605 11.398 1 98.56 216 LEU B O 1
ATOM 5217 N N . ARG B 1 217 ? 6.355 -3.506 9.539 1 96.75 217 ARG B N 1
ATOM 5218 C CA . ARG B 1 217 ? 7.664 -3.689 8.922 1 96.75 217 ARG B CA 1
ATOM 5219 C C . ARG B 1 217 ? 8.711 -2.787 9.562 1 96.75 217 ARG B C 1
ATOM 5221 O O . ARG B 1 217 ? 8.469 -1.597 9.773 1 96.75 217 ARG B O 1
ATOM 5228 N N . LEU B 1 218 ? 9.805 -3.387 9.93 1 96.25 218 LEU B N 1
ATOM 5229 C CA . LEU B 1 218 ? 10.984 -2.65 10.375 1 96.25 218 LEU B CA 1
ATOM 5230 C C . LEU B 1 218 ? 12.078 -2.676 9.305 1 96.25 218 LEU B C 1
ATOM 5232 O O . LEU B 1 218 ? 12.062 -3.537 8.43 1 96.25 218 LEU B O 1
ATOM 5236 N N . ILE B 1 219 ? 12.961 -1.724 9.297 1 92.81 219 ILE B N 1
ATOM 5237 C CA . ILE B 1 219 ? 14.094 -1.66 8.383 1 92.81 219 ILE B CA 1
ATOM 5238 C C . ILE B 1 219 ? 15.398 -1.561 9.172 1 92.81 219 ILE B C 1
ATOM 5240 O O . ILE B 1 219 ? 15.383 -1.235 10.359 1 92.81 219 ILE B O 1
ATOM 5244 N N . PRO B 1 220 ? 16.484 -1.83 8.555 1 92.06 220 PRO B N 1
ATOM 5245 C CA . PRO B 1 220 ? 17.766 -1.695 9.266 1 92.06 220 PRO B CA 1
ATOM 5246 C C . PRO B 1 220 ? 18.062 -0.255 9.68 1 92.06 220 PRO B C 1
ATOM 5248 O O . PRO B 1 220 ? 17.719 0.682 8.953 1 92.06 220 PRO B O 1
ATOM 5251 N N . LYS B 1 221 ? 18.672 -0.163 10.805 1 92.88 221 LYS B N 1
ATOM 5252 C CA . LYS B 1 221 ? 19.203 1.136 11.188 1 92.88 221 LYS B CA 1
ATOM 5253 C C . LYS B 1 221 ? 20.344 1.553 10.266 1 92.88 221 LYS B C 1
ATOM 5255 O O . LYS B 1 221 ? 21.234 0.751 9.961 1 92.88 221 LYS B O 1
ATOM 5260 N N . PRO B 1 222 ? 20.328 2.746 9.719 1 91.62 222 PRO B N 1
ATOM 5261 C CA . PRO B 1 222 ? 21.422 3.168 8.844 1 91.62 222 PRO B CA 1
ATOM 5262 C C . PRO B 1 222 ? 22.75 3.312 9.586 1 91.62 222 PRO B C 1
ATOM 5264 O O . PRO B 1 222 ? 22.766 3.67 10.766 1 91.62 222 PRO B O 1
ATOM 5267 N N . HIS B 1 223 ? 23.797 3.094 8.898 1 90 223 HIS B N 1
ATOM 5268 C CA . HIS B 1 223 ? 25.141 3.246 9.445 1 90 223 HIS B CA 1
ATOM 5269 C C . HIS B 1 223 ? 25.531 4.715 9.539 1 90 223 HIS B C 1
ATOM 5271 O O . HIS B 1 223 ? 26.234 5.121 10.469 1 90 223 HIS B O 1
ATOM 5277 N N . SER B 1 224 ? 25.141 5.461 8.484 1 92.62 224 SER B N 1
ATOM 5278 C CA . SER B 1 224 ? 25.484 6.879 8.453 1 92.62 224 SER B CA 1
ATOM 5279 C C . SER B 1 224 ? 24.281 7.719 8.008 1 92.62 224 SER B C 1
ATOM 5281 O O . SER B 1 224 ? 23.391 7.223 7.312 1 92.62 224 SER B O 1
ATOM 5283 N N . LYS B 1 225 ? 24.281 8.891 8.469 1 94.81 225 LYS B N 1
ATOM 5284 C CA . LYS B 1 225 ? 23.25 9.891 8.164 1 94.81 225 LYS B CA 1
ATOM 5285 C C . LYS B 1 225 ? 23.875 11.258 7.934 1 94.81 225 LYS B C 1
ATOM 5287 O O . LYS B 1 225 ? 24.812 11.656 8.641 1 94.81 225 LYS B O 1
ATOM 5292 N N . ILE B 1 226 ? 23.422 11.938 6.902 1 96.19 226 ILE B N 1
ATOM 5293 C CA . ILE B 1 226 ? 23.891 13.289 6.621 1 96.19 226 ILE B CA 1
ATOM 5294 C C . ILE B 1 226 ? 22.703 14.234 6.488 1 96.19 226 ILE B C 1
ATOM 5296 O O . ILE B 1 226 ? 21.656 13.859 5.941 1 96.19 226 ILE B O 1
ATOM 5300 N N . VAL B 1 227 ? 22.812 15.383 7.102 1 98.12 227 VAL B N 1
ATOM 5301 C CA . VAL B 1 227 ? 21.797 16.438 6.984 1 98.12 227 VAL B CA 1
ATOM 5302 C C . VAL B 1 227 ? 22.375 17.625 6.23 1 98.12 227 VAL B C 1
ATOM 5304 O O . VAL B 1 227 ? 23.5 18.062 6.523 1 98.12 227 VAL B O 1
ATOM 5307 N N . ILE B 1 228 ? 21.672 18.094 5.27 1 98.56 228 ILE B N 1
ATOM 5308 C CA . ILE B 1 228 ? 22.156 19.141 4.375 1 98.56 228 ILE B CA 1
ATOM 5309 C C . ILE B 1 228 ? 21.125 20.266 4.281 1 98.56 228 ILE B C 1
ATOM 5311 O O . ILE B 1 228 ? 19.922 20 4.199 1 98.56 228 ILE B O 1
ATOM 5315 N N . TRP B 1 229 ? 21.609 21.484 4.402 1 98.69 229 TRP B N 1
ATOM 5316 C CA . TRP B 1 229 ? 20.828 22.688 4.164 1 98.69 229 TRP B CA 1
ATOM 5317 C C . TRP B 1 229 ? 21.219 23.344 2.844 1 98.69 229 TRP B C 1
ATOM 5319 O O . TRP B 1 229 ? 22.391 23.641 2.615 1 98.69 229 TRP B O 1
ATOM 5329 N N . VAL B 1 230 ? 20.234 23.594 1.956 1 98.69 230 VAL B N 1
ATOM 5330 C CA . VAL B 1 230 ? 20.562 24.094 0.624 1 98.69 230 VAL B CA 1
ATOM 5331 C C . VAL B 1 230 ? 19.719 25.328 0.317 1 98.69 230 VAL B C 1
ATOM 5333 O O . VAL B 1 230 ? 18.5 25.312 0.467 1 98.69 230 VAL B O 1
ATOM 5336 N N . GLY B 1 231 ? 20.375 26.438 -0.075 1 98.44 231 GLY B N 1
ATOM 5337 C CA . GLY B 1 231 ? 19.688 27.578 -0.663 1 98.44 231 GLY B CA 1
ATOM 5338 C C . GLY B 1 231 ? 19.406 27.391 -2.143 1 98.44 231 GLY B C 1
ATOM 5339 O O . GLY B 1 231 ? 20.281 26.984 -2.902 1 98.44 231 GLY B O 1
ATOM 5340 N N . VAL B 1 232 ? 18.172 27.609 -2.562 1 98.12 232 VAL B N 1
ATOM 5341 C CA . VAL B 1 232 ? 17.781 27.5 -3.967 1 98.12 232 VAL B CA 1
ATOM 5342 C C . VAL B 1 232 ? 17.016 28.75 -4.391 1 98.12 232 VAL B C 1
ATOM 5344 O O . VAL B 1 232 ? 16.484 29.469 -3.549 1 98.12 232 VAL B O 1
ATOM 5347 N N . GLU B 1 233 ? 16.906 28.953 -5.711 1 97.38 233 GLU B N 1
ATOM 5348 C CA . GLU B 1 233 ? 16.281 30.172 -6.242 1 97.38 233 GLU B CA 1
ATOM 5349 C C . GLU B 1 233 ? 14.766 30.062 -6.23 1 97.38 233 GLU B C 1
ATOM 5351 O O . GLU B 1 233 ? 14.078 31.078 -6.078 1 97.38 233 GLU B O 1
ATOM 5356 N N . SER B 1 234 ? 14.289 28.875 -6.422 1 96.69 234 SER B N 1
ATOM 5357 C CA . SER B 1 234 ? 12.852 28.672 -6.605 1 96.69 234 SER B CA 1
ATOM 5358 C C . SER B 1 234 ? 12.438 27.25 -6.262 1 96.69 234 SER B C 1
ATOM 5360 O O . SER B 1 234 ? 13.289 26.359 -6.156 1 96.69 234 SER B O 1
ATOM 5362 N N . PRO B 1 235 ? 11.102 27.078 -6.043 1 97 235 PRO B N 1
ATOM 5363 C CA . PRO B 1 235 ? 10.617 25.703 -5.867 1 97 235 PRO B CA 1
ATOM 5364 C C . PRO B 1 235 ? 10.953 24.797 -7.051 1 97 235 PRO B C 1
ATOM 5366 O O . PRO B 1 235 ? 11.242 23.625 -6.867 1 97 235 PRO B O 1
ATOM 5369 N N . SER B 1 236 ? 10.922 25.312 -8.281 1 96.38 236 SER B N 1
ATOM 5370 C CA . SER B 1 236 ? 11.281 24.531 -9.461 1 96.38 236 SER B CA 1
ATOM 5371 C C . SER B 1 236 ? 12.727 24.078 -9.398 1 96.38 236 SER B C 1
ATOM 5373 O O . SER B 1 236 ? 13.047 22.953 -9.797 1 96.38 236 SER B O 1
ATOM 5375 N N . ALA B 1 237 ? 13.609 24.953 -8.93 1 96.88 237 ALA B N 1
ATOM 5376 C CA . ALA B 1 237 ? 15.008 24.578 -8.75 1 96.88 237 ALA B CA 1
ATOM 5377 C C . ALA B 1 237 ? 15.141 23.453 -7.719 1 96.88 237 ALA B C 1
ATOM 5379 O O . ALA B 1 237 ? 15.969 22.547 -7.875 1 96.88 237 ALA B O 1
ATOM 5380 N N . ALA B 1 238 ? 14.352 23.562 -6.66 1 97.31 238 ALA B N 1
ATOM 5381 C CA . ALA B 1 238 ? 14.352 22.516 -5.637 1 97.31 238 ALA B CA 1
ATOM 5382 C C . ALA B 1 238 ? 13.945 21.172 -6.23 1 97.31 238 ALA B C 1
ATOM 5384 O O . ALA B 1 238 ? 14.531 20.141 -5.902 1 97.31 238 ALA B O 1
ATOM 5385 N N . LEU B 1 239 ? 12.898 21.156 -7.059 1 95.88 239 LEU B N 1
ATOM 5386 C CA . LEU B 1 239 ? 12.453 19.922 -7.691 1 95.88 239 LEU B CA 1
ATOM 5387 C C . LEU B 1 239 ? 13.547 19.344 -8.594 1 95.88 239 LEU B C 1
ATOM 5389 O O . LEU B 1 239 ? 13.766 18.125 -8.609 1 95.88 239 LEU B O 1
ATOM 5393 N N . ALA B 1 240 ? 14.18 20.188 -9.344 1 95 240 ALA B N 1
ATOM 5394 C CA . ALA B 1 240 ? 15.289 19.75 -10.18 1 95 240 ALA B CA 1
ATOM 5395 C C . ALA B 1 240 ? 16.391 19.094 -9.336 1 95 240 ALA B C 1
ATOM 5397 O O . ALA B 1 240 ? 16.938 18.062 -9.727 1 95 240 ALA B O 1
ATOM 5398 N N . LEU B 1 241 ? 16.688 19.703 -8.219 1 96.75 241 LEU B N 1
ATOM 5399 C CA . LEU B 1 241 ? 17.672 19.141 -7.305 1 96.75 241 LEU B CA 1
ATOM 5400 C C . LEU B 1 241 ? 17.234 17.766 -6.816 1 96.75 241 LEU B C 1
ATOM 5402 O O . LEU B 1 241 ? 18.047 16.828 -6.762 1 96.75 241 LEU B O 1
ATOM 5406 N N . LEU B 1 242 ? 15.984 17.641 -6.41 1 95.31 242 LEU B N 1
ATOM 5407 C CA . LEU B 1 242 ? 15.477 16.359 -5.938 1 95.31 242 LEU B CA 1
ATOM 5408 C C . LEU B 1 242 ? 15.656 15.281 -6.996 1 95.31 242 LEU B C 1
ATOM 5410 O O . LEU B 1 242 ? 16.125 14.18 -6.688 1 95.31 242 LEU B O 1
ATOM 5414 N N . ARG B 1 243 ? 15.289 15.555 -8.25 1 92.31 243 ARG B N 1
ATOM 5415 C CA . ARG B 1 243 ? 15.422 14.586 -9.336 1 92.31 243 ARG B CA 1
ATOM 5416 C C . ARG B 1 243 ? 16.891 14.227 -9.57 1 92.31 243 ARG B C 1
ATOM 5418 O O . ARG B 1 243 ? 17.203 13.062 -9.836 1 92.31 243 ARG B O 1
ATOM 5425 N N . HIS B 1 244 ? 17.688 15.242 -9.453 1 93.12 244 HIS B N 1
ATOM 5426 C CA . HIS B 1 244 ? 19.125 15.023 -9.586 1 93.12 244 HIS B CA 1
ATOM 5427 C C . HIS B 1 244 ? 19.641 14.094 -8.492 1 93.12 244 HIS B C 1
ATOM 5429 O O . HIS B 1 244 ? 20.391 13.148 -8.781 1 93.12 244 HIS B O 1
ATOM 5435 N N . LEU B 1 245 ? 19.266 14.352 -7.309 1 93.62 245 LEU B N 1
ATOM 5436 C CA . LEU B 1 245 ? 19.641 13.523 -6.176 1 93.62 245 LEU B CA 1
ATOM 5437 C C . LEU B 1 245 ? 19.156 12.086 -6.359 1 93.62 245 LEU B C 1
ATOM 5439 O O . LEU B 1 245 ? 19.891 11.133 -6.129 1 93.62 245 LEU B O 1
ATOM 5443 N N . GLU B 1 246 ? 17.891 11.961 -6.742 1 89.75 246 GLU B N 1
ATOM 5444 C CA . GLU B 1 246 ? 17.297 10.633 -6.93 1 89.75 246 GLU B CA 1
ATOM 5445 C C . GLU B 1 246 ? 18.031 9.852 -8.016 1 89.75 246 GLU B C 1
ATOM 5447 O O . GLU B 1 246 ? 18.266 8.648 -7.875 1 89.75 246 GLU B O 1
ATOM 5452 N N . LYS B 1 247 ? 18.359 10.523 -9.031 1 87.69 247 LYS B N 1
ATOM 5453 C CA . LYS B 1 247 ? 19.078 9.898 -10.141 1 87.69 247 LYS B CA 1
ATOM 5454 C C . LYS B 1 247 ? 20.438 9.391 -9.703 1 87.69 247 LYS B C 1
ATOM 5456 O O . LYS B 1 247 ? 20.859 8.297 -10.102 1 87.69 247 LYS B O 1
ATOM 5461 N N . GLU B 1 248 ? 21.125 10.148 -8.883 1 88.56 248 GLU B N 1
ATOM 5462 C CA . GLU B 1 248 ? 22.531 9.875 -8.609 1 88.56 248 GLU B CA 1
ATOM 5463 C C . GLU B 1 248 ? 22.703 9.055 -7.336 1 88.56 248 GLU B C 1
ATOM 5465 O O . GLU B 1 248 ? 23.688 8.312 -7.191 1 88.56 248 GLU B O 1
ATOM 5470 N N . SER B 1 249 ? 21.797 9.203 -6.438 1 87.38 249 SER B N 1
ATOM 5471 C CA . SER B 1 249 ? 22 8.562 -5.141 1 87.38 249 SER B CA 1
ATOM 5472 C C . SER B 1 249 ? 20.969 7.453 -4.918 1 87.38 249 SER B C 1
ATOM 5474 O O . SER B 1 249 ? 2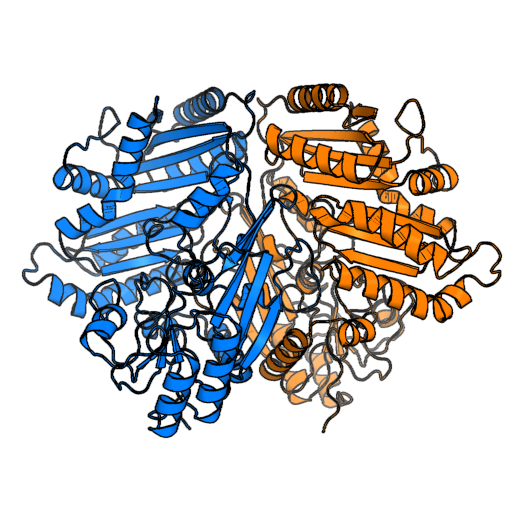1.016 6.754 -3.902 1 87.38 249 SER B O 1
ATOM 5476 N N . GLY B 1 250 ? 20.062 7.281 -5.852 1 79.44 250 GLY B N 1
ATOM 5477 C CA . GLY B 1 250 ? 19.016 6.301 -5.652 1 79.44 250 GLY B CA 1
ATOM 5478 C C . GLY B 1 250 ? 18.094 6.648 -4.5 1 79.44 250 GLY B C 1
ATOM 5479 O O . GLY B 1 250 ? 17.516 7.742 -4.465 1 79.44 250 GLY B O 1
ATOM 5480 N N . GLU B 1 251 ? 18.094 5.723 -3.566 1 79.12 251 GLU B N 1
ATOM 5481 C CA . GLU B 1 251 ? 17.141 5.914 -2.482 1 79.12 251 GLU B CA 1
ATOM 5482 C C . GLU B 1 251 ? 17.844 6.367 -1.203 1 79.12 251 GLU B C 1
ATOM 5484 O O . GLU B 1 251 ? 17.328 6.141 -0.102 1 79.12 251 GLU B O 1
ATOM 5489 N N . ALA B 1 252 ? 18.891 7.051 -1.365 1 88.31 252 ALA B N 1
ATOM 5490 C CA . ALA B 1 252 ? 19.625 7.504 -0.183 1 88.31 252 ALA B CA 1
ATOM 5491 C C . ALA B 1 252 ? 18.891 8.648 0.512 1 88.31 252 ALA B C 1
ATOM 5493 O O . ALA B 1 252 ? 18.969 8.789 1.734 1 88.31 252 ALA B O 1
ATOM 5494 N N . VAL B 1 253 ? 18.172 9.477 -0.277 1 94.5 253 VAL B N 1
ATOM 5495 C CA . VAL B 1 253 ? 17.484 10.633 0.271 1 94.5 253 VAL B CA 1
ATOM 5496 C C . VAL B 1 253 ? 16.188 10.188 0.954 1 94.5 253 VAL B C 1
ATOM 5498 O O . VAL B 1 253 ? 15.32 9.602 0.316 1 94.5 253 VAL B O 1
ATOM 5501 N N . GLU B 1 254 ? 16.047 10.484 2.26 1 94.75 254 GLU B N 1
ATOM 5502 C CA . GLU B 1 254 ? 14.867 10.094 3.014 1 94.75 254 GLU B CA 1
ATOM 5503 C C . GLU B 1 254 ? 13.961 11.289 3.285 1 94.75 254 GLU B C 1
ATOM 5505 O O . GLU B 1 254 ? 12.766 11.133 3.521 1 94.75 254 GLU B O 1
ATOM 5510 N N . VAL B 1 255 ? 14.578 12.461 3.324 1 96.62 255 VAL B N 1
ATOM 5511 C CA . VAL B 1 255 ? 13.836 13.68 3.635 1 96.62 255 VAL B CA 1
ATOM 5512 C C . VAL B 1 255 ? 14.203 14.773 2.633 1 96.62 255 VAL B C 1
ATOM 5514 O O . VAL B 1 255 ? 15.375 14.93 2.275 1 96.62 255 VAL B O 1
ATOM 5517 N N . PHE B 1 256 ? 13.266 15.484 2.188 1 97.62 256 PHE B N 1
ATOM 5518 C CA . PHE B 1 256 ? 13.422 16.625 1.299 1 97.62 256 PHE B CA 1
ATOM 5519 C C . PHE B 1 256 ? 12.352 17.672 1.574 1 97.62 256 PHE B C 1
ATOM 5521 O O . PHE B 1 256 ? 11.273 17.641 0.987 1 97.62 256 PHE B O 1
ATOM 5528 N N . GLU B 1 257 ? 12.719 18.656 2.406 1 97.56 257 GLU B N 1
ATOM 5529 C CA . GLU B 1 257 ? 11.773 19.656 2.891 1 97.56 257 GLU B CA 1
ATOM 5530 C C . GLU B 1 257 ? 11.992 21.016 2.205 1 97.56 257 GLU B C 1
ATOM 5532 O O . GLU B 1 257 ? 13.086 21.562 2.264 1 97.56 257 GLU B O 1
ATOM 5537 N N . LEU B 1 258 ? 10.961 21.484 1.606 1 98 258 LEU B N 1
ATOM 5538 C CA . LEU B 1 258 ? 11 22.781 0.949 1 98 258 LEU B CA 1
ATOM 5539 C C . LEU B 1 258 ? 10.422 23.875 1.849 1 98 258 LEU B C 1
ATOM 5541 O O . LEU B 1 258 ? 9.312 23.719 2.377 1 98 258 LEU B O 1
ATOM 5545 N N . MET B 1 259 ? 11.164 24.984 2.021 1 97.44 259 MET B N 1
ATOM 5546 C CA . MET B 1 259 ? 10.734 26.062 2.896 1 97.44 259 MET B CA 1
ATOM 5547 C C . MET B 1 259 ? 10.984 27.422 2.24 1 97.44 259 MET B C 1
ATOM 5549 O O . MET B 1 259 ? 12.07 27.672 1.711 1 97.44 259 MET B O 1
ATOM 5553 N N . GLU B 1 260 ? 10.039 28.234 2.346 1 96.25 260 GLU B N 1
ATOM 5554 C CA . GLU B 1 260 ? 10.211 29.609 1.876 1 96.25 260 GLU B CA 1
ATOM 5555 C C . GLU B 1 260 ? 11.016 30.438 2.869 1 96.25 260 GLU B C 1
ATOM 5557 O O . GLU B 1 260 ? 10.969 30.188 4.078 1 96.25 260 GLU B O 1
ATOM 5562 N N . SER B 1 261 ? 11.727 31.453 2.389 1 96.06 261 SER B N 1
ATOM 5563 C CA . SER B 1 261 ? 12.602 32.281 3.209 1 96.06 261 SER B CA 1
ATOM 5564 C C . SER B 1 261 ? 11.82 33 4.312 1 96.06 261 SER B C 1
ATOM 5566 O O . SER B 1 261 ? 12.336 33.188 5.414 1 96.06 261 SER B O 1
ATOM 5568 N N . SER B 1 262 ? 10.633 33.406 4.035 1 94.62 262 SER B N 1
ATOM 5569 C CA . SER B 1 262 ? 9.82 34.125 5.016 1 94.62 262 SER B CA 1
ATOM 5570 C C . SER B 1 262 ? 9.578 33.281 6.258 1 94.62 262 SER B C 1
ATOM 5572 O O . SER B 1 262 ? 9.469 33.812 7.367 1 94.62 262 SER B O 1
ATOM 5574 N N . LEU B 1 263 ? 9.453 32 6.129 1 96.25 263 LEU B N 1
ATOM 5575 C CA . LEU B 1 263 ? 9.258 31.094 7.258 1 96.25 263 LEU B CA 1
ATOM 5576 C C . LEU B 1 263 ? 10.508 31.062 8.141 1 96.25 263 LEU B C 1
ATOM 5578 O O . LEU B 1 263 ? 10.398 31.062 9.367 1 96.25 263 LEU B O 1
ATOM 5582 N N . ILE B 1 264 ? 11.617 31.031 7.457 1 97.06 264 ILE B N 1
ATOM 5583 C CA . ILE B 1 264 ? 12.875 31.016 8.188 1 97.06 264 ILE B CA 1
ATOM 5584 C C . ILE B 1 264 ? 13.07 32.312 8.938 1 97.06 264 ILE B C 1
ATOM 5586 O O . ILE B 1 264 ? 13.555 32.344 10.07 1 97.06 264 ILE B O 1
ATOM 5590 N N . GLU B 1 265 ? 12.688 33.375 8.305 1 96.12 265 GLU B N 1
ATOM 5591 C CA . GLU B 1 265 ? 12.734 34.688 8.969 1 96.12 265 GLU B CA 1
ATOM 5592 C C . GLU B 1 265 ? 11.891 34.688 10.242 1 96.12 265 GLU B C 1
ATOM 5594 O O . GLU B 1 265 ? 12.297 35.25 11.258 1 96.12 265 GLU B O 1
ATOM 5599 N N . LEU B 1 266 ? 10.75 34.094 10.172 1 96 266 LEU B N 1
ATOM 5600 C CA . LEU B 1 266 ? 9.898 34 11.352 1 96 266 LEU B CA 1
ATOM 5601 C C . LEU B 1 266 ? 10.586 33.188 12.445 1 96 266 LEU B C 1
ATOM 5603 O O . LEU B 1 266 ? 10.5 33.5 13.625 1 96 266 LEU B O 1
ATOM 5607 N N . VAL B 1 267 ? 11.203 32.062 12.062 1 97.44 267 VAL B N 1
ATOM 5608 C CA . VAL B 1 267 ? 11.906 31.234 13.016 1 97.44 267 VAL B CA 1
ATOM 5609 C C . VAL B 1 267 ? 13.016 32.031 13.695 1 97.44 267 VAL B C 1
ATOM 5611 O O . VAL B 1 267 ? 13.141 32 14.922 1 97.44 267 VAL B O 1
ATOM 5614 N N . LEU B 1 268 ? 13.766 32.781 12.906 1 97.31 268 LEU B N 1
ATOM 5615 C CA . LEU B 1 268 ? 14.859 33.594 13.445 1 97.31 268 LEU B CA 1
ATOM 5616 C C . LEU B 1 268 ? 14.344 34.656 14.391 1 97.31 268 LEU B C 1
ATOM 5618 O O . LEU B 1 268 ? 15.008 35.031 15.359 1 97.31 268 LEU B O 1
ATOM 5622 N N . LYS B 1 269 ? 13.195 35.125 14.117 1 96.94 269 LYS B N 1
ATOM 5623 C CA . LYS B 1 269 ? 12.578 36.156 14.906 1 96.94 269 LYS B CA 1
ATOM 5624 C C . LYS B 1 269 ? 12.055 35.625 16.234 1 96.94 269 LYS B C 1
ATOM 5626 O O . LYS B 1 269 ? 12.188 36.281 17.266 1 96.94 269 LYS B O 1
ATOM 5631 N N . HIS B 1 270 ? 11.453 34.438 16.25 1 96.75 270 HIS B N 1
ATOM 5632 C CA . HIS B 1 270 ? 10.641 34 17.391 1 96.75 270 HIS B CA 1
ATOM 5633 C C . HIS B 1 270 ? 11.312 32.875 18.156 1 96.75 270 HIS B C 1
ATOM 5635 O O . HIS B 1 270 ? 10.938 32.562 19.281 1 96.75 270 HIS B O 1
ATOM 5641 N N . ILE B 1 271 ? 12.203 32.188 17.531 1 96.38 271 ILE B N 1
ATOM 5642 C CA . ILE B 1 271 ? 12.852 31.031 18.172 1 96.38 271 ILE B CA 1
ATOM 5643 C C . ILE B 1 271 ? 14.273 31.406 18.578 1 96.38 271 ILE B C 1
ATOM 5645 O O . ILE B 1 271 ? 15.125 31.672 17.719 1 96.38 271 ILE B O 1
ATOM 5649 N N . PRO B 1 272 ? 14.586 31.344 19.797 1 96.31 272 PRO B N 1
ATOM 5650 C CA . PRO B 1 272 ? 15.922 31.734 20.266 1 96.31 272 PRO B CA 1
ATOM 5651 C C . PRO B 1 272 ? 17.016 30.812 19.75 1 96.31 272 PRO B C 1
ATOM 5653 O O . PRO B 1 272 ? 16.766 29.641 19.453 1 96.31 272 PRO B O 1
ATOM 5656 N N . ASP B 1 273 ? 18.203 31.328 19.594 1 94.62 273 ASP B N 1
ATOM 5657 C CA . ASP B 1 273 ? 19.438 30.594 19.297 1 94.62 273 ASP B CA 1
ATOM 5658 C C . ASP B 1 273 ? 19.344 29.906 17.938 1 94.62 273 ASP B C 1
ATOM 5660 O O . ASP B 1 273 ? 19.781 28.766 17.781 1 94.62 273 ASP B O 1
ATOM 5664 N N . THR B 1 274 ? 18.609 30.531 17.062 1 97.06 274 THR B N 1
ATOM 5665 C CA . THR B 1 274 ? 18.578 30.062 15.672 1 97.06 274 THR B CA 1
ATOM 5666 C C . THR B 1 274 ? 19.297 31.031 14.75 1 97.06 274 THR B C 1
ATOM 5668 O O . THR B 1 274 ? 19.344 32.25 15.016 1 97.06 274 THR B O 1
ATOM 5671 N N . GLU B 1 275 ? 19.953 30.531 13.789 1 96.19 275 GLU B N 1
ATOM 5672 C CA . GLU B 1 275 ? 20.656 31.328 12.789 1 96.19 275 GLU B CA 1
ATOM 5673 C C . GLU B 1 275 ? 20.562 30.688 11.406 1 96.19 275 GLU B C 1
ATOM 5675 O O . GLU B 1 275 ? 20.391 29.469 11.289 1 96.19 275 GLU B O 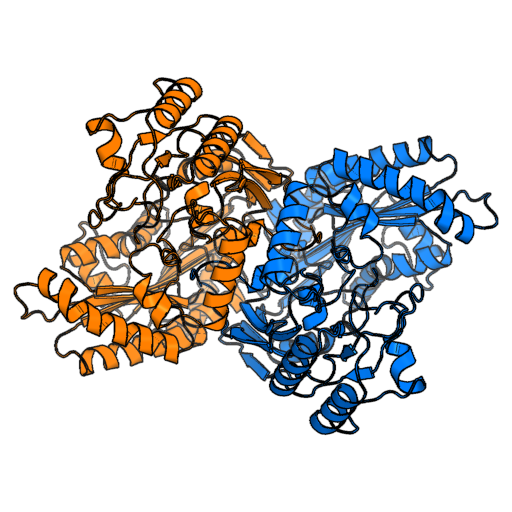1
ATOM 5680 N N . ILE B 1 276 ? 20.594 31.469 10.438 1 95.38 276 ILE B N 1
ATOM 5681 C CA . ILE B 1 276 ? 20.641 30.922 9.086 1 95.38 276 ILE B CA 1
ATOM 5682 C C . ILE B 1 276 ? 21.984 30.25 8.836 1 95.38 276 ILE B C 1
ATOM 5684 O O . ILE B 1 276 ? 23.031 30.797 9.172 1 95.38 276 ILE B O 1
ATOM 5688 N N . PRO B 1 277 ? 21.953 29.078 8.336 1 96.19 277 PRO B N 1
ATOM 5689 C CA . PRO B 1 277 ? 23.203 28.328 8.172 1 96.19 277 PRO B CA 1
ATOM 5690 C C . PRO B 1 277 ? 24.047 28.828 6.996 1 96.19 277 PRO B C 1
ATOM 5692 O O . PRO B 1 277 ? 25.266 28.641 6.98 1 96.19 277 PRO B O 1
ATOM 5695 N N . THR B 1 278 ? 23.453 29.469 6.031 1 96.69 278 THR B N 1
ATOM 5696 C CA . THR B 1 278 ? 24.141 29.922 4.824 1 96.69 278 THR B CA 1
ATOM 5697 C C . THR B 1 278 ? 24.797 31.281 5.047 1 96.69 278 THR B C 1
ATOM 5699 O O . THR B 1 278 ? 24.5 31.969 6.031 1 96.69 278 THR B O 1
ATOM 5702 N N . GLU B 1 279 ? 25.672 31.625 4.117 1 95.56 279 GLU B N 1
ATOM 5703 C CA . GLU B 1 279 ? 26.391 32.906 4.211 1 95.56 279 GLU B CA 1
ATOM 5704 C C . GLU B 1 279 ? 25.438 34.062 4.035 1 95.56 279 GLU B C 1
ATOM 5706 O O . GLU B 1 279 ? 25.641 35.125 4.625 1 95.56 279 GLU B O 1
ATOM 5711 N N . LYS B 1 280 ? 24.469 33.906 3.242 1 94.44 280 LYS B N 1
ATOM 5712 C CA . LYS B 1 280 ? 23.438 34.906 3.031 1 94.44 280 LYS B CA 1
ATOM 5713 C C . LYS B 1 280 ? 22.062 34.25 2.953 1 94.44 280 LYS B C 1
ATOM 5715 O O . LYS B 1 280 ? 21.922 33.031 3.045 1 94.44 280 LYS B O 1
ATOM 5720 N N . ALA B 1 281 ? 21.109 35.188 2.912 1 96 281 ALA B N 1
ATOM 5721 C CA . ALA B 1 281 ? 19.719 34.719 2.795 1 96 281 ALA B CA 1
ATOM 5722 C C . ALA B 1 281 ? 19.375 34.406 1.346 1 96 281 ALA B C 1
ATOM 5724 O O . ALA B 1 281 ? 19.812 35.094 0.426 1 96 281 ALA B O 1
ATOM 5725 N N . TYR B 1 282 ? 18.656 33.344 1.159 1 97.62 282 TYR B N 1
ATOM 5726 C CA . TYR B 1 282 ? 18.172 32.969 -0.16 1 97.62 282 TYR B CA 1
ATOM 5727 C C . TYR B 1 282 ? 16.656 32.906 -0.193 1 97.62 282 TYR B C 1
ATOM 5729 O O . TYR B 1 282 ? 16.016 32.844 0.855 1 97.62 282 TYR B O 1
ATOM 5737 N N . PRO B 1 283 ? 16.078 32.938 -1.41 1 96.94 283 PRO B N 1
ATOM 5738 C CA . PRO B 1 283 ? 14.617 33 -1.494 1 96.94 283 PRO B CA 1
ATOM 5739 C C . PRO B 1 283 ? 13.961 31.719 -0.961 1 96.94 283 PRO B C 1
ATOM 5741 O O . PRO B 1 283 ? 12.875 31.781 -0.372 1 96.94 283 PRO B O 1
ATOM 5744 N N . TRP B 1 284 ? 14.57 30.578 -1.198 1 97.88 284 TRP B N 1
ATOM 5745 C CA . TRP B 1 284 ? 14.047 29.297 -0.753 1 97.88 284 TRP B CA 1
ATOM 5746 C C . TRP B 1 284 ? 15.156 28.438 -0.161 1 97.88 284 TRP B C 1
ATOM 5748 O O . TRP B 1 284 ? 16.344 28.625 -0.466 1 97.88 284 TRP B O 1
ATOM 5758 N N . TYR B 1 285 ? 14.734 27.469 0.675 1 98.38 285 TYR B N 1
ATOM 5759 C CA . TYR B 1 285 ? 15.664 26.531 1.291 1 98.38 285 TYR B CA 1
ATOM 5760 C C . TYR B 1 285 ? 15.133 25.109 1.203 1 98.38 285 TYR B C 1
ATOM 5762 O O . TYR B 1 285 ? 13.922 24.891 1.132 1 98.38 285 TYR B O 1
ATOM 5770 N N . VAL B 1 286 ? 16.062 24.156 1.169 1 98.44 286 VAL B N 1
ATOM 5771 C CA . VAL B 1 286 ? 15.742 22.734 1.227 1 98.44 286 VAL B CA 1
ATOM 5772 C C . VAL B 1 286 ? 16.531 22.078 2.357 1 98.44 286 VAL B C 1
ATOM 5774 O O . VAL B 1 286 ? 17.734 22.297 2.492 1 98.44 286 VAL B O 1
ATOM 5777 N N . LEU B 1 287 ? 15.852 21.406 3.221 1 98.38 287 LEU B N 1
ATOM 5778 C CA . LEU B 1 287 ? 16.484 20.5 4.172 1 98.38 287 LEU B CA 1
ATOM 5779 C C . LEU B 1 287 ? 16.5 19.062 3.641 1 98.38 287 LEU B C 1
ATOM 5781 O O . LEU B 1 287 ? 15.445 18.516 3.305 1 98.38 287 LEU B O 1
ATOM 5785 N N . ILE B 1 288 ? 17.641 18.453 3.508 1 98.19 288 ILE B N 1
ATOM 5786 C CA . ILE B 1 288 ? 17.812 17.109 2.98 1 98.19 288 ILE B CA 1
ATOM 5787 C C . ILE B 1 288 ? 18.406 16.203 4.062 1 98.19 288 ILE B C 1
ATOM 5789 O O . ILE B 1 288 ? 19.328 16.594 4.785 1 98.19 288 ILE B O 1
ATOM 5793 N N . GLU B 1 289 ? 17.828 15.094 4.27 1 97.44 289 GLU B N 1
ATOM 5794 C CA . GLU B 1 289 ? 18.453 14.016 5.035 1 97.44 289 GLU B CA 1
ATOM 5795 C C . GLU B 1 289 ? 18.672 12.773 4.168 1 97.44 289 GLU B C 1
ATOM 5797 O O . GLU B 1 289 ? 17.75 12.312 3.492 1 97.44 289 GLU B O 1
ATOM 5802 N N . ALA B 1 290 ? 19.875 12.289 4.098 1 95.94 290 ALA B N 1
ATOM 5803 C CA . ALA B 1 290 ? 20.25 11.078 3.373 1 95.94 290 ALA B CA 1
ATOM 5804 C C . ALA B 1 290 ? 20.922 10.07 4.301 1 95.94 290 ALA B C 1
ATOM 5806 O O . ALA B 1 290 ? 21.578 10.453 5.277 1 95.94 290 ALA B O 1
ATOM 5807 N N . THR B 1 291 ? 20.703 8.797 3.973 1 93.12 291 THR B N 1
ATOM 5808 C CA . THR B 1 291 ? 21.266 7.75 4.82 1 93.12 291 THR B CA 1
ATOM 5809 C C . THR B 1 291 ? 21.938 6.672 3.975 1 93.12 291 THR B C 1
ATOM 5811 O O . THR B 1 291 ? 21.703 6.578 2.77 1 93.12 291 THR B O 1
ATOM 5814 N N . ALA B 1 292 ? 22.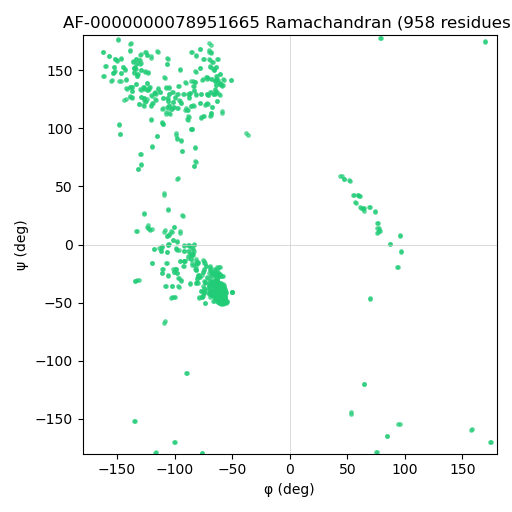891 5.98 4.59 1 89.12 292 ALA B N 1
ATOM 5815 C CA . ALA B 1 292 ? 23.531 4.797 4.023 1 89.12 292 ALA B CA 1
ATOM 5816 C C . ALA B 1 292 ? 23.594 3.662 5.043 1 89.12 292 ALA B C 1
ATOM 5818 O O . ALA B 1 292 ? 23.797 3.9 6.234 1 89.12 292 ALA B O 1
ATOM 5819 N N . PHE B 1 293 ? 23.453 2.451 4.527 1 82.5 293 PHE B N 1
ATOM 5820 C CA . PHE B 1 293 ? 23.391 1.299 5.422 1 82.5 293 PHE B CA 1
ATOM 5821 C C . PHE B 1 293 ? 24.75 0.615 5.52 1 82.5 293 PHE B C 1
ATOM 5823 O O . PHE B 1 293 ? 25.047 -0.041 6.52 1 82.5 293 PHE B O 1
ATOM 5830 N N . SER B 1 294 ? 25.547 0.788 4.52 1 78.25 294 SER B N 1
ATOM 5831 C CA . SER B 1 294 ? 26.859 0.14 4.508 1 78.25 294 SER B CA 1
ATOM 5832 C C . SER B 1 294 ? 27.922 1.025 5.152 1 78.25 294 SER B C 1
ATOM 5834 O O . SER B 1 294 ? 27.969 2.23 4.895 1 78.25 294 SER B O 1
ATOM 5836 N N . GLU B 1 295 ? 28.766 0.408 5.918 1 77.25 295 GLU B N 1
ATOM 5837 C CA . GLU B 1 295 ? 29.891 1.113 6.523 1 77.25 295 GLU B CA 1
ATOM 5838 C C . GLU B 1 295 ? 30.906 1.546 5.469 1 77.25 295 GLU B C 1
ATOM 5840 O O . GLU B 1 295 ? 31.578 2.566 5.629 1 77.25 295 GLU B O 1
ATOM 5845 N N . ASP B 1 296 ? 30.953 0.868 4.453 1 74.5 296 ASP B N 1
ATOM 5846 C CA . ASP B 1 296 ? 31.984 1.089 3.438 1 74.5 296 ASP B CA 1
ATOM 5847 C C . ASP B 1 296 ? 31.531 2.133 2.418 1 74.5 296 ASP B C 1
ATOM 5849 O O . ASP B 1 296 ? 32.312 2.549 1.561 1 74.5 296 ASP B O 1
ATOM 5853 N N . PHE B 1 297 ? 30.328 2.521 2.561 1 78.88 297 PHE B N 1
ATOM 5854 C CA . PHE B 1 297 ? 29.812 3.504 1.621 1 78.88 297 PHE B CA 1
ATOM 5855 C C . PHE B 1 297 ? 30.047 4.922 2.127 1 78.88 297 PHE B C 1
ATOM 5857 O O . PHE B 1 297 ? 29.562 5.297 3.195 1 78.88 297 PHE B O 1
ATOM 5864 N N . ASP B 1 298 ? 30.812 5.672 1.399 1 86.31 298 ASP B N 1
ATOM 5865 C CA . ASP B 1 298 ? 31.078 7.059 1.773 1 86.31 298 ASP B CA 1
ATOM 5866 C C . ASP B 1 298 ? 29.953 7.98 1.319 1 86.31 298 ASP B C 1
ATOM 5868 O O . ASP B 1 298 ? 30.078 8.664 0.299 1 86.31 298 ASP B O 1
ATOM 5872 N N . LEU B 1 299 ? 28.938 8.062 2.094 1 89.94 299 LEU B N 1
ATOM 5873 C CA . LEU B 1 299 ? 27.75 8.852 1.812 1 89.94 299 LEU B CA 1
ATOM 5874 C C . LEU B 1 299 ? 28.094 10.328 1.672 1 89.94 299 LEU B C 1
ATOM 5876 O O . LEU B 1 299 ? 27.562 11.023 0.804 1 89.94 299 LEU B O 1
ATOM 5880 N N . GLU B 1 300 ? 28.953 10.82 2.494 1 92.75 300 GLU B N 1
ATOM 5881 C CA . GLU B 1 300 ? 29.328 12.234 2.457 1 92.75 300 GLU B CA 1
ATOM 5882 C C . GLU B 1 300 ? 30 12.594 1.132 1 92.75 300 GLU B C 1
ATOM 5884 O O . GLU B 1 300 ? 29.656 13.609 0.518 1 92.75 300 GLU B O 1
ATOM 5889 N N . ALA B 1 301 ? 30.922 11.766 0.752 1 91.75 301 ALA B N 1
ATOM 5890 C CA . ALA B 1 301 ? 31.594 12.016 -0.516 1 91.75 301 ALA B CA 1
ATOM 5891 C C . ALA B 1 301 ? 30.609 12.023 -1.678 1 91.75 301 ALA B C 1
ATOM 5893 O O . ALA B 1 301 ? 30.703 12.859 -2.578 1 91.75 301 ALA B O 1
ATOM 5894 N N . LEU B 1 302 ? 29.719 11.125 -1.68 1 90 302 LEU B N 1
ATOM 5895 C CA . LEU B 1 302 ? 28.703 11.062 -2.721 1 90 302 LEU B CA 1
ATOM 5896 C C . LEU B 1 302 ? 27.875 12.344 -2.758 1 90 302 LEU B C 1
ATOM 5898 O O . LEU B 1 302 ? 27.688 12.922 -3.826 1 90 302 LEU B O 1
ATOM 5902 N N . MET B 1 303 ? 27.438 12.773 -1.614 1 94.38 303 MET B N 1
ATOM 5903 C CA . MET B 1 303 ? 26.578 13.953 -1.54 1 94.38 303 MET B CA 1
ATOM 5904 C C . MET B 1 303 ? 27.344 15.211 -1.944 1 94.38 303 MET B C 1
ATOM 5906 O O . MET B 1 303 ? 26.812 16.078 -2.637 1 94.38 303 MET B O 1
ATOM 5910 N N . VAL B 1 304 ? 28.547 15.281 -1.507 1 95.12 304 VAL B N 1
ATOM 5911 C CA . VAL B 1 304 ? 29.375 16.422 -1.87 1 95.12 304 VAL B CA 1
ATOM 5912 C C . VAL B 1 304 ? 29.516 16.5 -3.389 1 95.12 304 VAL B C 1
ATOM 5914 O O . VAL B 1 304 ? 29.391 17.562 -3.979 1 95.12 304 VAL B O 1
ATOM 5917 N N . ASN B 1 305 ? 29.75 15.383 -3.996 1 93.88 305 ASN B N 1
ATOM 5918 C CA . ASN B 1 305 ? 29.906 15.336 -5.445 1 93.88 305 ASN B CA 1
ATOM 5919 C C . ASN B 1 305 ? 28.609 15.742 -6.16 1 93.88 305 ASN B C 1
ATOM 5921 O O . ASN B 1 305 ? 28.656 16.5 -7.133 1 93.88 305 ASN B O 1
ATOM 5925 N N . ILE B 1 306 ? 27.547 15.258 -5.676 1 94.25 306 ILE B N 1
ATOM 5926 C CA . ILE B 1 306 ? 26.266 15.57 -6.285 1 94.25 306 ILE B CA 1
ATOM 5927 C C . ILE B 1 306 ? 25.969 17.062 -6.148 1 94.25 306 ILE B C 1
ATOM 5929 O O . ILE B 1 306 ? 25.531 17.703 -7.105 1 94.25 306 ILE B O 1
ATOM 5933 N N . LEU B 1 307 ? 26.234 17.625 -4.992 1 96.69 307 LEU B N 1
ATOM 5934 C CA . LEU B 1 307 ? 25.969 19.031 -4.738 1 96.69 307 LEU B CA 1
ATOM 5935 C C . LEU B 1 307 ? 26.906 19.922 -5.543 1 96.69 307 LEU B C 1
ATOM 5937 O O . LEU B 1 307 ? 26.516 21.016 -5.973 1 96.69 307 LEU B O 1
ATOM 5941 N N . ALA B 1 308 ? 28.141 19.453 -5.688 1 96.38 308 ALA B N 1
ATOM 5942 C CA . ALA B 1 308 ? 29.062 20.188 -6.543 1 96.38 308 ALA B CA 1
ATOM 5943 C C . ALA B 1 308 ? 28.547 20.25 -7.977 1 96.38 308 ALA B C 1
ATOM 5945 O O . ALA B 1 308 ? 28.578 21.312 -8.602 1 96.38 308 ALA B O 1
ATOM 5946 N N . ASP B 1 309 ? 28.109 19.188 -8.445 1 95.25 309 ASP B N 1
ATOM 5947 C CA . ASP B 1 309 ? 27.547 19.141 -9.789 1 95.25 309 ASP B CA 1
ATOM 5948 C C . ASP B 1 309 ? 26.312 20.031 -9.898 1 95.25 309 ASP B C 1
ATOM 5950 O O . ASP B 1 309 ? 26.141 20.734 -10.891 1 95.25 309 ASP B O 1
ATOM 5954 N N . ALA B 1 310 ? 25.5 19.969 -8.891 1 96.56 310 ALA B N 1
ATOM 5955 C CA . ALA B 1 310 ? 24.281 20.781 -8.859 1 96.56 310 ALA B CA 1
ATOM 5956 C C . ALA B 1 310 ? 24.625 22.266 -8.859 1 96.56 310 ALA B C 1
ATOM 5958 O O . ALA B 1 310 ? 23.891 23.078 -9.438 1 96.56 310 ALA B O 1
ATOM 5959 N N . THR B 1 311 ? 25.641 22.594 -8.195 1 96.12 311 THR B N 1
ATOM 5960 C CA . THR B 1 311 ? 26.109 23.984 -8.172 1 96.12 311 THR B CA 1
ATOM 5961 C C . THR B 1 311 ? 26.562 24.422 -9.555 1 96.12 311 THR B C 1
ATOM 5963 O O . THR B 1 311 ? 26.234 25.516 -10.008 1 96.12 311 THR B O 1
ATOM 5966 N N . GLU B 1 312 ? 27.266 23.578 -10.195 1 95.25 312 GLU B N 1
ATOM 5967 C CA . GLU B 1 312 ? 27.75 23.859 -11.539 1 95.25 312 GLU B CA 1
ATOM 5968 C C . GLU B 1 312 ? 26.578 24.047 -12.516 1 95.25 312 GLU B C 1
ATOM 5970 O O . GLU B 1 312 ? 26.641 24.891 -13.414 1 95.25 312 GLU B O 1
ATOM 5975 N N . LYS B 1 313 ? 25.594 23.312 -12.32 1 93.81 313 LYS B N 1
ATOM 5976 C CA . LYS B 1 313 ? 24.406 23.359 -13.18 1 93.81 313 LYS B CA 1
ATOM 5977 C C . LYS B 1 313 ? 23.469 24.484 -12.758 1 93.81 313 LYS B C 1
ATOM 5979 O O . LYS B 1 313 ? 22.391 24.656 -13.328 1 93.81 313 LYS B O 1
ATOM 5984 N N . LYS B 1 314 ? 23.812 25.203 -11.75 1 92.5 314 LYS B N 1
ATOM 5985 C CA . LYS B 1 314 ? 23.062 26.328 -11.227 1 92.5 314 LYS B CA 1
ATOM 5986 C C . LYS B 1 314 ? 21.703 25.891 -10.695 1 92.5 314 LYS B C 1
ATOM 5988 O O . LYS B 1 314 ? 20.719 26.641 -10.805 1 92.5 314 LYS B O 1
ATOM 5993 N N . GLU B 1 315 ? 21.641 24.656 -10.203 1 94.12 315 GLU B N 1
ATOM 5994 C CA . GLU B 1 315 ? 20.438 24.141 -9.562 1 94.12 315 GLU B CA 1
ATOM 5995 C C . GLU B 1 315 ? 20.328 24.625 -8.125 1 94.12 315 GLU B C 1
ATOM 5997 O O . GLU B 1 315 ? 19.219 24.734 -7.582 1 94.12 315 GLU B O 1
ATOM 6002 N N . ILE B 1 316 ? 21.469 24.875 -7.508 1 97.88 316 ILE B N 1
ATOM 6003 C CA . ILE B 1 316 ? 21.469 25.328 -6.117 1 97.88 316 ILE B CA 1
ATOM 6004 C C . ILE B 1 316 ? 22.359 26.562 -5.977 1 97.88 316 ILE B C 1
ATOM 6006 O O . ILE B 1 316 ? 23.172 26.859 -6.859 1 97.88 316 ILE B O 1
ATOM 6010 N N . LEU B 1 317 ? 22.141 27.297 -4.977 1 97.88 317 LEU B N 1
ATOM 6011 C CA . LEU B 1 317 ? 22.875 28.531 -4.73 1 97.88 317 LEU B CA 1
ATOM 6012 C C . LEU B 1 317 ? 23.969 28.312 -3.701 1 97.88 317 LEU B C 1
ATOM 6014 O O . LEU B 1 317 ? 25.094 28.812 -3.871 1 97.88 317 LEU B O 1
ATOM 6018 N N . GLU B 1 318 ? 23.688 27.625 -2.602 1 97.94 318 GLU B N 1
ATOM 6019 C CA . GLU B 1 318 ? 24.625 27.281 -1.537 1 97.94 318 GLU B CA 1
ATOM 6020 C C . GLU B 1 318 ? 24.188 26.031 -0.78 1 97.94 318 GLU B C 1
ATOM 6022 O O . GLU B 1 318 ? 23 25.797 -0.605 1 97.94 318 GLU B O 1
ATOM 6027 N N . ALA B 1 319 ? 25.156 25.234 -0.435 1 98.19 319 ALA B N 1
ATOM 6028 C CA . ALA B 1 319 ? 24.875 24.031 0.357 1 98.19 319 ALA B CA 1
ATOM 6029 C C . ALA B 1 319 ? 25.75 23.984 1.605 1 98.19 319 ALA B C 1
ATOM 6031 O O . ALA B 1 319 ? 26.938 24.312 1.553 1 98.19 319 ALA B O 1
ATOM 6032 N N . VAL B 1 320 ? 25.109 23.688 2.688 1 98.12 320 VAL B N 1
ATOM 6033 C CA . VAL B 1 320 ? 25.812 23.5 3.955 1 98.12 320 VAL B CA 1
ATOM 6034 C C . VAL B 1 320 ? 25.562 22.078 4.461 1 98.12 320 VAL B C 1
ATOM 6036 O O . VAL B 1 320 ? 24.422 21.672 4.688 1 98.12 320 VAL B O 1
ATOM 6039 N N . ILE B 1 321 ? 26.594 21.297 4.668 1 97.88 321 ILE B N 1
ATOM 6040 C CA . ILE B 1 321 ? 26.516 19.938 5.176 1 97.88 321 ILE B CA 1
ATOM 6041 C C . ILE B 1 321 ? 26.875 19.906 6.66 1 97.88 321 ILE B C 1
ATOM 6043 O O . ILE B 1 321 ? 27.953 20.375 7.047 1 97.88 321 ILE B O 1
ATOM 6047 N N . ALA B 1 322 ? 25.922 19.391 7.461 1 98 322 ALA B N 1
ATOM 6048 C CA . ALA B 1 322 ? 26.203 19.266 8.883 1 98 322 ALA B CA 1
ATOM 6049 C C . ALA B 1 322 ? 27.422 18.359 9.125 1 98 322 ALA B C 1
ATOM 6051 O O . ALA B 1 322 ? 27.531 17.281 8.531 1 98 322 ALA B O 1
ATOM 6052 N N . GLN B 1 323 ? 28.266 18.75 10.016 1 95.06 323 GLN B N 1
ATOM 6053 C CA . GLN B 1 323 ? 29.5 18.031 10.258 1 95.06 323 GLN B CA 1
ATOM 6054 C C . GLN B 1 323 ? 29.375 17.109 11.469 1 95.06 323 GLN B C 1
ATOM 6056 O O . GLN B 1 323 ? 30.234 16.25 11.68 1 95.06 323 GLN B O 1
ATOM 6061 N N . ASN B 1 324 ? 28.469 17.359 12.305 1 94.88 324 ASN B N 1
ATOM 6062 C CA . ASN B 1 324 ? 28.203 16.547 13.484 1 94.88 324 ASN B CA 1
ATOM 6063 C C . ASN B 1 324 ? 26.719 16.578 13.875 1 94.88 324 ASN B C 1
ATOM 6065 O O . ASN B 1 324 ? 25.922 17.281 13.234 1 94.88 324 ASN B O 1
ATOM 6069 N N . GLU B 1 325 ? 26.406 15.844 14.836 1 94.69 325 GLU B N 1
ATOM 6070 C CA . GLU B 1 325 ? 25.016 15.695 15.258 1 94.69 325 GLU B CA 1
ATOM 6071 C C . GLU B 1 325 ? 24.453 17.016 15.781 1 94.69 325 GLU B C 1
ATOM 6073 O O . GLU B 1 325 ? 23.266 17.297 15.609 1 94.69 325 GLU B O 1
ATOM 6078 N N . THR B 1 326 ? 25.234 17.766 16.406 1 96.12 326 THR B N 1
ATOM 6079 C CA . THR B 1 326 ? 24.812 19.062 16.922 1 96.12 326 THR B CA 1
ATOM 6080 C C . THR B 1 326 ? 24.391 19.984 15.797 1 96.12 326 THR B C 1
ATOM 6082 O O . THR B 1 326 ? 23.344 20.625 15.859 1 96.12 326 THR B O 1
ATOM 6085 N N . GLN B 1 327 ? 25.25 20.078 14.773 1 96.94 327 GLN B N 1
ATOM 6086 C CA . GLN B 1 327 ? 24.922 20.906 13.617 1 96.94 327 GLN B CA 1
ATOM 6087 C C . GLN B 1 327 ? 23.672 20.391 12.906 1 96.94 327 GLN B C 1
ATOM 6089 O O . GLN B 1 327 ? 22.828 21.188 12.469 1 96.94 327 GLN B O 1
ATOM 6094 N N . ALA B 1 328 ? 23.625 19.062 12.789 1 97.44 328 ALA B N 1
ATOM 6095 C CA . ALA B 1 328 ? 22.438 18.469 12.188 1 97.44 328 ALA B CA 1
ATOM 6096 C C . ALA B 1 328 ? 21.172 18.859 12.953 1 97.44 328 ALA B C 1
ATOM 6098 O O . ALA B 1 328 ? 20.156 19.188 12.352 1 97.44 328 ALA B O 1
ATOM 6099 N N . GLY B 1 329 ? 21.25 18.781 14.242 1 96.44 329 GLY B N 1
ATOM 6100 C CA . GLY B 1 329 ? 20.125 19.188 15.086 1 96.44 329 GLY B CA 1
ATOM 6101 C C . GLY B 1 329 ? 19.719 20.625 14.891 1 96.44 329 GLY B C 1
ATOM 6102 O O . GLY B 1 329 ? 18.516 20.953 14.914 1 96.44 329 GLY B O 1
ATOM 6103 N N . LYS B 1 330 ? 20.656 21.5 14.711 1 97.06 330 LYS B N 1
ATOM 6104 C CA . LYS B 1 330 ? 20.375 22.906 14.484 1 97.06 330 LYS B CA 1
ATOM 6105 C C . LYS B 1 330 ? 19.625 23.125 13.164 1 97.06 330 LYS B C 1
ATOM 6107 O O . LYS B 1 330 ? 18.719 23.953 13.086 1 97.06 330 LYS B O 1
ATOM 6112 N N . LEU B 1 331 ? 20.094 22.406 12.172 1 97.88 331 LEU B N 1
ATOM 6113 C CA . LEU B 1 331 ? 19.406 22.5 10.891 1 97.88 331 LEU B CA 1
ATOM 6114 C C . LEU B 1 331 ? 17.969 22.016 11 1 97.88 331 LEU B C 1
ATOM 6116 O O . LEU B 1 331 ? 17.047 22.672 10.523 1 97.88 331 LEU B O 1
ATOM 6120 N N . TRP B 1 332 ? 17.781 20.906 11.68 1 96.25 332 TRP B N 1
ATOM 6121 C CA . TRP B 1 332 ? 16.453 20.344 11.867 1 96.25 332 TRP B CA 1
ATOM 6122 C C . TRP B 1 332 ? 15.57 21.297 12.695 1 96.25 332 TRP B C 1
ATOM 6124 O O . TRP B 1 332 ? 14.375 21.422 12.445 1 96.25 332 TRP B O 1
ATOM 6134 N N . ARG B 1 333 ? 16.156 21.859 13.648 1 95.94 333 ARG B N 1
ATOM 6135 C CA . ARG B 1 333 ? 15.422 22.781 14.523 1 95.94 333 ARG B CA 1
ATOM 6136 C C . ARG B 1 333 ? 14.781 23.906 13.727 1 95.94 333 ARG B C 1
ATOM 6138 O O . ARG B 1 333 ? 13.656 24.328 14.023 1 95.94 333 ARG B O 1
ATOM 6145 N N . LEU B 1 334 ? 15.5 24.438 12.703 1 97.12 334 LEU B N 1
ATOM 6146 C CA . LEU B 1 334 ? 14.953 25.484 11.859 1 97.12 334 LEU B CA 1
ATOM 6147 C C . LEU B 1 334 ? 13.648 25.031 11.203 1 97.12 334 LEU B C 1
ATOM 6149 O O . LEU B 1 334 ? 12.672 25.781 11.172 1 97.12 334 LEU B O 1
ATOM 6153 N N . ARG B 1 335 ? 13.664 23.812 10.75 1 95.88 335 ARG B N 1
ATOM 6154 C CA . ARG B 1 335 ? 12.492 23.266 10.07 1 95.88 335 ARG B CA 1
ATOM 6155 C C . ARG B 1 335 ? 11.398 22.906 11.078 1 95.88 335 ARG B C 1
ATOM 6157 O O . ARG B 1 335 ? 10.227 23.234 10.867 1 95.88 335 ARG B O 1
ATOM 6164 N N . GLU B 1 336 ? 11.695 22.281 12.148 1 92.38 336 GLU B N 1
ATOM 6165 C CA . GLU B 1 336 ? 10.742 21.672 13.078 1 92.38 336 GLU B CA 1
ATOM 6166 C C . GLU B 1 336 ? 10.031 22.734 13.906 1 92.38 336 GLU B C 1
ATOM 6168 O O . GLU B 1 336 ? 8.938 22.516 14.414 1 92.38 336 GLU B O 1
ATOM 6173 N N . THR B 1 337 ? 10.617 23.922 14.031 1 93.81 337 THR B N 1
ATOM 6174 C CA . THR B 1 337 ? 10.031 24.953 14.883 1 93.81 337 THR B CA 1
ATOM 6175 C C . THR B 1 337 ? 9.211 25.938 14.055 1 93.81 337 THR B C 1
ATOM 6177 O O . THR B 1 337 ? 8.664 26.906 14.594 1 93.81 337 THR B O 1
ATOM 6180 N N . ILE B 1 338 ? 9.102 25.703 12.758 1 94.31 338 ILE B N 1
ATOM 6181 C CA . ILE B 1 338 ? 8.336 26.578 11.883 1 94.31 338 ILE B CA 1
ATOM 6182 C C . ILE B 1 338 ? 6.91 26.734 12.406 1 94.31 338 ILE B C 1
ATOM 6184 O O . ILE B 1 338 ? 6.41 27.844 12.562 1 94.31 338 ILE B O 1
ATOM 6188 N N . PRO B 1 339 ? 6.207 25.625 12.734 1 88.38 339 PRO B N 1
ATOM 6189 C CA . PRO B 1 339 ? 4.84 25.797 13.227 1 88.38 339 PRO B CA 1
ATOM 6190 C C . PRO B 1 339 ? 4.773 26.656 14.492 1 88.38 339 PRO B C 1
ATOM 6192 O O . PRO B 1 339 ? 3.848 27.453 14.648 1 88.38 339 PRO B O 1
ATOM 6195 N N . LEU B 1 340 ? 5.715 26.484 15.359 1 89.31 340 LEU B N 1
ATOM 6196 C CA . LEU B 1 340 ? 5.773 27.281 16.578 1 89.31 340 LEU B CA 1
ATOM 6197 C C . LEU B 1 340 ? 6.008 28.75 16.25 1 89.31 340 LEU B C 1
ATOM 6199 O O . LEU B 1 340 ? 5.395 29.641 16.859 1 89.31 340 LEU B O 1
ATOM 6203 N N . ALA B 1 341 ? 6.93 29 15.359 1 93.94 341 ALA B N 1
ATOM 6204 C CA . ALA B 1 341 ? 7.223 30.359 14.938 1 93.94 341 ALA B CA 1
ATOM 6205 C C . ALA B 1 341 ? 5.996 31.016 14.305 1 93.94 341 ALA B C 1
ATOM 6207 O O . ALA B 1 341 ? 5.691 32.188 14.586 1 93.94 341 ALA B O 1
ATOM 6208 N N . GLU B 1 342 ? 5.285 30.266 13.492 1 90.69 342 GLU B N 1
ATOM 6209 C CA . GLU B 1 342 ? 4.07 30.75 12.859 1 90.69 342 GLU B CA 1
ATOM 6210 C C . GLU B 1 342 ? 3.012 31.125 13.898 1 90.69 342 GLU B C 1
ATOM 6212 O O . GLU B 1 342 ? 2.357 32.156 13.781 1 90.69 342 GLU B O 1
ATOM 6217 N N . ARG B 1 343 ? 2.873 30.297 14.82 1 86.44 343 ARG B N 1
ATOM 6218 C CA . ARG B 1 343 ? 1.898 30.531 15.883 1 86.44 343 ARG B CA 1
ATOM 6219 C C . ARG B 1 343 ? 2.225 31.812 16.656 1 86.44 343 ARG B C 1
ATOM 6221 O O . ARG B 1 343 ? 1.323 32.531 17.062 1 86.44 343 ARG B O 1
ATOM 6228 N N . SER B 1 344 ? 3.459 32 16.859 1 89.19 344 SER B N 1
ATOM 6229 C CA . SER B 1 344 ? 3.912 33.188 17.578 1 89.19 344 SER B CA 1
ATOM 6230 C C . SER B 1 344 ? 3.641 34.469 16.781 1 89.19 344 SER B C 1
ATOM 6232 O O . SER B 1 344 ? 3.436 35.531 17.359 1 89.19 344 SER B O 1
ATOM 6234 N N . GLU B 1 345 ? 3.697 34.344 15.555 1 86.38 345 GLU B N 1
ATOM 6235 C CA . GLU B 1 345 ? 3.471 35.5 14.688 1 86.38 345 GLU B CA 1
ATOM 6236 C C . GLU B 1 345 ? 1.999 35.906 14.68 1 86.38 345 GLU B C 1
ATOM 6238 O O . GLU B 1 345 ? 1.672 37.094 14.672 1 86.38 345 GLU B O 1
ATOM 6243 N N . GLY B 1 346 ? 1.161 34.875 14.68 1 87 346 GLY B N 1
ATOM 6244 C CA . GLY B 1 346 ? -0.265 35.156 14.656 1 87 346 GLY B CA 1
ATOM 6245 C C . GLY B 1 346 ? -1.098 34 14.125 1 87 346 GLY B C 1
ATOM 6246 O O . GLY B 1 346 ? -0.693 32.844 14.227 1 87 346 GLY B O 1
ATOM 6247 N N . PHE B 1 347 ? -2.297 34.375 13.703 1 89.69 347 PHE B N 1
ATOM 6248 C CA . PHE B 1 347 ? -3.248 33.344 13.258 1 89.69 347 PHE B CA 1
ATOM 6249 C C . PHE B 1 347 ? -3.172 33.188 11.742 1 89.69 347 PHE B C 1
ATOM 6251 O O . PHE B 1 347 ? -2.736 34.062 11.031 1 89.69 347 PHE B O 1
ATOM 6258 N N . ALA B 1 348 ? -3.461 32.031 11.289 1 93.75 348 ALA B N 1
ATOM 6259 C CA . ALA B 1 348 ? -3.488 31.734 9.859 1 93.75 348 ALA B CA 1
ATOM 6260 C C . ALA B 1 348 ? -4.555 30.688 9.523 1 93.75 348 ALA B C 1
ATOM 6262 O O . ALA B 1 348 ? -4.93 29.891 10.383 1 93.75 348 ALA B O 1
ATOM 6263 N N . VAL B 1 349 ? -5.113 30.828 8.359 1 95.19 349 VAL B N 1
ATOM 6264 C CA . VAL B 1 349 ? -5.898 29.719 7.797 1 95.19 349 VAL B CA 1
ATOM 6265 C C . VAL B 1 349 ? -4.969 28.625 7.305 1 95.19 349 VAL B C 1
ATOM 6267 O O . VAL B 1 349 ? -4.254 28.797 6.312 1 95.19 349 VAL B O 1
ATOM 6270 N N . LYS B 1 350 ? -4.965 27.531 7.953 1 93.44 350 LYS B N 1
ATOM 6271 C CA . LYS B 1 350 ? -3.984 26.484 7.699 1 93.44 350 LYS B CA 1
ATOM 6272 C C . LYS B 1 350 ? -4.547 25.422 6.766 1 93.44 350 LYS B C 1
ATOM 6274 O O . LYS B 1 350 ? -5.699 25 6.91 1 93.44 350 LYS B O 1
ATOM 6279 N N . HIS B 1 351 ? -3.732 25.016 5.812 1 96.19 351 HIS B N 1
ATOM 6280 C CA . HIS B 1 351 ? -4.102 23.969 4.871 1 96.19 351 HIS B CA 1
ATOM 6281 C C . HIS B 1 351 ? -3.008 22.906 4.766 1 96.19 351 HIS B C 1
ATOM 6283 O O . HIS B 1 351 ? -1.847 23.234 4.512 1 96.19 351 HIS B O 1
ATOM 6289 N N . ASP B 1 352 ? -3.338 21.703 5.062 1 95.94 352 ASP B N 1
ATOM 6290 C CA . ASP B 1 352 ? -2.539 20.516 4.773 1 95.94 352 ASP B CA 1
ATOM 6291 C C . ASP B 1 352 ? -3.025 19.812 3.504 1 95.94 352 ASP B C 1
ATOM 6293 O O . ASP B 1 352 ? -3.938 18.984 3.551 1 95.94 352 ASP B O 1
ATOM 6297 N N . ILE B 1 353 ? -2.373 20.156 2.346 1 97.5 353 ILE B N 1
ATOM 6298 C CA . ILE B 1 353 ? -2.875 19.703 1.05 1 97.5 353 ILE B CA 1
ATOM 6299 C C . ILE B 1 353 ? -1.778 18.953 0.301 1 97.5 353 ILE B C 1
ATOM 6301 O O . ILE B 1 353 ? -0.62 18.953 0.724 1 97.5 353 ILE B O 1
ATOM 6305 N N . SER B 1 354 ? -2.174 18.281 -0.692 1 97.44 354 SER B N 1
ATOM 6306 C CA . SER B 1 354 ? -1.218 17.641 -1.596 1 97.44 354 SER B CA 1
ATOM 6307 C C . SER B 1 354 ? -1.562 17.938 -3.053 1 97.44 354 SER B C 1
ATOM 6309 O O . SER B 1 354 ? -2.73 18.141 -3.393 1 97.44 354 SER B O 1
ATOM 6311 N N . VAL B 1 355 ? -0.58 18.047 -3.855 1 97.12 355 VAL B N 1
ATOM 6312 C CA . VAL B 1 355 ? -0.651 18.141 -5.309 1 97.12 355 VAL B CA 1
ATOM 6313 C C . VAL B 1 355 ? 0.371 17.188 -5.938 1 97.12 355 VAL B C 1
ATOM 6315 O O . VAL B 1 355 ? 1.264 16.688 -5.25 1 97.12 355 VAL B O 1
ATOM 6318 N N . PRO B 1 356 ? 0.156 16.828 -7.23 1 96.38 356 PRO B N 1
ATOM 6319 C CA . PRO B 1 356 ? 1.232 16.062 -7.867 1 96.38 356 PRO B CA 1
ATOM 6320 C C . PRO B 1 356 ? 2.6 16.734 -7.711 1 96.38 356 PRO B C 1
ATOM 6322 O O . PRO B 1 356 ? 2.703 17.953 -7.77 1 96.38 356 PRO B O 1
ATOM 6325 N N . VAL B 1 357 ? 3.594 15.93 -7.504 1 95.69 357 VAL B N 1
ATOM 6326 C CA . VAL B 1 357 ? 4.934 16.422 -7.195 1 95.69 357 VAL B CA 1
ATOM 6327 C C . VAL B 1 357 ? 5.395 17.391 -8.289 1 95.69 357 VAL B C 1
ATOM 6329 O O . VAL B 1 357 ? 5.926 18.453 -7.988 1 95.69 357 VAL B O 1
ATOM 6332 N N . SER B 1 358 ? 5.125 17.078 -9.508 1 94.56 358 SER B N 1
ATOM 6333 C CA . SER B 1 358 ? 5.574 17.875 -10.641 1 94.56 358 SER B CA 1
ATOM 6334 C C . SER B 1 358 ? 4.848 19.219 -10.68 1 94.56 358 SER B C 1
ATOM 6336 O O . SER B 1 358 ? 5.359 20.188 -11.242 1 94.56 358 SER B O 1
ATOM 6338 N N . ALA B 1 359 ? 3.699 19.312 -10.055 1 95.62 359 ALA B N 1
ATOM 6339 C CA . ALA B 1 359 ? 2.883 20.516 -10.086 1 95.62 359 ALA B CA 1
ATOM 6340 C C . ALA B 1 359 ? 3.152 21.391 -8.859 1 95.62 359 ALA B C 1
ATOM 6342 O O . ALA B 1 359 ? 2.793 22.562 -8.844 1 95.62 359 ALA B O 1
ATOM 6343 N N . MET B 1 360 ? 3.809 20.859 -7.863 1 96.5 360 MET B N 1
ATOM 6344 C CA . MET B 1 360 ? 3.922 21.516 -6.562 1 96.5 360 MET B CA 1
ATOM 6345 C C . MET B 1 360 ? 4.625 22.859 -6.699 1 96.5 360 MET B C 1
ATOM 6347 O O . MET B 1 360 ? 4.168 23.859 -6.148 1 96.5 360 MET B O 1
ATOM 6351 N N . PRO B 1 361 ? 5.754 22.969 -7.48 1 96.56 361 PRO B N 1
ATOM 6352 C CA . PRO B 1 361 ? 6.434 24.25 -7.598 1 96.56 361 PRO B CA 1
ATOM 6353 C C . PRO B 1 361 ? 5.539 25.344 -8.195 1 96.56 361 PRO B C 1
ATOM 6355 O O . PRO B 1 361 ? 5.402 26.422 -7.613 1 96.56 361 PRO B O 1
ATOM 6358 N N . SER B 1 362 ? 4.938 25.031 -9.289 1 96.38 362 SER B N 1
ATOM 6359 C CA . SER B 1 362 ? 4.059 26 -9.93 1 96.38 362 SER B CA 1
ATOM 6360 C C . SER B 1 362 ? 2.855 26.328 -9.047 1 96.38 362 SER B C 1
ATOM 6362 O O . SER B 1 362 ? 2.385 27.469 -9.023 1 96.38 362 SER B O 1
ATOM 6364 N N . PHE B 1 363 ? 2.338 25.344 -8.367 1 97.69 363 PHE B N 1
ATOM 6365 C CA . PHE B 1 363 ? 1.22 25.562 -7.457 1 97.69 363 PHE B CA 1
ATOM 6366 C C . PHE B 1 363 ? 1.584 26.594 -6.391 1 97.69 363 PHE B C 1
ATOM 6368 O O . PHE B 1 363 ? 0.849 27.562 -6.176 1 97.69 363 PHE B O 1
ATOM 6375 N N . ILE B 1 364 ? 2.703 26.375 -5.742 1 96.94 364 ILE B N 1
ATOM 6376 C CA . ILE B 1 364 ? 3.127 27.25 -4.66 1 96.94 364 ILE B CA 1
ATOM 6377 C C . ILE B 1 364 ? 3.256 28.672 -5.176 1 96.94 364 ILE B C 1
ATOM 6379 O O . ILE B 1 364 ? 2.715 29.609 -4.582 1 96.94 364 ILE B O 1
ATOM 6383 N N . GLU B 1 365 ? 3.893 28.859 -6.293 1 94.94 365 GLU B N 1
ATOM 6384 C CA . GLU B 1 365 ? 4.18 30.203 -6.809 1 94.94 365 GLU B CA 1
ATOM 6385 C C . GLU B 1 365 ? 2.92 30.859 -7.363 1 94.94 365 GLU B C 1
ATOM 6387 O O . GLU B 1 365 ? 2.564 31.969 -6.961 1 94.94 365 GLU B O 1
ATOM 6392 N N . GLN B 1 366 ? 2.223 30.172 -8.188 1 96.38 366 GLN B N 1
ATOM 6393 C CA . GLN B 1 366 ? 1.091 30.75 -8.898 1 96.38 366 GLN B CA 1
ATOM 6394 C C . GLN B 1 366 ? -0.116 30.922 -7.977 1 96.38 366 GLN B C 1
ATOM 6396 O O . GLN B 1 366 ? -0.816 31.938 -8.039 1 96.38 366 GLN B O 1
ATOM 6401 N N . GLU B 1 367 ? -0.328 29.906 -7.168 1 96.62 367 GLU B N 1
ATOM 6402 C CA . GLU B 1 367 ? -1.539 29.969 -6.355 1 96.62 367 GLU B CA 1
ATOM 6403 C C . GLU B 1 367 ? -1.36 30.891 -5.16 1 96.62 367 GLU B C 1
ATOM 6405 O O . GLU B 1 367 ? -2.334 31.453 -4.652 1 96.62 367 GLU B O 1
ATOM 6410 N N . SER B 1 368 ? -0.117 31.062 -4.684 1 96.19 368 SER B N 1
ATOM 6411 C CA . SER B 1 368 ? 0.126 32.094 -3.689 1 96.19 368 SER B CA 1
ATOM 6412 C C . SER B 1 368 ? -0.262 33.469 -4.227 1 96.19 368 SER B C 1
ATOM 6414 O O . SER B 1 368 ? -0.927 34.25 -3.535 1 96.19 368 SER B O 1
ATOM 6416 N N . ARG B 1 369 ? 0.115 33.75 -5.438 1 96.12 369 ARG B N 1
ATOM 6417 C CA . ARG B 1 369 ? -0.215 35.031 -6.066 1 96.12 369 ARG B CA 1
ATOM 6418 C C . ARG B 1 369 ? -1.722 35.188 -6.254 1 96.12 369 ARG B C 1
ATOM 6420 O O . ARG B 1 369 ? -2.283 36.25 -6.004 1 96.12 369 ARG B O 1
ATOM 6427 N N . ALA B 1 370 ? -2.338 34.125 -6.668 1 97.38 370 ALA B N 1
ATOM 6428 C CA . ALA B 1 370 ? -3.779 34.156 -6.898 1 97.38 370 ALA B CA 1
ATOM 6429 C C . ALA B 1 370 ? -4.535 34.438 -5.605 1 97.38 370 ALA B C 1
ATOM 6431 O O . ALA B 1 370 ? -5.516 35.188 -5.613 1 97.38 370 ALA B O 1
ATOM 6432 N N . ILE B 1 371 ? -4.133 33.844 -4.504 1 96.94 371 ILE B N 1
ATOM 6433 C CA . ILE B 1 371 ? -4.766 34.062 -3.207 1 96.94 371 ILE B CA 1
ATOM 6434 C C . ILE B 1 371 ? -4.598 35.5 -2.764 1 96.94 371 ILE B C 1
ATOM 6436 O O . ILE B 1 371 ? -5.559 36.156 -2.318 1 96.94 371 ILE B O 1
ATOM 6440 N N . GLN B 1 372 ? -3.393 36 -2.947 1 95.75 372 GLN B N 1
ATOM 6441 C CA . GLN B 1 372 ? -3.1 37.375 -2.518 1 95.75 372 GLN B CA 1
ATOM 6442 C C . GLN B 1 372 ? -3.83 38.375 -3.387 1 95.75 372 GLN B C 1
ATOM 6444 O O . GLN B 1 372 ? -4.223 39.438 -2.906 1 95.75 372 GLN B O 1
ATOM 6449 N N . GLU B 1 373 ? -4.047 38.062 -4.637 1 97.06 373 GLU B N 1
ATOM 6450 C CA . GLU B 1 373 ? -4.82 38.938 -5.527 1 97.06 373 GLU B CA 1
ATOM 6451 C C . GLU B 1 373 ? -6.301 38.938 -5.148 1 97.06 373 GLU B C 1
ATOM 6453 O O . GLU B 1 373 ? -6.941 39.969 -5.137 1 97.06 373 GLU B O 1
ATOM 6458 N N . LYS B 1 374 ? -6.848 37.781 -4.832 1 97 374 LYS B N 1
ATOM 6459 C CA . LYS B 1 374 ? -8.266 37.656 -4.512 1 97 374 LYS B CA 1
ATOM 6460 C C . LYS B 1 374 ? -8.57 38.188 -3.119 1 97 374 LYS B C 1
ATOM 6462 O O . LYS B 1 374 ? -9.648 38.75 -2.883 1 97 374 LYS B O 1
ATOM 6467 N N . PHE B 1 375 ? -7.641 37.969 -2.238 1 96.94 375 PHE B N 1
ATOM 6468 C CA . PHE B 1 375 ? -7.77 38.438 -0.861 1 96.94 375 PHE B CA 1
ATOM 6469 C C . PHE B 1 375 ? -6.645 39.406 -0.504 1 96.94 375 PHE B C 1
ATOM 6471 O O . PHE B 1 375 ? -5.691 39.031 0.184 1 96.94 375 PHE B O 1
ATOM 6478 N N . PRO B 1 376 ? -6.82 40.688 -0.845 1 95.75 376 PRO B N 1
ATOM 6479 C CA . PRO B 1 376 ? -5.73 41.656 -0.683 1 95.75 376 PRO B CA 1
ATOM 6480 C C . PRO B 1 376 ? -5.273 41.781 0.768 1 95.75 376 PRO B C 1
ATOM 6482 O O . PRO B 1 376 ? -6.102 41.781 1.682 1 95.75 376 PRO B O 1
ATOM 6485 N N . GLY B 1 377 ? -3.883 41.875 0.908 1 95.06 377 GLY B N 1
ATOM 6486 C CA . GLY B 1 377 ? -3.287 42.031 2.223 1 95.06 377 GLY B CA 1
ATOM 6487 C C . GLY B 1 377 ? -2.881 40.75 2.873 1 95.06 377 GLY B C 1
ATOM 6488 O O . GLY B 1 377 ? -2.1 40.719 3.826 1 95.06 377 GLY B O 1
ATOM 6489 N N . THR B 1 378 ? -3.441 39.625 2.418 1 96.12 378 THR B N 1
ATOM 6490 C CA . THR B 1 378 ? -3.055 38.312 2.957 1 96.12 378 THR B CA 1
ATOM 6491 C C . THR B 1 378 ? -1.63 37.969 2.543 1 96.12 378 THR B C 1
ATOM 6493 O O . THR B 1 378 ? -1.095 38.531 1.589 1 96.12 378 THR B O 1
ATOM 6496 N N . THR B 1 379 ? -0.998 37.219 3.287 1 94.56 379 THR B N 1
ATOM 6497 C CA . THR B 1 379 ? 0.309 36.625 2.979 1 94.56 379 THR B CA 1
ATOM 6498 C C . THR B 1 379 ? 0.26 35.125 3.035 1 94.56 379 THR B C 1
ATOM 6500 O O . THR B 1 379 ? -0.329 34.531 3.953 1 94.56 379 THR B O 1
ATOM 6503 N N . VAL B 1 380 ? 0.831 34.5 2.045 1 95.88 380 VAL B N 1
ATOM 6504 C CA . VAL B 1 380 ? 0.871 33.031 2.008 1 95.88 380 VAL B CA 1
ATOM 6505 C C . VAL B 1 380 ? 2.236 32.531 2.486 1 95.88 380 VAL B C 1
ATOM 6507 O O . VAL B 1 380 ? 3.271 33.062 2.049 1 95.88 380 VAL B O 1
ATOM 6510 N N . LEU B 1 381 ? 2.234 31.688 3.43 1 94.88 381 LEU B N 1
ATOM 6511 C CA . LEU B 1 381 ? 3.416 30.984 3.904 1 94.88 381 LEU B CA 1
ATOM 6512 C C . LEU B 1 381 ? 3.342 29.5 3.537 1 94.88 381 LEU B C 1
ATOM 6514 O O . LEU B 1 381 ? 2.449 28.781 3.998 1 94.88 381 LEU B O 1
ATOM 6518 N N . ALA B 1 382 ? 4.305 29.062 2.707 1 95.31 382 ALA B N 1
ATOM 6519 C CA . ALA B 1 382 ? 4.242 27.703 2.186 1 95.31 382 ALA B CA 1
ATOM 6520 C C . ALA B 1 382 ? 5.516 26.922 2.518 1 95.31 382 ALA B C 1
ATOM 6522 O O . ALA B 1 382 ? 6.617 27.469 2.455 1 95.31 382 ALA B O 1
ATOM 6523 N N . PHE B 1 383 ? 5.391 25.734 2.994 1 94.88 383 PHE B N 1
ATOM 6524 C CA . PHE B 1 383 ? 6.465 24.75 3.17 1 94.88 383 PHE B CA 1
ATOM 6525 C C . PHE B 1 383 ? 5.926 23.328 3.088 1 94.88 383 PHE B C 1
ATOM 6527 O O . PHE B 1 383 ? 4.715 23.109 3.189 1 94.88 383 PHE B O 1
ATOM 6534 N N . GLY B 1 384 ? 6.824 22.438 2.816 1 93.5 384 GLY B N 1
ATOM 6535 C CA . GLY B 1 384 ? 6.277 21.094 2.756 1 93.5 384 GLY B CA 1
ATOM 6536 C C . GLY B 1 384 ? 7.289 20.047 2.307 1 93.5 384 GLY B C 1
ATOM 6537 O O . GLY B 1 384 ? 8.492 20.312 2.299 1 93.5 384 GLY B O 1
ATOM 6538 N N . HIS B 1 385 ? 6.723 18.891 2.051 1 94 385 HIS B N 1
ATOM 6539 C CA . HIS B 1 385 ? 7.473 17.719 1.614 1 94 385 HIS B CA 1
ATOM 6540 C C . HIS B 1 385 ? 7.484 17.609 0.094 1 94 385 HIS B C 1
ATOM 6542 O O . HIS B 1 385 ? 6.633 16.938 -0.487 1 94 385 HIS B O 1
ATOM 6548 N N . LEU B 1 386 ? 8.438 18.203 -0.56 1 93.5 386 LEU B N 1
ATOM 6549 C CA . LEU B 1 386 ? 8.43 18.266 -2.018 1 93.5 386 LEU B CA 1
ATOM 6550 C C . LEU B 1 386 ? 8.516 16.875 -2.625 1 93.5 386 LEU B C 1
ATOM 6552 O O . LEU B 1 386 ? 7.934 16.609 -3.678 1 93.5 386 LEU B O 1
ATOM 6556 N N . GLY B 1 387 ? 9.039 15.922 -1.969 1 90.81 387 GLY B N 1
ATOM 6557 C CA . GLY B 1 387 ? 9.195 14.586 -2.523 1 90.81 387 GLY B CA 1
ATOM 6558 C C . GLY B 1 387 ? 7.895 13.805 -2.57 1 90.81 387 GLY B C 1
ATOM 6559 O O . GLY B 1 387 ? 7.789 12.805 -3.285 1 90.81 387 GLY B O 1
ATOM 6560 N N . ASP B 1 388 ? 6.898 14.312 -1.871 1 93.31 388 ASP B N 1
ATOM 6561 C CA . ASP B 1 388 ? 5.645 13.57 -1.86 1 93.31 388 ASP B CA 1
ATOM 6562 C C . ASP B 1 388 ? 4.453 14.492 -2.113 1 93.31 388 ASP B C 1
ATOM 6564 O O . ASP B 1 388 ? 3.303 14.102 -1.924 1 93.31 388 ASP B O 1
ATOM 6568 N N . GLY B 1 389 ? 4.688 15.688 -2.523 1 95.75 389 GLY B N 1
ATOM 6569 C CA . GLY B 1 389 ? 3.66 16.594 -3.008 1 95.75 389 GLY B CA 1
ATOM 6570 C C . GLY B 1 389 ? 2.85 17.234 -1.894 1 95.75 389 GLY B C 1
ATOM 6571 O O . GLY B 1 389 ? 1.811 17.844 -2.146 1 95.75 389 GLY B O 1
ATOM 6572 N N . ASN B 1 390 ? 3.283 17.125 -0.662 1 97.06 390 ASN B N 1
ATOM 6573 C CA . ASN B 1 390 ? 2.586 17.688 0.49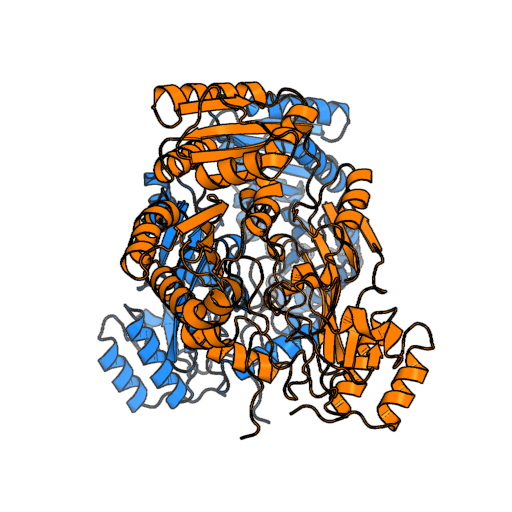1 1 97.06 390 ASN B CA 1
ATOM 6574 C C . ASN B 1 390 ? 3.004 19.125 0.754 1 97.06 390 ASN B C 1
ATOM 6576 O O . ASN B 1 390 ? 4.191 19.422 0.898 1 97.06 390 ASN B O 1
ATOM 6580 N N . VAL B 1 391 ? 2.029 20.016 0.829 1 96.5 391 VAL B N 1
ATOM 6581 C CA . VAL B 1 391 ? 2.291 21.422 1.071 1 96.5 391 VAL B CA 1
ATOM 6582 C C . VAL B 1 391 ? 1.466 21.906 2.264 1 96.5 391 VAL B C 1
ATOM 6584 O O . VAL B 1 391 ? 0.245 21.734 2.291 1 96.5 391 VAL B O 1
ATOM 6587 N N . HIS B 1 392 ? 2.158 22.344 3.234 1 95.75 392 HIS B N 1
ATOM 6588 C CA . HIS B 1 392 ? 1.502 23.234 4.195 1 95.75 392 HIS B CA 1
ATOM 6589 C C . HIS B 1 392 ? 1.345 24.641 3.635 1 95.75 392 HIS B C 1
ATOM 6591 O O . HIS B 1 392 ? 2.336 25.344 3.434 1 95.75 392 HIS B O 1
ATOM 6597 N N . PHE B 1 393 ? 0.156 24.969 3.352 1 96.62 393 PHE B N 1
ATOM 6598 C CA . PHE B 1 393 ? -0.205 26.219 2.67 1 96.62 393 PHE B CA 1
ATOM 6599 C C . PHE B 1 393 ? -1.031 27.109 3.58 1 96.62 393 PHE B C 1
ATOM 6601 O O . PHE B 1 393 ? -2.26 27.016 3.607 1 96.62 393 PHE B O 1
ATOM 6608 N N . ASN B 1 394 ? -0.388 28.016 4.289 1 95.81 394 ASN B N 1
ATOM 6609 C CA . ASN B 1 394 ? -1.014 28.828 5.32 1 95.81 394 ASN B CA 1
ATOM 6610 C C . ASN B 1 394 ? -1.241 30.266 4.836 1 95.81 394 ASN B C 1
ATOM 6612 O O . ASN B 1 394 ? -0.335 30.891 4.277 1 95.81 394 ASN B O 1
ATOM 6616 N N . VAL B 1 395 ? -2.443 30.75 5 1 96.81 395 VAL B N 1
ATOM 6617 C CA . VAL B 1 395 ? -2.791 32.094 4.582 1 96.81 395 VAL B CA 1
ATOM 6618 C C . VAL B 1 395 ? -2.969 33 5.812 1 96.81 395 VAL B C 1
ATOM 6620 O O . VAL B 1 395 ? -3.92 32.812 6.578 1 96.81 395 VAL B O 1
ATOM 6623 N N . CYS B 1 396 ? -2.084 33.906 5.93 1 95.06 396 CYS B N 1
ATOM 6624 C CA . CYS B 1 396 ? -2.137 34.844 7.043 1 95.06 396 CYS B CA 1
ATOM 6625 C C . CYS B 1 396 ? -3.064 36 6.727 1 95.06 396 CYS B C 1
ATOM 6627 O O . CYS B 1 396 ? -3.082 36.5 5.598 1 95.06 396 CYS B O 1
ATOM 6629 N N . PRO B 1 397 ? -3.826 36.438 7.727 1 95.5 397 PRO B N 1
ATOM 6630 C CA . PRO B 1 397 ? -4.695 37.594 7.523 1 95.5 397 PRO B CA 1
ATOM 6631 C C . PRO B 1 397 ? -3.91 38.875 7.207 1 95.5 397 PRO B C 1
ATOM 6633 O O . PRO B 1 397 ? -2.713 38.938 7.492 1 95.5 397 PRO B O 1
ATOM 6636 N N . PRO B 1 398 ? -4.645 39.812 6.609 1 94.25 398 PRO B N 1
ATOM 6637 C CA . PRO B 1 398 ? -4.012 41.125 6.457 1 94.25 398 PRO B CA 1
ATOM 6638 C C . PRO B 1 398 ? -3.553 41.719 7.789 1 94.25 398 PRO B C 1
ATOM 6640 O O . PRO B 1 398 ? -4.238 41.562 8.805 1 94.25 398 PRO B O 1
ATOM 6643 N N . LYS B 1 399 ? -2.438 42.344 7.742 1 88.31 399 LYS B N 1
ATOM 6644 C CA . LYS B 1 399 ? -1.836 42.906 8.953 1 88.31 399 LYS B CA 1
ATOM 6645 C C . LYS B 1 399 ? -2.742 43.938 9.594 1 88.31 399 LYS B C 1
ATOM 6647 O O . LYS B 1 399 ? -2.723 44.125 10.812 1 88.31 399 LYS B O 1
ATOM 6652 N N . GLU B 1 400 ? -3.545 44.5 8.836 1 90.5 400 GLU B N 1
ATOM 6653 C CA . GLU B 1 400 ? -4.375 45.625 9.312 1 90.5 400 GLU B CA 1
ATOM 6654 C C . GLU B 1 400 ? -5.582 45.125 10.094 1 90.5 400 GLU B C 1
ATOM 6656 O O . GLU B 1 400 ? -6.23 45.875 10.805 1 90.5 400 GLU B O 1
ATOM 6661 N N . VAL B 1 401 ? -5.84 43.844 9.93 1 91.75 401 VAL B N 1
ATOM 6662 C CA . VAL B 1 401 ? -6.98 43.281 10.641 1 91.75 401 VAL B CA 1
ATOM 6663 C C . VAL B 1 401 ? -6.656 43.156 12.125 1 91.75 401 VAL B C 1
ATOM 6665 O O . VAL B 1 401 ? -5.676 42.5 12.5 1 91.75 401 VAL B O 1
ATOM 6668 N N . THR B 1 402 ? -7.391 43.781 12.984 1 90.75 402 THR B N 1
ATOM 6669 C CA . THR B 1 402 ? -7.164 43.781 14.422 1 90.75 402 THR B CA 1
ATOM 6670 C C . THR B 1 402 ? -7.602 42.469 15.047 1 90.75 402 THR B C 1
ATOM 6672 O O . THR B 1 402 ? -6.883 41.875 15.859 1 90.75 402 THR B O 1
ATOM 6675 N N . ASP B 1 403 ? -8.773 42 14.625 1 93.38 403 ASP B N 1
ATOM 6676 C CA . ASP B 1 403 ? -9.273 40.719 15.125 1 93.38 403 ASP B CA 1
ATOM 6677 C C . ASP B 1 403 ? -8.883 39.562 14.195 1 93.38 403 ASP B C 1
ATOM 6679 O O . ASP B 1 403 ? -9.711 39.062 13.445 1 93.38 403 ASP B O 1
ATOM 6683 N N . GLN B 1 404 ? -7.691 39.156 14.359 1 91.44 404 GLN B N 1
ATOM 6684 C CA . GLN B 1 404 ? -7.133 38.125 13.477 1 91.44 404 GLN B CA 1
ATOM 6685 C C . GLN B 1 404 ? -7.875 36.812 13.633 1 91.44 404 GLN B C 1
ATOM 6687 O O . GLN B 1 404 ? -8.117 36.125 12.648 1 91.44 404 GLN B O 1
ATOM 6692 N N . LEU B 1 405 ? -8.18 36.469 14.805 1 90.06 405 LEU B N 1
ATOM 6693 C CA . LEU B 1 405 ? -8.906 35.219 15.055 1 90.06 405 LEU B CA 1
ATOM 6694 C C . LEU B 1 405 ? -10.281 35.25 14.398 1 90.06 405 LEU B C 1
ATOM 6696 O O . LEU B 1 405 ? -10.688 34.281 13.773 1 90.06 405 LEU B O 1
ATOM 6700 N N . GLY B 1 406 ? -10.984 36.312 14.648 1 91.62 406 GLY B N 1
ATOM 6701 C CA . GLY B 1 406 ? -12.273 36.469 14 1 91.62 406 GLY B CA 1
ATOM 6702 C C . GLY B 1 406 ? -12.203 36.406 12.484 1 91.62 406 GLY B C 1
ATOM 6703 O O . GLY B 1 406 ? -13.078 35.812 11.844 1 91.62 406 GLY B O 1
ATOM 6704 N N . TRP B 1 407 ? -11.172 36.969 11.953 1 93.81 407 TRP B N 1
ATOM 6705 C CA . TRP B 1 407 ? -10.961 36.906 10.508 1 93.81 407 TRP B CA 1
ATOM 6706 C C . TRP B 1 407 ? -10.789 35.469 10.031 1 93.81 407 TRP B C 1
ATOM 6708 O O . TRP B 1 407 ? -11.391 35.062 9.039 1 93.81 407 TRP B O 1
ATOM 6718 N N . VAL B 1 408 ? -10 34.688 10.703 1 92.25 408 VAL B N 1
ATOM 6719 C CA . VAL B 1 408 ? -9.719 33.312 10.344 1 92.25 408 VAL B CA 1
ATOM 6720 C C . VAL B 1 408 ? -11 32.5 10.422 1 92.25 408 VAL B C 1
ATOM 6722 O O . VAL B 1 408 ? -11.25 31.625 9.578 1 92.25 408 VAL B O 1
ATOM 6725 N N . GLU B 1 409 ? -11.812 32.75 11.344 1 89 409 GLU B N 1
ATOM 6726 C CA . GLU B 1 409 ? -13.023 31.969 11.578 1 89 409 GLU B CA 1
ATOM 6727 C C . GLU B 1 409 ? -14.109 32.312 10.57 1 89 409 GLU B C 1
ATOM 6729 O O . GLU B 1 409 ? -14.953 31.484 10.234 1 89 409 GLU B O 1
ATOM 6734 N N . ASN B 1 410 ? -14.062 33.5 10.055 1 90.56 410 ASN B N 1
ATOM 6735 C CA . ASN B 1 410 ? -15.133 33.969 9.18 1 90.56 410 ASN B CA 1
ATOM 6736 C C . ASN B 1 410 ? -14.664 34.062 7.727 1 90.56 410 ASN B C 1
ATOM 6738 O O . ASN B 1 410 ? -14.977 33.188 6.91 1 90.56 410 ASN B O 1
ATOM 6742 N N . GLU B 1 411 ? -13.742 35 7.492 1 92.12 411 GLU B N 1
ATOM 6743 C CA . GLU B 1 411 ? -13.211 35.156 6.141 1 92.12 411 GLU B CA 1
ATOM 6744 C C . GLU B 1 411 ? -12.367 33.969 5.723 1 92.12 411 GLU B C 1
ATOM 6746 O O . GLU B 1 411 ? -12.227 33.688 4.527 1 92.12 411 GLU B O 1
ATOM 6751 N N . GLY B 1 412 ? -11.867 33.312 6.711 1 94.5 412 GLY B N 1
ATOM 6752 C CA . GLY B 1 412 ? -11.023 32.156 6.457 1 94.5 412 GLY B CA 1
ATOM 6753 C C . GLY B 1 412 ? -11.742 31.047 5.707 1 94.5 412 GLY B C 1
ATOM 6754 O O . GLY B 1 412 ? -11.117 30.297 4.965 1 94.5 412 GLY B O 1
ATOM 6755 N N . ILE B 1 413 ? -13.023 31.0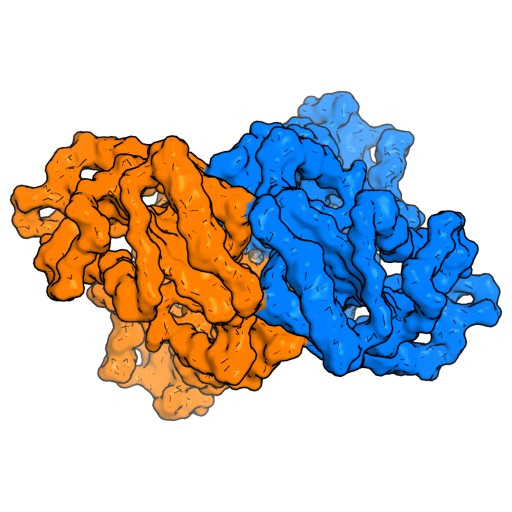16 5.844 1 94.19 413 ILE B N 1
ATOM 6756 C CA . ILE B 1 413 ? -13.812 30 5.16 1 94.19 413 ILE B CA 1
ATOM 6757 C C . ILE B 1 413 ? -13.742 30.219 3.652 1 94.19 413 ILE B C 1
ATOM 6759 O O . ILE B 1 413 ? -13.5 29.266 2.896 1 94.19 413 ILE B O 1
ATOM 6763 N N . ALA B 1 414 ? -13.969 31.406 3.277 1 96.19 414 ALA B N 1
ATOM 6764 C CA . ALA B 1 414 ? -13.883 31.75 1.857 1 96.19 414 ALA B CA 1
ATOM 6765 C C . ALA B 1 414 ? -12.469 31.516 1.323 1 96.19 414 ALA B C 1
ATOM 6767 O O . ALA B 1 414 ? -12.297 31.078 0.183 1 96.19 414 ALA B O 1
ATOM 6768 N N . VAL B 1 415 ? -11.484 31.875 2.146 1 97.44 415 VAL B N 1
ATOM 6769 C CA . VAL B 1 415 ? -10.086 31.656 1.773 1 97.44 415 VAL B CA 1
ATOM 6770 C C . VAL B 1 415 ? -9.836 30.156 1.556 1 97.44 415 VAL B C 1
ATOM 6772 O O . VAL B 1 415 ? -9.281 29.766 0.529 1 97.44 415 VAL B O 1
ATOM 6775 N N . SER B 1 416 ? -10.281 29.359 2.469 1 97.38 416 SER B N 1
ATOM 6776 C CA . SER B 1 416 ? -10.078 27.922 2.373 1 97.38 416 SER B CA 1
ATOM 6777 C C . SER B 1 416 ? -10.766 27.344 1.139 1 97.38 416 SER B C 1
ATOM 6779 O O . SER B 1 416 ? -10.195 26.5 0.44 1 97.38 416 SER B O 1
ATOM 6781 N N . HIS B 1 417 ? -11.992 27.781 0.897 1 97.69 417 HIS B N 1
ATOM 6782 C CA . HIS B 1 417 ? -12.711 27.297 -0.278 1 97.69 417 HIS B CA 1
ATOM 6783 C C . HIS B 1 417 ? -11.953 27.625 -1.56 1 97.69 417 HIS B C 1
ATOM 6785 O O . HIS B 1 417 ? -11.852 26.781 -2.455 1 97.69 417 HIS B O 1
ATOM 6791 N N . PHE B 1 418 ? -11.43 28.844 -1.591 1 98 418 PHE B N 1
ATOM 6792 C CA . PHE B 1 418 ? -10.672 29.234 -2.77 1 98 418 PHE B CA 1
ATOM 6793 C C . PHE B 1 418 ? -9.406 28.406 -2.902 1 98 418 PHE B C 1
ATOM 6795 O O . PHE B 1 418 ? -9.078 27.938 -3.994 1 98 418 PHE B O 1
ATOM 6802 N N . VAL B 1 419 ? -8.703 28.203 -1.8 1 98.12 419 VAL B N 1
ATOM 6803 C CA . VAL B 1 419 ? -7.5 27.375 -1.809 1 98.12 419 VAL B CA 1
ATOM 6804 C C . VAL B 1 419 ? -7.84 25.969 -2.311 1 98.12 419 VAL B C 1
ATOM 6806 O O . VAL B 1 419 ? -7.16 25.438 -3.191 1 98.12 419 VAL B O 1
ATOM 6809 N N . TYR B 1 420 ? -8.883 25.359 -1.784 1 98.06 420 TYR B N 1
ATOM 6810 C CA . TYR B 1 420 ? -9.258 24 -2.156 1 98.06 420 TYR B CA 1
ATOM 6811 C C . TYR B 1 420 ? -9.664 23.922 -3.623 1 98.06 420 TYR B C 1
ATOM 6813 O O . TYR B 1 420 ? -9.391 22.938 -4.305 1 98.06 420 TYR B O 1
ATOM 6821 N N . GLU B 1 421 ? -10.344 24.953 -4.098 1 97.75 421 GLU B N 1
ATOM 6822 C CA . GLU B 1 421 ? -10.648 25.016 -5.523 1 97.75 421 GLU B CA 1
ATOM 6823 C C . GLU B 1 421 ? -9.375 24.953 -6.367 1 97.75 421 GLU B C 1
ATOM 6825 O O . GLU B 1 421 ? -9.328 24.25 -7.379 1 97.75 421 GLU B O 1
ATOM 6830 N N . ARG B 1 422 ? -8.383 25.719 -5.941 1 97.56 422 ARG B N 1
ATOM 6831 C CA . ARG B 1 422 ? -7.113 25.734 -6.652 1 97.56 422 ARG B CA 1
ATOM 6832 C C . ARG B 1 422 ? -6.422 24.375 -6.562 1 97.56 422 ARG B C 1
ATOM 6834 O O . ARG B 1 422 ? -5.84 23.906 -7.543 1 97.56 422 ARG B O 1
ATOM 6841 N N . VAL B 1 423 ? -6.473 23.781 -5.406 1 97.94 423 VAL B N 1
ATOM 6842 C CA . VAL B 1 423 ? -5.891 22.453 -5.188 1 97.94 423 VAL B CA 1
ATOM 6843 C C . VAL B 1 423 ? -6.527 21.453 -6.141 1 97.94 423 VAL B C 1
ATOM 6845 O O . VAL B 1 423 ? -5.824 20.703 -6.82 1 97.94 423 VAL B O 1
ATOM 6848 N N . MET B 1 424 ? -7.832 21.453 -6.215 1 96.56 424 MET B N 1
ATOM 6849 C CA . MET B 1 424 ? -8.555 20.531 -7.074 1 96.56 424 MET B CA 1
ATOM 6850 C C . MET B 1 424 ? -8.242 20.781 -8.547 1 96.56 424 MET B C 1
ATOM 6852 O O . MET B 1 424 ? -8.094 19.828 -9.32 1 96.56 424 MET B O 1
ATOM 6856 N N . ALA B 1 425 ? -8.117 22.031 -8.914 1 96.19 425 ALA B N 1
ATOM 6857 C CA . ALA B 1 425 ? -7.809 22.391 -10.289 1 96.19 425 ALA B CA 1
ATOM 6858 C C . ALA B 1 425 ? -6.434 21.875 -10.703 1 96.19 425 ALA B C 1
ATOM 6860 O O . ALA B 1 425 ? -6.18 21.625 -11.883 1 96.19 425 ALA B O 1
ATOM 6861 N N . ASN B 1 426 ? -5.598 21.688 -9.711 1 96.19 426 ASN B N 1
ATOM 6862 C CA . ASN B 1 426 ? -4.246 21.203 -9.984 1 96.19 426 ASN B CA 1
ATOM 6863 C C . ASN B 1 426 ? -4.125 19.703 -9.703 1 96.19 426 ASN B C 1
ATOM 6865 O O . ASN B 1 426 ? -3.016 19.188 -9.594 1 96.19 426 ASN B O 1
ATOM 6869 N N . GLY B 1 427 ? -5.23 19.047 -9.57 1 95.06 427 GLY B N 1
ATOM 6870 C CA . GLY B 1 427 ? -5.238 17.609 -9.398 1 95.06 427 GLY B CA 1
ATOM 6871 C C . GLY B 1 427 ? -4.797 17.172 -8.016 1 95.06 427 GLY B C 1
ATOM 6872 O O . GLY B 1 427 ? -4.219 16.094 -7.855 1 95.06 427 GLY B O 1
ATOM 6873 N N . GLY B 1 428 ? -5.016 18 -7.016 1 97 428 GLY B N 1
ATOM 6874 C CA . GLY B 1 428 ? -4.539 17.703 -5.676 1 97 428 GLY B CA 1
ATOM 6875 C C . GLY B 1 428 ? -5.625 17.156 -4.762 1 97 428 GLY B C 1
ATOM 6876 O O . GLY B 1 428 ? -6.656 16.672 -5.234 1 97 428 GLY B O 1
ATOM 6877 N N . ALA B 1 429 ? -5.273 17.078 -3.469 1 97 429 ALA B N 1
ATOM 6878 C CA . ALA B 1 429 ? -6.176 16.625 -2.41 1 97 429 ALA B CA 1
ATOM 6879 C C . ALA B 1 429 ? -6.199 17.625 -1.252 1 97 429 ALA B C 1
ATOM 6881 O O . ALA B 1 429 ? -5.18 18.234 -0.932 1 97 429 ALA B O 1
ATOM 6882 N N . ILE B 1 430 ? -7.332 17.672 -0.605 1 97.44 430 ILE B N 1
ATOM 6883 C CA . ILE B 1 430 ? -7.512 18.703 0.42 1 97.44 430 ILE B CA 1
ATOM 6884 C C . ILE B 1 430 ? -6.922 18.219 1.742 1 97.44 430 ILE B C 1
ATOM 6886 O O . ILE B 1 430 ? -6.848 18.969 2.713 1 97.44 430 ILE B O 1
ATOM 6890 N N . SER B 1 431 ? -6.547 16.953 1.774 1 96.88 431 SER B N 1
ATOM 6891 C CA . SER B 1 431 ? -5.91 16.391 2.961 1 96.88 431 SER B CA 1
ATOM 6892 C C . SER B 1 431 ? -4.727 15.508 2.588 1 96.88 431 SER B C 1
ATOM 6894 O O . SER B 1 431 ? -4.891 14.523 1.863 1 96.88 431 SER B O 1
ATOM 6896 N N . ALA B 1 432 ? -3.568 15.805 3.188 1 95.31 432 ALA B N 1
ATOM 6897 C CA . ALA B 1 432 ? -2.352 15.062 2.863 1 95.31 432 ALA B CA 1
ATOM 6898 C C . ALA B 1 432 ? -1.948 14.141 4.008 1 95.31 432 ALA B C 1
ATOM 6900 O O . ALA B 1 432 ? -1.484 13.023 3.777 1 95.31 432 ALA B O 1
ATOM 6901 N N . GLU B 1 433 ? -2.15 14.57 5.254 1 92 433 GLU B N 1
ATOM 6902 C CA . GLU B 1 433 ? -1.513 13.844 6.348 1 92 433 GLU B CA 1
ATOM 6903 C C . GLU B 1 433 ? -2.51 13.531 7.461 1 92 433 GLU B C 1
ATOM 6905 O O . GLU B 1 433 ? -2.42 12.492 8.109 1 92 433 GLU B O 1
ATOM 6910 N N . HIS B 1 434 ? -3.506 14.367 7.648 1 91.81 434 HIS B N 1
ATOM 6911 C CA . HIS B 1 434 ? -4.207 14.359 8.93 1 91.81 434 HIS B CA 1
ATOM 6912 C C . HIS B 1 434 ? -5.586 13.719 8.805 1 91.81 434 HIS B C 1
ATOM 6914 O O . HIS B 1 434 ? -6.293 13.555 9.797 1 91.81 434 HIS B O 1
ATOM 6920 N N . GLY B 1 435 ? -5.957 13.414 7.609 1 95.88 435 GLY B N 1
ATOM 6921 C CA . GLY B 1 435 ? -7.285 12.867 7.418 1 95.88 435 GLY B CA 1
ATOM 6922 C C . GLY B 1 435 ? -8.359 13.93 7.297 1 95.88 435 GLY B C 1
ATOM 6923 O O . GLY B 1 435 ? -8.062 15.094 7.027 1 95.88 435 GLY B O 1
ATOM 6924 N N . ILE B 1 436 ? -9.602 13.547 7.426 1 97.81 436 ILE B N 1
ATOM 6925 C CA . ILE B 1 436 ? -10.758 14.43 7.25 1 97.81 436 ILE B CA 1
ATOM 6926 C C . ILE B 1 436 ? -11.312 14.82 8.617 1 97.81 436 ILE B C 1
ATOM 6928 O O . ILE B 1 436 ? -11.5 16 8.898 1 97.81 436 ILE B O 1
ATOM 6932 N N . GLY B 1 437 ? -11.438 13.781 9.484 1 96.75 437 GLY B N 1
ATOM 6933 C CA . GLY B 1 437 ? -12.047 14.031 10.781 1 96.75 437 GLY B CA 1
ATOM 6934 C C . GLY B 1 437 ? -13.398 14.711 10.68 1 96.75 437 GLY B C 1
ATOM 6935 O O . GLY B 1 437 ? -14.234 14.328 9.859 1 96.75 437 GLY B O 1
ATOM 6936 N N . GLN B 1 438 ? -13.703 15.531 11.602 1 95.5 438 GLN B N 1
ATOM 6937 C CA . GLN B 1 438 ? -14.961 16.266 11.562 1 95.5 438 GLN B CA 1
ATOM 6938 C C . GLN B 1 438 ? -14.758 17.688 11.039 1 95.5 438 GLN B C 1
ATOM 6940 O O . GLN B 1 438 ? -15.664 18.266 10.43 1 95.5 438 GLN B O 1
ATOM 6945 N N . THR B 1 439 ? -13.539 18.203 11.109 1 93.44 439 THR B N 1
ATOM 6946 C CA . THR B 1 439 ? -13.297 19.594 10.773 1 93.44 439 THR B CA 1
ATOM 6947 C C . THR B 1 439 ? -13.234 19.781 9.258 1 93.44 439 THR B C 1
ATOM 6949 O O . THR B 1 439 ? -13.5 20.875 8.75 1 93.44 439 THR B O 1
ATOM 6952 N N . LYS B 1 440 ? -12.852 18.734 8.531 1 95.75 440 LYS B N 1
ATOM 6953 C CA . LYS B 1 440 ? -12.758 18.859 7.078 1 95.75 440 LYS B CA 1
ATOM 6954 C C . LYS B 1 440 ? -13.93 18.156 6.395 1 95.75 440 LYS B C 1
ATOM 6956 O O . LYS B 1 440 ? -13.922 17.969 5.176 1 95.75 440 LYS B O 1
ATOM 6961 N N . LEU B 1 441 ? -14.867 17.719 7.168 1 96.81 441 LEU B N 1
ATOM 6962 C CA . LEU B 1 441 ? -15.961 16.922 6.637 1 96.81 441 LEU B CA 1
ATOM 6963 C C . LEU B 1 441 ? -16.734 17.688 5.582 1 96.81 441 LEU B C 1
ATOM 6965 O O . LEU B 1 441 ? -16.984 17.172 4.484 1 96.81 441 LEU B O 1
ATOM 6969 N N . ALA B 1 442 ? -17.156 18.922 5.867 1 96.12 442 ALA B N 1
ATOM 6970 C CA . ALA B 1 442 ? -17.922 19.734 4.926 1 96.12 442 ALA B CA 1
ATOM 6971 C C . ALA B 1 442 ? -17.141 19.969 3.637 1 96.12 442 ALA B C 1
ATOM 6973 O O . ALA B 1 442 ? -17.703 19.891 2.541 1 96.12 442 ALA B O 1
ATOM 6974 N N . ASP B 1 443 ? -15.836 20.297 3.771 1 96.62 443 ASP B N 1
ATOM 6975 C CA . ASP B 1 443 ? -14.984 20.5 2.609 1 96.62 443 ASP B CA 1
ATOM 6976 C C . ASP B 1 443 ? -14.844 19.234 1.787 1 96.62 443 ASP B C 1
ATOM 6978 O O . ASP B 1 443 ? -14.859 19.266 0.556 1 96.62 443 ASP B O 1
ATOM 6982 N N . PHE B 1 444 ? -14.734 18.141 2.479 1 97.81 444 PHE B N 1
ATOM 6983 C CA . PHE B 1 444 ? -14.625 16.859 1.788 1 97.81 444 PHE B CA 1
ATOM 6984 C C . PHE B 1 444 ? -15.891 16.562 0.998 1 97.81 444 PHE B C 1
ATOM 6986 O O . PHE B 1 444 ? -15.828 16.094 -0.141 1 97.81 444 PHE B O 1
ATOM 6993 N N . MET B 1 445 ? -17.031 16.781 1.53 1 97.19 445 MET B N 1
ATOM 6994 C CA . MET B 1 445 ? -18.297 16.578 0.826 1 97.19 445 MET B CA 1
ATOM 6995 C C . MET B 1 445 ? -18.391 17.516 -0.38 1 97.19 445 MET B C 1
ATOM 6997 O O . MET B 1 445 ? -18.969 17.141 -1.407 1 97.19 445 MET B O 1
ATOM 7001 N N . ARG B 1 446 ? -17.844 18.656 -0.234 1 96.62 446 ARG B N 1
ATOM 7002 C CA . ARG B 1 446 ? -17.953 19.672 -1.274 1 96.62 446 ARG B CA 1
ATOM 7003 C C . ARG B 1 446 ? -16.984 19.391 -2.412 1 96.62 446 ARG B C 1
ATOM 7005 O O . ARG B 1 446 ? -17.344 19.453 -3.586 1 96.62 446 ARG B O 1
ATOM 7012 N N . PHE B 1 447 ? -15.719 19.062 -2.068 1 96.56 447 PHE B N 1
ATOM 7013 C CA . PHE B 1 447 ? -14.648 19.047 -3.061 1 96.56 447 PHE B CA 1
ATOM 7014 C C . PHE B 1 447 ? -14.25 17.625 -3.42 1 96.56 447 PHE B C 1
ATOM 7016 O O . PHE B 1 447 ? -13.578 17.406 -4.422 1 96.56 447 PHE B O 1
ATOM 7023 N N . GLY B 1 448 ? -14.641 16.656 -2.604 1 94.81 448 GLY B N 1
ATOM 7024 C CA . GLY B 1 448 ? -14.258 15.273 -2.846 1 94.81 448 GLY B CA 1
ATOM 7025 C C . GLY B 1 448 ? -14.922 14.672 -4.066 1 94.81 448 GLY B C 1
ATOM 7026 O O . GLY B 1 448 ? -15.945 15.18 -4.535 1 94.81 448 GLY B O 1
ATOM 7027 N N . ASN B 1 449 ? -14.32 13.602 -4.598 1 95.12 449 ASN B N 1
ATOM 7028 C CA . ASN B 1 449 ? -14.914 12.844 -5.699 1 95.12 449 ASN B CA 1
ATOM 7029 C C . ASN B 1 449 ? -16.234 12.203 -5.293 1 95.12 449 ASN B C 1
ATOM 7031 O O . ASN B 1 449 ? -16.281 11.414 -4.344 1 95.12 449 ASN B O 1
ATOM 7035 N N . LYS B 1 450 ? -17.297 12.492 -6.004 1 96.81 450 LYS B N 1
ATOM 7036 C CA . LYS B 1 450 ? -18.641 12.062 -5.621 1 96.81 450 LYS B CA 1
ATOM 7037 C C . LYS B 1 450 ? -18.766 10.539 -5.68 1 96.81 450 LYS B C 1
ATOM 7039 O O . LYS B 1 450 ? -19.375 9.93 -4.801 1 96.81 450 LYS B O 1
ATOM 7044 N N . THR B 1 451 ? -18.219 9.938 -6.707 1 97.88 451 THR B N 1
ATOM 7045 C CA . THR B 1 451 ? -18.25 8.484 -6.832 1 97.88 451 THR B CA 1
ATOM 7046 C C . THR B 1 451 ? -17.5 7.824 -5.68 1 97.88 451 THR B C 1
ATOM 7048 O O . THR B 1 451 ? -17.969 6.824 -5.121 1 97.88 451 THR B O 1
ATOM 7051 N N . LYS B 1 452 ? -16.344 8.367 -5.332 1 97.38 452 LYS B N 1
ATOM 7052 C CA . LYS B 1 452 ? -15.578 7.859 -4.195 1 97.38 452 LYS B CA 1
ATOM 7053 C C . LYS B 1 452 ? -16.406 7.938 -2.91 1 97.38 452 LYS B C 1
ATOM 7055 O O . LYS B 1 452 ? -16.516 6.949 -2.182 1 97.38 452 LYS B O 1
ATOM 7060 N N . ILE B 1 453 ? -16.969 9.102 -2.668 1 97.75 453 ILE B N 1
ATOM 7061 C CA . ILE B 1 453 ? -17.719 9.336 -1.438 1 97.75 453 ILE B CA 1
ATOM 7062 C C . ILE B 1 453 ? -18.891 8.352 -1.358 1 97.75 453 ILE B C 1
ATOM 7064 O O . ILE B 1 453 ? -19.125 7.75 -0.31 1 97.75 453 ILE B O 1
ATOM 7068 N N . GLN B 1 454 ? -19.578 8.117 -2.451 1 97.75 454 GLN B N 1
ATOM 7069 C CA . GLN B 1 454 ? -20.703 7.18 -2.479 1 97.75 454 GLN B CA 1
ATOM 7070 C C . GLN B 1 454 ? -20.234 5.758 -2.188 1 97.75 454 GLN B C 1
ATOM 7072 O O . GLN B 1 454 ? -20.906 5.008 -1.48 1 97.75 454 GLN B O 1
ATOM 7077 N N . THR B 1 455 ? -19.125 5.43 -2.73 1 98.19 455 THR B N 1
ATOM 7078 C CA . THR B 1 455 ? -18.578 4.102 -2.504 1 98.19 455 THR B CA 1
ATOM 7079 C C . THR B 1 455 ? -18.172 3.926 -1.044 1 98.19 455 THR B C 1
ATOM 7081 O O . THR B 1 455 ? -18.406 2.875 -0.447 1 98.19 455 THR B O 1
ATOM 7084 N N . LEU B 1 456 ? -17.516 4.969 -0.442 1 98.25 456 LEU B N 1
ATOM 7085 C CA . LEU B 1 456 ? -17.156 4.926 0.971 1 98.25 456 LEU B CA 1
ATOM 7086 C C . LEU B 1 456 ? -18.391 4.73 1.843 1 98.25 456 LEU B C 1
ATOM 7088 O O . LEU B 1 456 ? -18.391 3.916 2.768 1 98.25 456 LEU B O 1
ATOM 7092 N N . LYS B 1 457 ? -19.438 5.465 1.496 1 98 457 LYS B N 1
ATOM 7093 C CA . LYS B 1 457 ? -20.688 5.344 2.242 1 98 457 LYS B CA 1
ATOM 7094 C C . LYS B 1 457 ? -21.234 3.924 2.16 1 98 457 LYS B C 1
ATOM 7096 O O . LYS B 1 457 ? -21.688 3.371 3.162 1 98 457 LYS B O 1
ATOM 7101 N N . ALA B 1 458 ? -21.172 3.336 0.981 1 97.94 458 ALA B N 1
ATOM 7102 C CA . ALA B 1 458 ? -21.672 1.98 0.783 1 97.94 458 ALA B CA 1
ATOM 7103 C C . ALA B 1 458 ? -20.891 0.975 1.622 1 97.94 458 ALA B C 1
ATOM 7105 O O . ALA B 1 458 ? -21.484 0.096 2.258 1 97.94 458 ALA B O 1
ATOM 7106 N N . ILE B 1 459 ? -19.609 1.1 1.634 1 98.38 459 ILE B N 1
ATOM 7107 C CA . ILE B 1 459 ? -18.75 0.198 2.396 1 98.38 459 ILE B CA 1
ATOM 7108 C C . ILE B 1 459 ? -19.016 0.372 3.891 1 98.38 459 ILE B C 1
ATOM 7110 O O . ILE B 1 459 ? -19.141 -0.612 4.621 1 98.38 459 ILE B O 1
ATOM 7114 N N . LYS B 1 460 ? -19.094 1.65 4.32 1 98.25 460 LYS B N 1
ATOM 7115 C CA . LYS B 1 460 ? -19.391 1.943 5.715 1 98.25 460 LYS B CA 1
ATOM 7116 C C . LYS B 1 460 ? -20.703 1.29 6.145 1 98.25 460 LYS B C 1
ATOM 7118 O O . LYS B 1 460 ? -20.766 0.652 7.199 1 98.25 460 LYS B O 1
ATOM 7123 N N . LYS B 1 461 ? -21.672 1.423 5.352 1 97.25 461 LYS B N 1
ATOM 7124 C CA . LYS B 1 461 ? -22.984 0.859 5.672 1 97.25 461 LYS B CA 1
ATOM 7125 C C . LYS B 1 461 ? -22.922 -0.665 5.734 1 97.25 461 LYS B C 1
ATOM 7127 O O . LYS B 1 461 ? -23.594 -1.282 6.566 1 97.25 461 LYS B O 1
ATOM 7132 N N . ALA B 1 462 ? -22.156 -1.233 4.922 1 97.62 462 ALA B N 1
ATOM 7133 C CA . ALA B 1 462 ? -22.031 -2.689 4.871 1 97.62 462 ALA B CA 1
ATOM 7134 C C . ALA B 1 462 ? -21.359 -3.227 6.125 1 97.62 462 ALA B C 1
ATOM 7136 O O . ALA B 1 462 ? -21.75 -4.266 6.66 1 97.62 462 ALA B O 1
ATOM 7137 N N . ILE B 1 463 ? -20.359 -2.582 6.602 1 98.19 463 ILE B N 1
ATOM 7138 C CA . ILE B 1 463 ? -19.547 -3.051 7.719 1 98.19 463 ILE B CA 1
ATOM 7139 C C . ILE B 1 463 ? -20.188 -2.605 9.039 1 98.19 463 ILE B C 1
ATOM 7141 O O . ILE B 1 463 ? -20.109 -3.324 10.039 1 98.19 463 ILE B O 1
ATOM 7145 N N . ASP B 1 464 ? -20.797 -1.469 8.992 1 97.44 464 ASP B N 1
ATOM 7146 C CA . ASP B 1 464 ? -21.391 -0.848 10.172 1 97.44 464 ASP B CA 1
ATOM 7147 C C . ASP B 1 464 ? -22.828 -0.441 9.914 1 97.44 464 ASP B C 1
ATOM 7149 O O . ASP B 1 464 ? -23.172 0.745 9.961 1 97.44 464 ASP B O 1
ATOM 7153 N N . PRO B 1 465 ? -23.672 -1.388 9.758 1 95.5 465 PRO B N 1
ATOM 7154 C CA . PRO B 1 465 ? -25.062 -1.085 9.375 1 95.5 465 PRO B CA 1
ATOM 7155 C C . PRO B 1 465 ? -25.781 -0.238 10.414 1 95.5 465 PRO B C 1
ATOM 7157 O O . PRO B 1 465 ? -26.719 0.492 10.078 1 95.5 465 PRO B O 1
ATOM 7160 N N . GLN B 1 466 ? -25.375 -0.304 11.633 1 94.31 466 GLN B N 1
ATOM 7161 C CA . GLN B 1 466 ? -26.031 0.466 12.68 1 94.31 466 GLN B CA 1
ATOM 7162 C C . GLN B 1 466 ? -25.359 1.828 12.867 1 94.31 466 GLN B C 1
ATOM 7164 O O . GLN B 1 466 ? -25.812 2.637 13.688 1 94.31 466 GLN B O 1
ATOM 7169 N N . SER B 1 467 ? -24.266 2.1 12.188 1 95.69 467 SER B N 1
ATOM 7170 C CA . SER B 1 467 ? -23.547 3.369 12.188 1 95.69 467 SER B CA 1
ATOM 7171 C C . SER B 1 467 ? -23.047 3.727 13.586 1 95.69 467 SER B C 1
ATOM 7173 O O . SER B 1 467 ? -23.188 4.871 14.023 1 95.69 467 SER B O 1
ATOM 7175 N N . ILE B 1 468 ? -22.562 2.754 14.234 1 97.06 468 ILE B N 1
ATOM 7176 C CA . ILE B 1 468 ? -22.156 3.018 15.609 1 97.06 468 ILE B CA 1
ATOM 7177 C C . ILE B 1 468 ? -20.672 3.412 15.641 1 97.06 468 ILE B C 1
ATOM 7179 O O . ILE B 1 468 ? -20.203 3.953 16.641 1 97.06 468 ILE B O 1
ATOM 7183 N N . MET B 1 469 ? -19.953 3.197 14.602 1 97.56 469 MET B N 1
ATOM 7184 C CA . MET B 1 469 ? -18.5 3.416 14.641 1 97.56 469 MET B CA 1
ATOM 7185 C C . MET B 1 469 ? -18.156 4.859 14.297 1 97.56 469 MET B C 1
ATOM 7187 O O . MET B 1 469 ? -18.328 5.281 13.148 1 97.56 469 MET B O 1
ATOM 7191 N N . ASN B 1 470 ? -17.734 5.613 15.188 1 97.75 470 ASN B N 1
ATOM 7192 C CA . ASN B 1 470 ? -17.203 6.969 15.07 1 97.75 470 ASN B CA 1
ATOM 7193 C C . ASN B 1 470 ? -18.078 7.824 14.148 1 97.75 470 ASN B C 1
ATOM 7195 O O . ASN B 1 470 ? -17.562 8.422 13.195 1 97.75 470 ASN B O 1
ATOM 7199 N N . PRO B 1 471 ? -19.297 7.965 14.469 1 96.69 471 PRO B N 1
ATOM 7200 C CA . PRO B 1 471 ? -20.203 8.703 13.602 1 96.69 471 PRO B CA 1
ATOM 7201 C C . PRO B 1 471 ? -19.812 10.172 13.438 1 96.69 471 PRO B C 1
ATOM 7203 O O . PRO B 1 471 ? -19.359 10.805 14.391 1 96.69 471 PRO B O 1
ATOM 7206 N N . GLY B 1 472 ? -19.984 10.656 12.266 1 95.81 472 GLY B N 1
ATOM 7207 C CA . GLY B 1 472 ? -19.75 12.07 11.992 1 95.81 472 GLY B CA 1
ATOM 7208 C C . GLY B 1 472 ? -18.312 12.383 11.641 1 95.81 472 GLY B C 1
ATOM 7209 O O . GLY B 1 472 ? -17.953 13.547 11.461 1 95.81 472 GLY B O 1
ATOM 7210 N N . LYS B 1 473 ? -17.516 11.383 11.617 1 97 473 LYS B N 1
ATOM 7211 C CA . LYS B 1 473 ? -16.125 11.523 11.195 1 97 473 LYS B CA 1
ATOM 7212 C C . LYS B 1 473 ? -15.906 10.898 9.82 1 97 473 LYS B C 1
ATOM 7214 O O . LYS B 1 473 ? -16.375 9.797 9.555 1 97 473 LYS B O 1
ATOM 7219 N N . LEU B 1 474 ? -15.164 11.594 8.859 1 97.38 474 LEU B N 1
ATOM 7220 C CA . LEU B 1 474 ? -14.891 11.156 7.5 1 97.38 474 LEU B CA 1
ATOM 7221 C C . LEU B 1 474 ? -16.156 11.188 6.648 1 97.38 474 LEU B C 1
ATOM 7223 O O . LEU B 1 474 ? -16.125 11.672 5.516 1 97.38 474 LEU B O 1
ATOM 7227 N N . LEU B 1 475 ? -17.234 10.664 7.191 1 97.44 475 LEU B N 1
ATOM 7228 C CA . LEU B 1 475 ? -18.547 10.656 6.543 1 97.44 475 LEU B CA 1
ATOM 7229 C C . LEU B 1 475 ? -19.594 11.266 7.453 1 97.44 475 LEU B C 1
ATOM 7231 O O . LEU B 1 475 ? -19.5 11.18 8.68 1 97.44 475 LEU B O 1
ATOM 7235 N N . PRO B 1 476 ? -20.594 11.891 6.855 1 95 476 PRO B N 1
ATOM 7236 C CA . PRO B 1 476 ? -21.656 12.469 7.676 1 95 476 PRO B CA 1
ATOM 7237 C C . PRO B 1 476 ? -22.5 11.398 8.391 1 95 476 PRO B C 1
ATOM 7239 O O . PRO B 1 476 ? -22.5 10.242 7.98 1 95 476 PRO B O 1
ATOM 7242 N N . VAL B 1 477 ? -23.109 11.859 9.469 1 90 477 VAL B N 1
ATOM 7243 C CA . VAL B 1 477 ? -24.047 10.969 10.156 1 90 477 VAL B CA 1
ATOM 7244 C C . VAL B 1 477 ? -25.266 10.727 9.273 1 90 477 VAL B C 1
ATOM 7246 O O . VAL B 1 477 ? -25.828 11.664 8.695 1 90 477 VAL B O 1
ATOM 7249 N N . GLU B 1 478 ? -25.484 9.445 8.906 1 75.19 478 GLU B N 1
ATOM 7250 C CA . GLU B 1 478 ? -26.656 9.141 8.086 1 75.19 478 GLU B CA 1
ATOM 7251 C C . GLU B 1 478 ? -27.938 9.57 8.781 1 75.19 478 GLU B C 1
ATOM 7253 O O . GLU B 1 478 ? -28.094 9.367 9.992 1 75.19 478 GLU B O 1
ATOM 7258 N N . GLN B 1 479 ? -28.625 10.562 8.242 1 59.12 479 GLN B N 1
ATOM 7259 C CA . GLN B 1 479 ? -29.938 10.891 8.773 1 59.12 479 GLN B CA 1
ATOM 7260 C C . GLN B 1 479 ? -30.938 9.781 8.484 1 59.12 479 GLN B C 1
ATOM 7262 O O . GLN B 1 479 ? -30.906 9.156 7.418 1 59.12 479 GLN B O 1
ATOM 7267 N N . ALA B 1 480 ? -31.422 9.039 9.461 1 45.94 480 ALA B N 1
ATOM 7268 C CA . ALA B 1 480 ? -32.5 8.086 9.242 1 45.94 480 ALA B CA 1
ATOM 7269 C C . ALA B 1 480 ? -33.5 8.625 8.227 1 45.94 480 ALA B C 1
ATOM 7271 O O . ALA B 1 480 ? -33.969 9.766 8.359 1 45.94 480 ALA B O 1
ATOM 7272 N N . GLU B 1 481 ? -33.25 8.18 6.801 1 37.44 481 GLU B N 1
ATOM 7273 C CA . GLU B 1 481 ? -34.5 8.453 6.086 1 37.44 481 GLU B CA 1
ATOM 7274 C C . GLU B 1 481 ? -35.688 7.895 6.836 1 37.44 481 GLU B C 1
ATOM 7276 O O . GLU B 1 481 ? -35.625 6.805 7.406 1 37.44 481 GLU B O 1
#

pLDDT: mean 95.17, std 5.68, range [37.41, 98.94]

Foldseek 3Di:
DFDADDPVLLVVLCVLAPPVFKDQDCVVCQVQQAAQVRPGGAAARIEGEHQDLLSQLVNLQSCQVRLFFEFEDELRHFPQQLRHDHHPHRHYYYYLLNLFDFPDDDPVLQKTKTWFRHQQVNVQVVQVVVQKGDQADDPRSRRHTNQQQQQQQFHDQQCLQQNTSLSFFQFWWWQFSNSDIDDTADRDPDDDPDDDVSNVNRRNSFLGTGTTMTMTHIGGNFPDKKKKKFAFAFVVLLLVLVVLCCVQVPRQWRGKKKFAQVLLVLCPVPPPPADDPDPDGHGMMIIIMGTHRDPPDPPVVSVVVSVVVSVVVRSTDDMDMDPDPVSNVNVVCSVSCSVVSVVVVHDWLKFWKFFPLNCLRVCLVVVQVVLCVVQPQKHWTWMDGSSGRIITIIIFHHPPDPCRVVCCVPVVVVSLLSSLVSQVVRVMGRHDGNHCFQNNAVVCCVRPDPVVLVVSVVVSCVRPVSSSTSANTNYHHDDDD/DADADDPVLLVVLCVLAPPVFKDQDCVVCQVQQAAQVRPGGAAAQIEGEHQDLLSQLVNLQSCQVRLFFEFEDELRHFPQQLRHDHHPHRHYYYYLLNLFDFPDDDPVLQKTKTWFRHQQVNVQVVQVVVQKGDQADDPRSRRHTNQQQQQQQFHDQQCLQQNTSLSFFQFWWWQFSNSDIDDTADRDPDDDPDDDVSNVNRRNSFLGTGTTMTMTHIGGNFPDKKKKKFAFAFPVLLLVLVVLCCVQVPRQWRGKKKFAQVLLVLCPVPPPPADDPDPDGHGIMIIIMGTHRDPPDDPVVSVVVSVVVSVVVRSTDDMDMDPDPVSNVNVVCSVSCSVVSVVVVHDWLKFWKFFPLNCLRVLLVVVQVVLCVVQPQKHWTWMDGSSGRIITIIIFHHPPDPCRVVCCVPVVVVSLLSSLVSQVVRVMGRHDGNHCFQNNAVVCCVRPDPVVLVVSVVVSCVRPVSSSTSANTNYHHDDPD

Organism: Zymomonas mobilis subsp. mobilis (strain ATCC 31821 / ZM4 / CP4) (NCBI:txid264203)